Protein 2LEK (pdb70)

CATH classification: 3.10.20.30

Solvent-accessible surface area: 5366 Å² total; per-residue (Å²): 59,87,0,24,10,98,63,97,129,114,110,7,158,8,67,29,0,25,46,0,0,92,86,40,112,17,61,100,81,84,98,14,0,0,38,91,156,98,76,13,82,190,48,94,22,121,116,21,84,6,77,80,68,25,56,0,44,30,70,89,54,237,55,53,96,86,158,147,123,145,123,155,226

Structure (mmCIF, N/CA/C/O backbone):
data_2LEK
#
_entry.id   2LEK
#
loop_
_atom_site.group_PDB
_atom_site.id
_atom_site.type_symbol
_atom_site.label_atom_id
_atom_site.label_alt_id
_atom_site.label_comp_id
_atom_site.label_asym_id
_atom_site.label_entity_id
_atom_site.label_seq_id
_atom_site.pdbx_PDB_ins_code
_atom_site.Cartn_x
_atom_site.Cartn_y
_atom_site.Cartn_z
_atom_site.occupancy
_atom_site.B_iso_or_equiv
_atom_site.auth_seq_id
_atom_site.auth_comp_id
_atom_site.auth_asym_id
_atom_site.auth_atom_id
_atom_site.pdbx_PDB_model_num
ATOM 1 N N . MET A 1 1 ? 5.796 10.405 -0.479 1.00 0.00 1 MET A N 1
ATOM 2 C CA . MET A 1 1 ? 6.444 9.765 -1.637 1.00 0.00 1 MET A CA 1
ATOM 3 C C . MET A 1 1 ? 5.407 9.496 -2.736 1.00 0.00 1 MET A C 1
ATOM 4 O O . MET A 1 1 ? 4.265 9.110 -2.450 1.00 0.00 1 MET A O 1
ATOM 20 N N . LEU A 1 2 ? 5.804 9.739 -3.990 1.00 0.00 2 LEU A N 1
ATOM 21 C CA . LEU A 1 2 ? 4.958 9.519 -5.166 1.00 0.00 2 LEU A CA 1
ATOM 22 C C . LEU A 1 2 ? 4.986 8.032 -5.528 1.00 0.00 2 LEU A C 1
ATOM 23 O O . LEU A 1 2 ? 5.971 7.548 -6.095 1.00 0.00 2 LEU A O 1
ATOM 39 N N . VAL A 1 3 ? 3.935 7.303 -5.139 1.00 0.00 3 VAL A N 1
ATOM 40 C CA . VAL A 1 3 ? 3.806 5.852 -5.396 1.00 0.00 3 VAL A CA 1
ATOM 41 C C . VAL A 1 3 ? 2.516 5.556 -6.172 1.00 0.00 3 VAL A C 1
ATOM 42 O O . VAL A 1 3 ? 1.459 6.117 -5.872 1.00 0.00 3 VAL A O 1
ATOM 55 N N . THR A 1 4 ? 2.618 4.668 -7.171 1.00 0.00 4 THR A N 1
ATOM 56 C CA . THR A 1 4 ? 1.497 4.278 -8.017 1.00 0.00 4 THR A CA 1
ATOM 57 C C . THR A 1 4 ? 0.546 3.369 -7.226 1.00 0.00 4 THR A C 1
ATOM 58 O O . THR A 1 4 ? 0.762 2.164 -7.109 1.00 0.00 4 THR A O 1
ATOM 69 N N . ILE A 1 5 ? -0.515 3.967 -6.680 1.00 0.00 5 ILE A N 1
ATOM 70 C CA . ILE A 1 5 ? -1.508 3.257 -5.891 1.00 0.00 5 ILE A CA 1
ATOM 71 C C . ILE A 1 5 ? -2.687 2.855 -6.787 1.00 0.00 5 ILE A C 1
ATOM 72 O O . ILE A 1 5 ? -3.441 3.717 -7.249 1.00 0.00 5 ILE A O 1
ATOM 88 N N . ASN A 1 6 ? -2.778 1.534 -7.068 1.00 0.00 6 ASN A N 1
ATOM 89 C CA . ASN A 1 6 ? -3.883 0.921 -7.834 1.00 0.00 6 ASN A CA 1
ATOM 90 C C . ASN A 1 6 ? -3.933 1.468 -9.287 1.00 0.00 6 ASN A C 1
ATOM 91 O O . ASN A 1 6 ? -4.977 1.465 -9.935 1.00 0.00 6 ASN A O 1
ATOM 102 N N . GLY A 1 7 ? -2.756 1.869 -9.811 1.00 0.00 7 GLY A N 1
ATOM 103 C CA . GLY A 1 7 ? -2.639 2.425 -11.170 1.00 0.00 7 GLY A CA 1
ATOM 104 C C . GLY A 1 7 ? -2.643 3.957 -11.215 1.00 0.00 7 GLY A C 1
ATOM 105 O O . GLY A 1 7 ? -2.420 4.538 -12.279 1.00 0.00 7 GLY A O 1
ATOM 109 N N . GLU A 1 8 ? -2.884 4.605 -10.065 1.00 0.00 8 GLU A N 1
ATOM 110 C CA . GLU A 1 8 ? -2.846 6.075 -9.929 1.00 0.00 8 GLU A CA 1
ATOM 111 C C . GLU A 1 8 ? -1.569 6.491 -9.188 1.00 0.00 8 GLU A C 1
ATOM 112 O O . GLU A 1 8 ? -1.444 6.196 -8.005 1.00 0.00 8 GLU A O 1
ATOM 124 N N . GLN A 1 9 ? -0.637 7.184 -9.871 1.00 0.00 9 GLN A N 1
ATOM 125 C CA . GLN A 1 9 ? 0.563 7.752 -9.221 1.00 0.00 9 GLN A CA 1
ATOM 126 C C . GLN A 1 9 ? 0.124 8.837 -8.216 1.00 0.00 9 GLN A C 1
ATOM 127 O O . GLN A 1 9 ? -0.252 9.945 -8.612 1.00 0.00 9 GLN A O 1
ATOM 141 N N . ARG A 1 10 ? 0.146 8.481 -6.923 1.00 0.00 10 ARG A N 1
ATOM 142 C CA . ARG A 1 10 ? -0.416 9.287 -5.832 1.00 0.00 10 ARG A CA 1
ATOM 143 C C . ARG A 1 10 ? 0.695 9.674 -4.846 1.00 0.00 10 ARG A C 1
ATOM 144 O O . ARG A 1 10 ? 1.438 8.809 -4.368 1.00 0.00 10 ARG A O 1
ATOM 165 N N . GLU A 1 11 ? 0.789 10.978 -4.562 1.00 0.00 11 GLU A N 1
ATOM 166 C CA . GLU A 1 11 ? 1.774 11.568 -3.654 1.00 0.00 11 GLU A CA 1
ATOM 167 C C . GLU A 1 11 ? 1.241 11.509 -2.214 1.00 0.00 11 GLU A C 1
ATOM 168 O O . GLU A 1 11 ? 0.355 12.284 -1.838 1.00 0.00 11 GLU A O 1
ATOM 180 N N . VAL A 1 12 ? 1.756 10.548 -1.430 1.00 0.00 12 VAL A N 1
ATOM 181 C CA . VAL A 1 12 ? 1.312 10.289 -0.040 1.00 0.00 12 VAL A CA 1
ATOM 182 C C . VAL A 1 12 ? 2.346 10.800 0.974 1.00 0.00 12 VAL A C 1
ATOM 183 O O . VAL A 1 12 ? 3.456 11.176 0.598 1.00 0.00 12 VAL A O 1
ATOM 196 N N . GLN A 1 13 ? 1.953 10.831 2.261 1.00 0.00 13 GLN A N 1
ATOM 197 C CA . GLN A 1 13 ? 2.812 11.322 3.372 1.00 0.00 13 GLN A CA 1
ATOM 198 C C . GLN A 1 13 ? 3.253 10.176 4.303 1.00 0.00 13 GLN A C 1
ATOM 199 O O . GLN A 1 13 ? 4.033 10.397 5.234 1.00 0.00 13 GLN A O 1
ATOM 213 N N . SER A 1 14 ? 2.746 8.963 4.052 1.00 0.00 14 SER A N 1
ATOM 214 C CA . SER A 1 14 ? 3.030 7.773 4.877 1.00 0.00 14 SER A CA 1
ATOM 215 C C . SER A 1 14 ? 4.252 6.980 4.346 1.00 0.00 14 SER A C 1
ATOM 216 O O . SER A 1 14 ? 4.342 6.668 3.151 1.00 0.00 14 SER A O 1
ATOM 224 N N . ALA A 1 15 ? 5.184 6.675 5.262 1.00 0.00 15 ALA A N 1
ATOM 225 C CA . ALA A 1 15 ? 6.427 5.911 4.972 1.00 0.00 15 ALA A CA 1
ATOM 226 C C . ALA A 1 15 ? 6.288 4.411 5.296 1.00 0.00 15 ALA A C 1
ATOM 227 O O . ALA A 1 15 ? 7.199 3.638 5.012 1.00 0.00 15 ALA A O 1
ATOM 234 N N . SER A 1 16 ? 5.159 4.022 5.898 1.00 0.00 16 SER A N 1
ATOM 235 C CA . SER A 1 16 ? 4.853 2.618 6.264 1.00 0.00 16 SER A CA 1
ATOM 236 C C . SER A 1 16 ? 3.536 2.207 5.615 1.00 0.00 16 SER A C 1
ATOM 237 O O . SER A 1 16 ? 2.657 3.043 5.441 1.00 0.00 16 SER A O 1
ATOM 245 N N . VAL A 1 17 ? 3.419 0.921 5.248 1.00 0.00 17 VAL A N 1
ATOM 246 C CA . VAL A 1 17 ? 2.229 0.354 4.582 1.00 0.00 17 VAL A CA 1
ATOM 247 C C . VAL A 1 17 ? 1.025 0.301 5.540 1.00 0.00 17 VAL A C 1
ATOM 248 O O . VAL A 1 17 ? -0.109 0.498 5.106 1.00 0.00 17 VAL A O 1
ATOM 261 N N . ALA A 1 18 ? 1.282 0.047 6.843 1.00 0.00 18 ALA A N 1
ATOM 262 C CA . ALA A 1 18 ? 0.246 0.144 7.894 1.00 0.00 18 ALA A CA 1
ATOM 263 C C . ALA A 1 18 ? -0.347 1.549 7.902 1.00 0.00 18 ALA A C 1
ATOM 264 O O . ALA A 1 18 ? -1.558 1.724 7.786 1.00 0.00 18 ALA A O 1
ATOM 271 N N . ALA A 1 19 ? 0.559 2.532 7.973 1.00 0.00 19 ALA A N 1
ATOM 272 C CA . ALA A 1 19 ? 0.222 3.953 7.989 1.00 0.00 19 ALA A CA 1
ATOM 273 C C . ALA A 1 19 ? -0.393 4.411 6.658 1.00 0.00 19 ALA A C 1
ATOM 274 O O . ALA A 1 19 ? -1.182 5.347 6.644 1.00 0.00 19 ALA A O 1
ATOM 281 N N . LEU A 1 20 ? -0.010 3.746 5.549 1.00 0.00 20 LEU A N 1
ATOM 282 C CA . LEU A 1 20 ? -0.492 4.063 4.197 1.00 0.00 20 LEU A CA 1
ATOM 283 C C . LEU A 1 20 ? -1.960 3.694 4.060 1.00 0.00 20 LEU A C 1
ATOM 284 O O . LEU A 1 20 ? -2.780 4.529 3.679 1.00 0.00 20 LEU A O 1
ATOM 300 N N . MET A 1 21 ? -2.281 2.437 4.402 1.00 0.00 21 MET A N 1
ATOM 301 C CA . MET A 1 21 ? -3.648 1.921 4.359 1.00 0.00 21 MET A CA 1
ATOM 302 C C . MET A 1 21 ? -4.543 2.705 5.358 1.00 0.00 21 MET A C 1
ATOM 303 O O . MET A 1 21 ? -5.704 2.942 5.081 1.00 0.00 21 MET A O 1
ATOM 317 N N . THR A 1 22 ? -3.976 3.129 6.511 1.00 0.00 22 THR A N 1
ATOM 318 C CA . THR A 1 22 ? -4.702 3.937 7.528 1.00 0.00 22 THR A CA 1
ATOM 319 C C . THR A 1 22 ? -4.953 5.371 7.015 1.00 0.00 22 THR A C 1
ATOM 320 O O . THR A 1 22 ? -6.009 5.961 7.274 1.00 0.00 22 THR A O 1
ATOM 331 N N . GLU A 1 23 ? -3.974 5.900 6.259 1.00 0.00 23 GLU A N 1
ATOM 332 C CA . GLU A 1 23 ? -4.032 7.243 5.654 1.00 0.00 23 GLU A CA 1
ATOM 333 C C . GLU A 1 23 ? -5.094 7.286 4.544 1.00 0.00 23 GLU A C 1
ATOM 334 O O . GLU A 1 23 ? -5.795 8.282 4.377 1.00 0.00 23 GLU A O 1
ATOM 346 N N . LEU A 1 24 ? -5.223 6.159 3.830 1.00 0.00 24 LEU A N 1
ATOM 347 C CA . LEU A 1 24 ? -6.182 5.993 2.721 1.00 0.00 24 LEU A CA 1
ATOM 348 C C . LEU A 1 24 ? -7.522 5.376 3.199 1.00 0.00 24 LEU A C 1
ATOM 349 O O . LEU A 1 24 ? -8.421 5.156 2.375 1.00 0.00 24 LEU A O 1
ATOM 365 N N . ASP A 1 25 ? -7.619 5.067 4.526 1.00 0.00 25 ASP A N 1
ATOM 366 C CA . ASP A 1 25 ? -8.857 4.534 5.174 1.00 0.00 25 ASP A CA 1
ATOM 367 C C . ASP A 1 25 ? -9.176 3.074 4.724 1.00 0.00 25 ASP A C 1
ATOM 368 O O . ASP A 1 25 ? -10.240 2.539 4.991 1.00 0.00 25 ASP A O 1
ATOM 377 N N . CYS A 1 26 ? -8.191 2.404 4.108 1.00 0.00 26 CYS A N 1
ATOM 378 C CA . CYS A 1 26 ? -8.334 1.047 3.541 1.00 0.00 26 CYS A CA 1
ATOM 379 C C . CYS A 1 26 ? -7.929 -0.053 4.561 1.00 0.00 26 CYS A C 1
ATOM 380 O O . CYS A 1 26 ? -7.329 -1.067 4.189 1.00 0.00 26 CYS A O 1
ATOM 388 N N . THR A 1 27 ? -8.260 0.129 5.848 1.00 0.00 27 THR A N 1
ATOM 389 C CA . THR A 1 27 ? -7.857 -0.830 6.917 1.00 0.00 27 THR A CA 1
ATOM 390 C C . THR A 1 27 ? -9.028 -1.666 7.470 1.00 0.00 27 THR A C 1
ATOM 391 O O . THR A 1 27 ? -8.799 -2.585 8.264 1.00 0.00 27 THR A O 1
ATOM 402 N N . ASP A 1 28 ? -10.269 -1.341 7.079 1.00 0.00 28 ASP A N 1
ATOM 403 C CA . ASP A 1 28 ? -11.495 -1.994 7.630 1.00 0.00 28 ASP A CA 1
ATOM 404 C C . ASP A 1 28 ? -12.203 -2.820 6.548 1.00 0.00 28 ASP A C 1
ATOM 405 O O . ASP A 1 28 ? -11.664 -2.989 5.452 1.00 0.00 28 ASP A O 1
ATOM 414 N N . GLY A 1 29 ? -13.400 -3.359 6.884 1.00 0.00 29 GLY A N 1
ATOM 415 C CA . GLY A 1 29 ? -14.187 -4.174 5.953 1.00 0.00 29 GLY A CA 1
ATOM 416 C C . GLY A 1 29 ? -13.418 -5.392 5.451 1.00 0.00 29 GLY A C 1
ATOM 417 O O . GLY A 1 29 ? -13.258 -6.368 6.186 1.00 0.00 29 GLY A O 1
ATOM 421 N N . HIS A 1 30 ? -12.929 -5.318 4.196 1.00 0.00 30 HIS A N 1
ATOM 422 C CA . HIS A 1 30 ? -12.008 -6.318 3.630 1.00 0.00 30 HIS A CA 1
ATOM 423 C C . HIS A 1 30 ? -11.169 -5.672 2.507 1.00 0.00 30 HIS A C 1
ATOM 424 O O . HIS A 1 30 ? -11.549 -5.671 1.329 1.00 0.00 30 HIS A O 1
ATOM 439 N N . TYR A 1 31 ? -10.053 -5.041 2.896 1.00 0.00 31 TYR A N 1
ATOM 440 C CA . TYR A 1 31 ? -9.050 -4.520 1.947 1.00 0.00 31 TYR A CA 1
ATOM 441 C C . TYR A 1 31 ? -7.711 -5.225 2.183 1.00 0.00 31 TYR A C 1
ATOM 442 O O . TYR A 1 31 ? -7.450 -5.759 3.263 1.00 0.00 31 TYR A O 1
ATOM 460 N N . ALA A 1 32 ? -6.866 -5.193 1.155 1.00 0.00 32 ALA A N 1
ATOM 461 C CA . ALA A 1 32 ? -5.535 -5.800 1.143 1.00 0.00 32 ALA A CA 1
ATOM 462 C C . ALA A 1 32 ? -4.606 -4.915 0.312 1.00 0.00 32 ALA A C 1
ATOM 463 O O . ALA A 1 32 ? -5.070 -4.094 -0.482 1.00 0.00 32 ALA A O 1
ATOM 470 N N . VAL A 1 33 ? -3.302 -5.079 0.504 1.00 0.00 33 VAL A N 1
ATOM 471 C CA . VAL A 1 33 ? -2.274 -4.329 -0.240 1.00 0.00 33 VAL A CA 1
ATOM 472 C C . VAL A 1 33 ? -1.454 -5.298 -1.096 1.00 0.00 33 VAL A C 1
ATOM 473 O O . VAL A 1 33 ? -1.100 -6.382 -0.640 1.00 0.00 33 VAL A O 1
ATOM 486 N N . ALA A 1 34 ? -1.179 -4.913 -2.342 1.00 0.00 34 ALA A N 1
ATOM 487 C CA . ALA A 1 34 ? -0.327 -5.679 -3.255 1.00 0.00 34 ALA A CA 1
ATOM 488 C C . ALA A 1 34 ? 0.887 -4.822 -3.622 1.00 0.00 34 ALA A C 1
ATOM 489 O O . ALA A 1 34 ? 0.819 -3.945 -4.485 1.00 0.00 34 ALA A O 1
ATOM 496 N N . LEU A 1 35 ? 2.003 -5.100 -2.952 1.00 0.00 35 LEU A N 1
ATOM 497 C CA . LEU A 1 35 ? 3.261 -4.376 -3.132 1.00 0.00 35 LEU A CA 1
ATOM 498 C C . LEU A 1 35 ? 4.031 -5.080 -4.251 1.00 0.00 35 LEU A C 1
ATOM 499 O O . LEU A 1 35 ? 4.494 -6.207 -4.049 1.00 0.00 35 LEU A O 1
ATOM 515 N N . ASN A 1 36 ? 4.103 -4.430 -5.438 1.00 0.00 36 ASN A N 1
ATOM 516 C CA . ASN A 1 36 ? 4.670 -5.020 -6.678 1.00 0.00 36 ASN A CA 1
ATOM 517 C C . ASN A 1 36 ? 3.841 -6.256 -7.107 1.00 0.00 36 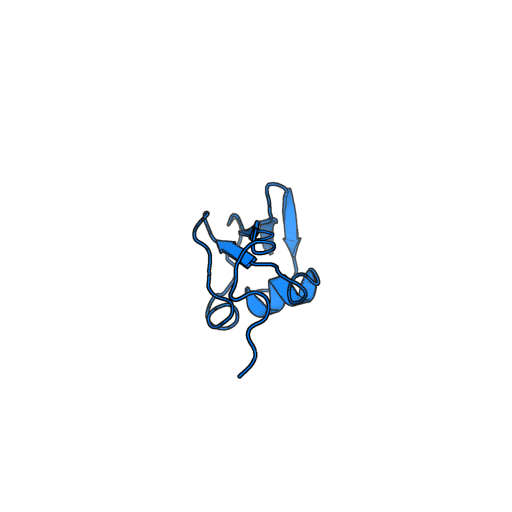ASN A C 1
ATOM 518 O O . ASN A 1 36 ? 4.409 -7.269 -7.526 1.00 0.00 36 ASN A O 1
ATOM 529 N N . TYR A 1 37 ? 2.490 -6.154 -6.941 1.00 0.00 37 TYR A N 1
ATOM 530 C CA . TYR A 1 37 ? 1.497 -7.239 -7.222 1.00 0.00 37 TYR A CA 1
ATOM 531 C C . TYR A 1 37 ? 1.542 -8.376 -6.160 1.00 0.00 37 TYR A C 1
ATOM 532 O O . TYR A 1 37 ? 0.705 -9.285 -6.197 1.00 0.00 37 TYR A O 1
ATOM 550 N N . ASP A 1 38 ? 2.505 -8.320 -5.228 1.00 0.00 38 ASP A N 1
ATOM 551 C CA . ASP A 1 38 ? 2.662 -9.325 -4.161 1.00 0.00 38 ASP A CA 1
ATOM 552 C C . ASP A 1 38 ? 1.880 -8.861 -2.930 1.00 0.00 38 ASP A C 1
ATOM 553 O O . ASP A 1 38 ? 2.246 -7.860 -2.298 1.00 0.00 38 ASP A O 1
ATOM 562 N N . VAL A 1 39 ? 0.793 -9.582 -2.612 1.00 0.00 39 VAL A N 1
ATOM 563 C CA . VAL A 1 39 ? -0.086 -9.245 -1.489 1.00 0.00 39 VAL A CA 1
ATOM 564 C C . VAL A 1 39 ? 0.634 -9.444 -0.146 1.00 0.00 39 VAL A C 1
ATOM 565 O O . VAL A 1 39 ? 1.118 -10.543 0.163 1.00 0.00 39 VAL A O 1
ATOM 578 N N . VAL A 1 40 ? 0.685 -8.361 0.632 1.00 0.00 40 VAL A N 1
ATOM 579 C CA . VAL A 1 40 ? 1.254 -8.347 1.975 1.00 0.00 40 VAL A CA 1
ATOM 580 C C . VAL A 1 40 ? 0.129 -8.665 2.974 1.00 0.00 40 VAL A C 1
ATOM 581 O O . VAL A 1 40 ? -0.877 -7.929 3.004 1.00 0.00 40 VAL A O 1
ATOM 594 N N . PRO A 1 41 ? 0.247 -9.782 3.766 1.00 0.00 41 PRO A N 1
ATOM 595 C CA . PRO A 1 41 ? -0.685 -10.072 4.879 1.00 0.00 41 PRO A CA 1
ATOM 596 C C . PRO A 1 41 ? -0.758 -8.891 5.866 1.00 0.00 41 PRO A C 1
ATOM 597 O O . PRO A 1 41 ? 0.255 -8.213 6.084 1.00 0.00 41 PRO A O 1
ATOM 608 N N . ARG A 1 42 ? -1.956 -8.658 6.436 1.00 0.00 42 ARG A N 1
ATOM 609 C CA . ARG A 1 42 ? -2.216 -7.506 7.319 1.00 0.00 42 ARG A CA 1
ATOM 610 C C . ARG A 1 42 ? -1.267 -7.462 8.536 1.00 0.00 42 ARG A C 1
ATOM 611 O O . ARG A 1 42 ? -0.883 -6.381 8.997 1.00 0.00 42 ARG A O 1
ATOM 632 N N . GLY A 1 43 ? -0.850 -8.655 9.001 1.00 0.00 43 GLY A N 1
ATOM 633 C CA . GLY A 1 43 ? 0.074 -8.789 10.121 1.00 0.00 43 GLY A CA 1
ATOM 634 C C . GLY A 1 43 ? 1.502 -8.351 9.807 1.00 0.00 43 GLY A C 1
ATOM 635 O O . GLY A 1 43 ? 2.349 -8.379 10.694 1.00 0.00 43 GLY A O 1
ATOM 639 N N . LYS A 1 44 ? 1.770 -7.943 8.547 1.00 0.00 44 LYS A N 1
ATOM 640 C CA . LYS A 1 44 ? 3.104 -7.491 8.086 1.00 0.00 44 LYS A CA 1
ATOM 641 C C . LYS A 1 44 ? 3.085 -6.030 7.585 1.00 0.00 44 LYS A C 1
ATOM 642 O O . LYS A 1 44 ? 4.143 -5.496 7.249 1.00 0.00 44 LYS A O 1
ATOM 661 N N . TRP A 1 45 ? 1.890 -5.393 7.555 1.00 0.00 45 TRP A N 1
ATOM 662 C CA . TRP A 1 45 ? 1.722 -3.990 7.069 1.00 0.00 45 TRP A CA 1
ATOM 663 C C . TRP A 1 45 ? 2.650 -2.995 7.815 1.00 0.00 45 TRP A C 1
ATOM 664 O O . TRP A 1 45 ? 3.232 -2.096 7.197 1.00 0.00 45 TRP A O 1
ATOM 685 N N . ASP A 1 46 ? 2.776 -3.176 9.144 1.00 0.00 46 ASP A N 1
ATOM 686 C CA . ASP A 1 46 ? 3.620 -2.312 10.010 1.00 0.00 46 ASP A CA 1
ATOM 687 C C . ASP A 1 46 ? 5.122 -2.600 9.777 1.00 0.00 46 ASP A C 1
ATOM 688 O O . ASP A 1 46 ? 5.949 -1.685 9.817 1.00 0.00 46 ASP A O 1
ATOM 697 N N . GLU A 1 47 ? 5.444 -3.882 9.514 1.00 0.00 47 GLU A N 1
ATOM 698 C CA . GLU A 1 47 ? 6.820 -4.338 9.202 1.00 0.00 47 GLU A CA 1
ATOM 699 C C . GLU A 1 47 ? 7.284 -3.830 7.823 1.00 0.00 47 GLU A C 1
ATOM 700 O O . GLU A 1 47 ? 8.489 -3.656 7.594 1.00 0.00 47 GLU A O 1
ATOM 712 N N . THR A 1 48 ? 6.323 -3.582 6.920 1.00 0.00 48 THR A N 1
ATOM 713 C CA . THR A 1 48 ? 6.608 -3.227 5.526 1.00 0.00 48 THR A CA 1
ATOM 714 C C . THR A 1 48 ? 6.555 -1.692 5.369 1.00 0.00 48 THR A C 1
ATOM 715 O O . THR A 1 48 ? 5.514 -1.097 5.653 1.00 0.00 48 THR A O 1
ATOM 726 N N . PRO A 1 49 ? 7.686 -1.014 4.989 1.00 0.00 49 PRO A N 1
ATOM 727 C CA . PRO A 1 49 ? 7.659 0.411 4.586 1.00 0.00 49 PRO A CA 1
ATOM 728 C C . PRO A 1 49 ? 7.218 0.583 3.111 1.00 0.00 49 PRO A C 1
ATOM 729 O O . PRO A 1 49 ? 7.232 -0.377 2.330 1.00 0.00 49 PRO A O 1
ATOM 740 N N . VAL A 1 50 ? 6.802 1.805 2.763 1.00 0.00 50 VAL A N 1
ATOM 741 C CA . VAL A 1 50 ? 6.530 2.213 1.380 1.00 0.00 50 VAL A CA 1
ATOM 742 C C . VAL A 1 50 ? 7.836 2.787 0.783 1.00 0.00 50 VAL A C 1
ATOM 743 O O . VAL A 1 50 ? 8.645 3.374 1.515 1.00 0.00 50 VAL A O 1
ATOM 756 N N . THR A 1 51 ? 8.052 2.599 -0.525 1.00 0.00 51 THR A N 1
ATOM 757 C CA . THR A 1 51 ? 9.248 3.096 -1.240 1.00 0.00 51 THR A CA 1
ATOM 758 C C . THR A 1 51 ? 8.813 3.976 -2.422 1.00 0.00 51 THR A C 1
ATOM 759 O O . THR A 1 51 ? 7.918 3.596 -3.166 1.00 0.00 51 THR A O 1
ATOM 770 N N . ALA A 1 52 ? 9.449 5.151 -2.581 1.00 0.00 52 ALA A N 1
ATOM 771 C CA . ALA A 1 52 ? 9.111 6.131 -3.636 1.00 0.00 52 ALA A CA 1
ATOM 772 C C . ALA A 1 52 ? 9.255 5.528 -5.055 1.00 0.00 52 ALA A C 1
ATOM 773 O O . ALA A 1 52 ? 10.301 4.963 -5.383 1.00 0.00 52 ALA A O 1
ATOM 780 N N . GLY A 1 53 ? 8.187 5.653 -5.863 1.00 0.00 53 GLY A N 1
ATOM 781 C CA . GLY A 1 53 ? 8.149 5.126 -7.237 1.00 0.00 53 GLY A CA 1
ATOM 782 C C . GLY A 1 53 ? 7.677 3.672 -7.324 1.00 0.00 53 GLY A C 1
ATOM 783 O O . GLY A 1 53 ? 7.731 3.066 -8.404 1.00 0.00 53 GLY A O 1
ATOM 787 N N . ASP A 1 54 ? 7.211 3.112 -6.192 1.00 0.00 54 ASP A N 1
ATOM 788 C CA . ASP A 1 54 ? 6.712 1.720 -6.116 1.00 0.00 54 ASP A CA 1
ATOM 789 C C . ASP A 1 54 ? 5.238 1.677 -6.552 1.00 0.00 54 ASP A C 1
ATOM 790 O O . ASP A 1 54 ? 4.584 2.722 -6.653 1.00 0.00 54 ASP A O 1
ATOM 799 N N . GLU A 1 55 ? 4.712 0.469 -6.791 1.00 0.00 55 GLU A N 1
ATOM 800 C CA . GLU A 1 55 ? 3.319 0.267 -7.194 1.00 0.00 55 GLU A CA 1
ATOM 801 C C . GLU A 1 55 ? 2.562 -0.506 -6.098 1.00 0.00 55 GLU A C 1
ATOM 802 O O . GLU A 1 55 ? 2.715 -1.731 -5.951 1.00 0.00 55 GLU A O 1
ATOM 814 N N . ILE A 1 56 ? 1.778 0.248 -5.306 1.00 0.00 56 ILE A N 1
ATOM 815 C CA . ILE A 1 56 ? 0.939 -0.283 -4.219 1.00 0.00 56 ILE A CA 1
ATOM 816 C C . ILE A 1 56 ? -0.513 -0.445 -4.738 1.00 0.00 56 ILE A C 1
ATOM 817 O O . ILE A 1 56 ? -1.292 0.500 -4.768 1.00 0.00 56 ILE A O 1
ATOM 833 N N . GLU A 1 57 ? -0.871 -1.657 -5.138 1.00 0.00 57 GLU A N 1
ATOM 834 C CA . GLU A 1 57 ? -2.208 -1.972 -5.667 1.00 0.00 57 GLU A CA 1
ATOM 835 C C . GLU A 1 57 ? -3.121 -2.423 -4.516 1.00 0.00 57 GLU A C 1
ATOM 836 O O . GLU A 1 57 ? -2.931 -3.502 -3.965 1.00 0.00 57 GLU A O 1
ATOM 848 N N . ILE A 1 58 ? -4.101 -1.582 -4.133 1.00 0.00 58 ILE A N 1
ATOM 849 C CA . ILE A 1 58 ? -5.041 -1.928 -3.046 1.00 0.00 58 ILE A CA 1
ATOM 850 C C . ILE A 1 58 ? -6.095 -2.896 -3.590 1.00 0.00 58 ILE A C 1
ATOM 851 O O . ILE A 1 58 ? -6.925 -2.510 -4.416 1.00 0.00 58 ILE A O 1
ATOM 867 N N . LEU A 1 59 ? -6.031 -4.153 -3.155 1.00 0.00 59 LEU A N 1
ATOM 868 C CA . LEU A 1 59 ? -6.988 -5.189 -3.552 1.00 0.00 59 LEU A CA 1
ATOM 869 C C . LEU A 1 59 ? -8.177 -5.233 -2.591 1.00 0.00 59 LEU A C 1
ATOM 870 O O . LEU A 1 59 ? -8.025 -5.010 -1.398 1.00 0.00 59 LEU A O 1
ATOM 886 N N . THR A 1 60 ? -9.362 -5.484 -3.144 1.00 0.00 60 THR A N 1
ATOM 887 C CA . THR A 1 60 ? -10.587 -5.744 -2.386 1.00 0.00 60 THR A CA 1
ATOM 888 C C . THR A 1 60 ? -10.914 -7.248 -2.526 1.00 0.00 60 THR A C 1
ATOM 889 O O . THR A 1 60 ? -11.650 -7.645 -3.444 1.00 0.00 60 THR A O 1
ATOM 900 N N . PRO A 1 61 ? -10.311 -8.123 -1.652 1.00 0.00 61 PRO A N 1
ATOM 901 C CA . PRO A 1 61 ? -10.360 -9.601 -1.822 1.00 0.00 61 PRO A CA 1
ATOM 902 C C . PRO A 1 61 ? -11.805 -10.167 -1.803 1.00 0.00 61 PRO A C 1
ATOM 903 O O . PRO A 1 61 ? -12.614 -9.811 -0.938 1.00 0.00 61 PRO A O 1
ATOM 914 N N . ARG A 1 62 ? -12.111 -11.028 -2.788 1.00 0.00 62 ARG A N 1
ATOM 915 C CA . ARG A 1 62 ? -13.412 -11.693 -2.934 1.00 0.00 62 ARG A CA 1
ATOM 916 C C . ARG A 1 62 ? -13.533 -12.801 -1.878 1.00 0.00 62 ARG A C 1
ATOM 917 O O . ARG A 1 62 ? -12.975 -13.890 -2.043 1.00 0.00 62 ARG A O 1
ATOM 938 N N . GLN A 1 63 ? -14.217 -12.485 -0.772 1.00 0.00 63 GLN A N 1
ATOM 939 C CA . GLN A 1 63 ? -14.384 -13.385 0.388 1.00 0.00 63 GLN A CA 1
ATOM 940 C C . GLN A 1 63 ? -15.874 -13.488 0.800 1.00 0.00 63 GLN A C 1
ATOM 941 O O . GLN A 1 63 ? -16.184 -13.873 1.936 1.00 0.00 63 GLN A O 1
ATOM 955 N N . GLY A 1 64 ? -16.780 -13.158 -0.148 1.00 0.00 64 GLY A N 1
ATOM 956 C CA . GLY A 1 64 ? -18.224 -13.222 0.087 1.00 0.00 64 GLY A CA 1
ATOM 957 C C . GLY A 1 64 ? -18.692 -14.659 0.279 1.00 0.00 64 GLY A C 1
ATOM 958 O O . GLY A 1 64 ? -19.148 -15.031 1.365 1.00 0.00 64 GLY A O 1
ATOM 962 N N . GLY A 1 65 ? -18.497 -15.484 -0.770 1.00 0.00 65 GLY A N 1
ATOM 963 C CA . GLY A 1 65 ? -18.801 -16.925 -0.716 1.00 0.00 65 GLY A CA 1
ATOM 964 C C . GLY A 1 65 ? -17.619 -17.747 -0.215 1.00 0.00 65 GLY A C 1
ATOM 965 O O . GLY A 1 65 ? -17.314 -18.818 -0.754 1.00 0.00 65 GLY A O 1
ATOM 969 N N . LEU A 1 66 ? -16.959 -17.234 0.839 1.00 0.00 66 LEU A N 1
ATOM 970 C CA . LEU A 1 66 ? -15.852 -17.903 1.523 1.00 0.00 66 LEU A CA 1
ATOM 971 C C . LEU A 1 66 ? -16.378 -18.236 2.918 1.00 0.00 66 LEU A C 1
ATOM 972 O O . LEU A 1 66 ? -16.750 -17.327 3.642 1.00 0.00 66 LEU A O 1
ATOM 988 N N . GLU A 1 67 ? -16.409 -19.523 3.267 1.00 0.00 67 GLU A N 1
ATOM 989 C CA . GLU A 1 67 ? -16.957 -20.035 4.547 1.00 0.00 67 GLU A CA 1
ATOM 990 C C . GLU A 1 67 ? -16.375 -19.330 5.803 1.00 0.00 67 GLU A C 1
ATOM 991 O O . GLU A 1 67 ? -17.091 -19.121 6.789 1.00 0.00 67 GLU A O 1
ATOM 1003 N N . HIS A 1 68 ? -15.091 -18.919 5.731 1.00 0.00 68 HIS A N 1
ATOM 1004 C CA . HIS A 1 68 ? -14.360 -18.321 6.864 1.00 0.00 68 HIS A CA 1
ATOM 1005 C C . HIS A 1 68 ? -14.871 -16.888 7.176 1.00 0.00 68 HIS A C 1
ATOM 1006 O O . HIS A 1 68 ? -14.601 -16.363 8.263 1.00 0.00 68 HIS A O 1
ATOM 1021 N N . HIS A 1 69 ? -15.651 -16.285 6.226 1.00 0.00 69 HIS A N 1
ATOM 1022 C CA . HIS A 1 69 ? -16.210 -14.898 6.347 1.00 0.00 69 HIS A CA 1
ATOM 1023 C C . HIS A 1 69 ? -16.910 -14.671 7.710 1.00 0.00 69 HIS A C 1
ATOM 1024 O O . HIS A 1 69 ? -16.935 -13.552 8.235 1.00 0.00 69 HIS A O 1
ATOM 1039 N N . HIS A 1 70 ? -17.471 -15.765 8.249 1.00 0.00 70 HIS A N 1
ATOM 1040 C CA . HIS A 1 70 ? -18.061 -15.828 9.575 1.00 0.00 70 HIS A CA 1
ATOM 1041 C C . HIS A 1 70 ? -18.125 -17.310 9.959 1.00 0.00 70 HIS A C 1
ATOM 1042 O O . HIS A 1 70 ? -18.774 -18.097 9.261 1.00 0.00 70 HIS A O 1
ATOM 1057 N N . HIS A 1 71 ? -17.426 -17.678 11.028 1.00 0.00 71 HIS A N 1
ATOM 1058 C CA . HIS A 1 71 ? -17.424 -19.048 11.565 1.00 0.00 71 HIS A CA 1
ATOM 1059 C C . HIS A 1 71 ? -17.579 -18.970 13.089 1.00 0.00 71 HIS A C 1
ATOM 1060 O O . HIS A 1 71 ? -16.734 -18.357 13.762 1.00 0.00 71 HIS A O 1
ATOM 1075 N N . HIS A 1 72 ? -18.676 -19.554 13.621 1.00 0.00 72 HIS A N 1
ATOM 1076 C CA . HIS A 1 72 ? -18.921 -19.633 15.075 1.00 0.00 72 HIS A CA 1
ATOM 1077 C C . HIS A 1 72 ? -17.770 -20.405 15.755 1.00 0.00 72 HIS A C 1
ATOM 1078 O O . HIS A 1 72 ? -17.385 -21.465 15.258 1.00 0.00 72 HIS A O 1
ATOM 1093 N N . HIS A 1 73 ? -17.228 -19.832 16.850 1.00 0.00 73 HIS A N 1
ATOM 1094 C CA . HIS A 1 73 ? -16.053 -20.364 17.576 1.00 0.00 73 HIS A CA 1
ATOM 1095 C C . HIS A 1 73 ? -14.799 -20.392 16.632 1.00 0.00 73 HIS A C 1
ATOM 1096 O O . HIS A 1 73 ? -14.579 -21.394 15.906 1.00 0.00 73 HIS A O 1
ATOM 1112 N N . MET A 1 1 ? 7.006 11.092 -0.881 1.00 0.00 1 MET A N 2
ATOM 1113 C CA . MET A 1 1 ? 7.470 10.539 -2.164 1.00 0.00 1 MET A CA 2
ATOM 1114 C C . MET A 1 1 ? 6.277 10.102 -3.038 1.00 0.00 1 MET A C 2
ATOM 1115 O O . MET A 1 1 ? 5.259 9.634 -2.528 1.00 0.00 1 MET A O 2
ATOM 1131 N N . LEU A 1 2 ? 6.429 10.255 -4.367 1.00 0.00 2 LEU A N 2
ATOM 1132 C CA . LEU A 1 2 ? 5.396 9.895 -5.352 1.00 0.00 2 LEU A CA 2
ATOM 1133 C C . LEU A 1 2 ? 5.415 8.376 -5.577 1.00 0.00 2 LEU A C 2
ATOM 1134 O O . LEU A 1 2 ? 6.398 7.839 -6.083 1.00 0.00 2 LEU A O 2
ATOM 1150 N N . VAL A 1 3 ? 4.338 7.701 -5.166 1.00 0.00 3 VAL A N 2
ATOM 1151 C CA . VAL A 1 3 ? 4.146 6.238 -5.354 1.00 0.00 3 VAL A CA 2
ATOM 1152 C C . VAL A 1 3 ? 3.014 6.001 -6.375 1.00 0.00 3 VAL A C 2
ATOM 1153 O O . VAL A 1 3 ? 2.457 6.969 -6.890 1.00 0.00 3 VAL A O 2
ATOM 1166 N N . THR A 1 4 ? 2.682 4.727 -6.697 1.00 0.00 4 THR A N 2
ATOM 1167 C CA . THR A 1 4 ? 1.575 4.409 -7.632 1.00 0.00 4 THR A CA 2
ATOM 1168 C C . THR A 1 4 ? 0.517 3.542 -6.924 1.00 0.00 4 THR A C 2
ATOM 1169 O O . THR A 1 4 ? 0.700 2.337 -6.758 1.00 0.00 4 THR A O 2
ATOM 1180 N N . ILE A 1 5 ? -0.593 4.175 -6.512 1.00 0.00 5 ILE A N 2
ATOM 1181 C CA . ILE A 1 5 ? -1.674 3.518 -5.753 1.00 0.00 5 ILE A CA 2
ATOM 1182 C C . ILE A 1 5 ? -2.792 3.060 -6.719 1.00 0.00 5 ILE A C 2
ATOM 1183 O O . ILE A 1 5 ? -3.396 3.889 -7.402 1.00 0.00 5 ILE A O 2
ATOM 1199 N N . ASN A 1 6 ? -3.021 1.723 -6.787 1.00 0.00 6 ASN A N 2
ATOM 1200 C CA . ASN A 1 6 ? -4.101 1.081 -7.595 1.00 0.00 6 ASN A CA 2
ATOM 1201 C C . ASN A 1 6 ? -3.948 1.351 -9.114 1.00 0.00 6 ASN A C 2
ATOM 1202 O O . ASN A 1 6 ? -4.909 1.211 -9.876 1.00 0.00 6 ASN A O 2
ATOM 1213 N N . GLY A 1 7 ? -2.721 1.682 -9.546 1.00 0.00 7 GLY A N 2
ATOM 1214 C CA . GLY A 1 7 ? -2.434 1.979 -10.956 1.00 0.00 7 GLY A CA 2
ATOM 1215 C C . GLY A 1 7 ? -2.508 3.466 -11.298 1.00 0.00 7 GLY A C 2
ATOM 1216 O O . GLY A 1 7 ? -2.342 3.842 -12.462 1.00 0.00 7 GLY A O 2
ATOM 1220 N N . GLU A 1 8 ? -2.788 4.310 -10.291 1.00 0.00 8 GLU A N 2
ATOM 1221 C CA . GLU A 1 8 ? -2.743 5.780 -10.418 1.00 0.00 8 GLU A CA 2
ATOM 1222 C C . GLU A 1 8 ? -1.733 6.358 -9.416 1.00 0.00 8 GLU A C 2
ATOM 1223 O O . GLU A 1 8 ? -1.820 6.078 -8.215 1.00 0.00 8 GLU A O 2
ATOM 1235 N N . GLN A 1 9 ? -0.779 7.172 -9.906 1.00 0.00 9 GLN A N 2
ATOM 1236 C CA . GLN A 1 9 ? 0.271 7.756 -9.063 1.00 0.00 9 GLN A CA 2
ATOM 1237 C C . GLN A 1 9 ? -0.304 8.817 -8.105 1.00 0.00 9 GLN A C 2
ATOM 1238 O O . GLN A 1 9 ? -1.128 9.650 -8.499 1.00 0.00 9 GLN A O 2
ATOM 1252 N N . ARG A 1 10 ? 0.140 8.753 -6.842 1.00 0.00 10 ARG A N 2
ATOM 1253 C CA . ARG A 1 10 ? -0.240 9.694 -5.780 1.00 0.00 10 ARG A CA 2
ATOM 1254 C C . ARG A 1 10 ? 0.958 9.866 -4.827 1.00 0.00 10 ARG A C 2
ATOM 1255 O O . ARG A 1 10 ? 1.618 8.886 -4.471 1.00 0.00 10 ARG A O 2
ATOM 1276 N N . GLU A 1 11 ? 1.238 11.112 -4.433 1.00 0.00 11 GLU A N 2
ATOM 1277 C CA . GLU A 1 11 ? 2.338 11.444 -3.524 1.00 0.00 11 GLU A CA 2
ATOM 1278 C C . GLU A 1 11 ? 1.896 11.196 -2.075 1.00 0.00 11 GLU A C 2
ATOM 1279 O O . GLU A 1 11 ? 0.884 11.739 -1.634 1.00 0.00 11 GLU A O 2
ATOM 1291 N N . VAL A 1 12 ? 2.643 10.350 -1.361 1.00 0.00 12 VAL A N 2
ATOM 1292 C CA . VAL A 1 12 ? 2.388 10.019 0.058 1.00 0.00 12 VAL A CA 2
ATOM 1293 C C . VAL A 1 12 ? 3.693 10.178 0.861 1.00 0.00 12 VAL A C 2
ATOM 1294 O O . VAL A 1 12 ? 4.773 10.162 0.281 1.00 0.00 12 VAL A O 2
ATOM 1307 N N . GLN A 1 13 ? 3.595 10.326 2.193 1.00 0.00 13 GLN A N 2
ATOM 1308 C CA . GLN A 1 13 ? 4.787 10.419 3.083 1.00 0.00 13 GLN A CA 2
ATOM 1309 C C . GLN A 1 13 ? 4.784 9.291 4.128 1.00 0.00 13 GLN A C 2
ATOM 1310 O O . GLN A 1 13 ? 5.709 9.189 4.937 1.00 0.00 13 GLN A O 2
ATOM 1324 N N . SER A 1 14 ? 3.723 8.465 4.103 1.00 0.00 14 SER A N 2
ATOM 1325 C CA . SER A 1 14 ? 3.570 7.308 5.000 1.00 0.00 14 SER A CA 2
ATOM 1326 C C . SER A 1 14 ? 4.647 6.245 4.690 1.00 0.00 14 SER A C 2
ATOM 1327 O O . SER A 1 14 ? 4.608 5.599 3.637 1.00 0.00 14 SER A O 2
ATOM 1335 N N . ALA A 1 15 ? 5.622 6.123 5.603 1.00 0.00 15 ALA A N 2
ATOM 1336 C CA . ALA A 1 15 ? 6.783 5.230 5.444 1.00 0.00 15 ALA A CA 2
ATOM 1337 C C . ALA A 1 15 ? 6.430 3.743 5.659 1.00 0.00 15 ALA A C 2
ATOM 1338 O O . ALA A 1 15 ? 7.178 2.865 5.221 1.00 0.00 15 ALA A O 2
ATOM 1345 N N . SER A 1 16 ? 5.300 3.464 6.325 1.00 0.00 16 SER A N 2
ATOM 1346 C CA . SER A 1 16 ? 4.785 2.091 6.510 1.00 0.00 16 SER A CA 2
ATOM 1347 C C . SER A 1 16 ? 3.489 1.935 5.709 1.00 0.00 16 SER A C 2
ATOM 1348 O O . SER A 1 16 ? 2.753 2.917 5.504 1.00 0.00 16 SER A O 2
ATOM 1356 N N . VAL A 1 17 ? 3.227 0.703 5.249 1.00 0.00 17 VAL A N 2
ATOM 1357 C CA . VAL A 1 17 ? 2.018 0.369 4.485 1.00 0.00 17 VAL A CA 2
ATOM 1358 C C . VAL A 1 17 ? 0.768 0.481 5.382 1.00 0.00 17 VAL A C 2
ATOM 1359 O O . VAL A 1 17 ? -0.278 0.889 4.904 1.00 0.00 17 VAL A O 2
ATOM 1372 N N . ALA A 1 18 ? 0.910 0.161 6.691 1.00 0.00 18 ALA A N 2
ATOM 1373 C CA . ALA A 1 18 ? -0.190 0.287 7.676 1.00 0.00 18 ALA A CA 2
ATOM 1374 C C . ALA A 1 18 ? -0.668 1.738 7.776 1.00 0.00 18 ALA A C 2
ATOM 1375 O O . ALA A 1 18 ? -1.876 1.999 7.737 1.00 0.00 18 ALA A O 2
ATOM 1382 N N . ALA A 1 19 ? 0.308 2.670 7.872 1.00 0.00 19 ALA A N 2
ATOM 1383 C CA . ALA A 1 19 ? 0.039 4.114 7.913 1.00 0.00 19 ALA A CA 2
ATOM 1384 C C . ALA A 1 19 ? -0.708 4.558 6.649 1.00 0.00 19 ALA A C 2
ATOM 1385 O O . ALA A 1 19 ? -1.691 5.288 6.739 1.00 0.00 19 ALA A O 2
ATOM 1392 N N . LEU A 1 20 ? -0.243 4.060 5.483 1.00 0.00 20 LEU A N 2
ATOM 1393 C CA . LEU A 1 20 ? -0.836 4.382 4.176 1.00 0.00 20 LEU A CA 2
ATOM 1394 C C . LEU A 1 20 ? -2.289 3.867 4.066 1.00 0.00 20 LEU A C 2
ATOM 1395 O O . LEU A 1 20 ? -3.163 4.603 3.608 1.00 0.00 20 LEU A O 2
ATOM 1411 N N . MET A 1 21 ? -2.532 2.617 4.510 1.00 0.00 21 MET A N 2
ATOM 1412 C CA . MET A 1 21 ? -3.871 1.992 4.454 1.00 0.00 21 MET A CA 2
ATOM 1413 C C . MET A 1 21 ? -4.872 2.771 5.337 1.00 0.00 21 MET A C 2
ATOM 1414 O O . MET A 1 21 ? -6.066 2.762 5.070 1.00 0.00 21 MET A O 2
ATOM 1428 N N . THR A 1 22 ? -4.360 3.430 6.396 1.00 0.00 22 THR A N 2
ATOM 1429 C CA . THR A 1 22 ? -5.174 4.275 7.293 1.00 0.00 22 THR A CA 2
ATOM 1430 C C . THR A 1 22 ? -5.544 5.613 6.626 1.00 0.00 22 THR A C 2
ATOM 1431 O O . THR A 1 22 ? -6.675 6.098 6.784 1.00 0.00 22 THR A O 2
ATOM 1442 N N . GLU A 1 23 ? -4.589 6.195 5.873 1.00 0.00 23 GLU A N 2
ATOM 1443 C CA . GLU A 1 23 ? -4.829 7.426 5.096 1.00 0.00 23 GLU A CA 2
ATOM 1444 C C . GLU A 1 23 ? -5.885 7.173 4.004 1.00 0.00 23 GLU A C 2
ATOM 1445 O O . GLU A 1 23 ? -6.737 8.017 3.725 1.00 0.00 23 GLU A O 2
ATOM 1457 N N . LEU A 1 24 ? -5.800 5.983 3.398 1.00 0.00 24 LEU A N 2
ATOM 1458 C CA . LEU A 1 24 ? -6.660 5.570 2.281 1.00 0.00 24 LEU A CA 2
ATOM 1459 C C . LEU A 1 24 ? -7.930 4.837 2.780 1.00 0.00 24 LEU A C 2
ATOM 1460 O O . LEU A 1 24 ? -8.766 4.431 1.966 1.00 0.00 24 LEU A O 2
ATOM 1476 N N . ASP A 1 25 ? -8.037 4.656 4.116 1.00 0.00 25 ASP A N 2
ATOM 1477 C CA . ASP A 1 25 ? -9.253 4.151 4.811 1.00 0.00 25 ASP A CA 2
ATOM 1478 C C . ASP A 1 25 ? -9.616 2.704 4.424 1.00 0.00 25 ASP A C 2
ATOM 1479 O O . ASP A 1 25 ? -10.776 2.291 4.513 1.00 0.00 25 ASP A O 2
ATOM 1488 N N . CYS A 1 26 ? -8.594 1.922 4.063 1.00 0.00 26 CYS A N 2
ATOM 1489 C CA . CYS A 1 26 ? -8.721 0.503 3.693 1.00 0.00 26 CYS A CA 2
ATOM 1490 C C . CYS A 1 26 ? -7.980 -0.395 4.708 1.00 0.00 26 CYS A C 2
ATOM 1491 O O . CYS A 1 26 ? -7.666 -1.550 4.410 1.00 0.00 26 CYS A O 2
ATOM 1499 N N . THR A 1 27 ? -7.744 0.132 5.930 1.00 0.00 27 THR A N 2
ATOM 1500 C CA . THR A 1 27 ? -6.970 -0.567 6.978 1.00 0.00 27 THR A CA 2
ATOM 1501 C C . THR A 1 27 ? -7.882 -1.530 7.773 1.00 0.00 27 THR A C 2
ATOM 1502 O O . THR A 1 27 ? -8.093 -1.398 8.985 1.00 0.00 27 THR A O 2
ATOM 1513 N N . ASP A 1 28 ? -8.422 -2.520 7.055 1.00 0.00 28 ASP A N 2
ATOM 1514 C CA . ASP A 1 28 ? -9.416 -3.464 7.595 1.00 0.00 28 ASP A CA 2
ATOM 1515 C C . ASP A 1 28 ? -9.121 -4.887 7.072 1.00 0.00 28 ASP A C 2
ATOM 1516 O O . ASP A 1 28 ? -8.455 -5.045 6.044 1.00 0.00 28 ASP A O 2
ATOM 1525 N N . GLY A 1 29 ? -9.629 -5.910 7.797 1.00 0.00 29 GLY A N 2
ATOM 1526 C CA . GLY A 1 29 ? -9.333 -7.321 7.517 1.00 0.00 29 GLY A CA 2
ATOM 1527 C C . GLY A 1 29 ? -9.959 -7.853 6.237 1.00 0.00 29 GLY A C 2
ATOM 1528 O O . GLY A 1 29 ? -9.480 -8.841 5.677 1.00 0.00 29 GLY A O 2
ATOM 1532 N N . HIS A 1 30 ? -11.057 -7.211 5.791 1.00 0.00 30 HIS A N 2
ATOM 1533 C CA . HIS A 1 30 ? -11.725 -7.563 4.516 1.00 0.00 30 HIS A CA 2
ATOM 1534 C C . HIS A 1 30 ? -10.855 -7.129 3.330 1.00 0.00 30 HIS A C 2
ATOM 1535 O O . HIS A 1 30 ? -10.945 -7.699 2.238 1.00 0.00 30 HIS A O 2
ATOM 1550 N N . TYR A 1 31 ? -10.009 -6.111 3.572 1.00 0.00 31 TYR A N 2
ATOM 1551 C CA . TYR A 1 31 ? -9.068 -5.587 2.575 1.00 0.00 31 TYR A CA 2
ATOM 1552 C C . TYR A 1 31 ? -7.718 -6.292 2.695 1.00 0.00 31 TYR A C 2
ATOM 1553 O O . TYR A 1 31 ? -7.377 -6.871 3.731 1.00 0.00 31 TYR A O 2
ATOM 1571 N N . ALA A 1 32 ? -6.969 -6.225 1.600 1.00 0.00 32 ALA A N 2
ATOM 1572 C CA . ALA A 1 32 ? -5.560 -6.609 1.526 1.00 0.00 32 ALA A CA 2
ATOM 1573 C C . ALA A 1 32 ? -4.805 -5.497 0.782 1.00 0.00 32 ALA A C 2
ATOM 1574 O O . ALA A 1 32 ? -5.397 -4.466 0.434 1.00 0.00 32 ALA A O 2
ATOM 1581 N N . VAL A 1 33 ? -3.511 -5.696 0.546 1.00 0.00 33 VAL A N 2
ATOM 1582 C CA . VAL A 1 33 ? -2.683 -4.746 -0.211 1.00 0.00 33 VAL A CA 2
ATOM 1583 C C . VAL A 1 33 ? -1.622 -5.515 -1.001 1.00 0.00 33 VAL A C 2
ATOM 1584 O O . VAL A 1 33 ? -1.314 -6.658 -0.665 1.00 0.00 33 VAL A O 2
ATOM 1597 N N . ALA A 1 34 ? -1.092 -4.893 -2.057 1.00 0.00 34 ALA A N 2
ATOM 1598 C CA . ALA A 1 34 ? -0.024 -5.471 -2.875 1.00 0.00 34 ALA A CA 2
ATOM 1599 C C . ALA A 1 34 ? 1.094 -4.439 -3.111 1.00 0.00 34 ALA A C 2
ATOM 1600 O O . ALA A 1 34 ? 0.901 -3.473 -3.836 1.00 0.00 34 ALA A O 2
ATOM 1607 N N . LEU A 1 35 ? 2.262 -4.676 -2.492 1.00 0.00 35 LEU A N 2
ATOM 1608 C CA . LEU A 1 35 ? 3.461 -3.840 -2.681 1.00 0.00 35 LEU A CA 2
ATOM 1609 C C . LEU A 1 35 ? 4.260 -4.407 -3.866 1.00 0.00 35 LEU A C 2
ATOM 1610 O O . LEU A 1 35 ? 4.839 -5.491 -3.759 1.00 0.00 35 LEU A O 2
ATOM 1626 N N . ASN A 1 36 ? 4.256 -3.662 -4.987 1.00 0.00 36 ASN A N 2
ATOM 1627 C CA . ASN A 1 36 ? 4.919 -4.037 -6.258 1.00 0.00 36 ASN A CA 2
ATOM 1628 C C . ASN A 1 36 ? 4.507 -5.444 -6.726 1.00 0.00 36 ASN A C 2
ATOM 1629 O O . ASN A 1 36 ? 5.310 -6.385 -6.681 1.00 0.00 36 ASN A O 2
ATOM 1640 N N . TYR A 1 37 ? 3.207 -5.576 -7.073 1.00 0.00 37 TYR A N 2
ATOM 1641 C CA . TYR A 1 37 ? 2.598 -6.809 -7.652 1.00 0.00 37 TYR A CA 2
ATOM 1642 C C . TYR A 1 37 ? 2.538 -7.979 -6.638 1.00 0.00 37 TYR A C 2
ATOM 1643 O O . TYR A 1 37 ? 2.053 -9.065 -6.971 1.00 0.00 37 TYR A O 2
ATOM 1661 N N . ASP A 1 38 ? 3.001 -7.742 -5.402 1.00 0.00 38 ASP A N 2
ATOM 1662 C CA . ASP A 1 38 ? 3.186 -8.785 -4.377 1.00 0.00 38 ASP A CA 2
ATOM 1663 C C . ASP A 1 38 ? 2.309 -8.470 -3.162 1.00 0.00 38 ASP A C 2
ATOM 1664 O O . ASP A 1 38 ? 2.513 -7.449 -2.497 1.00 0.00 38 ASP A O 2
ATOM 1673 N N . VAL A 1 39 ? 1.350 -9.361 -2.882 1.00 0.00 39 VAL A N 2
ATOM 1674 C CA . VAL A 1 39 ? 0.355 -9.167 -1.826 1.00 0.00 39 VAL A CA 2
ATOM 1675 C C . VAL A 1 39 ? 0.999 -9.280 -0.431 1.00 0.00 39 VAL A C 2
ATOM 1676 O O . VAL A 1 39 ? 1.570 -10.317 -0.079 1.00 0.00 39 VAL A O 2
ATOM 1689 N N . VAL A 1 40 ? 0.898 -8.189 0.339 1.00 0.00 40 VAL A N 2
ATOM 1690 C CA . VAL A 1 40 ? 1.380 -8.112 1.720 1.00 0.00 40 VAL A CA 2
ATOM 1691 C C . VAL A 1 40 ? 0.219 -8.485 2.676 1.00 0.00 40 VAL A C 2
ATOM 1692 O O . VAL A 1 40 ? -0.853 -7.855 2.606 1.00 0.00 40 VAL A O 2
ATOM 1705 N N . PRO A 1 41 ? 0.402 -9.510 3.576 1.00 0.00 41 PRO A N 2
ATOM 1706 C CA . PRO A 1 41 ? -0.624 -9.876 4.581 1.00 0.00 41 PRO A CA 2
ATOM 1707 C C . PRO A 1 41 ? -0.759 -8.789 5.671 1.00 0.00 41 PRO A C 2
ATOM 1708 O O . PRO A 1 41 ? 0.190 -8.030 5.918 1.00 0.00 41 PRO A O 2
ATOM 1719 N N . ARG A 1 42 ? -1.949 -8.728 6.299 1.00 0.00 42 ARG A N 2
ATOM 1720 C CA . ARG A 1 42 ? -2.342 -7.656 7.233 1.00 0.00 42 ARG A CA 2
ATOM 1721 C C . ARG A 1 42 ? -1.353 -7.501 8.399 1.00 0.00 42 ARG A C 2
ATOM 1722 O O . ARG A 1 42 ? -0.976 -6.375 8.746 1.00 0.00 42 ARG A O 2
ATOM 1743 N N . GLY A 1 43 ? -0.889 -8.637 8.941 1.00 0.00 43 GLY A N 2
ATOM 1744 C CA . GLY A 1 43 ? 0.066 -8.660 10.056 1.00 0.00 43 GLY A CA 2
ATOM 1745 C C . GLY A 1 43 ? 1.502 -8.325 9.662 1.00 0.00 43 GLY A C 2
ATOM 1746 O O . GLY A 1 43 ? 2.431 -8.571 10.441 1.00 0.00 43 GLY A O 2
ATOM 1750 N N . LYS A 1 44 ? 1.690 -7.771 8.450 1.00 0.00 44 LYS A N 2
ATOM 1751 C CA . LYS A 1 44 ? 2.991 -7.275 7.979 1.00 0.00 44 LYS A CA 2
ATOM 1752 C C . LYS A 1 44 ? 2.927 -5.804 7.552 1.00 0.00 44 LYS A C 2
ATOM 1753 O O . LYS A 1 44 ? 3.976 -5.186 7.469 1.00 0.00 44 LYS A O 2
ATOM 1772 N N . TRP A 1 45 ? 1.705 -5.261 7.304 1.00 0.00 45 TRP A N 2
ATOM 1773 C CA . TRP A 1 45 ? 1.508 -3.866 6.785 1.00 0.00 45 TRP A CA 2
ATOM 1774 C C . TRP A 1 45 ? 2.375 -2.819 7.546 1.00 0.00 45 TRP A C 2
ATOM 1775 O O . TRP A 1 45 ? 2.971 -1.923 6.934 1.00 0.00 45 TRP A O 2
ATOM 1796 N N . ASP A 1 46 ? 2.429 -2.979 8.878 1.00 0.00 46 ASP A N 2
ATOM 1797 C CA . ASP A 1 46 ? 3.188 -2.108 9.795 1.00 0.00 46 ASP A CA 2
ATOM 1798 C C . ASP A 1 46 ? 4.702 -2.182 9.514 1.00 0.00 46 ASP A C 2
ATOM 1799 O O . ASP A 1 46 ? 5.374 -1.151 9.393 1.00 0.00 46 ASP A O 2
ATOM 1808 N N . GLU A 1 47 ? 5.208 -3.415 9.405 1.00 0.00 47 GLU A N 2
ATOM 1809 C CA . GLU A 1 47 ? 6.649 -3.702 9.227 1.00 0.00 47 GLU A CA 2
ATOM 1810 C C . GLU A 1 47 ? 7.061 -3.721 7.743 1.00 0.00 47 GLU A C 2
ATOM 1811 O O . GLU A 1 47 ? 8.236 -3.928 7.442 1.00 0.00 47 GLU A O 2
ATOM 1823 N N . THR A 1 48 ? 6.104 -3.495 6.825 1.00 0.00 48 THR A N 2
ATOM 1824 C CA . THR A 1 48 ? 6.383 -3.405 5.381 1.00 0.00 48 THR A CA 2
ATOM 1825 C C . THR A 1 48 ? 6.520 -1.916 4.991 1.00 0.00 48 THR A C 2
ATOM 1826 O O . THR A 1 48 ? 5.584 -1.142 5.213 1.00 0.00 48 THR A O 2
ATOM 1837 N N . PRO A 1 49 ? 7.698 -1.479 4.430 1.00 0.00 49 PRO A N 2
ATOM 1838 C CA . PRO A 1 49 ? 7.920 -0.069 4.063 1.00 0.00 49 PRO A CA 2
ATOM 1839 C C . PRO A 1 49 ? 7.394 0.296 2.651 1.00 0.00 49 PRO A C 2
ATOM 1840 O O . PRO A 1 49 ? 7.418 -0.530 1.723 1.00 0.00 49 PRO A O 2
ATOM 1851 N N . VAL A 1 50 ? 6.922 1.550 2.506 1.00 0.00 50 VAL A N 2
ATOM 1852 C CA . VAL A 1 50 ? 6.477 2.120 1.223 1.00 0.00 50 VAL A CA 2
ATOM 1853 C C . VAL A 1 50 ? 7.694 2.726 0.491 1.00 0.00 50 VAL A C 2
ATOM 1854 O O . VAL A 1 50 ? 8.457 3.501 1.084 1.00 0.00 50 VAL A O 2
ATOM 1867 N N . THR A 1 51 ? 7.862 2.378 -0.788 1.00 0.00 51 THR A N 2
ATOM 1868 C CA . THR A 1 51 ? 9.038 2.754 -1.591 1.00 0.00 51 THR A CA 2
ATOM 1869 C C . THR A 1 51 ? 8.671 3.901 -2.565 1.00 0.00 51 THR A C 2
ATOM 1870 O O . THR A 1 51 ? 7.539 3.972 -3.040 1.00 0.00 51 THR A O 2
ATOM 1881 N N . ALA A 1 52 ? 9.626 4.794 -2.853 1.00 0.00 52 ALA A N 2
ATOM 1882 C CA . ALA A 1 52 ? 9.437 5.902 -3.804 1.00 0.00 52 ALA A CA 2
ATOM 1883 C C . ALA A 1 52 ? 9.289 5.373 -5.246 1.00 0.00 52 ALA A C 2
ATOM 1884 O O . ALA A 1 52 ? 10.219 4.756 -5.778 1.00 0.00 52 ALA A O 2
ATOM 1891 N N . GLY A 1 53 ? 8.111 5.610 -5.850 1.00 0.00 53 GLY A N 2
ATOM 1892 C CA . GLY A 1 53 ? 7.821 5.176 -7.218 1.00 0.00 53 GLY A CA 2
ATOM 1893 C C . GLY A 1 53 ? 7.537 3.694 -7.311 1.00 0.00 53 GLY A C 2
ATOM 1894 O O . GLY A 1 53 ? 7.894 3.051 -8.306 1.00 0.00 53 GLY A O 2
ATOM 1898 N N . ASP A 1 54 ? 6.911 3.134 -6.262 1.00 0.00 54 ASP A N 2
ATOM 1899 C CA . ASP A 1 54 ? 6.489 1.714 -6.247 1.00 0.00 54 ASP A CA 2
ATOM 1900 C C . ASP A 1 54 ? 5.124 1.542 -6.941 1.00 0.00 54 ASP A C 2
ATOM 1901 O O . ASP A 1 54 ? 4.662 2.446 -7.640 1.00 0.00 54 ASP A O 2
ATOM 1910 N N . GLU A 1 55 ? 4.486 0.378 -6.734 1.00 0.00 55 GLU A N 2
ATOM 1911 C CA . GLU A 1 55 ? 3.089 0.159 -7.132 1.00 0.00 55 GLU A CA 2
ATOM 1912 C C . GLU A 1 55 ? 2.319 -0.539 -5.989 1.00 0.00 55 GLU A C 2
ATOM 1913 O O . GLU A 1 55 ? 2.353 -1.768 -5.865 1.00 0.00 55 GLU A O 2
ATOM 1925 N N . ILE A 1 56 ? 1.641 0.253 -5.144 1.00 0.00 56 ILE A N 2
ATOM 1926 C CA . ILE A 1 56 ? 0.800 -0.260 -4.041 1.00 0.00 56 ILE A CA 2
ATOM 1927 C C . ILE A 1 56 ? -0.671 -0.356 -4.500 1.00 0.00 56 ILE A C 2
ATOM 1928 O O . ILE A 1 56 ? -1.383 0.647 -4.566 1.00 0.00 56 ILE A O 2
ATOM 1944 N N . GLU A 1 57 ? -1.101 -1.575 -4.846 1.00 0.00 57 GLU A N 2
ATOM 1945 C CA . GLU A 1 57 ? -2.485 -1.868 -5.252 1.00 0.00 57 GLU A CA 2
ATOM 1946 C C . GLU A 1 57 ? -3.274 -2.363 -4.039 1.00 0.00 57 GLU A C 2
ATOM 1947 O O . GLU A 1 57 ? -2.975 -3.436 -3.499 1.00 0.00 57 GLU A O 2
ATOM 1959 N N . ILE A 1 58 ? -4.267 -1.588 -3.601 1.00 0.00 58 ILE A N 2
ATOM 1960 C CA . ILE A 1 58 ? -5.156 -1.990 -2.508 1.00 0.00 58 ILE A CA 2
ATOM 1961 C C . ILE A 1 58 ? -6.184 -2.991 -3.039 1.00 0.00 58 ILE A C 2
ATOM 1962 O O . ILE A 1 58 ? -6.827 -2.761 -4.072 1.00 0.00 58 ILE A O 2
ATOM 1978 N N . LEU A 1 59 ? -6.309 -4.103 -2.328 1.00 0.00 59 LEU A N 2
ATOM 1979 C CA . LEU A 1 59 ? -7.230 -5.175 -2.657 1.00 0.00 59 LEU A CA 2
ATOM 1980 C C . LEU A 1 59 ? -8.426 -5.149 -1.709 1.00 0.00 59 LEU A C 2
ATOM 1981 O O . LEU A 1 59 ? -8.314 -4.738 -0.557 1.00 0.00 59 LEU A O 2
ATOM 1997 N N . THR A 1 60 ? -9.571 -5.549 -2.245 1.00 0.00 60 THR A N 2
ATOM 1998 C CA . THR A 1 60 ? -10.783 -5.831 -1.487 1.00 0.00 60 THR A CA 2
ATOM 1999 C C . THR A 1 60 ? -11.447 -7.061 -2.146 1.00 0.00 60 THR A C 2
ATOM 2000 O O . THR A 1 60 ? -12.409 -6.941 -2.914 1.00 0.00 60 THR A O 2
ATOM 2011 N N . PRO A 1 61 ? -10.880 -8.284 -1.900 1.00 0.00 61 PRO A N 2
ATOM 2012 C CA . PRO A 1 61 ? -11.323 -9.513 -2.592 1.00 0.00 61 PRO A CA 2
ATOM 2013 C C . PRO A 1 61 ? -12.773 -9.877 -2.208 1.00 0.00 61 PRO A C 2
ATOM 2014 O O . PRO A 1 61 ? -13.064 -10.091 -1.028 1.00 0.00 61 PRO A O 2
ATOM 2025 N N . ARG A 1 62 ? -13.681 -9.881 -3.204 1.00 0.00 62 ARG A N 2
ATOM 2026 C CA . ARG A 1 62 ? -15.098 -10.255 -3.007 1.00 0.00 62 ARG A CA 2
ATOM 2027 C C . ARG A 1 62 ? -15.191 -11.675 -2.422 1.00 0.00 62 ARG A C 2
ATOM 2028 O O . ARG A 1 62 ? -16.000 -11.942 -1.529 1.00 0.00 62 ARG A O 2
ATOM 2049 N N . GLN A 1 63 ? -14.350 -12.570 -2.955 1.00 0.00 63 GLN A N 2
ATOM 2050 C CA . GLN A 1 63 ? -14.160 -13.916 -2.412 1.00 0.00 63 GLN A CA 2
ATOM 2051 C C . GLN A 1 63 ? -13.388 -13.847 -1.071 1.00 0.00 63 GLN A C 2
ATOM 2052 O O . GLN A 1 63 ? -12.157 -13.894 -1.054 1.00 0.00 63 GLN A O 2
ATOM 2066 N N . GLY A 1 64 ? -14.129 -13.654 0.034 1.00 0.00 64 GLY A N 2
ATOM 2067 C CA . GLY A 1 64 ? -13.560 -13.647 1.394 1.00 0.00 64 GLY A CA 2
ATOM 2068 C C . GLY A 1 64 ? -14.044 -14.862 2.179 1.00 0.00 64 GLY A C 2
ATOM 2069 O O . GLY A 1 64 ? -14.777 -14.735 3.172 1.00 0.00 64 GLY A O 2
ATOM 2073 N N . GLY A 1 65 ? -13.656 -16.045 1.691 1.00 0.00 65 GLY A N 2
ATOM 2074 C CA . GLY A 1 65 ? -14.056 -17.330 2.271 1.00 0.00 65 GLY A CA 2
ATOM 2075 C C . GLY A 1 65 ? -13.715 -18.476 1.343 1.00 0.00 65 GLY A C 2
ATOM 2076 O O . GLY A 1 65 ? -13.006 -18.266 0.344 1.00 0.00 65 GLY A O 2
ATOM 2080 N N . LEU A 1 66 ? -14.242 -19.684 1.658 1.00 0.00 66 LEU A N 2
ATOM 2081 C CA . LEU A 1 66 ? -13.992 -20.926 0.904 1.00 0.00 66 LEU A CA 2
ATOM 2082 C C . LEU A 1 66 ? -12.472 -21.155 0.707 1.00 0.00 66 LEU A C 2
ATOM 2083 O O . LEU A 1 66 ? -11.981 -21.323 -0.414 1.00 0.00 66 LEU A O 2
ATOM 2099 N N . GLU A 1 67 ? -11.757 -21.157 1.840 1.00 0.00 67 GLU A N 2
ATOM 2100 C CA . GLU A 1 67 ? -10.285 -21.202 1.892 1.00 0.00 67 GLU A CA 2
ATOM 2101 C C . GLU A 1 67 ? -9.768 -22.652 1.875 1.00 0.00 67 GLU A C 2
ATOM 2102 O O . GLU A 1 67 ? -9.151 -23.129 2.842 1.00 0.00 67 GLU A O 2
ATOM 2114 N N . HIS A 1 68 ? -10.039 -23.346 0.758 1.00 0.00 68 HIS A N 2
ATOM 2115 C CA . HIS A 1 68 ? -9.624 -24.744 0.553 1.00 0.00 68 HIS A CA 2
ATOM 2116 C C . HIS A 1 68 ? -8.111 -24.787 0.291 1.00 0.00 68 HIS A C 2
ATOM 2117 O O . HIS A 1 68 ? -7.395 -25.630 0.828 1.00 0.00 68 HIS A O 2
ATOM 2132 N N . HIS A 1 69 ? -7.641 -23.873 -0.565 1.00 0.00 69 HIS A N 2
ATOM 2133 C CA . HIS A 1 69 ? -6.210 -23.590 -0.754 1.00 0.00 69 HIS A CA 2
ATOM 2134 C C . HIS A 1 69 ? -5.924 -22.212 -0.142 1.00 0.00 69 HIS A C 2
ATOM 2135 O O . HIS A 1 69 ? -5.921 -21.201 -0.858 1.00 0.00 69 HIS A O 2
ATOM 2150 N N . HIS A 1 70 ? -5.766 -22.170 1.197 1.00 0.00 70 HIS A N 2
ATOM 2151 C CA . HIS A 1 70 ? -5.480 -20.918 1.918 1.00 0.00 70 HIS A CA 2
ATOM 2152 C C . HIS A 1 70 ? -4.040 -20.450 1.607 1.00 0.00 70 HIS A C 2
ATOM 2153 O O . HIS A 1 70 ? -3.064 -20.941 2.185 1.00 0.00 70 HIS A O 2
ATOM 2168 N N . HIS A 1 71 ? -3.925 -19.533 0.629 1.00 0.00 71 HIS A N 2
ATOM 2169 C CA . HIS A 1 71 ? -2.632 -19.000 0.183 1.00 0.00 71 HIS A CA 2
ATOM 2170 C C . HIS A 1 71 ? -2.109 -17.963 1.190 1.00 0.00 71 HIS A C 2
ATOM 2171 O O . HIS A 1 71 ? -2.641 -16.848 1.281 1.00 0.00 71 HIS A O 2
ATOM 2186 N N . HIS A 1 72 ? -1.092 -18.363 1.964 1.00 0.00 72 HIS A N 2
ATOM 2187 C CA . HIS A 1 72 ? -0.388 -17.472 2.895 1.00 0.00 72 HIS A CA 2
ATOM 2188 C C . HIS A 1 72 ? 0.851 -16.904 2.207 1.00 0.00 72 HIS A C 2
ATOM 2189 O O . HIS A 1 72 ? 1.516 -17.608 1.430 1.00 0.00 72 HIS A O 2
ATOM 2204 N N . HIS A 1 73 ? 1.143 -15.630 2.480 1.00 0.00 73 HIS A N 2
ATOM 2205 C CA . HIS A 1 73 ? 2.358 -14.968 2.002 1.00 0.00 73 HIS A CA 2
ATOM 2206 C C . HIS A 1 73 ? 3.388 -14.951 3.163 1.00 0.00 73 HIS A C 2
ATOM 2207 O O . HIS A 1 73 ? 4.256 -15.846 3.211 1.00 0.00 73 HIS A O 2
ATOM 2223 N N . MET A 1 1 ? 6.083 10.852 -0.386 1.00 0.00 1 MET A N 3
ATOM 2224 C CA . MET A 1 1 ? 6.669 10.580 -1.715 1.00 0.00 1 MET A CA 3
ATOM 2225 C C . MET A 1 1 ? 5.586 10.156 -2.721 1.00 0.00 1 MET A C 3
ATOM 2226 O O . MET A 1 1 ? 4.450 9.854 -2.331 1.00 0.00 1 MET A O 3
ATOM 2242 N N . LEU A 1 2 ? 5.959 10.127 -4.017 1.00 0.00 2 LEU A N 3
ATOM 2243 C CA . LEU A 1 2 ? 5.071 9.704 -5.107 1.00 0.00 2 LEU A CA 3
ATOM 2244 C C . LEU A 1 2 ? 5.151 8.173 -5.270 1.00 0.00 2 LEU A C 3
ATOM 2245 O O . LEU A 1 2 ? 6.247 7.612 -5.383 1.00 0.00 2 LEU A O 3
ATOM 2261 N N . VAL A 1 3 ? 3.985 7.517 -5.257 1.00 0.00 3 VAL A N 3
ATOM 2262 C CA . VAL A 1 3 ? 3.844 6.048 -5.420 1.00 0.00 3 VAL A CA 3
ATOM 2263 C C . VAL A 1 3 ? 2.645 5.750 -6.356 1.00 0.00 3 VAL A C 3
ATOM 2264 O O . VAL A 1 3 ? 1.607 6.398 -6.239 1.00 0.00 3 VAL A O 3
ATOM 2277 N N . THR A 1 4 ? 2.788 4.784 -7.286 1.00 0.00 4 THR A N 3
ATOM 2278 C CA . THR A 1 4 ? 1.720 4.439 -8.239 1.00 0.00 4 THR A CA 3
ATOM 2279 C C . THR A 1 4 ? 0.663 3.567 -7.545 1.00 0.00 4 THR A C 3
ATOM 2280 O O . THR A 1 4 ? 0.823 2.355 -7.440 1.00 0.00 4 THR A O 3
ATOM 2291 N N . ILE A 1 5 ? -0.431 4.186 -7.093 1.00 0.00 5 ILE A N 3
ATOM 2292 C CA . ILE A 1 5 ? -1.502 3.473 -6.371 1.00 0.00 5 ILE A CA 3
ATOM 2293 C C . ILE A 1 5 ? -2.596 3.052 -7.368 1.00 0.00 5 ILE A C 3
ATOM 2294 O O . ILE A 1 5 ? -3.371 3.890 -7.843 1.00 0.00 5 ILE A O 3
ATOM 2310 N N . ASN A 1 6 ? -2.605 1.739 -7.703 1.00 0.00 6 ASN A N 3
ATOM 2311 C CA . ASN A 1 6 ? -3.626 1.097 -8.559 1.00 0.00 6 ASN A CA 3
ATOM 2312 C C . ASN A 1 6 ? -3.626 1.708 -9.983 1.00 0.00 6 ASN A C 3
ATOM 2313 O O . ASN A 1 6 ? -4.665 1.831 -10.632 1.00 0.00 6 ASN A O 3
ATOM 2324 N N . GLY A 1 7 ? -2.419 2.054 -10.465 1.00 0.00 7 GLY A N 3
ATOM 2325 C CA . GLY A 1 7 ? -2.246 2.673 -11.784 1.00 0.00 7 GLY A CA 3
ATOM 2326 C C . GLY A 1 7 ? -2.475 4.175 -11.783 1.00 0.00 7 GLY A C 3
ATOM 2327 O O . GLY A 1 7 ? -2.557 4.793 -12.846 1.00 0.00 7 GLY A O 3
ATOM 2331 N N . GLU A 1 8 ? -2.575 4.762 -10.581 1.00 0.00 8 GLU A N 3
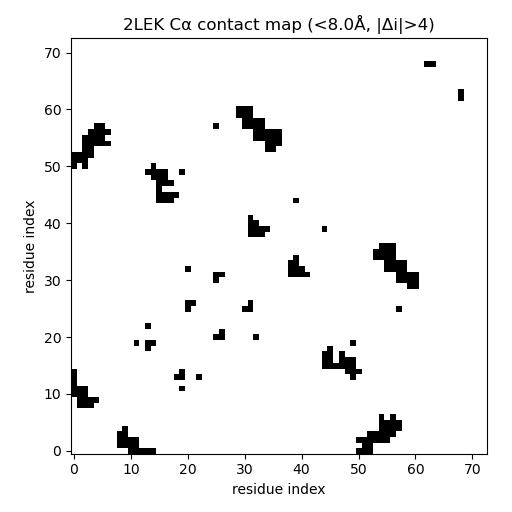ATOM 2332 C CA . GLU A 1 8 ? -2.735 6.206 -10.388 1.00 0.00 8 GLU A CA 3
ATOM 2333 C C . GLU A 1 8 ? -1.700 6.691 -9.357 1.00 0.00 8 GLU A C 3
ATOM 2334 O O . GLU A 1 8 ? -1.814 6.382 -8.171 1.00 0.00 8 GLU A O 3
ATOM 2346 N N . GLN A 1 9 ? -0.690 7.436 -9.828 1.00 0.00 9 GLN A N 3
ATOM 2347 C CA . GLN A 1 9 ? 0.383 7.983 -8.979 1.00 0.00 9 GLN A CA 3
ATOM 2348 C C . GLN A 1 9 ? -0.193 9.014 -7.975 1.00 0.00 9 GLN A C 3
ATOM 2349 O O . GLN A 1 9 ? -0.786 10.015 -8.381 1.00 0.00 9 GLN A O 3
ATOM 2363 N N . ARG A 1 10 ? -0.029 8.739 -6.675 1.00 0.00 10 ARG A N 3
ATOM 2364 C CA . ARG A 1 10 ? -0.566 9.575 -5.584 1.00 0.00 10 ARG A CA 3
ATOM 2365 C C . ARG A 1 10 ? 0.551 9.956 -4.606 1.00 0.00 10 ARG A C 3
ATOM 2366 O O . ARG A 1 10 ? 1.583 9.277 -4.527 1.00 0.00 10 ARG A O 3
ATOM 2387 N N . GLU A 1 11 ? 0.318 11.042 -3.863 1.00 0.00 11 GLU A N 3
ATOM 2388 C CA . GLU A 1 11 ? 1.269 11.594 -2.885 1.00 0.00 11 GLU A CA 3
ATOM 2389 C C . GLU A 1 11 ? 0.905 11.103 -1.471 1.00 0.00 11 GLU A C 3
ATOM 2390 O O . GLU A 1 11 ? -0.156 11.442 -0.934 1.00 0.00 11 GLU A O 3
ATOM 2402 N N . VAL A 1 12 ? 1.792 10.287 -0.887 1.00 0.00 12 VAL A N 3
ATOM 2403 C CA . VAL A 1 12 ? 1.623 9.723 0.468 1.00 0.00 12 VAL A CA 3
ATOM 2404 C C . VAL A 1 12 ? 2.785 10.155 1.393 1.00 0.00 12 VAL A C 3
ATOM 2405 O O . VAL A 1 12 ? 3.910 10.325 0.937 1.00 0.00 12 VAL A O 3
ATOM 2418 N N . GLN A 1 13 ? 2.498 10.331 2.687 1.00 0.00 13 GLN A N 3
ATOM 2419 C CA . GLN A 1 13 ? 3.519 10.675 3.717 1.00 0.00 13 GLN A CA 3
ATOM 2420 C C . GLN A 1 13 ? 3.570 9.559 4.780 1.00 0.00 13 GLN A C 3
ATOM 2421 O O . GLN A 1 13 ? 4.048 9.752 5.902 1.00 0.00 13 GLN A O 3
ATOM 2435 N N . SER A 1 14 ? 3.107 8.380 4.369 1.00 0.00 14 SER A N 3
ATOM 2436 C CA . SER A 1 14 ? 2.990 7.193 5.205 1.00 0.00 14 SER A CA 3
ATOM 2437 C C . SER A 1 14 ? 4.345 6.515 5.452 1.00 0.00 14 SER A C 3
ATOM 2438 O O . SER A 1 14 ? 4.670 6.169 6.596 1.00 0.00 14 SER A O 3
ATOM 2446 N N . ALA A 1 15 ? 5.096 6.281 4.351 1.00 0.00 15 ALA A N 3
ATOM 2447 C CA . ALA A 1 15 ? 6.444 5.640 4.363 1.00 0.00 15 ALA A CA 3
ATOM 2448 C C . ALA A 1 15 ? 6.420 4.143 4.786 1.00 0.00 15 ALA A C 3
ATOM 2449 O O . ALA A 1 15 ? 7.473 3.493 4.807 1.00 0.00 15 ALA A O 3
ATOM 2456 N N . SER A 1 16 ? 5.213 3.610 5.077 1.00 0.00 16 SER A N 3
ATOM 2457 C CA . SER A 1 16 ? 4.981 2.216 5.513 1.00 0.00 16 SER A CA 3
ATOM 2458 C C . SER A 1 16 ? 3.564 1.806 5.138 1.00 0.00 16 SER A C 3
ATOM 2459 O O . SER A 1 16 ? 2.688 2.665 5.059 1.00 0.00 16 SER A O 3
ATOM 2467 N N . VAL A 1 17 ? 3.356 0.494 4.947 1.00 0.00 17 VAL A N 3
ATOM 2468 C CA . VAL A 1 17 ? 2.094 -0.074 4.435 1.00 0.00 17 VAL A CA 3
ATOM 2469 C C . VAL A 1 17 ? 0.933 0.039 5.459 1.00 0.00 17 VAL A C 3
ATOM 2470 O O . VAL A 1 17 ? -0.223 0.227 5.060 1.00 0.00 17 VAL A O 3
ATOM 2483 N N . ALA A 1 18 ? 1.239 -0.076 6.769 1.00 0.00 18 ALA A N 3
ATOM 2484 C CA . ALA A 1 18 ? 0.227 0.091 7.838 1.00 0.00 18 ALA A CA 3
ATOM 2485 C C . ALA A 1 18 ? -0.271 1.537 7.866 1.00 0.00 18 ALA A C 3
ATOM 2486 O O . ALA A 1 18 ? -1.476 1.785 7.760 1.00 0.00 18 ALA A O 3
ATOM 2493 N N . ALA A 1 19 ? 0.689 2.477 7.954 1.00 0.00 19 ALA A N 3
ATOM 2494 C CA . ALA A 1 19 ? 0.422 3.919 7.917 1.00 0.00 19 ALA A CA 3
ATOM 2495 C C . ALA A 1 19 ? -0.281 4.322 6.610 1.00 0.00 19 ALA A C 3
ATOM 2496 O O . ALA A 1 19 ? -1.115 5.217 6.608 1.00 0.00 19 ALA A O 3
ATOM 2503 N N . LEU A 1 20 ? 0.065 3.605 5.525 1.00 0.00 20 LEU A N 3
ATOM 2504 C CA . LEU A 1 20 ? -0.465 3.812 4.166 1.00 0.00 20 LEU A CA 3
ATOM 2505 C C . LEU A 1 20 ? -1.969 3.596 4.107 1.00 0.00 20 LEU A C 3
ATOM 2506 O O . LEU A 1 20 ? -2.702 4.517 3.796 1.00 0.00 20 LEU A O 3
ATOM 2522 N N . MET A 1 21 ? -2.416 2.381 4.460 1.00 0.00 21 MET A N 3
ATOM 2523 C CA . MET A 1 21 ? -3.827 1.993 4.330 1.00 0.00 21 MET A CA 3
ATOM 2524 C C . MET A 1 21 ? -4.692 2.670 5.404 1.00 0.00 21 MET A C 3
ATOM 2525 O O . MET A 1 21 ? -5.896 2.785 5.230 1.00 0.00 21 MET A O 3
ATOM 2539 N N . THR A 1 22 ? -4.061 3.136 6.495 1.00 0.00 22 THR A N 3
ATOM 2540 C CA . THR A 1 22 ? -4.715 4.016 7.482 1.00 0.00 22 THR A CA 3
ATOM 2541 C C . THR A 1 22 ? -4.939 5.427 6.872 1.00 0.00 22 THR A C 3
ATOM 2542 O O . THR A 1 22 ? -6.010 6.024 7.019 1.00 0.00 22 THR A O 3
ATOM 2553 N N . GLU A 1 23 ? -3.915 5.905 6.143 1.00 0.00 23 GLU A N 3
ATOM 2554 C CA . GLU A 1 23 ? -3.874 7.255 5.540 1.00 0.00 23 GLU A CA 3
ATOM 2555 C C . GLU A 1 23 ? -4.843 7.365 4.346 1.00 0.00 23 GLU A C 3
ATOM 2556 O O . GLU A 1 23 ? -5.465 8.405 4.135 1.00 0.00 23 GLU A O 3
ATOM 2568 N N . LEU A 1 24 ? -4.964 6.266 3.587 1.00 0.00 24 LEU A N 3
ATOM 2569 C CA . LEU A 1 24 ? -5.878 6.169 2.434 1.00 0.00 24 LEU A CA 3
ATOM 2570 C C . LEU A 1 24 ? -7.322 5.885 2.904 1.00 0.00 24 LEU A C 3
ATOM 2571 O O . LEU A 1 24 ? -8.247 5.872 2.091 1.00 0.00 24 LEU A O 3
ATOM 2587 N N . ASP A 1 25 ? -7.470 5.654 4.234 1.00 0.00 25 ASP A N 3
ATOM 2588 C CA . ASP A 1 25 ? -8.746 5.311 4.909 1.00 0.00 25 ASP A CA 3
ATOM 2589 C C . ASP A 1 25 ? -9.267 3.922 4.435 1.00 0.00 25 ASP A C 3
ATOM 2590 O O . ASP A 1 25 ? -10.440 3.586 4.567 1.00 0.00 25 ASP A O 3
ATOM 2599 N N . CYS A 1 26 ? -8.328 3.090 3.971 1.00 0.00 26 CYS A N 3
ATOM 2600 C CA . CYS A 1 26 ? -8.598 1.766 3.391 1.00 0.00 26 CYS A CA 3
ATOM 2601 C C . CYS A 1 26 ? -8.517 0.647 4.466 1.00 0.00 26 CYS A C 3
ATOM 2602 O O . CYS A 1 26 ? -8.111 -0.485 4.176 1.00 0.00 26 CYS A O 3
ATOM 2610 N N . THR A 1 27 ? -8.932 0.959 5.705 1.00 0.00 27 THR A N 3
ATOM 2611 C CA . THR A 1 27 ? -8.973 -0.012 6.834 1.00 0.00 27 THR A CA 3
ATOM 2612 C C . THR A 1 27 ? -10.419 -0.184 7.345 1.00 0.00 27 THR A C 3
ATOM 2613 O O . THR A 1 27 ? -10.645 -0.769 8.408 1.00 0.00 27 THR A O 3
ATOM 2624 N N . ASP A 1 28 ? -11.394 0.270 6.539 1.00 0.00 28 ASP A N 3
ATOM 2625 C CA . ASP A 1 28 ? -12.829 0.275 6.906 1.00 0.00 28 ASP A CA 3
ATOM 2626 C C . ASP A 1 28 ? -13.503 -1.108 6.706 1.00 0.00 28 ASP A C 3
ATOM 2627 O O . ASP A 1 28 ? -14.698 -1.252 6.989 1.00 0.00 28 ASP A O 3
ATOM 2636 N N . GLY A 1 29 ? -12.737 -2.116 6.246 1.00 0.00 29 GLY A N 3
ATOM 2637 C CA . GLY A 1 29 ? -13.260 -3.476 6.037 1.00 0.00 29 GLY A CA 3
ATOM 2638 C C . GLY A 1 29 ? -12.138 -4.497 5.878 1.00 0.00 29 GLY A C 3
ATOM 2639 O O . GLY A 1 29 ? -11.029 -4.284 6.383 1.00 0.00 29 GLY A O 3
ATOM 2643 N N . HIS A 1 30 ? -12.413 -5.582 5.130 1.00 0.00 30 HIS A N 3
ATOM 2644 C CA . HIS A 1 30 ? -11.461 -6.699 4.932 1.00 0.00 30 HIS A CA 3
ATOM 2645 C C . HIS A 1 30 ? -10.593 -6.423 3.679 1.00 0.00 30 HIS A C 3
ATOM 2646 O O . HIS A 1 30 ? -10.626 -7.174 2.698 1.00 0.00 30 HIS A O 3
ATOM 2661 N N . TYR A 1 31 ? -9.830 -5.323 3.726 1.00 0.00 31 TYR A N 3
ATOM 2662 C CA . TYR A 1 31 ? -8.986 -4.872 2.602 1.00 0.00 31 TYR A CA 3
ATOM 2663 C C . TYR A 1 31 ? -7.573 -5.455 2.710 1.00 0.00 31 TYR A C 3
ATOM 2664 O O . TYR A 1 31 ? -7.109 -5.803 3.796 1.00 0.00 31 TYR A O 3
ATOM 2682 N N . ALA A 1 32 ? -6.905 -5.538 1.566 1.00 0.00 32 ALA A N 3
ATOM 2683 C CA . ALA A 1 32 ? -5.525 -5.998 1.445 1.00 0.00 32 ALA A CA 3
ATOM 2684 C C . ALA A 1 32 ? -4.775 -5.041 0.518 1.00 0.00 32 ALA A C 3
ATOM 2685 O O . ALA A 1 32 ? -5.364 -4.117 -0.049 1.00 0.00 32 ALA A O 3
ATOM 2692 N N . VAL A 1 33 ? -3.479 -5.268 0.378 1.00 0.00 33 VAL A N 3
ATOM 2693 C CA . VAL A 1 33 ? -2.580 -4.426 -0.421 1.00 0.00 33 VAL A CA 3
ATOM 2694 C C . VAL A 1 33 ? -1.677 -5.310 -1.281 1.00 0.00 33 VAL A C 3
ATOM 2695 O O . VAL A 1 33 ? -1.275 -6.388 -0.853 1.00 0.00 33 VAL A O 3
ATOM 2708 N N . ALA A 1 34 ? -1.377 -4.849 -2.484 1.00 0.00 34 ALA A N 3
ATOM 2709 C CA . ALA A 1 34 ? -0.415 -5.487 -3.380 1.00 0.00 34 ALA A CA 3
ATOM 2710 C C . ALA A 1 34 ? 0.726 -4.503 -3.625 1.00 0.00 34 ALA A C 3
ATOM 2711 O O . ALA A 1 34 ? 0.588 -3.567 -4.410 1.00 0.00 34 ALA A O 3
ATOM 2718 N N . LEU A 1 35 ? 1.836 -4.705 -2.912 1.00 0.00 35 LEU A N 3
ATOM 2719 C CA . LEU A 1 35 ? 3.024 -3.852 -3.004 1.00 0.00 35 LEU A CA 3
ATOM 2720 C C . LEU A 1 35 ? 4.033 -4.508 -3.957 1.00 0.00 35 LEU A C 3
ATOM 2721 O O . LEU A 1 35 ? 4.570 -5.582 -3.641 1.00 0.00 35 LEU A O 3
ATOM 2737 N N . ASN A 1 36 ? 4.250 -3.866 -5.128 1.00 0.00 36 ASN A N 3
ATOM 2738 C CA . ASN A 1 36 ? 5.167 -4.336 -6.183 1.00 0.00 36 ASN A CA 3
ATOM 2739 C C . ASN A 1 36 ? 4.842 -5.774 -6.611 1.00 0.00 36 ASN A C 3
ATOM 2740 O O . ASN A 1 36 ? 5.693 -6.670 -6.544 1.00 0.00 36 ASN A O 3
ATOM 2751 N N . TYR A 1 37 ? 3.571 -5.960 -7.024 1.00 0.00 37 TYR A N 3
ATOM 2752 C CA . TYR A 1 37 ? 3.048 -7.218 -7.601 1.00 0.00 37 TYR A CA 3
ATOM 2753 C C . TYR A 1 37 ? 3.118 -8.378 -6.583 1.00 0.00 37 TYR A C 3
ATOM 2754 O O . TYR A 1 37 ? 3.329 -9.536 -6.956 1.00 0.00 37 TYR A O 3
ATOM 2772 N N . ASP A 1 38 ? 2.908 -8.056 -5.300 1.00 0.00 38 ASP A N 3
ATOM 2773 C CA . ASP A 1 38 ? 2.895 -9.052 -4.213 1.00 0.00 38 ASP A CA 3
ATOM 2774 C C . ASP A 1 38 ? 1.997 -8.567 -3.073 1.00 0.00 38 ASP A C 3
ATOM 2775 O O . ASP A 1 38 ? 2.190 -7.457 -2.572 1.00 0.00 38 ASP A O 3
ATOM 2784 N N . VAL A 1 39 ? 1.033 -9.407 -2.670 1.00 0.00 39 VAL A N 3
ATOM 2785 C CA . VAL A 1 39 ? 0.105 -9.085 -1.585 1.00 0.00 39 VAL A CA 3
ATOM 2786 C C . VAL A 1 39 ? 0.817 -9.172 -0.230 1.00 0.00 39 VAL A C 3
ATOM 2787 O O . VAL A 1 39 ? 1.420 -10.204 0.099 1.00 0.00 39 VAL A O 3
ATOM 2800 N N . VAL A 1 40 ? 0.733 -8.083 0.547 1.00 0.00 40 VAL A N 3
ATOM 2801 C CA . VAL A 1 40 ? 1.266 -8.025 1.912 1.00 0.00 40 VAL A CA 3
ATOM 2802 C C . VAL A 1 40 ? 0.116 -8.354 2.891 1.00 0.00 40 VAL A C 3
ATOM 2803 O O . VAL A 1 40 ? -0.892 -7.636 2.901 1.00 0.00 40 VAL A O 3
ATOM 2816 N N . PRO A 1 41 ? 0.217 -9.465 3.682 1.00 0.00 41 PRO A N 3
ATOM 2817 C CA . PRO A 1 41 ? -0.774 -9.789 4.729 1.00 0.00 41 PRO A CA 3
ATOM 2818 C C . PRO A 1 41 ? -0.784 -8.713 5.835 1.00 0.00 41 PRO A C 3
ATOM 2819 O O . PRO A 1 41 ? 0.236 -8.046 6.069 1.00 0.00 41 PRO A O 3
ATOM 2830 N N . ARG A 1 42 ? -1.950 -8.564 6.496 1.00 0.00 42 ARG A N 3
ATOM 2831 C CA . ARG A 1 42 ? -2.242 -7.425 7.393 1.00 0.00 42 ARG A CA 3
ATOM 2832 C C . ARG A 1 42 ? -1.285 -7.339 8.594 1.00 0.00 42 ARG A C 3
ATOM 2833 O O . ARG A 1 42 ? -0.849 -6.239 8.965 1.00 0.00 42 ARG A O 3
ATOM 2854 N N . GLY A 1 43 ? -0.926 -8.505 9.154 1.00 0.00 43 GLY A N 3
ATOM 2855 C CA . GLY A 1 43 ? 0.019 -8.579 10.272 1.00 0.00 43 GLY A CA 3
ATOM 2856 C C . GLY A 1 43 ? 1.467 -8.232 9.894 1.00 0.00 43 GLY A C 3
ATOM 2857 O O . GLY A 1 43 ? 2.347 -8.256 10.750 1.00 0.00 43 GLY A O 3
ATOM 2861 N N . LYS A 1 44 ? 1.721 -7.938 8.600 1.00 0.00 44 LYS A N 3
ATOM 2862 C CA . LYS A 1 44 ? 3.055 -7.533 8.094 1.00 0.00 44 LYS A CA 3
ATOM 2863 C C . LYS A 1 44 ? 3.064 -6.082 7.576 1.00 0.00 44 LYS A C 3
ATOM 2864 O O . LYS A 1 44 ? 4.139 -5.563 7.275 1.00 0.00 44 LYS A O 3
ATOM 2883 N N . TRP A 1 45 ? 1.869 -5.445 7.460 1.00 0.00 45 TRP A N 3
ATOM 2884 C CA . TRP A 1 45 ? 1.729 -4.040 6.962 1.00 0.00 45 TRP A CA 3
ATOM 2885 C C . TRP A 1 45 ? 2.671 -3.072 7.726 1.00 0.00 45 TRP A C 3
ATOM 2886 O O . TRP A 1 45 ? 3.291 -2.182 7.131 1.00 0.00 45 TRP A O 3
ATOM 2907 N N . ASP A 1 46 ? 2.756 -3.279 9.046 1.00 0.00 46 ASP A N 3
ATOM 2908 C CA . ASP A 1 46 ? 3.596 -2.483 9.965 1.00 0.00 46 ASP A CA 3
ATOM 2909 C C . ASP A 1 46 ? 5.095 -2.769 9.762 1.00 0.00 46 ASP A C 3
ATOM 2910 O O . ASP A 1 46 ? 5.931 -1.863 9.834 1.00 0.00 46 ASP A O 3
ATOM 2919 N N . GLU A 1 47 ? 5.416 -4.039 9.510 1.00 0.00 47 GLU A N 3
ATOM 2920 C CA . GLU A 1 47 ? 6.799 -4.496 9.266 1.00 0.00 47 GLU A CA 3
ATOM 2921 C C . GLU A 1 47 ? 7.303 -4.167 7.851 1.00 0.00 47 GLU A C 3
ATOM 2922 O O . GLU A 1 47 ? 8.510 -4.242 7.592 1.00 0.00 47 GLU A O 3
ATOM 2934 N N . THR A 1 48 ? 6.391 -3.811 6.939 1.00 0.00 48 THR A N 3
ATOM 2935 C CA . THR A 1 48 ? 6.740 -3.538 5.540 1.00 0.00 48 THR A CA 3
ATOM 2936 C C . THR A 1 48 ? 6.682 -2.020 5.280 1.00 0.00 48 THR A C 3
ATOM 2937 O O . THR A 1 48 ? 5.627 -1.411 5.503 1.00 0.00 48 THR A O 3
ATOM 2948 N N . PRO A 1 49 ? 7.815 -1.369 4.872 1.00 0.00 49 PRO A N 3
ATOM 2949 C CA . PRO A 1 49 ? 7.806 0.049 4.450 1.00 0.00 49 PRO A CA 3
ATOM 2950 C C . PRO A 1 49 ? 7.347 0.223 2.975 1.00 0.00 49 PRO A C 3
ATOM 2951 O O . PRO A 1 49 ? 7.238 -0.755 2.224 1.00 0.00 49 PRO A O 3
ATOM 2962 N N . VAL A 1 50 ? 7.065 1.477 2.587 1.00 0.00 50 VAL A N 3
ATOM 2963 C CA . VAL A 1 50 ? 6.779 1.876 1.193 1.00 0.00 50 VAL A CA 3
ATOM 2964 C C . VAL A 1 50 ? 7.848 2.893 0.753 1.00 0.00 50 VAL A C 3
ATOM 2965 O O . VAL A 1 50 ? 8.256 3.751 1.544 1.00 0.00 50 VAL A O 3
ATOM 2978 N N . THR A 1 51 ? 8.291 2.781 -0.499 1.00 0.00 51 THR A N 3
ATOM 2979 C CA . THR A 1 51 ? 9.329 3.628 -1.088 1.00 0.00 51 THR A CA 3
ATOM 2980 C C . THR A 1 51 ? 8.760 4.306 -2.353 1.00 0.00 51 THR A C 3
ATOM 2981 O O . THR A 1 51 ? 7.803 3.798 -2.949 1.00 0.00 51 THR A O 3
ATOM 2992 N N . ALA A 1 52 ? 9.317 5.470 -2.721 1.00 0.00 52 ALA A N 3
ATOM 2993 C CA . ALA A 1 52 ? 8.954 6.191 -3.955 1.00 0.00 52 ALA A CA 3
ATOM 2994 C C . ALA A 1 52 ? 9.178 5.299 -5.192 1.00 0.00 52 ALA A C 3
ATOM 2995 O O . ALA A 1 52 ? 10.273 4.741 -5.368 1.00 0.00 52 ALA A O 3
ATOM 3002 N N . GLY A 1 53 ? 8.133 5.161 -6.026 1.00 0.00 53 GLY A N 3
ATOM 3003 C CA . GLY A 1 53 ? 8.176 4.302 -7.220 1.00 0.00 53 GLY A CA 3
ATOM 3004 C C . GLY A 1 53 ? 7.475 2.965 -7.044 1.00 0.00 53 GLY A C 3
ATOM 3005 O O . GLY A 1 53 ? 7.405 2.182 -8.001 1.00 0.00 53 GLY A O 3
ATOM 3009 N N . ASP A 1 54 ? 6.959 2.690 -5.832 1.00 0.00 54 ASP A N 3
ATOM 3010 C CA . ASP A 1 54 ? 6.238 1.435 -5.538 1.00 0.00 54 ASP A CA 3
ATOM 3011 C C . ASP A 1 54 ? 4.824 1.462 -6.115 1.00 0.00 54 ASP A C 3
ATOM 3012 O O . ASP A 1 54 ? 4.134 2.489 -6.051 1.00 0.00 54 ASP A O 3
ATOM 3021 N N . GLU A 1 55 ? 4.407 0.323 -6.688 1.00 0.00 55 GLU A N 3
ATOM 3022 C CA . GLU A 1 55 ? 3.056 0.122 -7.196 1.00 0.00 55 GLU A CA 3
ATOM 3023 C C . GLU A 1 55 ? 2.191 -0.505 -6.091 1.00 0.00 55 GLU A C 3
ATOM 3024 O O . GLU A 1 55 ? 2.402 -1.650 -5.692 1.00 0.00 55 GLU A O 3
ATOM 3036 N N . ILE A 1 56 ? 1.252 0.278 -5.578 1.00 0.00 56 ILE A N 3
ATOM 3037 C CA . ILE A 1 56 ? 0.336 -0.131 -4.515 1.00 0.00 56 ILE A CA 3
ATOM 3038 C C . ILE A 1 56 ? -1.071 -0.344 -5.093 1.00 0.00 56 ILE A C 3
ATOM 3039 O O . ILE A 1 56 ? -1.817 0.607 -5.290 1.00 0.00 56 ILE A O 3
ATOM 3055 N N . GLU A 1 57 ? -1.422 -1.592 -5.375 1.00 0.00 57 GLU A N 3
ATOM 3056 C CA . GLU A 1 57 ? -2.781 -1.958 -5.795 1.00 0.00 57 GLU A CA 3
ATOM 3057 C C . GLU A 1 57 ? -3.564 -2.450 -4.574 1.00 0.00 57 GLU A C 3
ATOM 3058 O O . GLU A 1 57 ? -3.208 -3.454 -3.976 1.00 0.00 57 GLU A O 3
ATOM 3070 N N . ILE A 1 58 ? -4.635 -1.743 -4.206 1.00 0.00 58 ILE A N 3
ATOM 3071 C CA . ILE A 1 58 ? -5.493 -2.151 -3.083 1.00 0.00 58 ILE A CA 3
ATOM 3072 C C . ILE A 1 58 ? -6.382 -3.321 -3.551 1.00 0.00 58 ILE A C 3
ATOM 3073 O O . ILE A 1 58 ? -6.814 -3.358 -4.707 1.00 0.00 58 ILE A O 3
ATOM 3089 N N . LEU A 1 59 ? -6.604 -4.295 -2.673 1.00 0.00 59 LEU A N 3
ATOM 3090 C CA . LEU A 1 59 ? -7.386 -5.501 -2.981 1.00 0.00 59 LEU A CA 3
ATOM 3091 C C . LEU A 1 59 ? -8.516 -5.676 -1.975 1.00 0.00 59 LEU A C 3
ATOM 3092 O O . LEU A 1 59 ? -8.436 -5.202 -0.847 1.00 0.00 59 LEU A O 3
ATOM 3108 N N . THR A 1 60 ? -9.597 -6.315 -2.423 1.00 0.00 60 THR A N 3
ATOM 3109 C CA . THR A 1 60 ? -10.673 -6.803 -1.565 1.00 0.00 60 THR A CA 3
ATOM 3110 C C . THR A 1 60 ? -10.796 -8.317 -1.825 1.00 0.00 60 THR A C 3
ATOM 3111 O O . THR A 1 60 ? -11.573 -8.736 -2.687 1.00 0.00 60 THR A O 3
ATOM 3122 N N . PRO A 1 61 ? -9.966 -9.172 -1.134 1.00 0.00 61 PRO A N 3
ATOM 3123 C CA . PRO A 1 61 ? -9.909 -10.619 -1.425 1.00 0.00 61 PRO A CA 3
ATOM 3124 C C . PRO A 1 61 ? -11.248 -11.312 -1.097 1.00 0.00 61 PRO A C 3
ATOM 3125 O O . PRO A 1 61 ? -11.663 -11.368 0.066 1.00 0.00 61 PRO A O 3
ATOM 3136 N N . ARG A 1 62 ? -11.910 -11.828 -2.129 1.00 0.00 62 ARG A N 3
ATOM 3137 C CA . ARG A 1 62 ? -13.244 -12.406 -2.022 1.00 0.00 62 ARG A CA 3
ATOM 3138 C C . ARG A 1 62 ? -13.435 -13.382 -3.191 1.00 0.00 62 ARG A C 3
ATOM 3139 O O . ARG A 1 62 ? -13.425 -12.967 -4.360 1.00 0.00 62 ARG A O 3
ATOM 3160 N N . GLN A 1 63 ? -13.499 -14.682 -2.854 1.00 0.00 63 GLN A N 3
ATOM 3161 C CA . GLN A 1 63 ? -13.823 -15.795 -3.779 1.00 0.00 63 GLN A CA 3
ATOM 3162 C C . GLN A 1 63 ? -12.741 -16.005 -4.886 1.00 0.00 63 GLN A C 3
ATOM 3163 O O . GLN A 1 63 ? -12.903 -16.834 -5.780 1.00 0.00 63 GLN A O 3
ATOM 3177 N N . GLY A 1 64 ? -11.602 -15.296 -4.771 1.00 0.00 64 GLY A N 3
ATOM 3178 C CA . GLY A 1 64 ? -10.487 -15.436 -5.712 1.00 0.00 64 GLY A CA 3
ATOM 3179 C C . GLY A 1 64 ? -10.354 -14.290 -6.706 1.00 0.00 64 GLY A C 3
ATOM 3180 O O . GLY A 1 64 ? -9.573 -14.391 -7.660 1.00 0.00 64 GLY A O 3
ATOM 3184 N N . GLY A 1 65 ? -11.106 -13.198 -6.476 1.00 0.00 65 GLY A N 3
ATOM 3185 C CA . GLY A 1 65 ? -10.972 -11.976 -7.263 1.00 0.00 65 GLY A CA 3
ATOM 3186 C C . GLY A 1 65 ? -11.414 -12.115 -8.717 1.00 0.00 65 GLY A C 3
ATOM 3187 O O . GLY A 1 65 ? -12.588 -12.405 -8.975 1.00 0.00 65 GLY A O 3
ATOM 3191 N N . LEU A 1 66 ? -10.465 -11.912 -9.653 1.00 0.00 66 LEU A N 3
ATOM 3192 C CA . LEU A 1 66 ? -10.744 -11.901 -11.110 1.00 0.00 66 LEU A CA 3
ATOM 3193 C C . LEU A 1 66 ? -10.980 -13.329 -11.608 1.00 0.00 66 LEU A C 3
ATOM 3194 O O . LEU A 1 66 ? -11.995 -13.618 -12.261 1.00 0.00 66 LEU A O 3
ATOM 3210 N N . GLU A 1 67 ? -10.022 -14.213 -11.290 1.00 0.00 67 GLU A N 3
ATOM 3211 C CA . GLU A 1 67 ? -10.047 -15.611 -11.715 1.00 0.00 67 GLU A CA 3
ATOM 3212 C C . GLU A 1 67 ? -11.094 -16.392 -10.907 1.00 0.00 67 GLU A C 3
ATOM 3213 O O . GLU A 1 67 ? -11.267 -16.155 -9.705 1.00 0.00 67 GLU A O 3
ATOM 3225 N N . HIS A 1 68 ? -11.804 -17.291 -11.594 1.00 0.00 68 HIS A N 3
ATOM 3226 C CA . HIS A 1 68 ? -12.817 -18.168 -10.977 1.00 0.00 68 HIS A CA 3
ATOM 3227 C C . HIS A 1 68 ? -12.377 -19.640 -11.040 1.00 0.00 68 HIS A C 3
ATOM 3228 O O . HIS A 1 68 ? -12.998 -20.502 -10.420 1.00 0.00 68 HIS A O 3
ATOM 3243 N N . HIS A 1 69 ? -11.298 -19.915 -11.791 1.00 0.00 69 HIS A N 3
ATOM 3244 C CA . HIS A 1 69 ? -10.769 -21.275 -12.006 1.00 0.00 69 HIS A CA 3
ATOM 3245 C C . HIS A 1 69 ? -9.381 -21.371 -11.354 1.00 0.00 69 HIS A C 3
ATOM 3246 O O . HIS A 1 69 ? -8.359 -21.143 -12.012 1.00 0.00 69 HIS A O 3
ATOM 3261 N N . HIS A 1 70 ? -9.357 -21.648 -10.052 1.00 0.00 70 HIS A N 3
ATOM 3262 C CA . HIS A 1 70 ? -8.119 -21.642 -9.245 1.00 0.00 70 HIS A CA 3
ATOM 3263 C C . HIS A 1 70 ? -7.515 -23.049 -9.176 1.00 0.00 70 HIS A C 3
ATOM 3264 O O . HIS A 1 70 ? -8.241 -24.045 -9.162 1.00 0.00 70 HIS A O 3
ATOM 3279 N N . HIS A 1 71 ? -6.175 -23.119 -9.161 1.00 0.00 71 HIS A N 3
ATOM 3280 C CA . HIS A 1 71 ? -5.416 -24.363 -8.929 1.00 0.00 71 HIS A CA 3
ATOM 3281 C C . HIS A 1 71 ? -4.511 -24.142 -7.715 1.00 0.00 71 HIS A C 3
ATOM 3282 O O . HIS A 1 71 ? -4.636 -24.818 -6.690 1.00 0.00 71 HIS A O 3
ATOM 3297 N N . HIS A 1 72 ? -3.593 -23.176 -7.852 1.00 0.00 72 HIS A N 3
ATOM 3298 C CA . HIS A 1 72 ? -2.772 -22.647 -6.753 1.00 0.00 72 HIS A CA 3
ATOM 3299 C C . HIS A 1 72 ? -2.685 -21.128 -6.943 1.00 0.00 72 HIS A C 3
ATOM 3300 O O . HIS A 1 72 ? -1.748 -20.628 -7.572 1.00 0.00 72 HIS A O 3
ATOM 3315 N N . HIS A 1 73 ? -3.725 -20.432 -6.439 1.00 0.00 73 HIS A N 3
ATOM 3316 C CA . HIS A 1 73 ? -3.964 -18.995 -6.660 1.00 0.00 73 HIS A CA 3
ATOM 3317 C C . HIS A 1 73 ? -4.172 -18.722 -8.173 1.00 0.00 73 HIS A C 3
ATOM 3318 O O . HIS A 1 73 ? -5.268 -19.037 -8.690 1.00 0.00 73 HIS A O 3
ATOM 3334 N N . MET A 1 1 ? 7.311 11.357 -1.449 1.00 0.00 1 MET A N 4
ATOM 3335 C CA . MET A 1 1 ? 7.386 10.001 -2.021 1.00 0.00 1 MET A CA 4
ATOM 3336 C C . MET A 1 1 ? 6.303 9.832 -3.093 1.00 0.00 1 MET A C 4
ATOM 3337 O O . MET A 1 1 ? 5.150 9.529 -2.775 1.00 0.00 1 MET A O 4
ATOM 3353 N N . LEU A 1 2 ? 6.667 10.047 -4.368 1.00 0.00 2 LEU A N 4
ATOM 3354 C CA . LEU A 1 2 ? 5.745 9.823 -5.493 1.00 0.00 2 LEU A CA 4
ATOM 3355 C C . LEU A 1 2 ? 5.714 8.304 -5.770 1.00 0.00 2 LEU A C 4
ATOM 3356 O O . LEU A 1 2 ? 6.679 7.742 -6.293 1.00 0.00 2 LEU A O 4
ATOM 3372 N N . VAL A 1 3 ? 4.616 7.661 -5.364 1.00 0.00 3 VAL A N 4
ATOM 3373 C CA . VAL A 1 3 ? 4.336 6.237 -5.635 1.00 0.00 3 VAL A CA 4
ATOM 3374 C C . VAL A 1 3 ? 3.188 6.137 -6.650 1.00 0.00 3 VAL A C 4
ATOM 3375 O O . VAL A 1 3 ? 2.670 7.154 -7.106 1.00 0.00 3 VAL A O 4
ATOM 3388 N N . THR A 1 4 ? 2.835 4.909 -7.037 1.00 0.00 4 THR A N 4
ATOM 3389 C CA . THR A 1 4 ? 1.721 4.640 -7.948 1.00 0.00 4 THR A CA 4
ATOM 3390 C C . THR A 1 4 ? 0.731 3.698 -7.247 1.00 0.00 4 THR A C 4
ATOM 3391 O O . THR A 1 4 ? 0.951 2.502 -7.185 1.00 0.00 4 THR A O 4
ATOM 3402 N N . ILE A 1 5 ? -0.360 4.263 -6.719 1.00 0.00 5 ILE A N 4
ATOM 3403 C CA . ILE A 1 5 ? -1.384 3.519 -5.973 1.00 0.00 5 ILE A CA 4
ATOM 3404 C C . ILE A 1 5 ? -2.521 3.134 -6.933 1.00 0.00 5 ILE A C 4
ATOM 3405 O O . ILE A 1 5 ? -3.227 4.010 -7.438 1.00 0.00 5 ILE A O 4
ATOM 3421 N N . ASN A 1 6 ? -2.622 1.815 -7.230 1.00 0.00 6 ASN A N 4
ATOM 3422 C CA . ASN A 1 6 ? -3.692 1.204 -8.063 1.00 0.00 6 ASN A CA 4
ATOM 3423 C C . ASN A 1 6 ? -3.610 1.708 -9.519 1.00 0.00 6 ASN A C 4
ATOM 3424 O O . ASN A 1 6 ? -4.631 1.847 -10.200 1.00 0.00 6 ASN A O 4
ATOM 3435 N N . GLY A 1 7 ? -2.373 1.953 -9.989 1.00 0.00 7 GLY A N 4
ATOM 3436 C CA . GLY A 1 7 ? -2.130 2.456 -11.346 1.00 0.00 7 GLY A CA 4
ATOM 3437 C C . GLY A 1 7 ? -2.198 3.974 -11.453 1.00 0.00 7 GLY A C 4
ATOM 3438 O O . GLY A 1 7 ? -2.040 4.516 -12.547 1.00 0.00 7 GLY A O 4
ATOM 3442 N N . GLU A 1 8 ? -2.414 4.663 -10.312 1.00 0.00 8 GLU A N 4
ATOM 3443 C CA . GLU A 1 8 ? -2.541 6.136 -10.268 1.00 0.00 8 GLU A CA 4
ATOM 3444 C C . GLU A 1 8 ? -1.391 6.752 -9.453 1.00 0.00 8 GLU A C 4
ATOM 3445 O O . GLU A 1 8 ? -1.244 6.452 -8.266 1.00 0.00 8 GLU A O 4
ATOM 3457 N N . GLN A 1 9 ? -0.587 7.624 -10.094 1.00 0.00 9 GLN A N 4
ATOM 3458 C CA . GLN A 1 9 ? 0.547 8.311 -9.446 1.00 0.00 9 GLN A CA 4
ATOM 3459 C C . GLN A 1 9 ? 0.041 9.242 -8.327 1.00 0.00 9 GLN A C 4
ATOM 3460 O O . GLN A 1 9 ? -0.653 10.226 -8.600 1.00 0.00 9 GLN A O 4
ATOM 3474 N N . ARG A 1 10 ? 0.387 8.905 -7.077 1.00 0.00 10 ARG A N 4
ATOM 3475 C CA . ARG A 1 10 ? 0.006 9.665 -5.880 1.00 0.00 10 ARG A CA 4
ATOM 3476 C C . ARG A 1 10 ? 1.259 10.038 -5.075 1.00 0.00 10 ARG A C 4
ATOM 3477 O O . ARG A 1 10 ? 2.132 9.197 -4.845 1.00 0.00 10 ARG A O 4
ATOM 3498 N N . GLU A 1 11 ? 1.320 11.306 -4.663 1.00 0.00 11 GLU A N 4
ATOM 3499 C CA . GLU A 1 11 ? 2.358 11.840 -3.776 1.00 0.00 11 GLU A CA 4
ATOM 3500 C C . GLU A 1 11 ? 1.953 11.577 -2.317 1.00 0.00 11 GLU A C 4
ATOM 3501 O O . GLU A 1 11 ? 0.938 12.097 -1.843 1.00 0.00 11 GLU A O 4
ATOM 3513 N N . VAL A 1 12 ? 2.744 10.740 -1.623 1.00 0.00 12 VAL A N 4
ATOM 3514 C CA . VAL A 1 12 ? 2.504 10.331 -0.225 1.00 0.00 12 VAL A CA 4
ATOM 3515 C C . VAL A 1 12 ? 3.758 10.644 0.614 1.00 0.00 12 VAL A C 4
ATOM 3516 O O . VAL A 1 12 ? 4.820 10.964 0.070 1.00 0.00 12 VAL A O 4
ATOM 3529 N N . GLN A 1 13 ? 3.622 10.554 1.944 1.00 0.00 13 GLN A N 4
ATOM 3530 C CA . GLN A 1 13 ? 4.752 10.695 2.892 1.00 0.00 13 GLN A CA 4
ATOM 3531 C C . GLN A 1 13 ? 4.822 9.445 3.802 1.00 0.00 13 GLN A C 4
ATOM 3532 O O . GLN A 1 13 ? 5.652 9.363 4.725 1.00 0.00 13 GLN A O 4
ATOM 3546 N N . SER A 1 14 ? 3.967 8.454 3.506 1.00 0.00 14 SER A N 4
ATOM 3547 C CA . SER A 1 14 ? 3.882 7.212 4.272 1.00 0.00 14 SER A CA 4
ATOM 3548 C C . SER A 1 14 ? 5.021 6.265 3.889 1.00 0.00 14 SER A C 4
ATOM 3549 O O . SER A 1 14 ? 4.999 5.683 2.810 1.00 0.00 14 SER A O 4
ATOM 3557 N N . ALA A 1 15 ? 6.024 6.148 4.775 1.00 0.00 15 ALA A N 4
ATOM 3558 C CA . ALA A 1 15 ? 7.103 5.142 4.649 1.00 0.00 15 ALA A CA 4
ATOM 3559 C C . ALA A 1 15 ? 6.656 3.774 5.209 1.00 0.00 15 ALA A C 4
ATOM 3560 O O . ALA A 1 15 ? 7.444 2.824 5.233 1.00 0.00 15 ALA A O 4
ATOM 3567 N N . SER A 1 16 ? 5.388 3.696 5.658 1.00 0.00 16 SER A N 4
ATOM 3568 C CA . SER A 1 16 ? 4.761 2.470 6.163 1.00 0.00 16 SER A CA 4
ATOM 3569 C C . SER A 1 16 ? 3.475 2.197 5.373 1.00 0.00 16 SER A C 4
ATOM 3570 O O . SER A 1 16 ? 2.677 3.118 5.142 1.00 0.00 16 SER A O 4
ATOM 3578 N N . VAL A 1 17 ? 3.299 0.927 4.947 1.00 0.00 17 VAL A N 4
ATOM 3579 C CA . VAL A 1 17 ? 2.072 0.460 4.282 1.00 0.00 17 VAL A CA 4
ATOM 3580 C C . VAL A 1 17 ? 0.875 0.570 5.245 1.00 0.00 17 VAL A C 4
ATOM 3581 O O . VAL A 1 17 ? -0.197 1.029 4.847 1.00 0.00 17 VAL A O 4
ATOM 3594 N N . ALA A 1 18 ? 1.093 0.165 6.521 1.00 0.00 18 ALA A N 4
ATOM 3595 C CA . ALA A 1 18 ? 0.060 0.199 7.579 1.00 0.00 18 ALA A CA 4
ATOM 3596 C C . ALA A 1 18 ? -0.543 1.599 7.727 1.00 0.00 18 ALA A C 4
ATOM 3597 O O . ALA A 1 18 ? -1.770 1.762 7.686 1.00 0.00 18 ALA A O 4
ATOM 3604 N N . ALA A 1 19 ? 0.348 2.603 7.850 1.00 0.00 19 ALA A N 4
ATOM 3605 C CA . ALA A 1 19 ? -0.037 4.007 8.022 1.00 0.00 19 ALA A CA 4
ATOM 3606 C C . ALA A 1 19 ? -0.851 4.512 6.819 1.00 0.00 19 ALA A C 4
ATOM 3607 O O . ALA A 1 19 ? -1.892 5.146 7.001 1.00 0.00 19 ALA A O 4
ATOM 3614 N N . LEU A 1 20 ? -0.361 4.199 5.599 1.00 0.00 20 LEU A N 4
ATOM 3615 C CA . LEU A 1 20 ? -0.994 4.621 4.335 1.00 0.00 20 LEU A CA 4
ATOM 3616 C C . LEU A 1 20 ? -2.426 4.064 4.201 1.00 0.00 20 LEU A C 4
ATOM 3617 O O . LEU A 1 20 ? -3.348 4.800 3.844 1.00 0.00 20 LEU A O 4
ATOM 3633 N N . MET A 1 21 ? -2.595 2.764 4.500 1.00 0.00 21 MET A N 4
ATOM 3634 C CA . MET A 1 21 ? -3.886 2.068 4.371 1.00 0.00 21 MET A CA 4
ATOM 3635 C C . MET A 1 21 ? -4.880 2.522 5.467 1.00 0.00 21 MET A C 4
ATOM 3636 O O . MET A 1 21 ? -6.093 2.413 5.287 1.00 0.00 21 MET A O 4
ATOM 3650 N N . THR A 1 22 ? -4.353 3.024 6.606 1.00 0.00 22 THR A N 4
ATOM 3651 C CA . THR A 1 22 ? -5.176 3.650 7.665 1.00 0.00 22 THR A CA 4
ATOM 3652 C C . THR A 1 22 ? -5.742 5.000 7.170 1.00 0.00 22 THR A C 4
ATOM 3653 O O . THR A 1 22 ? -6.922 5.310 7.398 1.00 0.00 22 THR A O 4
ATOM 3664 N N . GLU A 1 23 ? -4.894 5.771 6.457 1.00 0.00 23 GLU A N 4
ATOM 3665 C CA . GLU A 1 23 ? -5.251 7.092 5.889 1.00 0.00 23 GLU A CA 4
ATOM 3666 C C . GLU A 1 23 ? -6.257 6.956 4.735 1.00 0.00 23 GLU A C 4
ATOM 3667 O O . GLU A 1 23 ? -7.165 7.782 4.581 1.00 0.00 23 GLU A O 4
ATOM 3679 N N . LEU A 1 24 ? -6.079 5.899 3.932 1.00 0.00 24 LEU A N 4
ATOM 3680 C CA . LEU A 1 24 ? -6.960 5.583 2.794 1.00 0.00 24 LEU A CA 4
ATOM 3681 C C . LEU A 1 24 ? -8.223 4.815 3.261 1.00 0.00 24 LEU A C 4
ATOM 3682 O O . LEU A 1 24 ? -9.099 4.513 2.439 1.00 0.00 24 LEU A O 4
ATOM 3698 N N . ASP A 1 25 ? -8.273 4.474 4.581 1.00 0.00 25 ASP A N 4
ATOM 3699 C CA . ASP A 1 25 ? -9.418 3.774 5.229 1.00 0.00 25 ASP A CA 4
ATOM 3700 C C . ASP A 1 25 ? -9.539 2.300 4.737 1.00 0.00 25 ASP A C 4
ATOM 3701 O O . ASP A 1 25 ? -10.476 1.563 5.076 1.00 0.00 25 ASP A O 4
ATOM 3710 N N . CYS A 1 26 ? -8.487 1.833 4.044 1.00 0.00 26 CYS A N 4
ATOM 3711 C CA . CYS A 1 26 ? -8.441 0.510 3.403 1.00 0.00 26 CYS A CA 4
ATOM 3712 C C . CYS A 1 26 ? -7.752 -0.514 4.330 1.00 0.00 26 CYS A C 4
ATOM 3713 O O . CYS A 1 26 ? -7.085 -1.445 3.875 1.00 0.00 26 CYS A O 4
ATOM 3721 N N . THR A 1 27 ? -7.946 -0.338 5.643 1.00 0.00 27 THR A N 4
ATOM 3722 C CA . THR A 1 27 ? -7.490 -1.286 6.670 1.00 0.00 27 THR A CA 4
ATOM 3723 C C . THR A 1 27 ? -8.670 -1.709 7.570 1.00 0.00 27 THR A C 4
ATOM 3724 O O . THR A 1 27 ? -8.550 -2.678 8.335 1.00 0.00 27 THR A O 4
ATOM 3735 N N . ASP A 1 28 ? -9.796 -0.959 7.472 1.00 0.00 28 ASP A N 4
ATOM 3736 C CA . ASP A 1 28 ? -10.991 -1.159 8.317 1.00 0.00 28 ASP A CA 4
ATOM 3737 C C . ASP A 1 28 ? -11.600 -2.549 8.076 1.00 0.00 28 ASP A C 4
ATOM 3738 O O . ASP A 1 28 ? -11.537 -3.420 8.947 1.00 0.00 28 ASP A O 4
ATOM 3747 N N . GLY A 1 29 ? -12.159 -2.739 6.873 1.00 0.00 29 GLY A N 4
ATOM 3748 C CA . GLY A 1 29 ? -12.794 -3.993 6.491 1.00 0.00 29 GLY A CA 4
ATOM 3749 C C . GLY A 1 29 ? -11.817 -4.997 5.908 1.00 0.00 29 GLY A C 4
ATOM 3750 O O . GLY A 1 29 ? -10.600 -4.812 6.008 1.00 0.00 29 GLY A O 4
ATOM 3754 N N . HIS A 1 30 ? -12.363 -6.035 5.252 1.00 0.00 30 HIS A N 4
ATOM 3755 C CA . HIS A 1 30 ? -11.567 -7.148 4.692 1.00 0.00 30 HIS A CA 4
ATOM 3756 C C . HIS A 1 30 ? -10.826 -6.683 3.407 1.00 0.00 30 HIS A C 4
ATOM 3757 O O . HIS A 1 30 ? -11.320 -6.802 2.281 1.00 0.00 30 HIS A O 4
ATOM 3772 N N . TYR A 1 31 ? -9.645 -6.073 3.615 1.00 0.00 31 TYR A N 4
ATOM 3773 C CA . TYR A 1 31 ? -8.812 -5.515 2.538 1.00 0.00 31 TYR A CA 4
ATOM 3774 C C . TYR A 1 31 ? -7.411 -6.128 2.575 1.00 0.00 31 TYR A C 4
ATOM 3775 O O . TYR A 1 31 ? -6.901 -6.490 3.641 1.00 0.00 31 TYR A O 4
ATOM 3793 N N . ALA A 1 32 ? -6.797 -6.216 1.394 1.00 0.00 32 ALA A N 4
ATOM 3794 C CA . ALA A 1 32 ? -5.384 -6.562 1.232 1.00 0.00 32 ALA A CA 4
ATOM 3795 C C . ALA A 1 32 ? -4.672 -5.402 0.534 1.00 0.00 32 ALA A C 4
ATOM 3796 O O . ALA A 1 32 ? -5.313 -4.468 0.038 1.00 0.00 32 ALA A O 4
ATOM 3803 N N . VAL A 1 33 ? -3.345 -5.454 0.539 1.00 0.00 33 VAL A N 4
ATOM 3804 C CA . VAL A 1 33 ? -2.500 -4.546 -0.243 1.00 0.00 33 VAL A CA 4
ATOM 3805 C C . VAL A 1 33 ? -1.612 -5.396 -1.152 1.00 0.00 33 VAL A C 4
ATOM 3806 O O . VAL A 1 33 ? -1.387 -6.575 -0.872 1.00 0.00 33 VAL A O 4
ATOM 3819 N N . ALA A 1 34 ? -1.143 -4.810 -2.245 1.00 0.00 34 ALA A N 4
ATOM 3820 C CA . ALA A 1 34 ? -0.169 -5.438 -3.129 1.00 0.00 34 ALA A CA 4
ATOM 3821 C C . ALA A 1 34 ? 0.961 -4.437 -3.405 1.00 0.00 34 ALA A C 4
ATOM 3822 O O . ALA A 1 34 ? 0.813 -3.533 -4.223 1.00 0.00 34 ALA A O 4
ATOM 3829 N N . LEU A 1 35 ? 2.095 -4.609 -2.703 1.00 0.00 35 LEU A N 4
ATOM 3830 C CA . LEU A 1 35 ? 3.258 -3.719 -2.835 1.00 0.00 35 LEU A CA 4
ATOM 3831 C C . LEU A 1 35 ? 4.162 -4.277 -3.943 1.00 0.00 35 LEU A C 4
ATOM 3832 O O . LEU A 1 35 ? 4.786 -5.324 -3.760 1.00 0.00 35 LEU A O 4
ATOM 3848 N N . ASN A 1 36 ? 4.185 -3.564 -5.083 1.00 0.00 36 ASN A N 4
ATOM 3849 C CA . ASN A 1 36 ? 4.796 -4.024 -6.359 1.00 0.00 36 ASN A CA 4
ATOM 3850 C C . ASN A 1 36 ? 4.113 -5.322 -6.829 1.00 0.00 36 ASN A C 4
ATOM 3851 O O . ASN A 1 36 ? 4.767 -6.244 -7.320 1.00 0.00 36 ASN A O 4
ATOM 3862 N N . TYR A 1 37 ? 2.765 -5.354 -6.647 1.00 0.00 37 TYR A N 4
ATOM 3863 C CA . TYR A 1 37 ? 1.863 -6.496 -6.975 1.00 0.00 37 TYR A CA 4
ATOM 3864 C C . TYR A 1 37 ? 1.984 -7.678 -5.980 1.00 0.00 37 TYR A C 4
ATOM 3865 O O . TYR A 1 37 ? 1.156 -8.596 -6.012 1.00 0.00 37 TYR A O 4
ATOM 3883 N N . ASP A 1 38 ? 2.982 -7.639 -5.083 1.00 0.00 38 ASP A N 4
ATOM 3884 C CA . ASP A 1 38 ? 3.164 -8.664 -4.039 1.00 0.00 38 ASP A CA 4
ATOM 3885 C C . ASP A 1 38 ? 2.170 -8.420 -2.903 1.00 0.00 38 ASP A C 4
ATOM 3886 O O . ASP A 1 38 ? 2.299 -7.433 -2.162 1.00 0.00 38 ASP A O 4
ATOM 3895 N N . VAL A 1 39 ? 1.165 -9.304 -2.795 1.00 0.00 39 VAL A N 4
ATOM 3896 C CA . VAL A 1 39 ? 0.116 -9.197 -1.778 1.00 0.00 39 VAL A CA 4
ATOM 3897 C C . VAL A 1 39 ? 0.715 -9.436 -0.380 1.00 0.00 39 VAL A C 4
ATOM 3898 O O . VAL A 1 39 ? 1.302 -10.490 -0.120 1.00 0.00 39 VAL A O 4
ATOM 3911 N N . VAL A 1 40 ? 0.560 -8.441 0.496 1.00 0.00 40 VAL A N 4
ATOM 3912 C CA . VAL A 1 40 ? 1.080 -8.464 1.870 1.00 0.00 40 VAL A CA 4
ATOM 3913 C C . VAL A 1 40 ? -0.096 -8.691 2.844 1.00 0.00 40 VAL A C 4
ATOM 3914 O O . VAL A 1 40 ? -1.142 -8.034 2.692 1.00 0.00 40 VAL A O 4
ATOM 3927 N N . PRO A 1 41 ? 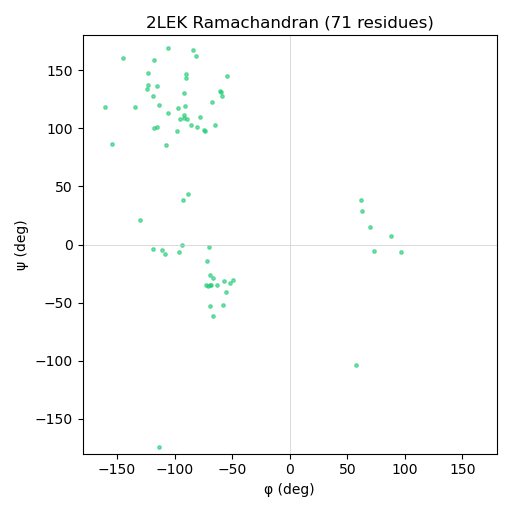0.030 -9.640 3.837 1.00 0.00 41 PRO A N 4
ATOM 3928 C CA . PRO A 1 41 ? -0.991 -9.823 4.898 1.00 0.00 41 PRO A CA 4
ATOM 3929 C C . PRO A 1 41 ? -0.980 -8.640 5.898 1.00 0.00 41 PRO A C 4
ATOM 3930 O O . PRO A 1 41 ? 0.069 -8.025 6.128 1.00 0.00 41 PRO A O 4
ATOM 3941 N N . ARG A 1 42 ? -2.157 -8.336 6.484 1.00 0.00 42 ARG A N 4
ATOM 3942 C CA . ARG A 1 42 ? -2.399 -7.072 7.219 1.00 0.00 42 ARG A CA 4
ATOM 3943 C C . ARG A 1 42 ? -1.513 -6.921 8.469 1.00 0.00 42 ARG A C 4
ATOM 3944 O O . ARG A 1 42 ? -1.092 -5.800 8.809 1.00 0.00 42 ARG A O 4
ATOM 3965 N N . GLY A 1 43 ? -1.223 -8.052 9.133 1.00 0.00 43 GLY A N 4
ATOM 3966 C CA . GLY A 1 43 ? -0.330 -8.075 10.299 1.00 0.00 43 GLY A CA 4
ATOM 3967 C C . GLY A 1 43 ? 1.083 -7.572 9.975 1.00 0.00 43 GLY A C 4
ATOM 3968 O O . GLY A 1 43 ? 1.764 -7.009 10.844 1.00 0.00 43 GLY A O 4
ATOM 3972 N N . LYS A 1 44 ? 1.506 -7.762 8.706 1.00 0.00 44 LYS A N 4
ATOM 3973 C CA . LYS A 1 44 ? 2.863 -7.419 8.234 1.00 0.00 44 LYS A CA 4
ATOM 3974 C C . LYS A 1 44 ? 2.932 -6.026 7.586 1.00 0.00 44 LYS A C 4
ATOM 3975 O O . LYS A 1 44 ? 4.021 -5.591 7.239 1.00 0.00 44 LYS A O 4
ATOM 3994 N N . TRP A 1 45 ? 1.785 -5.326 7.438 1.00 0.00 45 TRP A N 4
ATOM 3995 C CA . TRP A 1 45 ? 1.751 -3.945 6.871 1.00 0.00 45 TRP A CA 4
ATOM 3996 C C . TRP A 1 45 ? 2.643 -2.991 7.704 1.00 0.00 45 TRP A C 4
ATOM 3997 O O . TRP A 1 45 ? 3.204 -2.020 7.175 1.00 0.00 45 TRP A O 4
ATOM 4018 N N . ASP A 1 46 ? 2.755 -3.299 9.015 1.00 0.00 46 ASP A N 4
ATOM 4019 C CA . ASP A 1 46 ? 3.624 -2.578 9.972 1.00 0.00 46 ASP A CA 4
ATOM 4020 C C . ASP A 1 46 ? 5.111 -2.821 9.654 1.00 0.00 46 ASP A C 4
ATOM 4021 O O . ASP A 1 46 ? 5.941 -1.915 9.781 1.00 0.00 46 ASP A O 4
ATOM 4030 N N . GLU A 1 47 ? 5.421 -4.076 9.280 1.00 0.00 47 GLU A N 4
ATOM 4031 C CA . GLU A 1 47 ? 6.782 -4.523 8.933 1.00 0.00 47 GLU A CA 4
ATOM 4032 C C . GLU A 1 47 ? 7.181 -4.114 7.495 1.00 0.00 47 GLU A C 4
ATOM 4033 O O . GLU A 1 47 ? 8.375 -3.987 7.187 1.00 0.00 47 GLU A O 4
ATOM 4045 N N . THR A 1 48 ? 6.169 -3.916 6.627 1.00 0.00 48 THR A N 4
ATOM 4046 C CA . THR A 1 48 ? 6.358 -3.701 5.182 1.00 0.00 48 THR A CA 4
ATOM 4047 C C . THR A 1 48 ? 6.439 -2.184 4.893 1.00 0.00 48 THR A C 4
ATOM 4048 O O . THR A 1 48 ? 5.436 -1.479 5.072 1.00 0.00 48 THR A O 4
ATOM 4059 N N . PRO A 1 49 ? 7.637 -1.640 4.489 1.00 0.00 49 PRO A N 4
ATOM 4060 C CA . PRO A 1 49 ? 7.810 -0.194 4.214 1.00 0.00 49 PRO A CA 4
ATOM 4061 C C . PRO A 1 49 ? 7.309 0.202 2.812 1.00 0.00 49 PRO A C 4
ATOM 4062 O O . PRO A 1 49 ? 6.963 -0.660 1.994 1.00 0.00 49 PRO A O 4
ATOM 4073 N N . VAL A 1 50 ? 7.272 1.517 2.562 1.00 0.00 50 VAL A N 4
ATOM 4074 C CA . VAL A 1 50 ? 6.953 2.102 1.247 1.00 0.00 50 VAL A CA 4
ATOM 4075 C C . VAL A 1 50 ? 8.141 2.980 0.804 1.00 0.00 50 VAL A C 4
ATOM 4076 O O . VAL A 1 50 ? 8.723 3.702 1.619 1.00 0.00 50 VAL A O 4
ATOM 4089 N N . THR A 1 51 ? 8.488 2.901 -0.483 1.00 0.00 51 THR A N 4
ATOM 4090 C CA . THR A 1 51 ? 9.496 3.756 -1.130 1.00 0.00 51 THR A CA 4
ATOM 4091 C C . THR A 1 51 ? 8.874 4.360 -2.397 1.00 0.00 51 THR A C 4
ATOM 4092 O O . THR A 1 51 ? 7.975 3.757 -3.002 1.00 0.00 51 THR A O 4
ATOM 4103 N N . ALA A 1 52 ? 9.345 5.558 -2.772 1.00 0.00 52 ALA A N 4
ATOM 4104 C CA . ALA A 1 52 ? 8.836 6.305 -3.938 1.00 0.00 52 ALA A CA 4
ATOM 4105 C C . ALA A 1 52 ? 9.063 5.503 -5.244 1.00 0.00 52 ALA A C 4
ATOM 4106 O O . ALA A 1 52 ? 10.199 5.156 -5.569 1.00 0.00 52 ALA A O 4
ATOM 4113 N N . GLY A 1 53 ? 7.972 5.221 -5.983 1.00 0.00 53 GLY A N 4
ATOM 4114 C CA . GLY A 1 53 ? 8.032 4.422 -7.217 1.00 0.00 53 GLY A CA 4
ATOM 4115 C C . GLY A 1 53 ? 7.287 3.098 -7.111 1.00 0.00 53 GLY A C 4
ATOM 4116 O O . GLY A 1 53 ? 7.052 2.444 -8.136 1.00 0.00 53 GLY A O 4
ATOM 4120 N N . ASP A 1 54 ? 6.930 2.687 -5.873 1.00 0.00 54 ASP A N 4
ATOM 4121 C CA . ASP A 1 54 ? 6.217 1.405 -5.628 1.00 0.00 54 ASP A CA 4
ATOM 4122 C C . ASP A 1 54 ? 4.798 1.420 -6.201 1.00 0.00 54 ASP A C 4
ATOM 4123 O O . ASP A 1 54 ? 4.089 2.421 -6.067 1.00 0.00 54 ASP A O 4
ATOM 4132 N N . GLU A 1 55 ? 4.391 0.286 -6.801 1.00 0.00 55 GLU A N 4
ATOM 4133 C CA . GLU A 1 55 ? 3.021 0.095 -7.306 1.00 0.00 55 GLU A CA 4
ATOM 4134 C C . GLU A 1 55 ? 2.172 -0.552 -6.185 1.00 0.00 55 GLU A C 4
ATOM 4135 O O . GLU A 1 55 ? 2.238 -1.760 -5.968 1.00 0.00 55 GLU A O 4
ATOM 4147 N N . ILE A 1 56 ? 1.394 0.274 -5.478 1.00 0.00 56 ILE A N 4
ATOM 4148 C CA . ILE A 1 56 ? 0.570 -0.156 -4.341 1.00 0.00 56 ILE A CA 4
ATOM 4149 C C . ILE A 1 56 ? -0.884 -0.375 -4.818 1.00 0.00 56 ILE A C 4
ATOM 4150 O O . ILE A 1 56 ? -1.668 0.567 -4.900 1.00 0.00 56 ILE A O 4
ATOM 4166 N N . GLU A 1 57 ? -1.228 -1.632 -5.128 1.00 0.00 57 GLU A N 4
ATOM 4167 C CA . GLU A 1 57 ? -2.583 -2.030 -5.565 1.00 0.00 57 GLU A CA 4
ATOM 4168 C C . GLU A 1 57 ? -3.407 -2.496 -4.347 1.00 0.00 57 GLU A C 4
ATOM 4169 O O . GLU A 1 57 ? -3.034 -3.449 -3.676 1.00 0.00 57 GLU A O 4
ATOM 4181 N N . ILE A 1 58 ? -4.529 -1.821 -4.073 1.00 0.00 58 ILE A N 4
ATOM 4182 C CA . ILE A 1 58 ? -5.415 -2.157 -2.946 1.00 0.00 58 ILE A CA 4
ATOM 4183 C C . ILE A 1 58 ? -6.420 -3.211 -3.426 1.00 0.00 58 ILE A C 4
ATOM 4184 O O . ILE A 1 58 ? -6.944 -3.111 -4.540 1.00 0.00 58 ILE A O 4
ATOM 4200 N N . LEU A 1 59 ? -6.652 -4.228 -2.597 1.00 0.00 59 LEU A N 4
ATOM 4201 C CA . LEU A 1 59 ? -7.567 -5.337 -2.887 1.00 0.00 59 LEU A CA 4
ATOM 4202 C C . LEU A 1 59 ? -8.674 -5.386 -1.828 1.00 0.00 59 LEU A C 4
ATOM 4203 O O . LEU A 1 59 ? -8.488 -4.932 -0.696 1.00 0.00 59 LEU A O 4
ATOM 4219 N N . THR A 1 60 ? -9.832 -5.908 -2.225 1.00 0.00 60 THR A N 4
ATOM 4220 C CA . THR A 1 60 ? -10.922 -6.282 -1.318 1.00 0.00 60 THR A CA 4
ATOM 4221 C C . THR A 1 60 ? -11.269 -7.750 -1.627 1.00 0.00 60 THR A C 4
ATOM 4222 O O . THR A 1 60 ? -12.173 -8.016 -2.437 1.00 0.00 60 THR A O 4
ATOM 4233 N N . PRO A 1 61 ? -10.496 -8.733 -1.044 1.00 0.00 61 PRO A N 4
ATOM 4234 C CA . PRO A 1 61 ? -10.607 -10.163 -1.421 1.00 0.00 61 PRO A CA 4
ATOM 4235 C C . PRO A 1 61 ? -12.016 -10.732 -1.140 1.00 0.00 61 PRO A C 4
ATOM 4236 O O . PRO A 1 61 ? -12.459 -10.768 0.018 1.00 0.00 61 PRO A O 4
ATOM 4247 N N . ARG A 1 62 ? -12.704 -11.140 -2.235 1.00 0.00 62 ARG A N 4
ATOM 4248 C CA . ARG A 1 62 ? -14.068 -11.700 -2.209 1.00 0.00 62 ARG A CA 4
ATOM 4249 C C . ARG A 1 62 ? -15.063 -10.683 -1.598 1.00 0.00 62 ARG A C 4
ATOM 4250 O O . ARG A 1 62 ? -15.495 -10.825 -0.445 1.00 0.00 62 ARG A O 4
ATOM 4271 N N . GLN A 1 63 ? -15.379 -9.625 -2.367 1.00 0.00 63 GLN A N 4
ATOM 4272 C CA . GLN A 1 63 ? -16.272 -8.540 -1.903 1.00 0.00 63 GLN A CA 4
ATOM 4273 C C . GLN A 1 63 ? -17.753 -8.917 -2.114 1.00 0.00 63 GLN A C 4
ATOM 4274 O O . GLN A 1 63 ? -18.590 -8.673 -1.236 1.00 0.00 63 GLN A O 4
ATOM 4288 N N . GLY A 1 64 ? -18.036 -9.549 -3.277 1.00 0.00 64 GLY A N 4
ATOM 4289 C CA . GLY A 1 64 ? -19.389 -9.931 -3.679 1.00 0.00 64 GLY A CA 4
ATOM 4290 C C . GLY A 1 64 ? -19.978 -11.014 -2.781 1.00 0.00 64 GLY A C 4
ATOM 4291 O O . GLY A 1 64 ? -19.559 -12.170 -2.843 1.00 0.00 64 GLY A O 4
ATOM 4295 N N . GLY A 1 65 ? -20.931 -10.610 -1.935 1.00 0.00 65 GLY A N 4
ATOM 4296 C CA . GLY A 1 65 ? -21.565 -11.491 -0.963 1.00 0.00 65 GLY A CA 4
ATOM 4297 C C . GLY A 1 65 ? -22.763 -10.813 -0.324 1.00 0.00 65 GLY A C 4
ATOM 4298 O O . GLY A 1 65 ? -22.746 -10.515 0.874 1.00 0.00 65 GLY A O 4
ATOM 4302 N N . LEU A 1 66 ? -23.794 -10.544 -1.157 1.00 0.00 66 LEU A N 4
ATOM 4303 C CA . LEU A 1 66 ? -25.056 -9.882 -0.740 1.00 0.00 66 LEU A CA 4
ATOM 4304 C C . LEU A 1 66 ? -25.675 -10.581 0.491 1.00 0.00 66 LEU A C 4
ATOM 4305 O O . LEU A 1 66 ? -26.144 -9.918 1.419 1.00 0.00 66 LEU A O 4
ATOM 4321 N N . GLU A 1 67 ? -25.651 -11.931 0.485 1.00 0.00 67 GLU A N 4
ATOM 4322 C CA . GLU A 1 67 ? -26.086 -12.750 1.636 1.00 0.00 67 GLU A CA 4
ATOM 4323 C C . GLU A 1 67 ? -24.869 -13.356 2.349 1.00 0.00 67 GLU A C 4
ATOM 4324 O O . GLU A 1 67 ? -24.803 -13.362 3.588 1.00 0.00 67 GLU A O 4
ATOM 4336 N N . HIS A 1 68 ? -23.872 -13.807 1.559 1.00 0.00 68 HIS A N 4
ATOM 4337 C CA . HIS A 1 68 ? -22.672 -14.503 2.080 1.00 0.00 68 HIS A CA 4
ATOM 4338 C C . HIS A 1 68 ? -21.695 -13.553 2.805 1.00 0.00 68 HIS A C 4
ATOM 4339 O O . HIS A 1 68 ? -20.584 -13.973 3.139 1.00 0.00 68 HIS A O 4
ATOM 4354 N N . HIS A 1 69 ? -22.114 -12.282 3.055 1.00 0.00 69 HIS A N 4
ATOM 4355 C CA . HIS A 1 69 ? -21.343 -11.319 3.867 1.00 0.00 69 HIS A CA 4
ATOM 4356 C C . HIS A 1 69 ? -21.004 -11.919 5.247 1.00 0.00 69 HIS A C 4
ATOM 4357 O O . HIS A 1 69 ? -19.901 -11.731 5.745 1.00 0.00 69 HIS A O 4
ATOM 4372 N N . HIS A 1 70 ? -21.967 -12.666 5.843 1.00 0.00 70 HIS A N 4
ATOM 4373 C CA . HIS A 1 70 ? -21.712 -13.481 7.041 1.00 0.00 70 HIS A CA 4
ATOM 4374 C C . HIS A 1 70 ? -21.214 -14.859 6.557 1.00 0.00 70 HIS A C 4
ATOM 4375 O O . HIS A 1 70 ? -21.999 -15.730 6.170 1.00 0.00 70 HIS A O 4
ATOM 4390 N N . HIS A 1 71 ? -19.878 -15.015 6.521 1.00 0.00 71 HIS A N 4
ATOM 4391 C CA . HIS A 1 71 ? -19.213 -16.185 5.895 1.00 0.00 71 HIS A CA 4
ATOM 4392 C C . HIS A 1 71 ? -19.141 -17.406 6.839 1.00 0.00 71 HIS A C 4
ATOM 4393 O O . HIS A 1 71 ? -18.643 -18.462 6.425 1.00 0.00 71 HIS A O 4
ATOM 4408 N N . HIS A 1 72 ? -19.623 -17.244 8.096 1.00 0.00 72 HIS A N 4
ATOM 4409 C CA . HIS A 1 72 ? -19.540 -18.272 9.162 1.00 0.00 72 HIS A CA 4
ATOM 4410 C C . HIS A 1 72 ? -18.065 -18.645 9.440 1.00 0.00 72 HIS A C 4
ATOM 4411 O O . HIS A 1 72 ? -17.529 -19.605 8.867 1.00 0.00 72 HIS A O 4
ATOM 4426 N N . HIS A 1 73 ? -17.398 -17.852 10.303 1.00 0.00 73 HIS A N 4
ATOM 4427 C CA . HIS A 1 73 ? -15.971 -18.039 10.636 1.00 0.00 73 HIS A CA 4
ATOM 4428 C C . HIS A 1 73 ? -15.771 -17.841 12.170 1.00 0.00 73 HIS A C 4
ATOM 4429 O O . HIS A 1 73 ? -15.465 -16.726 12.640 1.00 0.00 73 HIS A O 4
ATOM 4445 N N . MET A 1 1 ? 6.718 10.563 -0.777 1.00 0.00 1 MET A N 5
ATOM 4446 C CA . MET A 1 1 ? 7.093 9.712 -1.919 1.00 0.00 1 MET A CA 5
ATOM 4447 C C . MET A 1 1 ? 5.888 9.496 -2.856 1.00 0.00 1 MET A C 5
ATOM 4448 O O . MET A 1 1 ? 4.773 9.211 -2.402 1.00 0.00 1 MET A O 5
ATOM 4464 N N . LEU A 1 2 ? 6.121 9.672 -4.168 1.00 0.00 2 LEU A N 5
ATOM 4465 C CA . LEU A 1 2 ? 5.118 9.400 -5.210 1.00 0.00 2 LEU A CA 5
ATOM 4466 C C . LEU A 1 2 ? 5.104 7.881 -5.459 1.00 0.00 2 LEU A C 5
ATOM 4467 O O . LEU A 1 2 ? 6.123 7.306 -5.843 1.00 0.00 2 LEU A O 5
ATOM 4483 N N . VAL A 1 3 ? 3.949 7.245 -5.210 1.00 0.00 3 VAL A N 5
ATOM 4484 C CA . VAL A 1 3 ? 3.728 5.797 -5.416 1.00 0.00 3 VAL A CA 5
ATOM 4485 C C . VAL A 1 3 ? 2.422 5.558 -6.211 1.00 0.00 3 VAL A C 5
ATOM 4486 O O . VAL A 1 3 ? 1.432 6.280 -6.038 1.00 0.00 3 VAL A O 5
ATOM 4499 N N . THR A 1 4 ? 2.453 4.551 -7.102 1.00 0.00 4 THR A N 5
ATOM 4500 C CA . THR A 1 4 ? 1.307 4.156 -7.926 1.00 0.00 4 THR A CA 5
ATOM 4501 C C . THR A 1 4 ? 0.346 3.290 -7.087 1.00 0.00 4 THR A C 5
ATOM 4502 O O . THR A 1 4 ? 0.571 2.094 -6.927 1.00 0.00 4 THR A O 5
ATOM 4513 N N . ILE A 1 5 ? -0.727 3.895 -6.559 1.00 0.00 5 ILE A N 5
ATOM 4514 C CA . ILE A 1 5 ? -1.723 3.190 -5.734 1.00 0.00 5 ILE A CA 5
ATOM 4515 C C . ILE A 1 5 ? -2.988 2.949 -6.564 1.00 0.00 5 ILE A C 5
ATOM 4516 O O . ILE A 1 5 ? -3.680 3.904 -6.929 1.00 0.00 5 ILE A O 5
ATOM 4532 N N . ASN A 1 6 ? -3.233 1.655 -6.890 1.00 0.00 6 ASN A N 5
ATOM 4533 C CA . ASN A 1 6 ? -4.377 1.196 -7.718 1.00 0.00 6 ASN A CA 5
ATOM 4534 C C . ASN A 1 6 ? -4.290 1.746 -9.157 1.00 0.00 6 ASN A C 5
ATOM 4535 O O . ASN A 1 6 ? -5.285 1.782 -9.874 1.00 0.00 6 ASN A O 5
ATOM 4546 N N . GLY A 1 7 ? -3.071 2.115 -9.584 1.00 0.00 7 GLY A N 5
ATOM 4547 C CA . GLY A 1 7 ? -2.853 2.731 -10.894 1.00 0.00 7 GLY A CA 5
ATOM 4548 C C . GLY A 1 7 ? -2.836 4.249 -10.855 1.00 0.00 7 GLY A C 5
ATOM 4549 O O . GLY A 1 7 ? -2.372 4.879 -11.806 1.00 0.00 7 GLY A O 5
ATOM 4553 N N . GLU A 1 8 ? -3.316 4.843 -9.754 1.00 0.00 8 GLU A N 5
ATOM 4554 C CA . GLU A 1 8 ? -3.350 6.304 -9.587 1.00 0.00 8 GLU A CA 5
ATOM 4555 C C . GLU A 1 8 ? -2.009 6.792 -9.025 1.00 0.00 8 GLU A C 5
ATOM 4556 O O . GLU A 1 8 ? -1.498 6.229 -8.055 1.00 0.00 8 GLU A O 5
ATOM 4568 N N . GLN A 1 9 ? -1.464 7.852 -9.633 1.00 0.00 9 GLN A N 5
ATOM 4569 C CA . GLN A 1 9 ? -0.212 8.476 -9.184 1.00 0.00 9 GLN A CA 5
ATOM 4570 C C . GLN A 1 9 ? -0.494 9.294 -7.913 1.00 0.00 9 GLN A C 5
ATOM 4571 O O . GLN A 1 9 ? -1.039 10.399 -7.982 1.00 0.00 9 GLN A O 5
ATOM 4585 N N . ARG A 1 10 ? -0.161 8.711 -6.751 1.00 0.00 10 ARG A N 5
ATOM 4586 C CA . ARG A 1 10 ? -0.449 9.290 -5.422 1.00 0.00 10 ARG A CA 5
ATOM 4587 C C . ARG A 1 10 ? 0.829 9.852 -4.811 1.00 0.00 10 ARG A C 5
ATOM 4588 O O . ARG A 1 10 ? 1.904 9.309 -5.025 1.00 0.00 10 ARG A O 5
ATOM 4609 N N . GLU A 1 11 ? 0.689 10.936 -4.055 1.00 0.00 11 GLU A N 5
ATOM 4610 C CA . GLU A 1 11 ? 1.781 11.533 -3.272 1.00 0.00 11 GLU A CA 5
ATOM 4611 C C . GLU A 1 11 ? 1.493 11.283 -1.793 1.00 0.00 11 GLU A C 5
ATOM 4612 O O . GLU A 1 11 ? 0.599 11.901 -1.218 1.00 0.00 11 GLU A O 5
ATOM 4624 N N . VAL A 1 12 ? 2.218 10.327 -1.204 1.00 0.00 12 VAL A N 5
ATOM 4625 C CA . VAL A 1 12 ? 2.031 9.909 0.196 1.00 0.00 12 VAL A CA 5
ATOM 4626 C C . VAL A 1 12 ? 3.264 10.284 1.029 1.00 0.00 12 VAL A C 5
ATOM 4627 O O . VAL A 1 12 ? 4.316 10.603 0.482 1.00 0.00 12 VAL A O 5
ATOM 4640 N N . GLN A 1 13 ? 3.114 10.247 2.355 1.00 0.00 13 GLN A N 5
ATOM 4641 C CA . GLN A 1 13 ? 4.220 10.482 3.314 1.00 0.00 13 GLN A CA 5
ATOM 4642 C C . GLN A 1 13 ? 4.281 9.324 4.327 1.00 0.00 13 GLN A C 5
ATOM 4643 O O . GLN A 1 13 ? 5.042 9.373 5.302 1.00 0.00 13 GLN A O 5
ATOM 4657 N N . SER A 1 14 ? 3.489 8.277 4.040 1.00 0.00 14 SER A N 5
ATOM 4658 C CA . SER A 1 14 ? 3.230 7.153 4.942 1.00 0.00 14 SER A CA 5
ATOM 4659 C C . SER A 1 14 ? 4.516 6.436 5.385 1.00 0.00 14 SER A C 5
ATOM 4660 O O . SER A 1 14 ? 4.694 6.160 6.577 1.00 0.00 14 SER A O 5
ATOM 4668 N N . ALA A 1 15 ? 5.372 6.106 4.392 1.00 0.00 15 ALA A N 5
ATOM 4669 C CA . ALA A 1 15 ? 6.646 5.383 4.599 1.00 0.00 15 ALA A CA 5
ATOM 4670 C C . ALA A 1 15 ? 6.442 3.960 5.199 1.00 0.00 15 ALA A C 5
ATOM 4671 O O . ALA A 1 15 ? 7.419 3.289 5.527 1.00 0.00 15 ALA A O 5
ATOM 4678 N N . SER A 1 16 ? 5.173 3.498 5.267 1.00 0.00 16 SER A N 5
ATOM 4679 C CA . SER A 1 16 ? 4.768 2.211 5.866 1.00 0.00 16 SER A CA 5
ATOM 4680 C C . SER A 1 16 ? 3.367 1.866 5.351 1.00 0.00 16 SER A C 5
ATOM 4681 O O . SER A 1 16 ? 2.530 2.763 5.217 1.00 0.00 16 SER A O 5
ATOM 4689 N N . VAL A 1 17 ? 3.127 0.575 5.074 1.00 0.00 17 VAL A N 5
ATOM 4690 C CA . VAL A 1 17 ? 1.874 0.097 4.455 1.00 0.00 17 VAL A CA 5
ATOM 4691 C C . VAL A 1 17 ? 0.690 0.166 5.448 1.00 0.00 17 VAL A C 5
ATOM 4692 O O . VAL A 1 17 ? -0.441 0.432 5.037 1.00 0.00 17 VAL A O 5
ATOM 4705 N N . ALA A 1 18 ? 0.957 -0.054 6.755 1.00 0.00 18 ALA A N 5
ATOM 4706 C CA . ALA A 1 18 ? -0.079 0.053 7.813 1.00 0.00 18 ALA A CA 5
ATOM 4707 C C . ALA A 1 18 ? -0.613 1.484 7.889 1.00 0.00 18 ALA A C 5
ATOM 4708 O O . ALA A 1 18 ? -1.827 1.715 7.775 1.00 0.00 18 ALA A O 5
ATOM 4715 N N . ALA A 1 19 ? 0.329 2.438 8.038 1.00 0.00 19 ALA A N 5
ATOM 4716 C CA . ALA A 1 19 ? 0.042 3.877 8.046 1.00 0.00 19 ALA A CA 5
ATOM 4717 C C . ALA A 1 19 ? -0.724 4.283 6.781 1.00 0.00 19 ALA A C 5
ATOM 4718 O O . ALA A 1 19 ? -1.732 4.984 6.858 1.00 0.00 19 ALA A O 5
ATOM 4725 N N . LEU A 1 20 ? -0.249 3.767 5.636 1.00 0.00 20 LEU A N 5
ATOM 4726 C CA . LEU A 1 20 ? -0.777 4.083 4.308 1.00 0.00 20 LEU A CA 5
ATOM 4727 C C . LEU A 1 20 ? -2.263 3.732 4.186 1.00 0.00 20 LEU A C 5
ATOM 4728 O O . LEU A 1 20 ? -3.075 4.598 3.876 1.00 0.00 20 LEU A O 5
ATOM 4744 N N . MET A 1 21 ? -2.602 2.466 4.459 1.00 0.00 21 MET A N 5
ATOM 4745 C CA . MET A 1 21 ? -3.967 1.948 4.290 1.00 0.00 21 MET A CA 5
ATOM 4746 C C . MET A 1 21 ? -4.934 2.568 5.329 1.00 0.00 21 MET A C 5
ATOM 4747 O O . MET A 1 21 ? -6.144 2.552 5.128 1.00 0.00 21 MET A O 5
ATOM 4761 N N . THR A 1 22 ? -4.389 3.125 6.430 1.00 0.00 22 THR A N 5
ATOM 4762 C CA . THR A 1 22 ? -5.170 3.939 7.386 1.00 0.00 22 THR A CA 5
ATOM 4763 C C . THR A 1 22 ? -5.501 5.330 6.779 1.00 0.00 22 THR A C 5
ATOM 4764 O O . THR A 1 22 ? -6.652 5.789 6.845 1.00 0.00 22 THR A O 5
ATOM 4775 N N . GLU A 1 23 ? -4.478 5.975 6.177 1.00 0.00 23 GLU A N 5
ATOM 4776 C CA . GLU A 1 23 ? -4.566 7.351 5.624 1.00 0.00 23 GLU A CA 5
ATOM 4777 C C . GLU A 1 23 ? -5.449 7.400 4.363 1.00 0.00 23 GLU A C 5
ATOM 4778 O O . GLU A 1 23 ? -6.168 8.375 4.132 1.00 0.00 23 GLU A O 5
ATOM 4790 N N . LEU A 1 24 ? -5.396 6.322 3.573 1.00 0.00 24 LEU A N 5
ATOM 4791 C CA . LEU A 1 24 ? -6.245 6.144 2.379 1.00 0.00 24 LEU A CA 5
ATOM 4792 C C . LEU A 1 24 ? -7.671 5.687 2.768 1.00 0.00 24 LEU A C 5
ATOM 4793 O O . LEU A 1 24 ? -8.566 5.664 1.915 1.00 0.00 24 LEU A O 5
ATOM 4809 N N . ASP A 1 25 ? -7.832 5.283 4.052 1.00 0.00 25 ASP A N 5
ATOM 4810 C CA . ASP A 1 25 ? -9.064 4.646 4.588 1.00 0.00 25 ASP A CA 5
ATOM 4811 C C . ASP A 1 25 ? -9.329 3.292 3.903 1.00 0.00 25 ASP A C 5
ATOM 4812 O O . ASP A 1 25 ? -10.444 2.761 3.916 1.00 0.00 25 ASP A O 5
ATOM 4821 N N . CYS A 1 26 ? -8.243 2.703 3.394 1.00 0.00 26 CYS A N 5
ATOM 4822 C CA . CYS A 1 26 ? -8.227 1.425 2.667 1.00 0.00 26 CYS A CA 5
ATOM 4823 C C . CYS A 1 26 ? -8.047 0.253 3.641 1.00 0.00 26 CYS A C 5
ATOM 4824 O O . CYS A 1 26 ? -7.319 -0.694 3.373 1.00 0.00 26 CYS A O 5
ATOM 4832 N N . THR A 1 27 ? -8.732 0.344 4.778 1.00 0.00 27 THR A N 5
ATOM 4833 C CA . THR A 1 27 ? -8.676 -0.648 5.863 1.00 0.00 27 THR A CA 5
ATOM 4834 C C . THR A 1 27 ? -10.108 -0.886 6.422 1.00 0.00 27 THR A C 5
ATOM 4835 O O . THR A 1 27 ? -10.291 -1.310 7.568 1.00 0.00 27 THR A O 5
ATOM 4846 N N . ASP A 1 28 ? -11.119 -0.634 5.565 1.00 0.00 28 ASP A N 5
ATOM 4847 C CA . ASP A 1 28 ? -12.550 -0.790 5.909 1.00 0.00 28 ASP A CA 5
ATOM 4848 C C . ASP A 1 28 ? -13.019 -2.225 5.590 1.00 0.00 28 ASP A C 5
ATOM 4849 O O . ASP A 1 28 ? -13.492 -2.508 4.484 1.00 0.00 28 ASP A O 5
ATOM 4858 N N . GLY A 1 29 ? -12.808 -3.139 6.551 1.00 0.00 29 GLY A N 5
ATOM 4859 C CA . GLY A 1 29 ? -13.234 -4.538 6.422 1.00 0.00 29 GLY A CA 5
ATOM 4860 C C . GLY A 1 29 ? -12.501 -5.302 5.317 1.00 0.00 29 GLY A C 5
ATOM 4861 O O . GLY A 1 29 ? -11.347 -5.697 5.505 1.00 0.00 29 GLY A O 5
ATOM 4865 N N . HIS A 1 30 ? -13.179 -5.487 4.159 1.00 0.00 30 HIS A N 5
ATOM 4866 C CA . HIS A 1 30 ? -12.652 -6.250 3.006 1.00 0.00 30 HIS A CA 5
ATOM 4867 C C . HIS A 1 30 ? -11.594 -5.431 2.235 1.00 0.00 30 HIS A C 5
ATOM 4868 O O . HIS A 1 30 ? -11.892 -4.839 1.194 1.00 0.00 30 HIS A O 5
ATOM 4883 N N . TYR A 1 31 ? -10.366 -5.362 2.771 1.00 0.00 31 TYR A N 5
ATOM 4884 C CA . TYR A 1 31 ? -9.221 -4.715 2.099 1.00 0.00 31 TYR A CA 5
ATOM 4885 C C . TYR A 1 31 ? -7.938 -5.523 2.342 1.00 0.00 31 TYR A C 5
ATOM 4886 O O . TYR A 1 31 ? -7.697 -6.004 3.447 1.00 0.00 31 TYR A O 5
ATOM 4904 N N . ALA A 1 32 ? -7.116 -5.631 1.294 1.00 0.00 32 ALA A N 5
ATOM 4905 C CA . ALA A 1 32 ? -5.790 -6.255 1.324 1.00 0.00 32 ALA A CA 5
ATOM 4906 C C . ALA A 1 32 ? -4.826 -5.391 0.493 1.00 0.00 32 ALA A C 5
ATOM 4907 O O . ALA A 1 32 ? -5.243 -4.376 -0.079 1.00 0.00 32 ALA A O 5
ATOM 4914 N N . VAL A 1 33 ? -3.542 -5.770 0.428 1.00 0.00 33 VAL A N 5
ATOM 4915 C CA . VAL A 1 33 ? -2.535 -5.031 -0.357 1.00 0.00 33 VAL A CA 5
ATOM 4916 C C . VAL A 1 33 ? -1.610 -6.001 -1.111 1.00 0.00 33 VAL A C 5
ATOM 4917 O O . VAL A 1 33 ? -1.337 -7.111 -0.651 1.00 0.00 33 VAL A O 5
ATOM 4930 N N . ALA A 1 34 ? -1.145 -5.556 -2.276 1.00 0.00 34 ALA A N 5
ATOM 4931 C CA . ALA A 1 34 ? -0.146 -6.228 -3.089 1.00 0.00 34 ALA A CA 5
ATOM 4932 C C . ALA A 1 34 ? 0.934 -5.208 -3.451 1.00 0.00 34 ALA A C 5
ATOM 4933 O O . ALA A 1 34 ? 0.716 -4.326 -4.289 1.00 0.00 34 ALA A O 5
ATOM 4940 N N . LEU A 1 35 ? 2.095 -5.319 -2.804 1.00 0.00 35 LEU A N 5
ATOM 4941 C CA . LEU A 1 35 ? 3.221 -4.423 -3.043 1.00 0.00 35 LEU A CA 5
ATOM 4942 C C . LEU A 1 35 ? 4.021 -5.002 -4.212 1.00 0.00 35 LEU A C 5
ATOM 4943 O O . LEU A 1 35 ? 4.679 -6.027 -4.063 1.00 0.00 35 LEU A O 5
ATOM 4959 N N . ASN A 1 36 ? 3.887 -4.353 -5.382 1.00 0.00 36 ASN A N 5
ATOM 4960 C CA . ASN A 1 36 ? 4.514 -4.759 -6.663 1.00 0.00 36 ASN A CA 5
ATOM 4961 C C . ASN A 1 36 ? 4.149 -6.222 -7.012 1.00 0.00 36 ASN A C 5
ATOM 4962 O O . ASN A 1 36 ? 5.029 -7.065 -7.204 1.00 0.00 36 ASN A O 5
ATOM 4973 N N . TYR A 1 37 ? 2.818 -6.500 -7.006 1.00 0.00 37 TYR A N 5
ATOM 4974 C CA . TYR A 1 37 ? 2.203 -7.838 -7.270 1.00 0.00 37 TYR A CA 5
ATOM 4975 C C . TYR A 1 37 ? 2.351 -8.840 -6.089 1.00 0.00 37 TYR A C 5
ATOM 4976 O O . TYR A 1 37 ? 1.627 -9.845 -6.036 1.00 0.00 37 TYR A O 5
ATOM 4994 N N . ASP A 1 38 ? 3.266 -8.565 -5.146 1.00 0.00 38 ASP A N 5
ATOM 4995 C CA . ASP A 1 38 ? 3.520 -9.445 -3.991 1.00 0.00 38 ASP A CA 5
ATOM 4996 C C . ASP A 1 38 ? 2.585 -9.046 -2.838 1.00 0.00 38 ASP A C 5
ATOM 4997 O O . ASP A 1 38 ? 2.768 -7.987 -2.227 1.00 0.00 38 ASP A O 5
ATOM 5006 N N . VAL A 1 39 ? 1.579 -9.893 -2.573 1.00 0.00 39 VAL A N 5
ATOM 5007 C CA . VAL A 1 39 ? 0.545 -9.630 -1.559 1.00 0.00 39 VAL A CA 5
ATOM 5008 C C . VAL A 1 39 ? 1.137 -9.713 -0.135 1.00 0.00 39 VAL A C 5
ATOM 5009 O O . VAL A 1 39 ? 1.615 -10.770 0.293 1.00 0.00 39 VAL A O 5
ATOM 5022 N N . VAL A 1 40 ? 1.090 -8.580 0.580 1.00 0.00 40 VAL A N 5
ATOM 5023 C CA . VAL A 1 40 ? 1.666 -8.436 1.931 1.00 0.00 40 VAL A CA 5
ATOM 5024 C C . VAL A 1 40 ? 0.567 -8.679 2.976 1.00 0.00 40 VAL A C 5
ATOM 5025 O O . VAL A 1 40 ? -0.424 -7.950 2.968 1.00 0.00 40 VAL A O 5
ATOM 5038 N N . PRO A 1 41 ? 0.701 -9.708 3.879 1.00 0.00 41 PRO A N 5
ATOM 5039 C CA . PRO A 1 41 ? -0.288 -9.952 4.962 1.00 0.00 41 PRO A CA 5
ATOM 5040 C C . PRO A 1 41 ? -0.306 -8.809 6.004 1.00 0.00 41 PRO A C 5
ATOM 5041 O O . PRO A 1 41 ? 0.700 -8.113 6.184 1.00 0.00 41 PRO A O 5
ATOM 5052 N N . ARG A 1 42 ? -1.461 -8.647 6.685 1.00 0.00 42 ARG A N 5
ATOM 5053 C CA . ARG A 1 42 ? -1.721 -7.533 7.624 1.00 0.00 42 ARG A CA 5
ATOM 5054 C C . ARG A 1 42 ? -0.714 -7.505 8.779 1.00 0.00 42 ARG A C 5
ATOM 5055 O O . ARG A 1 42 ? -0.282 -6.430 9.215 1.00 0.00 42 ARG A O 5
ATOM 5076 N N . GLY A 1 43 ? -0.278 -8.703 9.201 1.00 0.00 43 GLY A N 5
ATOM 5077 C CA . GLY A 1 43 ? 0.721 -8.853 10.259 1.00 0.00 43 GLY A CA 5
ATOM 5078 C C . GLY A 1 43 ? 2.119 -8.351 9.873 1.00 0.00 43 GLY A C 5
ATOM 5079 O O . GLY A 1 43 ? 3.053 -8.482 10.669 1.00 0.00 43 GLY A O 5
ATOM 5083 N N . LYS A 1 44 ? 2.267 -7.813 8.640 1.00 0.00 44 LYS A N 5
ATOM 5084 C CA . LYS A 1 44 ? 3.534 -7.247 8.137 1.00 0.00 44 LYS A CA 5
ATOM 5085 C C . LYS A 1 44 ? 3.359 -5.823 7.584 1.00 0.00 44 LYS A C 5
ATOM 5086 O O . LYS A 1 44 ? 4.364 -5.192 7.299 1.00 0.00 44 LYS A O 5
ATOM 5105 N N . TRP A 1 45 ? 2.103 -5.327 7.421 1.00 0.00 45 TRP A N 5
ATOM 5106 C CA . TRP A 1 45 ? 1.829 -3.968 6.846 1.00 0.00 45 TRP A CA 5
ATOM 5107 C C . TRP A 1 45 ? 2.684 -2.874 7.531 1.00 0.00 45 TRP A C 5
ATOM 5108 O O . TRP A 1 45 ? 3.257 -1.995 6.872 1.00 0.00 45 TRP A O 5
ATOM 5129 N N . ASP A 1 46 ? 2.778 -2.982 8.856 1.00 0.00 46 ASP A N 5
ATOM 5130 C CA . ASP A 1 46 ? 3.577 -2.080 9.704 1.00 0.00 46 ASP A CA 5
ATOM 5131 C C . ASP A 1 46 ? 5.092 -2.264 9.452 1.00 0.00 46 ASP A C 5
ATOM 5132 O O . ASP A 1 46 ? 5.834 -1.280 9.338 1.00 0.00 46 ASP A O 5
ATOM 5141 N N . GLU A 1 47 ? 5.521 -3.531 9.314 1.00 0.00 47 GLU A N 5
ATOM 5142 C CA . GLU A 1 47 ? 6.940 -3.902 9.110 1.00 0.00 47 GLU A CA 5
ATOM 5143 C C . GLU A 1 47 ? 7.417 -3.583 7.672 1.00 0.00 47 GLU A C 5
ATOM 5144 O O . GLU A 1 47 ? 8.627 -3.492 7.417 1.00 0.00 47 GLU A O 5
ATOM 5156 N N . THR A 1 48 ? 6.460 -3.417 6.746 1.00 0.00 48 THR A N 5
ATOM 5157 C CA . THR A 1 48 ? 6.744 -3.206 5.324 1.00 0.00 48 THR A CA 5
ATOM 5158 C C . THR A 1 48 ? 6.726 -1.690 5.028 1.00 0.00 48 THR A C 5
ATOM 5159 O O . THR A 1 48 ? 5.681 -1.051 5.203 1.00 0.00 48 THR A O 5
ATOM 5170 N N . PRO A 1 49 ? 7.888 -1.078 4.627 1.00 0.00 49 PRO A N 5
ATOM 5171 C CA . PRO A 1 49 ? 7.953 0.360 4.293 1.00 0.00 49 PRO A CA 5
ATOM 5172 C C . PRO A 1 49 ? 7.353 0.681 2.906 1.00 0.00 49 PRO A C 5
ATOM 5173 O O . PRO A 1 49 ? 7.013 -0.220 2.130 1.00 0.00 49 PRO A O 5
ATOM 5184 N N . VAL A 1 50 ? 7.192 1.985 2.639 1.00 0.00 50 VAL A N 5
ATOM 5185 C CA . VAL A 1 50 ? 6.704 2.528 1.357 1.00 0.00 50 VAL A CA 5
ATOM 5186 C C . VAL A 1 50 ? 7.745 3.527 0.822 1.00 0.00 50 VAL A C 5
ATOM 5187 O O . VAL A 1 50 ? 7.895 4.636 1.354 1.00 0.00 50 VAL A O 5
ATOM 5200 N N . THR A 1 51 ? 8.502 3.100 -0.195 1.00 0.00 51 THR A N 5
ATOM 5201 C CA . THR A 1 51 ? 9.557 3.899 -0.829 1.00 0.00 51 THR A CA 5
ATOM 5202 C C . THR A 1 51 ? 9.038 4.562 -2.110 1.00 0.00 51 THR A C 5
ATOM 5203 O O . THR A 1 51 ? 7.975 4.198 -2.623 1.00 0.00 51 THR A O 5
ATOM 5214 N N . ALA A 1 52 ? 9.816 5.527 -2.617 1.00 0.00 52 ALA A N 5
ATOM 5215 C CA . ALA A 1 52 ? 9.475 6.306 -3.813 1.00 0.00 52 ALA A CA 5
ATOM 5216 C C . ALA A 1 52 ? 9.408 5.426 -5.075 1.00 0.00 52 ALA A C 5
ATOM 5217 O O . ALA A 1 52 ? 10.413 4.827 -5.472 1.00 0.00 52 ALA A O 5
ATOM 5224 N N . GLY A 1 53 ? 8.207 5.343 -5.670 1.00 0.00 53 GLY A N 5
ATOM 5225 C CA . GLY A 1 53 ? 8.007 4.672 -6.955 1.00 0.00 53 GLY A CA 5
ATOM 5226 C C . GLY A 1 53 ? 7.493 3.240 -6.847 1.00 0.00 53 GLY A C 5
ATOM 5227 O O . GLY A 1 53 ? 7.622 2.476 -7.811 1.00 0.00 53 GLY A O 5
ATOM 5231 N N . ASP A 1 54 ? 6.917 2.859 -5.688 1.00 0.00 54 ASP A N 5
ATOM 5232 C CA . ASP A 1 54 ? 6.255 1.534 -5.537 1.00 0.00 54 ASP A CA 5
ATOM 5233 C C . ASP A 1 54 ? 4.902 1.486 -6.260 1.00 0.00 54 ASP A C 5
ATOM 5234 O O . ASP A 1 54 ? 4.133 2.449 -6.216 1.00 0.00 54 ASP A O 5
ATOM 5243 N N . GLU A 1 55 ? 4.611 0.341 -6.898 1.00 0.00 55 GLU A N 5
ATOM 5244 C CA . GLU A 1 55 ? 3.268 0.033 -7.403 1.00 0.00 55 GLU A CA 5
ATOM 5245 C C . GLU A 1 55 ? 2.489 -0.693 -6.288 1.00 0.00 55 GLU A C 5
ATOM 5246 O O . GLU A 1 55 ? 2.590 -1.906 -6.133 1.00 0.00 55 GLU A O 5
ATOM 5258 N N . ILE A 1 56 ? 1.754 0.076 -5.485 1.00 0.00 56 ILE A N 5
ATOM 5259 C CA . ILE A 1 56 ? 0.990 -0.434 -4.343 1.00 0.00 56 ILE A CA 5
ATOM 5260 C C . ILE A 1 56 ? -0.470 -0.671 -4.756 1.00 0.00 56 ILE A C 5
ATOM 5261 O O . ILE A 1 56 ? -1.269 0.264 -4.841 1.00 0.00 56 ILE A O 5
ATOM 5277 N N . GLU A 1 57 ? -0.806 -1.931 -5.016 1.00 0.00 57 GLU A N 5
ATOM 5278 C CA . GLU A 1 57 ? -2.155 -2.340 -5.415 1.00 0.00 57 GLU A CA 5
ATOM 5279 C C . GLU A 1 57 ? -2.975 -2.646 -4.160 1.00 0.00 57 GLU A C 5
ATOM 5280 O O . GLU A 1 57 ? -2.782 -3.672 -3.520 1.00 0.00 57 GLU A O 5
ATOM 5292 N N . ILE A 1 58 ? -3.877 -1.734 -3.796 1.00 0.00 58 ILE A N 5
ATOM 5293 C CA . ILE A 1 58 ? -4.799 -1.949 -2.683 1.00 0.00 58 ILE A CA 5
ATOM 5294 C C . ILE A 1 58 ? -5.924 -2.861 -3.191 1.00 0.00 58 ILE A C 5
ATOM 5295 O O . ILE A 1 58 ? -6.749 -2.445 -4.002 1.00 0.00 58 ILE A O 5
ATOM 5311 N N . LEU A 1 59 ? -5.904 -4.112 -2.760 1.00 0.00 59 LEU A N 5
ATOM 5312 C CA . LEU A 1 59 ? -6.935 -5.089 -3.090 1.00 0.00 59 LEU A CA 5
ATOM 5313 C C . LEU A 1 59 ? -8.225 -4.797 -2.307 1.00 0.00 59 LEU A C 5
ATOM 5314 O O . LEU A 1 59 ? -8.176 -4.363 -1.156 1.00 0.00 59 LEU A O 5
ATOM 5330 N N . THR A 1 60 ? -9.373 -4.991 -2.965 1.00 0.00 60 THR A N 5
ATOM 5331 C CA . THR A 1 60 ? -10.697 -4.947 -2.324 1.00 0.00 60 THR A CA 5
ATOM 5332 C C . THR A 1 60 ? -11.389 -6.324 -2.486 1.00 0.00 60 THR A C 5
ATOM 5333 O O . THR A 1 60 ? -12.383 -6.440 -3.220 1.00 0.00 60 THR A O 5
ATOM 5344 N N . PRO A 1 61 ? -10.877 -7.420 -1.824 1.00 0.00 61 PRO A N 5
ATOM 5345 C CA . PRO A 1 61 ? -11.397 -8.779 -2.061 1.00 0.00 61 PRO A CA 5
ATOM 5346 C C . PRO A 1 61 ? -12.839 -8.901 -1.518 1.00 0.00 61 PRO A C 5
ATOM 5347 O O . PRO A 1 61 ? -13.057 -8.772 -0.311 1.00 0.00 61 PRO A O 5
ATOM 5358 N N . ARG A 1 62 ? -13.801 -9.122 -2.438 1.00 0.00 62 ARG A N 5
ATOM 5359 C CA . ARG A 1 62 ? -15.252 -9.143 -2.137 1.00 0.00 62 ARG A CA 5
ATOM 5360 C C . ARG A 1 62 ? -15.571 -10.191 -1.054 1.00 0.00 62 ARG A C 5
ATOM 5361 O O . ARG A 1 62 ? -16.300 -9.921 -0.095 1.00 0.00 62 ARG A O 5
ATOM 5382 N N . GLN A 1 63 ? -14.973 -11.364 -1.225 1.00 0.00 63 GLN A N 5
ATOM 5383 C CA . GLN A 1 63 ? -15.099 -12.501 -0.312 1.00 0.00 63 GLN A CA 5
ATOM 5384 C C . GLN A 1 63 ? -13.703 -13.123 -0.126 1.00 0.00 63 GLN A C 5
ATOM 5385 O O . GLN A 1 63 ? -12.842 -12.973 -0.999 1.00 0.00 63 GLN A O 5
ATOM 5399 N N . GLY A 1 64 ? -13.474 -13.783 1.025 1.00 0.00 64 GLY A N 5
ATOM 5400 C CA . GLY A 1 64 ? -12.236 -14.527 1.272 1.00 0.00 64 GLY A CA 5
ATOM 5401 C C . GLY A 1 64 ? -12.273 -15.925 0.675 1.00 0.00 64 GLY A C 5
ATOM 5402 O O . GLY A 1 64 ? -13.105 -16.214 -0.189 1.00 0.00 64 GLY A O 5
ATOM 5406 N N . GLY A 1 65 ? -11.353 -16.791 1.118 1.00 0.00 65 GLY A N 5
ATOM 5407 C CA . GLY A 1 65 ? -11.291 -18.174 0.639 1.00 0.00 65 GLY A CA 5
ATOM 5408 C C . GLY A 1 65 ? -9.873 -18.719 0.659 1.00 0.00 65 GLY A C 5
ATOM 5409 O O . GLY A 1 65 ? -9.037 -18.285 -0.142 1.00 0.00 65 GLY A O 5
ATOM 5413 N N . LEU A 1 66 ? -9.610 -19.653 1.602 1.00 0.00 66 LEU A N 5
ATOM 5414 C CA . LEU A 1 66 ? -8.324 -20.389 1.728 1.00 0.00 66 LEU A CA 5
ATOM 5415 C C . LEU A 1 66 ? -7.816 -20.926 0.368 1.00 0.00 66 LEU A C 5
ATOM 5416 O O . LEU A 1 66 ? -6.613 -20.917 0.094 1.00 0.00 66 LEU A O 5
ATOM 5432 N N . GLU A 1 67 ? -8.765 -21.354 -0.475 1.00 0.00 67 GLU A N 5
ATOM 5433 C CA . GLU A 1 67 ? -8.519 -21.691 -1.883 1.00 0.00 67 GLU A CA 5
ATOM 5434 C C . GLU A 1 67 ? -9.793 -21.327 -2.682 1.00 0.00 67 GLU A C 5
ATOM 5435 O O . GLU A 1 67 ? -10.846 -21.058 -2.085 1.00 0.00 67 GLU A O 5
ATOM 5447 N N . HIS A 1 68 ? -9.700 -21.316 -4.018 1.00 0.00 68 HIS A N 5
ATOM 5448 C CA . HIS A 1 68 ? -10.852 -21.115 -4.906 1.00 0.00 68 HIS A CA 5
ATOM 5449 C C . HIS A 1 68 ? -11.172 -22.428 -5.625 1.00 0.00 68 HIS A C 5
ATOM 5450 O O . HIS A 1 68 ? -10.648 -22.697 -6.704 1.00 0.00 68 HIS A O 5
ATOM 5465 N N . HIS A 1 69 ? -11.968 -23.287 -4.974 1.00 0.00 69 HIS A N 5
ATOM 5466 C CA . HIS A 1 69 ? -12.607 -24.436 -5.636 1.00 0.00 69 HIS A CA 5
ATOM 5467 C C . HIS A 1 69 ? -13.766 -23.894 -6.471 1.00 0.00 69 HIS A C 5
ATOM 5468 O O . HIS A 1 69 ? -14.592 -23.156 -5.925 1.00 0.00 69 HIS A O 5
ATOM 5483 N N . HIS A 1 70 ? -13.799 -24.273 -7.778 1.00 0.00 70 HIS A N 5
ATOM 5484 C CA . HIS A 1 70 ? -14.660 -23.667 -8.837 1.00 0.00 70 HIS A CA 5
ATOM 5485 C C . HIS A 1 70 ? -14.584 -22.112 -8.811 1.00 0.00 70 HIS A C 5
ATOM 5486 O O . HIS A 1 70 ? -15.147 -21.482 -7.911 1.00 0.00 70 HIS A O 5
ATOM 5501 N N . HIS A 1 71 ? -13.882 -21.527 -9.826 1.00 0.00 71 HIS A N 5
ATOM 5502 C CA . HIS A 1 71 ? -13.452 -20.091 -9.874 1.00 0.00 71 HIS A CA 5
ATOM 5503 C C . HIS A 1 71 ? -14.476 -19.121 -9.257 1.00 0.00 71 HIS A C 5
ATOM 5504 O O . HIS A 1 71 ? -14.148 -18.412 -8.295 1.00 0.00 71 HIS A O 5
ATOM 5519 N N . HIS A 1 72 ? -15.703 -19.141 -9.811 1.00 0.00 72 HIS A N 5
ATOM 5520 C CA . HIS A 1 72 ? -16.834 -18.301 -9.364 1.00 0.00 72 HIS A CA 5
ATOM 5521 C C . HIS A 1 72 ? -16.453 -16.797 -9.351 1.00 0.00 72 HIS A C 5
ATOM 5522 O O . HIS A 1 72 ? -15.887 -16.298 -8.368 1.00 0.00 72 HIS A O 5
ATOM 5537 N N . HIS A 1 73 ? -16.747 -16.094 -10.462 1.00 0.00 73 HIS A N 5
ATOM 5538 C CA . HIS A 1 73 ? -16.362 -14.681 -10.635 1.00 0.00 73 HIS A CA 5
ATOM 5539 C C . HIS A 1 73 ? -17.027 -13.763 -9.574 1.00 0.00 73 HIS A C 5
ATOM 5540 O O . HIS A 1 73 ? -16.348 -12.861 -9.056 1.00 0.00 73 HIS A O 5
ATOM 5556 N N . MET A 1 1 ? 6.839 10.581 -0.317 1.00 0.00 1 MET A N 6
ATOM 5557 C CA . MET A 1 1 ? 7.369 10.047 -1.599 1.00 0.00 1 MET A CA 6
ATOM 5558 C C . MET A 1 1 ? 6.240 9.891 -2.644 1.00 0.00 1 MET A C 6
ATOM 5559 O O . MET A 1 1 ? 5.096 9.572 -2.288 1.00 0.00 1 MET A O 6
ATOM 5575 N N . LEU A 1 2 ? 6.573 10.119 -3.936 1.00 0.00 2 LEU A N 6
ATOM 5576 C CA . LEU A 1 2 ? 5.650 9.875 -5.056 1.00 0.00 2 LEU A CA 6
ATOM 5577 C C . LEU A 1 2 ? 5.621 8.371 -5.333 1.00 0.00 2 LEU A C 6
ATOM 5578 O O . LEU A 1 2 ? 6.647 7.776 -5.672 1.00 0.00 2 LEU A O 6
ATOM 5594 N N . VAL A 1 3 ? 4.448 7.769 -5.146 1.00 0.00 3 VAL A N 6
ATOM 5595 C CA . VAL A 1 3 ? 4.201 6.328 -5.344 1.00 0.00 3 VAL A CA 6
ATOM 5596 C C . VAL A 1 3 ? 3.120 6.143 -6.409 1.00 0.00 3 VAL A C 6
ATOM 5597 O O . VAL A 1 3 ? 2.710 7.112 -7.040 1.00 0.00 3 VAL A O 6
ATOM 5610 N N . THR A 1 4 ? 2.717 4.890 -6.664 1.00 0.00 4 THR A N 6
ATOM 5611 C CA . THR A 1 4 ? 1.579 4.587 -7.546 1.00 0.00 4 THR A CA 6
ATOM 5612 C C . THR A 1 4 ? 0.577 3.681 -6.813 1.00 0.00 4 THR A C 6
ATOM 5613 O O . THR A 1 4 ? 0.801 2.490 -6.692 1.00 0.00 4 THR A O 6
ATOM 5624 N N . ILE A 1 5 ? -0.523 4.286 -6.322 1.00 0.00 5 ILE A N 6
ATOM 5625 C CA . ILE A 1 5 ? -1.569 3.585 -5.542 1.00 0.00 5 ILE A CA 6
ATOM 5626 C C . ILE A 1 5 ? -2.726 3.174 -6.465 1.00 0.00 5 ILE A C 6
ATOM 5627 O O . ILE A 1 5 ? -3.414 4.045 -7.004 1.00 0.00 5 ILE A O 6
ATOM 5643 N N . ASN A 1 6 ? -2.930 1.855 -6.610 1.00 0.00 6 ASN A N 6
ATOM 5644 C CA . ASN A 1 6 ? -3.983 1.250 -7.456 1.00 0.00 6 ASN A CA 6
ATOM 5645 C C . ASN A 1 6 ? -3.966 1.847 -8.887 1.00 0.00 6 ASN A C 6
ATOM 5646 O O . ASN A 1 6 ? -4.970 2.382 -9.389 1.00 0.00 6 ASN A O 6
ATOM 5657 N N . GLY A 1 7 ? -2.764 1.806 -9.499 1.00 0.00 7 GLY A N 6
ATOM 5658 C CA . GLY A 1 7 ? -2.554 2.291 -10.867 1.00 0.00 7 GLY A CA 6
ATOM 5659 C C . GLY A 1 7 ? -2.501 3.814 -10.997 1.00 0.00 7 GLY A C 6
ATOM 5660 O O . GLY A 1 7 ? -2.302 4.321 -12.101 1.00 0.00 7 GLY A O 6
ATOM 5664 N N . GLU A 1 8 ? -2.665 4.545 -9.874 1.00 0.00 8 GLU A N 6
ATOM 5665 C CA . GLU A 1 8 ? -2.678 6.022 -9.849 1.00 0.00 8 GLU A CA 6
ATOM 5666 C C . GLU A 1 8 ? -1.390 6.549 -9.220 1.00 0.00 8 GLU A C 6
ATOM 5667 O O . GLU A 1 8 ? -1.192 6.407 -8.014 1.00 0.00 8 GLU A O 6
ATOM 5679 N N . GLN A 1 9 ? -0.522 7.157 -10.042 1.00 0.00 9 GLN A N 6
ATOM 5680 C CA . GLN A 1 9 ? 0.726 7.778 -9.566 1.00 0.00 9 GLN A CA 6
ATOM 5681 C C . GLN A 1 9 ? 0.395 9.002 -8.669 1.00 0.00 9 GLN A C 6
ATOM 5682 O O . GLN A 1 9 ? 0.022 10.078 -9.149 1.00 0.00 9 GLN A O 6
ATOM 5696 N N . ARG A 1 10 ? 0.501 8.807 -7.354 1.00 0.00 10 ARG A N 6
ATOM 5697 C CA . ARG A 1 10 ? 0.054 9.779 -6.354 1.00 0.00 10 ARG A CA 6
ATOM 5698 C C . ARG A 1 10 ? 1.095 9.880 -5.246 1.00 0.00 10 ARG A C 6
ATOM 5699 O O . ARG A 1 10 ? 1.615 8.861 -4.795 1.00 0.00 10 ARG A O 6
ATOM 5720 N N . GLU A 1 11 ? 1.387 11.108 -4.814 1.00 0.00 11 GLU A N 6
ATOM 5721 C CA . GLU A 1 11 ? 2.371 11.376 -3.768 1.00 0.00 11 GLU A CA 6
ATOM 5722 C C . GLU A 1 11 ? 1.709 11.233 -2.389 1.00 0.00 11 GLU A C 6
ATOM 5723 O O . GLU A 1 11 ? 0.614 11.761 -2.160 1.00 0.00 11 GLU A O 6
ATOM 5735 N N . VAL A 1 12 ? 2.364 10.476 -1.504 1.00 0.00 12 VAL A N 6
ATOM 5736 C CA . VAL A 1 12 ? 2.006 10.351 -0.074 1.00 0.00 12 VAL A CA 6
ATOM 5737 C C . VAL A 1 12 ? 3.227 10.715 0.778 1.00 0.00 12 VAL A C 6
ATOM 5738 O O . VAL A 1 12 ? 4.299 11.013 0.247 1.00 0.00 12 VAL A O 6
ATOM 5751 N N . GLN A 1 13 ? 3.050 10.711 2.098 1.00 0.00 13 GLN A N 6
ATOM 5752 C CA . GLN A 1 13 ? 4.156 10.903 3.056 1.00 0.00 13 GLN A CA 6
ATOM 5753 C C . GLN A 1 13 ? 4.279 9.655 3.966 1.00 0.00 13 GLN A C 6
ATOM 5754 O O . GLN A 1 13 ? 5.078 9.630 4.907 1.00 0.00 13 GLN A O 6
ATOM 5768 N N . SER A 1 14 ? 3.499 8.604 3.630 1.00 0.00 14 SER A N 6
ATOM 5769 C CA . SER A 1 14 ? 3.508 7.329 4.351 1.00 0.00 14 SER A CA 6
ATOM 5770 C C . SER A 1 14 ? 4.839 6.596 4.136 1.00 0.00 14 SER A C 6
ATOM 5771 O O . SER A 1 14 ? 5.150 6.191 3.016 1.00 0.00 14 SER A O 6
ATOM 5779 N N . ALA A 1 15 ? 5.627 6.483 5.208 1.00 0.00 15 ALA A N 6
ATOM 5780 C CA . ALA A 1 15 ? 6.850 5.658 5.233 1.00 0.00 15 ALA A CA 6
ATOM 5781 C C . ALA A 1 15 ? 6.508 4.180 5.546 1.00 0.00 15 ALA A C 6
ATOM 5782 O O . ALA A 1 15 ? 7.317 3.293 5.298 1.00 0.00 15 ALA A O 6
ATOM 5789 N N . SER A 1 16 ? 5.295 3.936 6.068 1.00 0.00 16 SER A N 6
ATOM 5790 C CA . SER A 1 16 ? 4.809 2.597 6.453 1.00 0.00 16 SER A CA 6
ATOM 5791 C C . SER A 1 16 ? 3.532 2.273 5.669 1.00 0.00 16 SER A C 6
ATOM 5792 O O . SER A 1 16 ? 2.690 3.163 5.458 1.00 0.00 16 SER A O 6
ATOM 5800 N N . VAL A 1 17 ? 3.394 1.002 5.244 1.00 0.00 17 VAL A N 6
ATOM 5801 C CA . VAL A 1 17 ? 2.188 0.514 4.546 1.00 0.00 17 VAL A CA 6
ATOM 5802 C C . VAL A 1 17 ? 0.992 0.453 5.519 1.00 0.00 17 VAL A C 6
ATOM 5803 O O . VAL A 1 17 ? -0.149 0.652 5.107 1.00 0.00 17 VAL A O 6
ATOM 5816 N N . ALA A 1 18 ? 1.276 0.211 6.816 1.00 0.00 18 ALA A N 6
ATOM 5817 C CA . ALA A 1 18 ? 0.262 0.250 7.895 1.00 0.00 18 ALA A CA 6
ATOM 5818 C C . ALA A 1 18 ? -0.417 1.627 7.941 1.00 0.00 18 ALA A C 6
ATOM 5819 O O . ALA A 1 18 ? -1.649 1.725 7.848 1.00 0.00 18 ALA A O 6
ATOM 5826 N N . ALA A 1 19 ? 0.419 2.679 8.016 1.00 0.00 19 ALA A N 6
ATOM 5827 C CA . ALA A 1 19 ? -0.037 4.075 8.024 1.00 0.00 19 ALA A CA 6
ATOM 5828 C C . ALA A 1 19 ? -0.730 4.446 6.715 1.00 0.00 19 ALA A C 6
ATOM 5829 O O . ALA A 1 19 ? -1.745 5.139 6.734 1.00 0.00 19 ALA A O 6
ATOM 5836 N N . LEU A 1 20 ? -0.198 3.932 5.588 1.00 0.00 20 LEU A N 6
ATOM 5837 C CA . LEU A 1 20 ? -0.737 4.226 4.251 1.00 0.00 20 LEU A CA 6
ATOM 5838 C C . LEU A 1 20 ? -2.181 3.733 4.124 1.00 0.00 20 LEU A C 6
ATOM 5839 O O . LEU A 1 20 ? -3.077 4.522 3.825 1.00 0.00 20 LEU A O 6
ATOM 5855 N N . MET A 1 21 ? -2.385 2.439 4.411 1.00 0.00 21 MET A N 6
ATOM 5856 C CA . MET A 1 21 ? -3.703 1.793 4.304 1.00 0.00 21 MET A CA 6
ATOM 5857 C C . MET A 1 21 ? -4.719 2.452 5.262 1.00 0.00 21 MET A C 6
ATOM 5858 O O . MET A 1 21 ? -5.899 2.534 4.945 1.00 0.00 21 MET A O 6
ATOM 5872 N N . THR A 1 22 ? -4.233 2.938 6.418 1.00 0.00 22 THR A N 6
ATOM 5873 C CA . THR A 1 22 ? -5.063 3.662 7.405 1.00 0.00 22 THR A CA 6
ATOM 5874 C C . THR A 1 22 ? -5.474 5.047 6.867 1.00 0.00 22 THR A C 6
ATOM 5875 O O . THR A 1 22 ? -6.628 5.465 7.014 1.00 0.00 22 THR A O 6
ATOM 5886 N N . GLU A 1 23 ? -4.526 5.725 6.207 1.00 0.00 23 GLU A N 6
ATOM 5887 C CA . GLU A 1 23 ? -4.759 7.048 5.596 1.00 0.00 23 GLU A CA 6
ATOM 5888 C C . GLU A 1 23 ? -5.592 6.932 4.309 1.00 0.00 23 GLU A C 6
ATOM 5889 O O . GLU A 1 23 ? -6.202 7.904 3.888 1.00 0.00 23 GLU A O 6
ATOM 5901 N N . LEU A 1 24 ? -5.621 5.742 3.696 1.00 0.00 24 LEU A N 6
ATOM 5902 C CA . LEU A 1 24 ? -6.501 5.449 2.549 1.00 0.00 24 LEU A CA 6
ATOM 5903 C C . LEU A 1 24 ? -7.878 4.965 3.048 1.00 0.00 24 LEU A C 6
ATOM 5904 O O . LEU A 1 24 ? -8.793 4.768 2.246 1.00 0.00 24 LEU A O 6
ATOM 5920 N N . ASP A 1 25 ? -7.990 4.767 4.382 1.00 0.00 25 ASP A N 6
ATOM 5921 C CA . ASP A 1 25 ? -9.216 4.315 5.076 1.00 0.00 25 ASP A CA 6
ATOM 5922 C C . ASP A 1 25 ? -9.631 2.904 4.585 1.00 0.00 25 ASP A C 6
ATOM 5923 O O . ASP A 1 25 ? -10.804 2.522 4.584 1.00 0.00 25 ASP A O 6
ATOM 5932 N N . CYS A 1 26 ? -8.615 2.124 4.224 1.00 0.00 26 CYS A N 6
ATOM 5933 C CA . CYS A 1 26 ? -8.741 0.769 3.685 1.00 0.00 26 CYS A CA 6
ATOM 5934 C C . CYS A 1 26 ? -8.289 -0.255 4.761 1.00 0.00 26 CYS A C 6
ATOM 5935 O O . CYS A 1 26 ? -7.639 -1.261 4.456 1.00 0.00 26 CYS A O 6
ATOM 5943 N N . THR A 1 27 ? -8.642 0.028 6.039 1.00 0.00 27 THR A N 6
ATOM 5944 C CA . THR A 1 27 ? -8.282 -0.823 7.201 1.00 0.00 27 THR A CA 6
ATOM 5945 C C . THR A 1 27 ? -9.521 -1.272 8.015 1.00 0.00 27 THR A C 6
ATOM 5946 O O . THR A 1 27 ? -9.372 -2.000 8.998 1.00 0.00 27 THR A O 6
ATOM 5957 N N . ASP A 1 28 ? -10.733 -0.865 7.594 1.00 0.00 28 ASP A N 6
ATOM 5958 C CA . ASP A 1 28 ? -11.970 -1.057 8.398 1.00 0.00 28 ASP A CA 6
ATOM 5959 C C . ASP A 1 28 ? -12.569 -2.469 8.272 1.00 0.00 28 ASP A C 6
ATOM 5960 O O . ASP A 1 28 ? -13.519 -2.785 8.984 1.00 0.00 28 ASP A O 6
ATOM 5969 N N . GLY A 1 29 ? -12.010 -3.320 7.392 1.00 0.00 29 GLY A N 6
ATOM 5970 C CA . GLY A 1 29 ? -12.552 -4.666 7.170 1.00 0.00 29 GLY A CA 6
ATOM 5971 C C . GLY A 1 29 ? -11.635 -5.536 6.332 1.00 0.00 29 GLY A C 6
ATOM 5972 O O . GLY A 1 29 ? -10.411 -5.390 6.412 1.00 0.00 29 GLY A O 6
ATOM 5976 N N . HIS A 1 30 ? -12.220 -6.437 5.508 1.00 0.00 30 HIS A N 6
ATOM 5977 C CA . HIS A 1 30 ? -11.431 -7.401 4.713 1.00 0.00 30 HIS A CA 6
ATOM 5978 C C . HIS A 1 30 ? -10.804 -6.707 3.483 1.00 0.00 30 HIS A C 6
ATOM 5979 O O . HIS A 1 30 ? -11.446 -6.505 2.448 1.00 0.00 30 HIS A O 6
ATOM 5994 N N . TYR A 1 31 ? -9.549 -6.270 3.659 1.00 0.00 31 TYR A N 6
ATOM 5995 C CA . TYR A 1 31 ? -8.755 -5.608 2.607 1.00 0.00 31 TYR A CA 6
ATOM 5996 C C . TYR A 1 31 ? -7.366 -6.256 2.515 1.00 0.00 31 TYR A C 6
ATOM 5997 O O . TYR A 1 31 ? -7.013 -7.119 3.317 1.00 0.00 31 TYR A O 6
ATOM 6015 N N . ALA A 1 32 ? -6.624 -5.856 1.480 1.00 0.00 32 ALA A N 6
ATOM 6016 C CA . ALA A 1 32 ? -5.213 -6.211 1.272 1.00 0.00 32 ALA A CA 6
ATOM 6017 C C . ALA A 1 32 ? -4.557 -5.135 0.404 1.00 0.00 32 ALA A C 6
ATOM 6018 O O . ALA A 1 32 ? -5.218 -4.164 -0.008 1.00 0.00 32 ALA A O 6
ATOM 6025 N N . VAL A 1 33 ? -3.258 -5.302 0.125 1.00 0.00 33 VAL A N 6
ATOM 6026 C CA . VAL A 1 33 ? -2.516 -4.392 -0.752 1.00 0.00 33 VAL A CA 6
ATOM 6027 C C . VAL A 1 33 ? -1.437 -5.160 -1.525 1.00 0.00 33 VAL A C 6
ATOM 6028 O O . VAL A 1 33 ? -0.553 -5.790 -0.936 1.00 0.00 33 VAL A O 6
ATOM 6041 N N . ALA A 1 34 ? -1.536 -5.152 -2.858 1.00 0.00 34 ALA A N 6
ATOM 6042 C CA . ALA A 1 34 ? -0.483 -5.686 -3.709 1.00 0.00 34 ALA A CA 6
ATOM 6043 C C . ALA A 1 34 ? 0.626 -4.635 -3.837 1.00 0.00 34 ALA A C 6
ATOM 6044 O O . ALA A 1 34 ? 0.525 -3.703 -4.636 1.00 0.00 34 ALA A O 6
ATOM 6051 N N . LEU A 1 35 ? 1.672 -4.793 -3.016 1.00 0.00 35 LEU A N 6
ATOM 6052 C CA . LEU A 1 35 ? 2.868 -3.950 -3.083 1.00 0.00 35 LEU A CA 6
ATOM 6053 C C . LEU A 1 35 ? 3.881 -4.623 -4.004 1.00 0.00 35 LEU A C 6
ATOM 6054 O O . LEU A 1 35 ? 4.291 -5.765 -3.754 1.00 0.00 35 LEU A O 6
ATOM 6070 N N . ASN A 1 36 ? 4.252 -3.898 -5.080 1.00 0.00 36 ASN A N 6
ATOM 6071 C CA . ASN A 1 36 ? 5.112 -4.395 -6.172 1.00 0.00 36 ASN A CA 6
ATOM 6072 C C . ASN A 1 36 ? 4.413 -5.563 -6.909 1.00 0.00 36 ASN A C 6
ATOM 6073 O O . ASN A 1 36 ? 5.073 -6.391 -7.543 1.00 0.00 36 ASN A O 6
ATOM 6084 N N . TYR A 1 37 ? 3.050 -5.552 -6.835 1.00 0.00 37 TYR A N 6
ATOM 6085 C CA . TYR A 1 37 ? 2.130 -6.593 -7.373 1.00 0.00 37 TYR A CA 6
ATOM 6086 C C . TYR A 1 37 ? 2.122 -7.883 -6.515 1.00 0.00 37 TYR A C 6
ATOM 6087 O O . TYR A 1 37 ? 1.486 -8.874 -6.887 1.00 0.00 37 TYR A O 6
ATOM 6105 N N . ASP A 1 38 ? 2.782 -7.842 -5.340 1.00 0.00 38 ASP A N 6
ATOM 6106 C CA . ASP A 1 38 ? 2.822 -8.972 -4.387 1.00 0.00 38 ASP A CA 6
ATOM 6107 C C . ASP A 1 38 ? 1.911 -8.645 -3.183 1.00 0.00 38 ASP A C 6
ATOM 6108 O O . ASP A 1 38 ? 2.077 -7.594 -2.559 1.00 0.00 38 ASP A O 6
ATOM 6117 N N . VAL A 1 39 ? 0.973 -9.557 -2.858 1.00 0.00 39 VAL A N 6
ATOM 6118 C CA . VAL A 1 39 ? -0.089 -9.316 -1.861 1.00 0.00 39 VAL A CA 6
ATOM 6119 C C . VAL A 1 39 ? 0.479 -9.340 -0.429 1.00 0.00 39 VAL A C 6
ATOM 6120 O O . VAL A 1 39 ? 1.091 -10.329 -0.009 1.00 0.00 39 VAL A O 6
ATOM 6133 N N . VAL A 1 40 ? 0.247 -8.245 0.303 1.00 0.00 40 VAL A N 6
ATOM 6134 C CA . VAL A 1 40 ? 0.722 -8.047 1.681 1.00 0.00 40 VAL A CA 6
ATOM 6135 C C . VAL A 1 40 ? -0.480 -8.157 2.651 1.00 0.00 40 VAL A C 6
ATOM 6136 O O . VAL A 1 40 ? -1.424 -7.361 2.538 1.00 0.00 40 VAL A O 6
ATOM 6149 N N . PRO A 1 41 ? -0.494 -9.172 3.579 1.00 0.00 41 PRO A N 6
ATOM 6150 C CA . PRO A 1 41 ? -1.527 -9.278 4.643 1.00 0.00 41 PRO A CA 6
ATOM 6151 C C . PRO A 1 41 ? -1.373 -8.175 5.717 1.00 0.00 41 PRO A C 6
ATOM 6152 O O . PRO A 1 41 ? -0.308 -7.542 5.823 1.00 0.00 41 PRO A O 6
ATOM 6163 N N . ARG A 1 42 ? -2.446 -7.992 6.525 1.00 0.00 42 ARG A N 6
ATOM 6164 C CA . ARG A 1 42 ? -2.566 -6.892 7.508 1.00 0.00 42 ARG A CA 6
ATOM 6165 C C . ARG A 1 42 ? -1.403 -6.868 8.516 1.00 0.00 42 ARG A C 6
ATOM 6166 O O . ARG A 1 42 ? -0.831 -5.807 8.784 1.00 0.00 42 ARG A O 6
ATOM 6187 N N . GLY A 1 43 ? -1.037 -8.060 9.013 1.00 0.00 43 GLY A N 6
ATOM 6188 C CA . GLY A 1 43 ? 0.034 -8.203 10.002 1.00 0.00 43 GLY A CA 6
ATOM 6189 C C . GLY A 1 43 ? 1.396 -7.732 9.491 1.00 0.00 43 GLY A C 6
ATOM 6190 O O . GLY A 1 43 ? 2.220 -7.241 10.271 1.00 0.00 43 GLY A O 6
ATOM 6194 N N . LYS A 1 44 ? 1.611 -7.859 8.164 1.00 0.00 44 LYS A N 6
ATOM 6195 C CA . LYS A 1 44 ? 2.876 -7.479 7.518 1.00 0.00 44 LYS A CA 6
ATOM 6196 C C . LYS A 1 44 ? 2.931 -5.971 7.243 1.00 0.00 44 LYS A C 6
ATOM 6197 O O . LYS A 1 44 ? 4.025 -5.426 7.199 1.00 0.00 44 LYS A O 6
ATOM 6216 N N . TRP A 1 45 ? 1.745 -5.308 7.091 1.00 0.00 45 TRP A N 6
ATOM 6217 C CA . TRP A 1 45 ? 1.642 -3.851 6.735 1.00 0.00 45 TRP A CA 6
ATOM 6218 C C . TRP A 1 45 ? 2.549 -2.979 7.633 1.00 0.00 45 TRP A C 6
ATOM 6219 O O . TRP A 1 45 ? 3.134 -1.987 7.176 1.00 0.00 45 TRP A O 6
ATOM 6240 N N . ASP A 1 46 ? 2.639 -3.386 8.903 1.00 0.00 46 ASP A N 6
ATOM 6241 C CA . ASP A 1 46 ? 3.475 -2.739 9.919 1.00 0.00 46 ASP A CA 6
ATOM 6242 C C . ASP A 1 46 ? 4.969 -2.842 9.553 1.00 0.00 46 ASP A C 6
ATOM 6243 O O . ASP A 1 46 ? 5.678 -1.833 9.472 1.00 0.00 46 ASP A O 6
ATOM 6252 N N . GLU A 1 47 ? 5.414 -4.082 9.318 1.00 0.00 47 GLU A N 6
ATOM 6253 C CA . GLU A 1 47 ? 6.827 -4.411 9.051 1.00 0.00 47 GLU A CA 6
ATOM 6254 C C . GLU A 1 47 ? 7.187 -4.259 7.554 1.00 0.00 47 GLU A C 6
ATOM 6255 O O . GLU A 1 47 ? 8.315 -4.548 7.148 1.00 0.00 47 GLU A O 6
ATOM 6267 N N . THR A 1 48 ? 6.216 -3.808 6.744 1.00 0.00 48 THR A N 6
ATOM 6268 C CA . THR A 1 48 ? 6.411 -3.514 5.321 1.00 0.00 48 THR A CA 6
ATOM 6269 C C . THR A 1 48 ? 6.376 -1.980 5.129 1.00 0.00 48 THR A C 6
ATOM 6270 O O . THR A 1 48 ? 5.352 -1.363 5.427 1.00 0.00 48 THR A O 6
ATOM 6281 N N . PRO A 1 49 ? 7.509 -1.330 4.712 1.00 0.00 49 PRO A N 6
ATOM 6282 C CA . PRO A 1 49 ? 7.533 0.121 4.417 1.00 0.00 49 PRO A CA 6
ATOM 6283 C C . PRO A 1 49 ? 7.058 0.463 2.979 1.00 0.00 49 PRO A C 6
ATOM 6284 O O . PRO A 1 49 ? 6.928 -0.418 2.130 1.00 0.00 49 PRO A O 6
ATOM 6295 N N . VAL A 1 50 ? 6.778 1.757 2.734 1.00 0.00 50 VAL A N 6
ATOM 6296 C CA . VAL A 1 50 ? 6.466 2.293 1.392 1.00 0.00 50 VAL A CA 6
ATOM 6297 C C . VAL A 1 50 ? 7.761 2.858 0.767 1.00 0.00 50 VAL A C 6
ATOM 6298 O O . VAL A 1 50 ? 8.629 3.365 1.486 1.00 0.00 50 VAL A O 6
ATOM 6311 N N . THR A 1 51 ? 7.883 2.772 -0.567 1.00 0.00 51 THR A N 6
ATOM 6312 C CA . THR A 1 51 ? 9.103 3.153 -1.308 1.00 0.00 51 THR A CA 6
ATOM 6313 C C . THR A 1 51 ? 8.768 4.212 -2.368 1.00 0.00 51 THR A C 6
ATOM 6314 O O . THR A 1 51 ? 7.660 4.225 -2.894 1.00 0.00 51 THR A O 6
ATOM 6325 N N . ALA A 1 52 ? 9.722 5.106 -2.679 1.00 0.00 52 ALA A N 6
ATOM 6326 C CA . ALA A 1 52 ? 9.562 6.086 -3.764 1.00 0.00 52 ALA A CA 6
ATOM 6327 C C . ALA A 1 52 ? 9.450 5.388 -5.136 1.00 0.00 52 ALA A C 6
ATOM 6328 O O . ALA A 1 52 ? 10.406 4.753 -5.600 1.00 0.00 52 ALA A O 6
ATOM 6335 N N . GLY A 1 53 ? 8.266 5.507 -5.755 1.00 0.00 53 GLY A N 6
ATOM 6336 C CA . GLY A 1 53 ? 8.021 4.993 -7.102 1.00 0.00 53 GLY A CA 6
ATOM 6337 C C . GLY A 1 53 ? 7.801 3.489 -7.145 1.00 0.00 53 GLY A C 6
ATOM 6338 O O . GLY A 1 53 ? 8.275 2.812 -8.063 1.00 0.00 53 GLY A O 6
ATOM 6342 N N . ASP A 1 54 ? 7.080 2.957 -6.148 1.00 0.00 54 ASP A N 6
ATOM 6343 C CA . ASP A 1 54 ? 6.660 1.530 -6.129 1.00 0.00 54 ASP A CA 6
ATOM 6344 C C . ASP A 1 54 ? 5.238 1.352 -6.716 1.00 0.00 54 ASP A C 6
ATOM 6345 O O . ASP A 1 54 ? 4.493 2.330 -6.886 1.00 0.00 54 ASP A O 6
ATOM 6354 N N . GLU A 1 55 ? 4.883 0.098 -7.039 1.00 0.00 55 GLU A N 6
ATOM 6355 C CA . GLU A 1 55 ? 3.570 -0.246 -7.607 1.00 0.00 55 GLU A CA 6
ATOM 6356 C C . GLU A 1 55 ? 2.658 -0.828 -6.519 1.00 0.00 55 GLU A C 6
ATOM 6357 O O . GLU A 1 55 ? 2.603 -2.039 -6.304 1.00 0.00 55 GLU A O 6
ATOM 6369 N N . ILE A 1 56 ? 1.978 0.078 -5.832 1.00 0.00 56 ILE A N 6
ATOM 6370 C CA . ILE A 1 56 ? 0.993 -0.233 -4.790 1.00 0.00 56 ILE A CA 6
ATOM 6371 C C . ILE A 1 56 ? -0.368 -0.458 -5.473 1.00 0.00 56 ILE A C 6
ATOM 6372 O O . ILE A 1 56 ? -0.666 0.190 -6.480 1.00 0.00 56 ILE A O 6
ATOM 6388 N N . GLU A 1 57 ? -1.172 -1.388 -4.960 1.00 0.00 57 GLU A N 6
ATOM 6389 C CA . GLU A 1 57 ? -2.531 -1.627 -5.469 1.00 0.00 57 GLU A CA 6
ATOM 6390 C C . GLU A 1 57 ? -3.420 -2.067 -4.321 1.00 0.00 57 GLU A C 6
ATOM 6391 O O . GLU A 1 57 ? -3.013 -2.888 -3.515 1.00 0.00 57 GLU A O 6
ATOM 6403 N N . ILE A 1 58 ? -4.634 -1.519 -4.253 1.00 0.00 58 ILE A N 6
ATOM 6404 C CA . ILE A 1 58 ? -5.604 -1.895 -3.229 1.00 0.00 58 ILE A CA 6
ATOM 6405 C C . ILE A 1 58 ? -6.337 -3.158 -3.673 1.00 0.00 58 ILE A C 6
ATOM 6406 O O . ILE A 1 58 ? -6.747 -3.284 -4.832 1.00 0.00 58 ILE A O 6
ATOM 6422 N N . LEU A 1 59 ? -6.471 -4.091 -2.744 1.00 0.00 59 LEU A N 6
ATOM 6423 C CA . LEU A 1 59 ? -7.174 -5.353 -2.950 1.00 0.00 59 LEU A CA 6
ATOM 6424 C C . LEU A 1 59 ? -8.249 -5.519 -1.880 1.00 0.00 59 LEU A C 6
ATOM 6425 O O . LEU A 1 59 ? -8.130 -5.003 -0.766 1.00 0.00 59 LEU A O 6
ATOM 6441 N N . THR A 1 60 ? -9.315 -6.210 -2.263 1.00 0.00 60 THR A N 6
ATOM 6442 C CA . THR A 1 60 ? -10.377 -6.643 -1.361 1.00 0.00 60 THR A CA 6
ATOM 6443 C C . THR A 1 60 ? -10.547 -8.170 -1.532 1.00 0.00 60 THR A C 6
ATOM 6444 O O . THR A 1 60 ? -11.253 -8.619 -2.440 1.00 0.00 60 THR A O 6
ATOM 6455 N N . PRO A 1 61 ? -9.802 -8.999 -0.740 1.00 0.00 61 PRO A N 6
ATOM 6456 C CA . PRO A 1 61 ? -9.989 -10.463 -0.732 1.00 0.00 61 PRO A CA 6
ATOM 6457 C C . PRO A 1 61 ? -11.284 -10.836 0.020 1.00 0.00 61 PRO A C 6
ATOM 6458 O O . PRO A 1 61 ? -11.628 -10.173 1.008 1.00 0.00 61 PRO A O 6
ATOM 6469 N N . ARG A 1 62 ? -11.990 -11.886 -0.463 1.00 0.00 62 ARG A N 6
ATOM 6470 C CA . ARG A 1 62 ? -13.301 -12.329 0.083 1.00 0.00 62 ARG A CA 6
ATOM 6471 C C . ARG A 1 62 ? -14.406 -11.268 -0.172 1.00 0.00 62 ARG A C 6
ATOM 6472 O O . ARG A 1 62 ? -15.437 -11.244 0.511 1.00 0.00 62 ARG A O 6
ATOM 6493 N N . GLN A 1 63 ? -14.179 -10.420 -1.196 1.00 0.00 63 GLN A N 6
ATOM 6494 C CA . GLN A 1 63 ? -15.111 -9.350 -1.603 1.00 0.00 63 GLN A CA 6
ATOM 6495 C C . GLN A 1 63 ? -16.342 -9.929 -2.313 1.00 0.00 63 GLN A C 6
ATOM 6496 O O . GLN A 1 63 ? -16.215 -10.809 -3.173 1.00 0.00 63 GLN A O 6
ATOM 6510 N N . GLY A 1 64 ? -17.520 -9.414 -1.946 1.00 0.00 64 GLY A N 6
ATOM 6511 C CA . GLY A 1 64 ? -18.779 -9.792 -2.575 1.00 0.00 64 GLY A CA 6
ATOM 6512 C C . GLY A 1 64 ? -19.610 -10.726 -1.717 1.00 0.00 64 GLY A C 6
ATOM 6513 O O . GLY A 1 64 ? -20.805 -10.859 -1.965 1.00 0.00 64 GLY A O 6
ATOM 6517 N N . GLY A 1 65 ? -18.968 -11.375 -0.713 1.00 0.00 65 GLY A N 6
ATOM 6518 C CA . GLY A 1 65 ? -19.633 -12.330 0.185 1.00 0.00 65 GLY A CA 6
ATOM 6519 C C . GLY A 1 65 ? -20.925 -11.804 0.788 1.00 0.00 65 GLY A C 6
ATOM 6520 O O . GLY A 1 65 ? -20.937 -10.738 1.411 1.00 0.00 65 GLY A O 6
ATOM 6524 N N . LEU A 1 66 ? -22.016 -12.547 0.566 1.00 0.00 66 LEU A N 6
ATOM 6525 C CA . LEU A 1 66 ? -23.383 -12.123 0.920 1.00 0.00 66 LEU A CA 6
ATOM 6526 C C . LEU A 1 66 ? -23.850 -12.764 2.244 1.00 0.00 66 LEU A C 6
ATOM 6527 O O . LEU A 1 66 ? -25.057 -12.836 2.496 1.00 0.00 66 LEU A O 6
ATOM 6543 N N . GLU A 1 67 ? -22.897 -13.223 3.092 1.00 0.00 67 GLU A N 6
ATOM 6544 C CA . GLU A 1 67 ? -23.222 -13.798 4.414 1.00 0.00 67 GLU A CA 6
ATOM 6545 C C . GLU A 1 67 ? -23.761 -12.698 5.374 1.00 0.00 67 GLU A C 6
ATOM 6546 O O . GLU A 1 67 ? -23.011 -11.923 5.977 1.00 0.00 67 GLU A O 6
ATOM 6558 N N . HIS A 1 68 ? -25.104 -12.590 5.381 1.00 0.00 68 HIS A N 6
ATOM 6559 C CA . HIS A 1 68 ? -25.898 -11.782 6.319 1.00 0.00 68 HIS A CA 6
ATOM 6560 C C . HIS A 1 68 ? -25.803 -10.279 5.989 1.00 0.00 68 HIS A C 6
ATOM 6561 O O . HIS A 1 68 ? -26.740 -9.710 5.404 1.00 0.00 68 HIS A O 6
ATOM 6576 N N . HIS A 1 69 ? -24.685 -9.630 6.350 1.00 0.00 69 HIS A N 6
ATOM 6577 C CA . HIS A 1 69 ? -24.513 -8.172 6.187 1.00 0.00 69 HIS A CA 6
ATOM 6578 C C . HIS A 1 69 ? -23.087 -7.836 5.744 1.00 0.00 69 HIS A C 6
ATOM 6579 O O . HIS A 1 69 ? -22.170 -8.640 5.921 1.00 0.00 69 HIS A O 6
ATOM 6594 N N . HIS A 1 70 ? -22.923 -6.640 5.165 1.00 0.00 70 HIS A N 6
ATOM 6595 C CA . HIS A 1 70 ? -21.616 -6.100 4.758 1.00 0.00 70 HIS A CA 6
ATOM 6596 C C . HIS A 1 70 ? -21.248 -4.947 5.696 1.00 0.00 70 HIS A C 6
ATOM 6597 O O . HIS A 1 70 ? -21.855 -3.877 5.627 1.00 0.00 70 HIS A O 6
ATOM 6612 N N . HIS A 1 71 ? -20.289 -5.184 6.605 1.00 0.00 71 HIS A N 6
ATOM 6613 C CA . HIS A 1 71 ? -19.806 -4.155 7.544 1.00 0.00 71 HIS A CA 6
ATOM 6614 C C . HIS A 1 71 ? -18.804 -3.224 6.833 1.00 0.00 71 HIS A C 6
ATOM 6615 O O . HIS A 1 71 ? -17.586 -3.368 6.972 1.00 0.00 71 HIS A O 6
ATOM 6630 N N . HIS A 1 72 ? -19.355 -2.324 6.001 1.00 0.00 72 HIS A N 6
ATOM 6631 C CA . HIS A 1 72 ? -18.604 -1.271 5.273 1.00 0.00 72 HIS A CA 6
ATOM 6632 C C . HIS A 1 72 ? -19.501 -0.032 5.097 1.00 0.00 72 HIS A C 6
ATOM 6633 O O . HIS A 1 72 ? -20.695 -0.067 5.425 1.00 0.00 72 HIS A O 6
ATOM 6648 N N . HIS A 1 73 ? -18.920 1.051 4.566 1.00 0.00 73 HIS A N 6
ATOM 6649 C CA . HIS A 1 73 ? -19.595 2.347 4.411 1.00 0.00 73 HIS A CA 6
ATOM 6650 C C . HIS A 1 73 ? -19.168 2.995 3.057 1.00 0.00 73 HIS A C 6
ATOM 6651 O O . HIS A 1 73 ? -18.179 3.751 3.000 1.00 0.00 73 HIS A O 6
ATOM 6667 N N . MET A 1 1 ? 6.697 10.815 -0.807 1.00 0.00 1 MET A N 7
ATOM 6668 C CA . MET A 1 1 ? 7.080 9.789 -1.798 1.00 0.00 1 MET A CA 7
ATOM 6669 C C . MET A 1 1 ? 5.933 9.562 -2.809 1.00 0.00 1 MET A C 7
ATOM 6670 O O . MET A 1 1 ? 4.793 9.258 -2.426 1.00 0.00 1 MET A O 7
ATOM 6686 N N . LEU A 1 2 ? 6.241 9.752 -4.096 1.00 0.00 2 LEU A N 7
ATOM 6687 C CA . LEU A 1 2 ? 5.293 9.565 -5.198 1.00 0.00 2 LEU A CA 7
ATOM 6688 C C . LEU A 1 2 ? 5.310 8.075 -5.585 1.00 0.00 2 LEU A C 7
ATOM 6689 O O . LEU A 1 2 ? 6.285 7.583 -6.157 1.00 0.00 2 LEU A O 7
ATOM 6705 N N . VAL A 1 3 ? 4.233 7.370 -5.227 1.00 0.00 3 VAL A N 7
ATOM 6706 C CA . VAL A 1 3 ? 4.039 5.931 -5.521 1.00 0.00 3 VAL A CA 7
ATOM 6707 C C . VAL A 1 3 ? 2.791 5.752 -6.403 1.00 0.00 3 VAL A C 7
ATOM 6708 O O . VAL A 1 3 ? 1.966 6.657 -6.484 1.00 0.00 3 VAL A O 7
ATOM 6721 N N . THR A 1 4 ? 2.659 4.597 -7.069 1.00 0.00 4 THR A N 7
ATOM 6722 C CA . THR A 1 4 ? 1.480 4.273 -7.896 1.00 0.00 4 THR A CA 7
ATOM 6723 C C . THR A 1 4 ? 0.465 3.479 -7.062 1.00 0.00 4 THR A C 7
ATOM 6724 O O . THR A 1 4 ? 0.636 2.282 -6.839 1.00 0.00 4 THR A O 7
ATOM 6735 N N . ILE A 1 5 ? -0.588 4.157 -6.590 1.00 0.00 5 ILE A N 7
ATOM 6736 C CA . ILE A 1 5 ? -1.630 3.527 -5.761 1.00 0.00 5 ILE A CA 7
ATOM 6737 C C . ILE A 1 5 ? -2.859 3.198 -6.634 1.00 0.00 5 ILE A C 7
ATOM 6738 O O . ILE A 1 5 ? -3.561 4.108 -7.098 1.00 0.00 5 ILE A O 7
ATOM 6754 N N . ASN A 1 6 ? -3.051 1.881 -6.899 1.00 0.00 6 ASN A N 7
ATOM 6755 C CA . ASN A 1 6 ? -4.203 1.325 -7.652 1.00 0.00 6 ASN A CA 7
ATOM 6756 C C . ASN A 1 6 ? -4.177 1.720 -9.140 1.00 0.00 6 ASN A C 7
ATOM 6757 O O . ASN A 1 6 ? -5.207 1.656 -9.825 1.00 0.00 6 ASN A O 7
ATOM 6768 N N . GLY A 1 7 ? -2.984 2.069 -9.645 1.00 0.00 7 GLY A N 7
ATOM 6769 C CA . GLY A 1 7 ? -2.825 2.520 -11.034 1.00 0.00 7 GLY A CA 7
ATOM 6770 C C . GLY A 1 7 ? -2.925 4.025 -11.174 1.00 0.00 7 GLY A C 7
ATOM 6771 O O . GLY A 1 7 ? -2.900 4.553 -12.288 1.00 0.00 7 GLY A O 7
ATOM 6775 N N . GLU A 1 8 ? -3.036 4.717 -10.029 1.00 0.00 8 GLU A N 7
ATOM 6776 C CA . GLU A 1 8 ? -3.083 6.184 -9.953 1.00 0.00 8 GLU A CA 7
ATOM 6777 C C . GLU A 1 8 ? -1.898 6.666 -9.102 1.00 0.00 8 GLU A C 7
ATOM 6778 O O . GLU A 1 8 ? -1.861 6.404 -7.893 1.00 0.00 8 GLU A O 7
ATOM 6790 N N . GLN A 1 9 ? -0.916 7.347 -9.735 1.00 0.00 9 GLN A N 7
ATOM 6791 C CA . GLN A 1 9 ? 0.232 7.921 -9.018 1.00 0.00 9 GLN A CA 7
ATOM 6792 C C . GLN A 1 9 ? -0.250 8.950 -7.972 1.00 0.00 9 GLN A C 7
ATOM 6793 O O . GLN A 1 9 ? -0.780 10.007 -8.320 1.00 0.00 9 GLN A O 7
ATOM 6807 N N . ARG A 1 10 ? -0.083 8.583 -6.697 1.00 0.00 10 ARG A N 7
ATOM 6808 C CA . ARG A 1 10 ? -0.462 9.394 -5.544 1.00 0.00 10 ARG A CA 7
ATOM 6809 C C . ARG A 1 10 ? 0.793 9.680 -4.703 1.00 0.00 10 ARG A C 7
ATOM 6810 O O . ARG A 1 10 ? 1.562 8.757 -4.401 1.00 0.00 10 ARG A O 7
ATOM 6831 N N . GLU A 1 11 ? 0.997 10.956 -4.337 1.00 0.00 11 GLU A N 7
ATOM 6832 C CA . GLU A 1 11 ? 2.027 11.345 -3.373 1.00 0.00 11 GLU A CA 7
ATOM 6833 C C . GLU A 1 11 ? 1.486 11.090 -1.962 1.00 0.00 11 GLU A C 7
ATOM 6834 O O . GLU A 1 11 ? 0.402 11.558 -1.612 1.00 0.00 11 GLU A O 7
ATOM 6846 N N . VAL A 1 12 ? 2.233 10.302 -1.187 1.00 0.00 12 VAL A N 7
ATOM 6847 C CA . VAL A 1 12 ? 1.938 10.006 0.227 1.00 0.00 12 VAL A CA 7
ATOM 6848 C C . VAL A 1 12 ? 3.220 10.187 1.053 1.00 0.00 12 VAL A C 7
ATOM 6849 O O . VAL A 1 12 ? 4.313 10.225 0.490 1.00 0.00 12 VAL A O 7
ATOM 6862 N N . GLN A 1 13 ? 3.081 10.299 2.376 1.00 0.00 13 GLN A N 7
ATOM 6863 C CA . GLN A 1 13 ? 4.230 10.483 3.292 1.00 0.00 13 GLN A CA 7
ATOM 6864 C C . GLN A 1 13 ? 4.404 9.277 4.228 1.00 0.00 13 GLN A C 7
ATOM 6865 O O . GLN A 1 13 ? 5.346 9.246 5.023 1.00 0.00 13 GLN A O 7
ATOM 6879 N N . SER A 1 14 ? 3.506 8.282 4.131 1.00 0.00 14 SER A N 7
ATOM 6880 C CA . SER A 1 14 ? 3.601 7.049 4.919 1.00 0.00 14 SER A CA 7
ATOM 6881 C C . SER A 1 14 ? 4.773 6.177 4.433 1.00 0.00 14 SER A C 7
ATOM 6882 O O . SER A 1 14 ? 4.789 5.741 3.281 1.00 0.00 14 SER A O 7
ATOM 6890 N N . ALA A 1 15 ? 5.746 5.964 5.330 1.00 0.00 15 ALA A N 7
ATOM 6891 C CA . ALA A 1 15 ? 6.898 5.070 5.107 1.00 0.00 15 ALA A CA 7
ATOM 6892 C C . ALA A 1 15 ? 6.611 3.649 5.657 1.00 0.00 15 ALA A C 7
ATOM 6893 O O . ALA A 1 15 ? 7.527 2.836 5.799 1.00 0.00 15 ALA A O 7
ATOM 6900 N N . SER A 1 16 ? 5.329 3.365 5.955 1.00 0.00 16 SER A N 7
ATOM 6901 C CA . SER A 1 16 ? 4.840 2.032 6.359 1.00 0.00 16 SER A CA 7
ATOM 6902 C C . SER A 1 16 ? 3.456 1.806 5.736 1.00 0.00 16 SER A C 7
ATOM 6903 O O . SER A 1 16 ? 2.653 2.750 5.642 1.00 0.00 16 SER A O 7
ATOM 6911 N N . VAL A 1 17 ? 3.208 0.560 5.294 1.00 0.00 17 VAL A N 7
ATOM 6912 C CA . VAL A 1 17 ? 1.998 0.192 4.527 1.00 0.00 17 VAL A CA 7
ATOM 6913 C C . VAL A 1 17 ? 0.713 0.286 5.388 1.00 0.00 17 VAL A C 7
ATOM 6914 O O . VAL A 1 17 ? -0.345 0.624 4.867 1.00 0.00 17 VAL A O 7
ATOM 6927 N N . ALA A 1 18 ? 0.825 0.021 6.709 1.00 0.00 18 ALA A N 7
ATOM 6928 C CA . ALA A 1 18 ? -0.320 0.135 7.643 1.00 0.00 18 ALA A CA 7
ATOM 6929 C C . ALA A 1 18 ? -0.761 1.591 7.774 1.00 0.00 18 ALA A C 7
ATOM 6930 O O . ALA A 1 18 ? -1.954 1.882 7.687 1.00 0.00 18 ALA A O 7
ATOM 6937 N N . ALA A 1 19 ? 0.228 2.495 7.948 1.00 0.00 19 ALA A N 7
ATOM 6938 C CA . ALA A 1 19 ? -0.010 3.946 8.007 1.00 0.00 19 ALA A CA 7
ATOM 6939 C C . ALA A 1 19 ? -0.622 4.458 6.699 1.00 0.00 19 ALA A C 7
ATOM 6940 O O . ALA A 1 19 ? -1.505 5.299 6.720 1.00 0.00 19 ALA A O 7
ATOM 6947 N N . LEU A 1 20 ? -0.152 3.893 5.576 1.00 0.00 20 LEU A N 7
ATOM 6948 C CA . LEU A 1 20 ? -0.633 4.226 4.227 1.00 0.00 20 LEU A CA 7
ATOM 6949 C C . LEU A 1 20 ? -2.116 3.877 4.059 1.00 0.00 20 LEU A C 7
ATOM 6950 O O . LEU A 1 20 ? -2.923 4.711 3.642 1.00 0.00 20 LEU A O 7
ATOM 6966 N N . MET A 1 21 ? -2.461 2.636 4.425 1.00 0.00 21 MET A N 7
ATOM 6967 C CA . MET A 1 21 ? -3.831 2.129 4.327 1.00 0.00 21 MET A CA 7
ATOM 6968 C C . MET A 1 21 ? -4.725 2.764 5.412 1.00 0.00 21 MET A C 7
ATOM 6969 O O . MET A 1 21 ? -5.943 2.710 5.310 1.00 0.00 21 MET A O 7
ATOM 6983 N N . THR A 1 22 ? -4.111 3.365 6.453 1.00 0.00 22 THR A N 7
ATOM 6984 C CA . THR A 1 22 ? -4.829 4.248 7.391 1.00 0.00 22 THR A CA 7
ATOM 6985 C C . THR A 1 22 ? -5.228 5.554 6.688 1.00 0.00 22 THR A C 7
ATOM 6986 O O . THR A 1 22 ? -6.372 5.993 6.785 1.00 0.00 22 THR A O 7
ATOM 6997 N N . GLU A 1 23 ? -4.273 6.143 5.943 1.00 0.00 23 GLU A N 7
ATOM 6998 C CA . GLU A 1 23 ? -4.473 7.422 5.236 1.00 0.00 23 GLU A CA 7
ATOM 6999 C C . GLU A 1 23 ? -5.517 7.308 4.111 1.00 0.00 23 GLU A C 7
ATOM 7000 O O . GLU A 1 23 ? -6.211 8.276 3.806 1.00 0.00 23 GLU A O 7
ATOM 7012 N N . LEU A 1 24 ? -5.612 6.117 3.510 1.00 0.00 24 LEU A N 7
ATOM 7013 C CA . LEU A 1 24 ? -6.533 5.837 2.392 1.00 0.00 24 LEU A CA 7
ATOM 7014 C C . LEU A 1 24 ? -7.817 5.115 2.875 1.00 0.00 24 LEU A C 7
ATOM 7015 O O . LEU A 1 24 ? -8.686 4.796 2.062 1.00 0.00 24 LEU A O 7
ATOM 7031 N N . ASP A 1 25 ? -7.893 4.841 4.206 1.00 0.00 25 ASP A N 7
ATOM 7032 C CA . ASP A 1 25 ? -9.039 4.154 4.878 1.00 0.00 25 ASP A CA 7
ATOM 7033 C C . ASP A 1 25 ? -9.229 2.703 4.342 1.00 0.00 25 ASP A C 7
ATOM 7034 O O . ASP A 1 25 ? -10.301 2.099 4.451 1.00 0.00 25 ASP A O 7
ATOM 7043 N N . CYS A 1 26 ? -8.126 2.131 3.836 1.00 0.00 26 CYS A N 7
ATOM 7044 C CA . CYS A 1 26 ? -8.067 0.754 3.309 1.00 0.00 26 CYS A CA 7
ATOM 7045 C C . CYS A 1 26 ? -7.675 -0.241 4.427 1.00 0.00 26 CYS A C 7
ATOM 7046 O O . CYS A 1 26 ? -7.312 -1.385 4.166 1.00 0.00 26 CYS A O 7
ATOM 7054 N N . THR A 1 27 ? -7.754 0.227 5.666 1.00 0.00 27 THR A N 7
ATOM 7055 C CA . THR A 1 27 ? -7.489 -0.572 6.871 1.00 0.00 27 THR A CA 7
ATOM 7056 C C . THR A 1 27 ? -8.811 -0.813 7.636 1.00 0.00 27 THR A C 7
ATOM 7057 O O . THR A 1 27 ? -8.867 -1.604 8.577 1.00 0.00 27 THR A O 7
ATOM 7068 N N . ASP A 1 28 ? -9.872 -0.107 7.195 1.00 0.00 28 ASP A N 7
ATOM 7069 C CA . ASP A 1 28 ? -11.200 -0.141 7.822 1.00 0.00 28 ASP A CA 7
ATOM 7070 C C . ASP A 1 28 ? -11.846 -1.516 7.635 1.00 0.00 28 ASP A C 7
ATOM 7071 O O . ASP A 1 28 ? -12.092 -2.242 8.607 1.00 0.00 28 ASP A O 7
ATOM 7080 N N . GLY A 1 29 ? -12.126 -1.848 6.364 1.00 0.00 29 GLY A N 7
ATOM 7081 C CA . GLY A 1 29 ? -12.716 -3.131 6.007 1.00 0.00 29 GLY A CA 7
ATOM 7082 C C . GLY A 1 29 ? -11.662 -4.153 5.645 1.00 0.00 29 GLY A C 7
ATOM 7083 O O . GLY A 1 29 ? -10.491 -4.014 6.025 1.00 0.00 29 GLY A O 7
ATOM 7087 N N . HIS A 1 30 ? -12.075 -5.175 4.897 1.00 0.00 30 HIS A N 7
ATOM 7088 C CA . HIS A 1 30 ? -11.197 -6.274 4.498 1.00 0.00 30 HIS A CA 7
ATOM 7089 C C . HIS A 1 30 ? -10.535 -5.947 3.159 1.00 0.00 30 HIS A C 7
ATOM 7090 O O . HIS A 1 30 ? -11.146 -6.088 2.098 1.00 0.00 30 HIS A O 7
ATOM 7105 N N . TYR A 1 31 ? -9.291 -5.458 3.228 1.00 0.00 31 TYR A N 7
ATOM 7106 C CA . TYR A 1 31 ? -8.499 -5.099 2.048 1.00 0.00 31 TYR A CA 7
ATOM 7107 C C . TYR A 1 31 ? -7.185 -5.875 2.040 1.00 0.00 31 TYR A C 7
ATOM 7108 O O . TYR A 1 31 ? -6.635 -6.211 3.096 1.00 0.00 31 TYR A O 7
ATOM 7126 N N . ALA A 1 32 ? -6.707 -6.162 0.837 1.00 0.00 32 ALA A N 7
ATOM 7127 C CA . ALA A 1 32 ? -5.398 -6.758 0.602 1.00 0.00 32 ALA A CA 7
ATOM 7128 C C . ALA A 1 32 ? -4.593 -5.770 -0.230 1.00 0.00 32 ALA A C 7
ATOM 7129 O O . ALA A 1 32 ? -5.109 -5.215 -1.194 1.00 0.00 32 ALA A O 7
ATOM 7136 N N . VAL A 1 33 ? -3.344 -5.545 0.144 1.00 0.00 33 VAL A N 7
ATOM 7137 C CA . VAL A 1 33 ? -2.449 -4.650 -0.595 1.00 0.00 33 VAL A CA 7
ATOM 7138 C C . VAL A 1 33 ? -1.435 -5.497 -1.356 1.00 0.00 33 VAL A C 7
ATOM 7139 O O . VAL A 1 33 ? -0.941 -6.496 -0.839 1.00 0.00 33 VAL A O 7
ATOM 7152 N N . ALA A 1 34 ? -1.168 -5.115 -2.591 1.00 0.00 34 ALA A N 7
ATOM 7153 C CA . ALA A 1 34 ? -0.145 -5.741 -3.412 1.00 0.00 34 ALA A CA 7
ATOM 7154 C C . ALA A 1 34 ? 0.969 -4.724 -3.624 1.00 0.00 34 ALA A C 7
ATOM 7155 O O . ALA A 1 34 ? 0.850 -3.836 -4.461 1.00 0.00 34 ALA A O 7
ATOM 7162 N N . LEU A 1 35 ? 2.057 -4.860 -2.858 1.00 0.00 35 LEU A N 7
ATOM 7163 C CA . LEU A 1 35 ? 3.205 -3.954 -2.939 1.00 0.00 35 LEU A CA 7
ATOM 7164 C C . LEU A 1 35 ? 4.124 -4.496 -4.030 1.00 0.00 35 LEU A C 7
ATOM 7165 O O . LEU A 1 35 ? 4.731 -5.570 -3.861 1.00 0.00 35 LEU A O 7
ATOM 7181 N N . ASN A 1 36 ? 4.164 -3.772 -5.169 1.00 0.00 36 ASN A N 7
ATOM 7182 C CA . ASN A 1 36 ? 4.854 -4.204 -6.400 1.00 0.00 36 ASN A CA 7
ATOM 7183 C C . ASN A 1 36 ? 4.250 -5.523 -6.912 1.00 0.00 36 ASN A C 7
ATOM 7184 O O . ASN A 1 36 ? 4.972 -6.415 -7.370 1.00 0.00 36 ASN A O 7
ATOM 7195 N N . TYR A 1 37 ? 2.898 -5.606 -6.800 1.00 0.00 37 TYR A N 7
ATOM 7196 C CA . TYR A 1 37 ? 2.071 -6.761 -7.232 1.00 0.00 37 TYR A CA 7
ATOM 7197 C C . TYR A 1 37 ? 2.299 -8.026 -6.376 1.00 0.00 37 TYR A C 7
ATOM 7198 O O . TYR A 1 37 ? 1.857 -9.114 -6.750 1.00 0.00 37 TYR A O 7
ATOM 7216 N N . ASP A 1 38 ? 2.955 -7.872 -5.219 1.00 0.00 38 ASP A N 7
ATOM 7217 C CA . ASP A 1 38 ? 3.142 -8.953 -4.234 1.00 0.00 38 ASP A CA 7
ATOM 7218 C C . ASP A 1 38 ? 2.323 -8.618 -2.988 1.00 0.00 38 ASP A C 7
ATOM 7219 O O . ASP A 1 38 ? 2.580 -7.595 -2.334 1.00 0.00 38 ASP A O 7
ATOM 7228 N N . VAL A 1 39 ? 1.334 -9.469 -2.678 1.00 0.00 39 VAL A N 7
ATOM 7229 C CA . VAL A 1 39 ? 0.392 -9.239 -1.583 1.00 0.00 39 VAL A CA 7
ATOM 7230 C C . VAL A 1 39 ? 1.099 -9.309 -0.217 1.00 0.00 39 VAL A C 7
ATOM 7231 O O . VAL A 1 39 ? 1.798 -10.279 0.081 1.00 0.00 39 VAL A O 7
ATOM 7244 N N . VAL A 1 40 ? 0.908 -8.250 0.578 1.00 0.00 40 VAL A N 7
ATOM 7245 C CA . VAL A 1 40 ? 1.411 -8.139 1.945 1.00 0.00 40 VAL A CA 7
ATOM 7246 C C . VAL A 1 40 ? 0.227 -8.370 2.921 1.00 0.00 40 VAL A C 7
ATOM 7247 O O . VAL A 1 40 ? -0.816 -7.727 2.759 1.00 0.00 40 VAL A O 7
ATOM 7260 N N . PRO A 1 41 ? 0.351 -9.302 3.923 1.00 0.00 41 PRO A N 7
ATOM 7261 C CA . PRO A 1 41 ? -0.711 -9.551 4.930 1.00 0.00 41 PRO A CA 7
ATOM 7262 C C . PRO A 1 41 ? -0.749 -8.448 6.009 1.00 0.00 41 PRO A C 7
ATOM 7263 O O . PRO A 1 41 ? 0.240 -7.724 6.196 1.00 0.00 41 PRO A O 7
ATOM 7274 N N . ARG A 1 42 ? -1.889 -8.358 6.728 1.00 0.00 42 ARG A N 7
ATOM 7275 C CA . ARG A 1 42 ? -2.194 -7.230 7.638 1.00 0.00 42 ARG A CA 7
ATOM 7276 C C . ARG A 1 42 ? -1.151 -7.064 8.753 1.00 0.00 42 ARG A C 7
ATOM 7277 O O . ARG A 1 42 ? -0.746 -5.936 9.056 1.00 0.00 42 ARG A O 7
ATOM 7298 N N . GLY A 1 43 ? -0.706 -8.191 9.336 1.00 0.00 43 GLY A N 7
ATOM 7299 C CA . GLY A 1 43 ? 0.331 -8.179 10.373 1.00 0.00 43 GLY A CA 7
ATOM 7300 C C . GLY A 1 43 ? 1.658 -7.611 9.879 1.00 0.00 43 GLY A C 7
ATOM 7301 O O . GLY A 1 43 ? 2.417 -7.009 10.643 1.00 0.00 43 GLY A O 7
ATOM 7305 N N . LYS A 1 44 ? 1.922 -7.770 8.578 1.00 0.00 44 LYS A N 7
ATOM 7306 C CA . LYS A 1 44 ? 3.164 -7.308 7.954 1.00 0.00 44 LYS A CA 7
ATOM 7307 C C . LYS A 1 44 ? 3.059 -5.855 7.457 1.00 0.00 44 LYS A C 7
ATOM 7308 O O . LYS A 1 44 ? 4.086 -5.277 7.170 1.00 0.00 44 LYS A O 7
ATOM 7327 N N . TRP A 1 45 ? 1.833 -5.284 7.351 1.00 0.00 45 TRP A N 7
ATOM 7328 C CA . TRP A 1 45 ? 1.632 -3.891 6.842 1.00 0.00 45 TRP A CA 7
ATOM 7329 C C . TRP A 1 45 ? 2.495 -2.860 7.629 1.00 0.00 45 TRP A C 7
ATOM 7330 O O . TRP A 1 45 ? 3.107 -1.965 7.035 1.00 0.00 45 TRP A O 7
ATOM 7351 N N . ASP A 1 46 ? 2.520 -3.013 8.969 1.00 0.00 46 ASP A N 7
ATOM 7352 C CA . ASP A 1 46 ? 3.325 -2.162 9.879 1.00 0.00 46 ASP A CA 7
ATOM 7353 C C . ASP A 1 46 ? 4.833 -2.406 9.652 1.00 0.00 46 ASP A C 7
ATOM 7354 O O . ASP A 1 46 ? 5.633 -1.471 9.632 1.00 0.00 46 ASP A O 7
ATOM 7363 N N . GLU A 1 47 ? 5.184 -3.692 9.491 1.00 0.00 47 GLU A N 7
ATOM 7364 C CA . GLU A 1 47 ? 6.575 -4.166 9.337 1.00 0.00 47 GLU A CA 7
ATOM 7365 C C . GLU A 1 47 ? 7.143 -3.881 7.928 1.00 0.00 47 GLU A C 7
ATOM 7366 O O . GLU A 1 47 ? 8.362 -3.840 7.745 1.00 0.00 47 GLU A O 7
ATOM 7378 N N . THR A 1 48 ? 6.252 -3.681 6.947 1.00 0.00 48 THR A N 7
ATOM 7379 C CA . THR A 1 48 ? 6.627 -3.487 5.539 1.00 0.00 48 THR A CA 7
ATOM 7380 C C . THR A 1 48 ? 6.713 -1.979 5.246 1.00 0.00 48 THR A C 7
ATOM 7381 O O . THR A 1 48 ? 5.709 -1.268 5.403 1.00 0.00 48 THR A O 7
ATOM 7392 N N . PRO A 1 49 ? 7.923 -1.452 4.883 1.00 0.00 49 PRO A N 7
ATOM 7393 C CA . PRO A 1 49 ? 8.090 -0.029 4.517 1.00 0.00 49 PRO A CA 7
ATOM 7394 C C . PRO A 1 49 ? 7.393 0.331 3.188 1.00 0.00 49 PRO A C 7
ATOM 7395 O O . PRO A 1 49 ? 6.907 -0.544 2.460 1.00 0.00 49 PRO A O 7
ATOM 7406 N N . VAL A 1 50 ? 7.324 1.641 2.907 1.00 0.00 50 VAL A N 7
ATOM 7407 C CA . VAL A 1 50 ? 6.912 2.182 1.600 1.00 0.00 50 VAL A CA 7
ATOM 7408 C C . VAL A 1 50 ? 8.055 3.053 1.067 1.00 0.00 50 VAL A C 7
ATOM 7409 O O . VAL A 1 50 ? 8.638 3.839 1.818 1.00 0.00 50 VAL A O 7
ATOM 7422 N N . THR A 1 51 ? 8.382 2.879 -0.214 1.00 0.00 51 THR A N 7
ATOM 7423 C CA . THR A 1 51 ? 9.399 3.674 -0.922 1.00 0.00 51 THR A CA 7
ATOM 7424 C C . THR A 1 51 ? 8.785 4.224 -2.207 1.00 0.00 51 THR A C 7
ATOM 7425 O O . THR A 1 51 ? 7.837 3.644 -2.737 1.00 0.00 51 THR A O 7
ATOM 7436 N N . ALA A 1 52 ? 9.346 5.328 -2.703 1.00 0.00 52 ALA A N 7
ATOM 7437 C CA . ALA A 1 52 ? 8.830 6.025 -3.889 1.00 0.00 52 ALA A CA 7
ATOM 7438 C C . ALA A 1 52 ? 8.902 5.133 -5.153 1.00 0.00 52 ALA A C 7
ATOM 7439 O O . ALA A 1 52 ? 9.924 4.481 -5.399 1.00 0.00 52 ALA A O 7
ATOM 7446 N N . GLY A 1 53 ? 7.801 5.108 -5.929 1.00 0.00 53 GLY A N 7
ATOM 7447 C CA . GLY A 1 53 ? 7.743 4.379 -7.202 1.00 0.00 53 GLY A CA 7
ATOM 7448 C C . GLY A 1 53 ? 7.006 3.044 -7.131 1.00 0.00 53 GLY A C 7
ATOM 7449 O O . GLY A 1 53 ? 6.704 2.468 -8.186 1.00 0.00 53 GLY A O 7
ATOM 7453 N N . ASP A 1 54 ? 6.730 2.544 -5.899 1.00 0.00 54 ASP A N 7
ATOM 7454 C CA . ASP A 1 54 ? 6.069 1.226 -5.696 1.00 0.00 54 ASP A CA 7
ATOM 7455 C C . ASP A 1 54 ? 4.665 1.145 -6.335 1.00 0.00 54 ASP A C 7
ATOM 7456 O O . ASP A 1 54 ? 3.876 2.086 -6.229 1.00 0.00 54 ASP A O 7
ATOM 7465 N N . GLU A 1 55 ? 4.371 -0.008 -6.983 1.00 0.00 55 GLU A N 7
ATOM 7466 C CA . GLU A 1 55 ? 3.032 -0.327 -7.510 1.00 0.00 55 GLU A CA 7
ATOM 7467 C C . GLU A 1 55 ? 2.169 -0.883 -6.369 1.00 0.00 55 GLU A C 7
ATOM 7468 O O . GLU A 1 55 ? 2.052 -2.099 -6.194 1.00 0.00 55 GLU A O 7
ATOM 7480 N N . ILE A 1 56 ? 1.607 0.024 -5.574 1.00 0.00 56 ILE A N 7
ATOM 7481 C CA . ILE A 1 56 ? 0.783 -0.323 -4.416 1.00 0.00 56 ILE A CA 7
ATOM 7482 C C . ILE A 1 56 ? -0.674 -0.469 -4.885 1.00 0.00 56 ILE A C 7
ATOM 7483 O O . ILE A 1 56 ? -1.410 0.504 -4.982 1.00 0.00 56 ILE A O 7
ATOM 7499 N N . GLU A 1 57 ? -1.068 -1.707 -5.171 1.00 0.00 57 GLU A N 7
ATOM 7500 C CA . GLU A 1 57 ? -2.378 -2.024 -5.751 1.00 0.00 57 GLU A CA 7
ATOM 7501 C C . GLU A 1 57 ? -3.262 -2.568 -4.623 1.00 0.00 57 GLU A C 7
ATOM 7502 O O . GLU A 1 57 ? -3.069 -3.700 -4.175 1.00 0.00 57 GLU A O 7
ATOM 7514 N N . ILE A 1 58 ? -4.221 -1.764 -4.157 1.00 0.00 58 ILE A N 7
ATOM 7515 C CA . ILE A 1 58 ? -5.043 -2.138 -2.993 1.00 0.00 58 ILE A CA 7
ATOM 7516 C C . ILE A 1 58 ? -6.328 -2.836 -3.476 1.00 0.00 58 ILE A C 7
ATOM 7517 O O . ILE A 1 58 ? -7.281 -2.197 -3.910 1.00 0.00 58 ILE A O 7
ATOM 7533 N N . LEU A 1 59 ? -6.322 -4.158 -3.387 1.00 0.00 59 LEU A N 7
ATOM 7534 C CA . LEU A 1 59 ? -7.460 -5.012 -3.727 1.00 0.00 59 LEU A CA 7
ATOM 7535 C C . LEU A 1 59 ? -8.478 -5.042 -2.581 1.00 0.00 59 LEU A C 7
ATOM 7536 O O . LEU A 1 59 ? -8.136 -4.815 -1.416 1.00 0.00 59 LEU A O 7
ATOM 7552 N N . THR A 1 60 ? -9.739 -5.297 -2.937 1.00 0.00 60 THR A N 7
ATOM 7553 C CA . THR A 1 60 ? -10.803 -5.620 -1.986 1.00 0.00 60 THR A CA 7
ATOM 7554 C C . THR A 1 60 ? -11.159 -7.110 -2.194 1.00 0.00 60 THR A C 7
ATOM 7555 O O . THR A 1 60 ? -11.964 -7.435 -3.077 1.00 0.00 60 THR A O 7
ATOM 7566 N N . PRO A 1 61 ? -10.498 -8.045 -1.439 1.00 0.00 61 PRO A N 7
ATOM 7567 C CA . PRO A 1 61 ? -10.657 -9.506 -1.644 1.00 0.00 61 PRO A CA 7
ATOM 7568 C C . PRO A 1 61 ? -12.067 -9.989 -1.251 1.00 0.00 61 PRO A C 7
ATOM 7569 O O . PRO A 1 61 ? -12.617 -9.569 -0.222 1.00 0.00 61 PRO A O 7
ATOM 7580 N N . ARG A 1 62 ? -12.645 -10.860 -2.095 1.00 0.00 62 ARG A N 7
ATOM 7581 C CA . ARG A 1 62 ? -13.961 -11.457 -1.856 1.00 0.00 62 ARG A CA 7
ATOM 7582 C C . ARG A 1 62 ? -13.837 -12.504 -0.744 1.00 0.00 62 ARG A C 7
ATOM 7583 O O . ARG A 1 62 ? -13.040 -13.440 -0.856 1.00 0.00 62 ARG A O 7
ATOM 7604 N N . GLN A 1 63 ? -14.598 -12.307 0.338 1.00 0.00 63 GLN A N 7
ATOM 7605 C CA . GLN A 1 63 ? -14.647 -13.230 1.471 1.00 0.00 63 GLN A CA 7
ATOM 7606 C C . GLN A 1 63 ? -15.302 -14.554 1.022 1.00 0.00 63 GLN A C 7
ATOM 7607 O O . GLN A 1 63 ? -16.521 -14.616 0.816 1.00 0.00 63 GLN A O 7
ATOM 7621 N N . GLY A 1 64 ? -14.463 -15.588 0.809 1.00 0.00 64 GLY A N 7
ATOM 7622 C CA . GLY A 1 64 ? -14.917 -16.867 0.279 1.00 0.00 64 GLY A CA 7
ATOM 7623 C C . GLY A 1 64 ? -13.756 -17.789 -0.061 1.00 0.00 64 GLY A C 7
ATOM 7624 O O . GLY A 1 64 ? -12.869 -17.403 -0.821 1.00 0.00 64 GLY A O 7
ATOM 7628 N N . GLY A 1 65 ? -13.730 -18.982 0.571 1.00 0.00 65 GLY A N 7
ATOM 7629 C CA . GLY A 1 65 ? -12.766 -20.039 0.247 1.00 0.00 65 GLY A CA 7
ATOM 7630 C C . GLY A 1 65 ? -11.422 -19.829 0.936 1.00 0.00 65 GLY A C 7
ATOM 7631 O O . GLY A 1 65 ? -11.041 -20.614 1.808 1.00 0.00 65 GLY A O 7
ATOM 7635 N N . LEU A 1 66 ? -10.714 -18.757 0.537 1.00 0.00 66 LEU A N 7
ATOM 7636 C CA . LEU A 1 66 ? -9.440 -18.344 1.156 1.00 0.00 66 LEU A CA 7
ATOM 7637 C C . LEU A 1 66 ? -9.688 -17.969 2.630 1.00 0.00 66 LEU A C 7
ATOM 7638 O O . LEU A 1 66 ? -9.169 -18.606 3.552 1.00 0.00 66 LEU A O 7
ATOM 7654 N N . GLU A 1 67 ? -10.541 -16.947 2.824 1.00 0.00 67 GLU A N 7
ATOM 7655 C CA . GLU A 1 67 ? -10.926 -16.449 4.154 1.00 0.00 67 GLU A CA 7
ATOM 7656 C C . GLU A 1 67 ? -12.145 -17.204 4.732 1.00 0.00 67 GLU A C 7
ATOM 7657 O O . GLU A 1 67 ? -12.930 -16.625 5.486 1.00 0.00 67 GLU A O 7
ATOM 7669 N N . HIS A 1 68 ? -12.280 -18.503 4.397 1.00 0.00 68 HIS A N 7
ATOM 7670 C CA . HIS A 1 68 ? -13.337 -19.365 4.957 1.00 0.00 68 HIS A CA 7
ATOM 7671 C C . HIS A 1 68 ? -12.993 -19.712 6.421 1.00 0.00 68 HIS A C 7
ATOM 7672 O O . HIS A 1 68 ? -12.236 -20.649 6.689 1.00 0.00 68 HIS A O 7
ATOM 7687 N N . HIS A 1 69 ? -13.528 -18.921 7.354 1.00 0.00 69 HIS A N 7
ATOM 7688 C CA . HIS A 1 69 ? -13.341 -19.148 8.794 1.00 0.00 69 HIS A CA 7
ATOM 7689 C C . HIS A 1 69 ? -14.535 -19.962 9.316 1.00 0.00 69 HIS A C 7
ATOM 7690 O O . HIS A 1 69 ? -15.666 -19.454 9.341 1.00 0.00 69 HIS A O 7
ATOM 7705 N N . HIS A 1 70 ? -14.284 -21.231 9.684 1.00 0.00 70 HIS A N 7
ATOM 7706 C CA . HIS A 1 70 ? -15.274 -22.112 10.346 1.00 0.00 70 HIS A CA 7
ATOM 7707 C C . HIS A 1 70 ? -15.826 -21.419 11.608 1.00 0.00 70 HIS A C 7
ATOM 7708 O O . HIS A 1 70 ? -17.015 -21.499 11.916 1.00 0.00 70 HIS A O 7
ATOM 7723 N N . HIS A 1 71 ? -14.924 -20.720 12.305 1.00 0.00 71 HIS A N 7
ATOM 7724 C CA . HIS A 1 71 ? -15.270 -19.788 13.379 1.00 0.00 71 HIS A CA 7
ATOM 7725 C C . HIS A 1 71 ? -15.177 -18.356 12.830 1.00 0.00 71 HIS A C 7
ATOM 7726 O O . HIS A 1 71 ? -14.156 -17.679 12.969 1.00 0.00 71 HIS A O 7
ATOM 7741 N N . HIS A 1 72 ? -16.232 -17.948 12.119 1.00 0.00 72 HIS A N 7
ATOM 7742 C CA . HIS A 1 72 ? -16.334 -16.607 11.524 1.00 0.00 72 HIS A CA 7
ATOM 7743 C C . HIS A 1 72 ? -16.815 -15.597 12.584 1.00 0.00 72 HIS A C 7
ATOM 7744 O O . HIS A 1 72 ? -18.014 -15.356 12.759 1.00 0.00 72 HIS A O 7
ATOM 7759 N N . HIS A 1 73 ? -15.847 -15.056 13.332 1.00 0.00 73 HIS A N 7
ATOM 7760 C CA . HIS A 1 73 ? -16.082 -14.072 14.393 1.00 0.00 73 HIS A CA 7
ATOM 7761 C C . HIS A 1 73 ? -14.810 -13.203 14.575 1.00 0.00 73 HIS A C 7
ATOM 7762 O O . HIS A 1 73 ? -13.767 -13.738 14.999 1.00 0.00 73 HIS A O 7
ATOM 7778 N N . MET A 1 1 ? 6.378 10.603 -0.136 1.00 0.00 1 MET A N 8
ATOM 7779 C CA . MET A 1 1 ? 6.947 10.192 -1.439 1.00 0.00 1 MET A CA 8
ATOM 7780 C C . MET A 1 1 ? 5.835 9.961 -2.470 1.00 0.00 1 MET A C 8
ATOM 7781 O O . MET A 1 1 ? 4.673 9.770 -2.107 1.00 0.00 1 MET A O 8
ATOM 7797 N N . LEU A 1 2 ? 6.211 9.968 -3.756 1.00 0.00 2 LEU A N 8
ATOM 7798 C CA . LEU A 1 2 ? 5.321 9.617 -4.863 1.00 0.00 2 LEU A CA 8
ATOM 7799 C C . LEU A 1 2 ? 5.422 8.098 -5.106 1.00 0.00 2 LEU A C 8
ATOM 7800 O O . LEU A 1 2 ? 6.520 7.572 -5.237 1.00 0.00 2 LEU A O 8
ATOM 7816 N N . VAL A 1 3 ? 4.270 7.420 -5.141 1.00 0.00 3 VAL A N 8
ATOM 7817 C CA . VAL A 1 3 ? 4.161 5.951 -5.342 1.00 0.00 3 VAL A CA 8
ATOM 7818 C C . VAL A 1 3 ? 2.967 5.651 -6.258 1.00 0.00 3 VAL A C 8
ATOM 7819 O O . VAL A 1 3 ? 2.056 6.469 -6.378 1.00 0.00 3 VAL A O 8
ATOM 7832 N N . THR A 1 4 ? 2.977 4.475 -6.898 1.00 0.00 4 THR A N 8
ATOM 7833 C CA . THR A 1 4 ? 1.910 4.065 -7.813 1.00 0.00 4 THR A CA 8
ATOM 7834 C C . THR A 1 4 ? 0.852 3.263 -7.028 1.00 0.00 4 THR A C 8
ATOM 7835 O O . THR A 1 4 ? 1.037 2.076 -6.773 1.00 0.00 4 THR A O 8
ATOM 7846 N N . ILE A 1 5 ? -0.254 3.925 -6.634 1.00 0.00 5 ILE A N 8
ATOM 7847 C CA . ILE A 1 5 ? -1.316 3.299 -5.827 1.00 0.00 5 ILE A CA 8
ATOM 7848 C C . ILE A 1 5 ? -2.541 3.045 -6.711 1.00 0.00 5 ILE A C 8
ATOM 7849 O O . ILE A 1 5 ? -3.070 3.985 -7.289 1.00 0.00 5 ILE A O 8
ATOM 7865 N N . ASN A 1 6 ? -2.951 1.756 -6.827 1.00 0.00 6 ASN A N 8
ATOM 7866 C CA . ASN A 1 6 ? -4.076 1.299 -7.688 1.00 0.00 6 ASN A CA 8
ATOM 7867 C C . ASN A 1 6 ? -3.791 1.541 -9.187 1.00 0.00 6 ASN A C 8
ATOM 7868 O O . ASN A 1 6 ? -4.719 1.550 -10.005 1.00 0.00 6 ASN A O 8
ATOM 7879 N N . GLY A 1 7 ? -2.501 1.683 -9.547 1.00 0.00 7 GLY A N 8
ATOM 7880 C CA . GLY A 1 7 ? -2.096 1.955 -10.934 1.00 0.00 7 GLY A CA 8
ATOM 7881 C C . GLY A 1 7 ? -2.012 3.449 -11.282 1.00 0.00 7 GLY A C 8
ATOM 7882 O O . GLY A 1 7 ? -1.674 3.794 -12.415 1.00 0.00 7 GLY A O 8
ATOM 7886 N N . GLU A 1 8 ? -2.299 4.340 -10.307 1.00 0.00 8 GLU A N 8
ATOM 7887 C CA . GLU A 1 8 ? -2.218 5.810 -10.507 1.00 0.00 8 GLU A CA 8
ATOM 7888 C C . GLU A 1 8 ? -1.122 6.400 -9.616 1.00 0.00 8 GLU A C 8
ATOM 7889 O O . GLU A 1 8 ? -0.703 5.774 -8.643 1.00 0.00 8 GLU A O 8
ATOM 7901 N N . GLN A 1 9 ? -0.660 7.611 -9.948 1.00 0.00 9 GLN A N 8
ATOM 7902 C CA . GLN A 1 9 ? 0.374 8.308 -9.174 1.00 0.00 9 GLN A CA 8
ATOM 7903 C C . GLN A 1 9 ? -0.291 8.991 -7.965 1.00 0.00 9 GLN A C 8
ATOM 7904 O O . GLN A 1 9 ? -1.171 9.840 -8.132 1.00 0.00 9 GLN A O 8
ATOM 7918 N N . ARG A 1 10 ? 0.125 8.585 -6.765 1.00 0.00 10 ARG A N 8
ATOM 7919 C CA . ARG A 1 10 ? -0.355 9.130 -5.482 1.00 0.00 10 ARG A CA 8
ATOM 7920 C C . ARG A 1 10 ? 0.839 9.552 -4.625 1.00 0.00 10 ARG A C 8
ATOM 7921 O O . ARG A 1 10 ? 1.748 8.759 -4.381 1.00 0.00 10 ARG A O 8
ATOM 7942 N N . GLU A 1 11 ? 0.828 10.810 -4.179 1.00 0.00 11 GLU A N 8
ATOM 7943 C CA . GLU A 1 11 ? 1.859 11.347 -3.273 1.00 0.00 11 GLU A CA 8
ATOM 7944 C C . GLU A 1 11 ? 1.356 11.230 -1.826 1.00 0.00 11 GLU A C 8
ATOM 7945 O O . GLU A 1 11 ? 0.367 11.862 -1.455 1.00 0.00 11 GLU A O 8
ATOM 7957 N N . VAL A 1 12 ? 2.021 10.382 -1.031 1.00 0.00 12 VAL A N 8
ATOM 7958 C CA . VAL A 1 12 ? 1.632 10.091 0.368 1.00 0.00 12 VAL A CA 8
ATOM 7959 C C . VAL A 1 12 ? 2.786 10.414 1.334 1.00 0.00 12 VAL A C 8
ATOM 7960 O O . VAL A 1 12 ? 3.951 10.435 0.941 1.00 0.00 12 VAL A O 8
ATOM 7973 N N . GLN A 1 13 ? 2.440 10.647 2.603 1.00 0.00 13 GLN A N 8
ATOM 7974 C CA . GLN A 1 13 ? 3.408 11.014 3.668 1.00 0.00 13 GLN A CA 8
ATOM 7975 C C . GLN A 1 13 ? 3.532 9.874 4.708 1.00 0.00 13 GLN A C 8
ATOM 7976 O O . GLN A 1 13 ? 4.332 9.956 5.641 1.00 0.00 13 GLN A O 8
ATOM 7990 N N . SER A 1 14 ? 2.736 8.813 4.501 1.00 0.00 14 SER A N 8
ATOM 7991 C CA . SER A 1 14 ? 2.500 7.739 5.477 1.00 0.00 14 SER A CA 8
ATOM 7992 C C . SER A 1 14 ? 3.791 6.986 5.869 1.00 0.00 14 SER A C 8
ATOM 7993 O O . SER A 1 14 ? 4.010 6.719 7.057 1.00 0.00 14 SER A O 8
ATOM 8001 N N . ALA A 1 15 ? 4.618 6.651 4.845 1.00 0.00 15 ALA A N 8
ATOM 8002 C CA . ALA A 1 15 ? 5.941 5.980 4.992 1.00 0.00 15 ALA A CA 8
ATOM 8003 C C . ALA A 1 15 ? 5.827 4.466 5.315 1.00 0.00 15 ALA A C 8
ATOM 8004 O O . ALA A 1 15 ? 6.570 3.655 4.758 1.00 0.00 15 ALA A O 8
ATOM 8011 N N . SER A 1 16 ? 4.914 4.089 6.225 1.00 0.00 16 SER A N 8
ATOM 8012 C CA . SER A 1 16 ? 4.584 2.677 6.500 1.00 0.00 16 SER A CA 8
ATOM 8013 C C . SER A 1 16 ? 3.340 2.308 5.712 1.00 0.00 16 SER A C 8
ATOM 8014 O O . SER A 1 16 ? 2.467 3.159 5.506 1.00 0.00 16 SER A O 8
ATOM 8022 N N . VAL A 1 17 ? 3.269 1.044 5.263 1.00 0.00 17 VAL A N 8
ATOM 8023 C CA . VAL A 1 17 ? 2.097 0.519 4.549 1.00 0.00 17 VAL A CA 8
ATOM 8024 C C . VAL A 1 17 ? 0.886 0.426 5.497 1.00 0.00 17 VAL A C 8
ATOM 8025 O O . VAL A 1 17 ? -0.243 0.624 5.066 1.00 0.00 17 VAL A O 8
ATOM 8038 N N . ALA A 1 18 ? 1.136 0.169 6.795 1.00 0.00 18 ALA A N 8
ATOM 8039 C CA . ALA A 1 18 ? 0.079 0.184 7.830 1.00 0.00 18 ALA A CA 8
ATOM 8040 C C . ALA A 1 18 ? -0.543 1.582 7.944 1.00 0.00 18 ALA A C 8
ATOM 8041 O O . ALA A 1 18 ? -1.765 1.737 7.869 1.00 0.00 18 ALA A O 8
ATOM 8048 N N . ALA A 1 19 ? 0.338 2.589 8.073 1.00 0.00 19 ALA A N 8
ATOM 8049 C CA . ALA A 1 19 ? -0.052 4.007 8.120 1.00 0.00 19 ALA A CA 8
ATOM 8050 C C . ALA A 1 19 ? -0.735 4.452 6.810 1.00 0.00 19 ALA A C 8
ATOM 8051 O O . ALA A 1 19 ? -1.612 5.310 6.830 1.00 0.00 19 ALA A O 8
ATOM 8058 N N . LEU A 1 20 ? -0.318 3.840 5.682 1.00 0.00 20 LEU A N 8
ATOM 8059 C CA . LEU A 1 20 ? -0.872 4.121 4.342 1.00 0.00 20 LEU A CA 8
ATOM 8060 C C . LEU A 1 20 ? -2.320 3.632 4.222 1.00 0.00 20 LEU A C 8
ATOM 8061 O O . LEU A 1 20 ? -3.202 4.380 3.798 1.00 0.00 20 LEU A O 8
ATOM 8077 N N . MET A 1 21 ? -2.548 2.373 4.626 1.00 0.00 21 MET A N 8
ATOM 8078 C CA . MET A 1 21 ? -3.869 1.731 4.565 1.00 0.00 21 MET A CA 8
ATOM 8079 C C . MET A 1 21 ? -4.830 2.387 5.575 1.00 0.00 21 MET A C 8
ATOM 8080 O O . MET A 1 21 ? -6.038 2.293 5.427 1.00 0.00 21 MET A O 8
ATOM 8094 N N . THR A 1 22 ? -4.285 3.038 6.615 1.00 0.00 22 THR A N 8
ATOM 8095 C CA . THR A 1 22 ? -5.093 3.815 7.579 1.00 0.00 22 THR A CA 8
ATOM 8096 C C . THR A 1 22 ? -5.422 5.224 7.036 1.00 0.00 22 THR A C 8
ATOM 8097 O O . THR A 1 22 ? -6.547 5.710 7.202 1.00 0.00 22 THR A O 8
ATOM 8108 N N . GLU A 1 23 ? -4.436 5.848 6.361 1.00 0.00 23 GLU A N 8
ATOM 8109 C CA . GLU A 1 23 ? -4.579 7.193 5.752 1.00 0.00 23 GLU A CA 8
ATOM 8110 C C . GLU A 1 23 ? -5.649 7.165 4.639 1.00 0.00 23 GLU A C 8
ATOM 8111 O O . GLU A 1 23 ? -6.484 8.068 4.541 1.00 0.00 23 GLU A O 8
ATOM 8123 N N . LEU A 1 24 ? -5.603 6.096 3.827 1.00 0.00 24 LEU A N 8
ATOM 8124 C CA . LEU A 1 24 ? -6.547 5.861 2.721 1.00 0.00 24 LEU A CA 8
ATOM 8125 C C . LEU A 1 24 ? -7.797 5.095 3.200 1.00 0.00 24 LEU A C 8
ATOM 8126 O O . LEU A 1 24 ? -8.673 4.788 2.389 1.00 0.00 24 LEU A O 8
ATOM 8142 N N . ASP A 1 25 ? -7.824 4.771 4.515 1.00 0.00 25 ASP A N 8
ATOM 8143 C CA . ASP A 1 25 ? -8.980 4.158 5.219 1.00 0.00 25 ASP A CA 8
ATOM 8144 C C . ASP A 1 25 ? -9.311 2.740 4.689 1.00 0.00 25 ASP A C 8
ATOM 8145 O O . ASP A 1 25 ? -10.371 2.181 4.961 1.00 0.00 25 ASP A O 8
ATOM 8154 N N . CYS A 1 26 ? -8.322 2.115 4.044 1.00 0.00 26 CYS A N 8
ATOM 8155 C CA . CYS A 1 26 ? -8.443 0.782 3.431 1.00 0.00 26 CYS A CA 8
ATOM 8156 C C . CYS A 1 26 ? -8.236 -0.354 4.470 1.00 0.00 26 CYS A C 8
ATOM 8157 O O . CYS A 1 26 ? -7.927 -1.495 4.117 1.00 0.00 26 CYS A O 8
ATOM 8165 N N . THR A 1 27 ? -8.424 -0.040 5.756 1.00 0.00 27 THR A N 8
ATOM 8166 C CA . THR A 1 27 ? -8.406 -1.030 6.843 1.00 0.00 27 THR A CA 8
ATOM 8167 C C . THR A 1 27 ? -9.847 -1.457 7.187 1.00 0.00 27 THR A C 8
ATOM 8168 O O . THR A 1 27 ? -10.090 -2.605 7.568 1.00 0.00 27 THR A O 8
ATOM 8179 N N . ASP A 1 28 ? -10.785 -0.505 7.006 1.00 0.00 28 ASP A N 8
ATOM 8180 C CA . ASP A 1 28 ? -12.195 -0.634 7.425 1.00 0.00 28 ASP A CA 8
ATOM 8181 C C . ASP A 1 28 ? -12.884 -1.852 6.781 1.00 0.00 28 ASP A C 8
ATOM 8182 O O . ASP A 1 28 ? -13.325 -2.767 7.484 1.00 0.00 28 ASP A O 8
ATOM 8191 N N . GLY A 1 29 ? -12.938 -1.866 5.434 1.00 0.00 29 GLY A N 8
ATOM 8192 C CA . GLY A 1 29 ? -13.599 -2.949 4.694 1.00 0.00 29 GLY A CA 8
ATOM 8193 C C . GLY A 1 29 ? -12.687 -4.137 4.397 1.00 0.00 29 GLY A C 8
ATOM 8194 O O . GLY A 1 29 ? -12.939 -4.874 3.441 1.00 0.00 29 GLY A O 8
ATOM 8198 N N . HIS A 1 30 ? -11.627 -4.310 5.221 1.00 0.00 30 HIS A N 8
ATOM 8199 C CA . HIS A 1 30 ? -10.634 -5.396 5.085 1.00 0.00 30 HIS A CA 8
ATOM 8200 C C . HIS A 1 30 ? -10.057 -5.453 3.660 1.00 0.00 30 HIS A C 8
ATOM 8201 O O . HIS A 1 30 ? -10.278 -6.413 2.923 1.00 0.00 30 HIS A O 8
ATOM 8216 N N . TYR A 1 31 ? -9.356 -4.392 3.264 1.00 0.00 31 TYR A N 8
ATOM 8217 C CA . TYR A 1 31 ? -8.661 -4.356 1.970 1.00 0.00 31 TYR A CA 8
ATOM 8218 C C . TYR A 1 31 ? -7.259 -4.899 2.170 1.00 0.00 31 TYR A C 8
ATOM 8219 O O . TYR A 1 31 ? -6.711 -4.821 3.268 1.00 0.00 31 TYR A O 8
ATOM 8237 N N . ALA A 1 32 ? -6.691 -5.438 1.112 1.00 0.00 32 ALA A N 8
ATOM 8238 C CA . ALA A 1 32 ? -5.322 -5.916 1.104 1.00 0.00 32 ALA A CA 8
ATOM 8239 C C . ALA A 1 32 ? -4.503 -4.978 0.234 1.00 0.00 32 ALA A C 8
ATOM 8240 O O . ALA A 1 32 ? -5.029 -4.325 -0.677 1.00 0.00 32 ALA A O 8
ATOM 8247 N N . VAL A 1 33 ? -3.226 -4.913 0.535 1.00 0.00 33 VAL A N 8
ATOM 8248 C CA . VAL A 1 33 ? -2.250 -4.158 -0.238 1.00 0.00 33 VAL A CA 8
ATOM 8249 C C . VAL A 1 33 ? -1.431 -5.171 -1.032 1.00 0.00 33 VAL A C 8
ATOM 8250 O O . VAL A 1 33 ? -1.232 -6.296 -0.578 1.00 0.00 33 VAL A O 8
ATOM 8263 N N . ALA A 1 34 ? -1.016 -4.797 -2.224 1.00 0.00 34 ALA A N 8
ATOM 8264 C CA . ALA A 1 34 ? -0.175 -5.631 -3.071 1.00 0.00 34 ALA A CA 8
ATOM 8265 C C . ALA A 1 34 ? 1.048 -4.836 -3.491 1.00 0.00 34 ALA A C 8
ATOM 8266 O O . ALA A 1 34 ? 0.979 -4.015 -4.403 1.00 0.00 34 ALA A O 8
ATOM 8273 N N . LEU A 1 35 ? 2.179 -5.102 -2.836 1.00 0.00 35 LEU A N 8
ATOM 8274 C CA . LEU A 1 35 ? 3.425 -4.388 -3.094 1.00 0.00 35 LEU A CA 8
ATOM 8275 C C . LEU A 1 35 ? 4.122 -5.096 -4.255 1.00 0.00 35 LEU A C 8
ATOM 8276 O O . LEU A 1 35 ? 4.431 -6.290 -4.158 1.00 0.00 35 LEU A O 8
ATOM 8292 N N . ASN A 1 36 ? 4.283 -4.348 -5.373 1.00 0.00 36 ASN A N 8
ATOM 8293 C CA . ASN A 1 36 ? 4.782 -4.874 -6.667 1.00 0.00 36 ASN A CA 8
ATOM 8294 C C . ASN A 1 36 ? 3.784 -5.897 -7.249 1.00 0.00 36 ASN A C 8
ATOM 8295 O O . ASN A 1 36 ? 4.173 -6.791 -8.009 1.00 0.00 36 ASN A O 8
ATOM 8306 N N . TYR A 1 37 ? 2.480 -5.711 -6.898 1.00 0.00 37 TYR A N 8
ATOM 8307 C CA . TYR A 1 37 ? 1.350 -6.600 -7.275 1.00 0.00 37 TYR A CA 8
ATOM 8308 C C . TYR A 1 37 ? 1.415 -7.977 -6.578 1.00 0.00 37 TYR A C 8
ATOM 8309 O O . TYR A 1 37 ? 0.789 -8.942 -7.030 1.00 0.00 37 TYR A O 8
ATOM 8327 N N . ASP A 1 38 ? 2.133 -8.048 -5.442 1.00 0.00 38 ASP A N 8
ATOM 8328 C CA . ASP A 1 38 ? 2.180 -9.238 -4.570 1.00 0.00 38 ASP A CA 8
ATOM 8329 C C . ASP A 1 38 ? 1.536 -8.890 -3.216 1.00 0.00 38 ASP A C 8
ATOM 8330 O O . ASP A 1 38 ? 2.046 -8.019 -2.496 1.00 0.00 38 ASP A O 8
ATOM 8339 N N . VAL A 1 39 ? 0.404 -9.557 -2.888 1.00 0.00 39 VAL A N 8
ATOM 8340 C CA . VAL A 1 39 ? -0.445 -9.218 -1.729 1.00 0.00 39 VAL A CA 8
ATOM 8341 C C . VAL A 1 39 ? 0.271 -9.478 -0.390 1.00 0.00 39 VAL A C 8
ATOM 8342 O O . VAL A 1 39 ? 0.661 -10.610 -0.094 1.00 0.00 39 VAL A O 8
ATOM 8355 N N . VAL A 1 40 ? 0.409 -8.409 0.403 1.00 0.00 40 VAL A N 8
ATOM 8356 C CA . VAL A 1 40 ? 1.011 -8.426 1.738 1.00 0.00 40 VAL A CA 8
ATOM 8357 C C . VAL A 1 40 ? -0.112 -8.560 2.805 1.00 0.00 40 VAL A C 8
ATOM 8358 O O . VAL A 1 40 ? -1.065 -7.771 2.774 1.00 0.00 40 VAL A O 8
ATOM 8371 N N . PRO A 1 41 ? -0.025 -9.568 3.737 1.00 0.00 41 PRO A N 8
ATOM 8372 C CA . PRO A 1 41 ? -0.993 -9.725 4.859 1.00 0.00 41 PRO A CA 8
ATOM 8373 C C . PRO A 1 41 ? -0.928 -8.551 5.865 1.00 0.00 41 PRO A C 8
ATOM 8374 O O . PRO A 1 41 ? 0.103 -7.875 5.974 1.00 0.00 41 PRO A O 8
ATOM 8385 N N . ARG A 1 42 ? -2.040 -8.358 6.607 1.00 0.00 42 ARG A N 8
ATOM 8386 C CA . ARG A 1 42 ? -2.248 -7.192 7.497 1.00 0.00 42 ARG A CA 8
ATOM 8387 C C . ARG A 1 42 ? -1.172 -7.077 8.582 1.00 0.00 42 ARG A C 8
ATOM 8388 O O . ARG A 1 42 ? -0.707 -5.972 8.874 1.00 0.00 42 ARG A O 8
ATOM 8409 N N . GLY A 1 43 ? -0.783 -8.230 9.156 1.00 0.00 43 GLY A N 8
ATOM 8410 C CA . GLY A 1 43 ? 0.238 -8.281 10.205 1.00 0.00 43 GLY A CA 8
ATOM 8411 C C . GLY A 1 43 ? 1.612 -7.772 9.772 1.00 0.00 43 GLY A C 8
ATOM 8412 O O . GLY A 1 43 ? 2.439 -7.422 10.625 1.00 0.00 43 GLY A O 8
ATOM 8416 N N . LYS A 1 44 ? 1.850 -7.693 8.450 1.00 0.00 44 LYS A N 8
ATOM 8417 C CA . LYS A 1 44 ? 3.146 -7.272 7.891 1.00 0.00 44 LYS A CA 8
ATOM 8418 C C . LYS A 1 44 ? 3.134 -5.822 7.372 1.00 0.00 44 LYS A C 8
ATOM 8419 O O . LYS A 1 44 ? 4.194 -5.303 7.022 1.00 0.00 44 LYS A O 8
ATOM 8438 N N . TRP A 1 45 ? 1.955 -5.178 7.321 1.00 0.00 45 TRP A N 8
ATOM 8439 C CA . TRP A 1 45 ? 1.821 -3.787 6.811 1.00 0.00 45 TRP A CA 8
ATOM 8440 C C . TRP A 1 45 ? 2.757 -2.802 7.564 1.00 0.00 45 TRP A C 8
ATOM 8441 O O . TRP A 1 45 ? 3.319 -1.880 6.969 1.00 0.00 45 TRP A O 8
ATOM 8462 N N . ASP A 1 46 ? 2.901 -3.036 8.876 1.00 0.00 46 ASP A N 8
ATOM 8463 C CA . ASP A 1 46 ? 3.792 -2.264 9.768 1.00 0.00 46 ASP A CA 8
ATOM 8464 C C . ASP A 1 46 ? 5.273 -2.417 9.357 1.00 0.00 46 ASP A C 8
ATOM 8465 O O . ASP A 1 46 ? 5.988 -1.427 9.192 1.00 0.00 46 ASP A O 8
ATOM 8474 N N . GLU A 1 47 ? 5.705 -3.674 9.174 1.00 0.00 47 GLU A N 8
ATOM 8475 C CA . GLU A 1 47 ? 7.105 -4.018 8.805 1.00 0.00 47 GLU A CA 8
ATOM 8476 C C . GLU A 1 47 ? 7.356 -3.929 7.273 1.00 0.00 47 GLU A C 8
ATOM 8477 O O . GLU A 1 47 ? 8.458 -4.245 6.810 1.00 0.00 47 GLU A O 8
ATOM 8489 N N . THR A 1 48 ? 6.336 -3.521 6.491 1.00 0.00 48 THR A N 8
ATOM 8490 C CA . THR A 1 48 ? 6.466 -3.295 5.032 1.00 0.00 48 THR A CA 8
ATOM 8491 C C . THR A 1 48 ? 6.513 -1.767 4.745 1.00 0.00 48 THR A C 8
ATOM 8492 O O . THR A 1 48 ? 5.610 -1.042 5.179 1.00 0.00 48 THR A O 8
ATOM 8503 N N . PRO A 1 49 ? 7.599 -1.245 4.075 1.00 0.00 49 PRO A N 8
ATOM 8504 C CA . PRO A 1 49 ? 7.731 0.207 3.762 1.00 0.00 49 PRO A CA 8
ATOM 8505 C C . PRO A 1 49 ? 6.961 0.667 2.496 1.00 0.00 49 PRO A C 8
ATOM 8506 O O . PRO A 1 49 ? 6.583 -0.136 1.637 1.00 0.00 49 PRO A O 8
ATOM 8517 N N . VAL A 1 50 ? 6.738 1.993 2.412 1.00 0.00 50 VAL A N 8
ATOM 8518 C CA . VAL A 1 50 ? 6.190 2.681 1.227 1.00 0.00 50 VAL A CA 8
ATOM 8519 C C . VAL A 1 50 ? 7.354 3.440 0.565 1.00 0.00 50 VAL A C 8
ATOM 8520 O O . VAL A 1 50 ? 7.703 4.547 0.993 1.00 0.00 50 VAL A O 8
ATOM 8533 N N . THR A 1 51 ? 7.996 2.819 -0.428 1.00 0.00 51 THR A N 8
ATOM 8534 C CA . THR A 1 51 ? 9.179 3.388 -1.091 1.00 0.00 51 THR A CA 8
ATOM 8535 C C . THR A 1 51 ? 8.770 3.930 -2.465 1.00 0.00 51 THR A C 8
ATOM 8536 O O . THR A 1 51 ? 7.925 3.331 -3.140 1.00 0.00 51 THR A O 8
ATOM 8547 N N . ALA A 1 52 ? 9.375 5.066 -2.854 1.00 0.00 52 ALA A N 8
ATOM 8548 C CA . ALA A 1 52 ? 8.952 5.881 -4.001 1.00 0.00 52 ALA A CA 8
ATOM 8549 C C . ALA A 1 52 ? 8.993 5.118 -5.340 1.00 0.00 52 ALA A C 8
ATOM 8550 O O . ALA A 1 52 ? 10.023 4.540 -5.709 1.00 0.00 52 ALA A O 8
ATOM 8557 N N . GLY A 1 53 ? 7.860 5.146 -6.065 1.00 0.00 53 GLY A N 8
ATOM 8558 C CA . GLY A 1 53 ? 7.738 4.528 -7.385 1.00 0.00 53 GLY A CA 8
ATOM 8559 C C . GLY A 1 53 ? 7.416 3.037 -7.357 1.00 0.00 53 GLY A C 8
ATOM 8560 O O . GLY A 1 53 ? 7.548 2.369 -8.387 1.00 0.00 53 GLY A O 8
ATOM 8564 N N . ASP A 1 54 ? 7.018 2.501 -6.188 1.00 0.00 54 ASP A N 8
ATOM 8565 C CA . ASP A 1 54 ? 6.588 1.087 -6.068 1.00 0.00 54 ASP A CA 8
ATOM 8566 C C . ASP A 1 54 ? 5.099 0.936 -6.378 1.00 0.00 54 ASP A C 8
ATOM 8567 O O . ASP A 1 54 ? 4.290 1.834 -6.089 1.00 0.00 54 ASP A O 8
ATOM 8576 N N . GLU A 1 55 ? 4.757 -0.225 -6.964 1.00 0.00 55 GLU A N 8
ATOM 8577 C CA . GLU A 1 55 ? 3.418 -0.550 -7.464 1.00 0.00 55 GLU A CA 8
ATOM 8578 C C . GLU A 1 55 ? 2.553 -1.095 -6.320 1.00 0.00 55 GLU A C 8
ATOM 8579 O O . GLU A 1 55 ? 2.423 -2.311 -6.131 1.00 0.00 55 GLU A O 8
ATOM 8591 N N . ILE A 1 56 ? 2.002 -0.174 -5.534 1.00 0.00 56 ILE A N 8
ATOM 8592 C CA . ILE A 1 56 ? 1.146 -0.485 -4.386 1.00 0.00 56 ILE A CA 8
ATOM 8593 C C . ILE A 1 56 ? -0.323 -0.597 -4.863 1.00 0.00 56 ILE A C 8
ATOM 8594 O O . ILE A 1 56 ? -1.016 0.397 -4.999 1.00 0.00 56 ILE A O 8
ATOM 8610 N N . GLU A 1 57 ? -0.787 -1.821 -5.125 1.00 0.00 57 GLU A N 8
ATOM 8611 C CA . GLU A 1 57 ? -2.171 -2.077 -5.571 1.00 0.00 57 GLU A CA 8
ATOM 8612 C C . GLU A 1 57 ? -3.048 -2.391 -4.356 1.00 0.00 57 GLU A C 8
ATOM 8613 O O . GLU A 1 57 ? -2.889 -3.436 -3.731 1.00 0.00 57 GLU A O 8
ATOM 8625 N N . ILE A 1 58 ? -3.971 -1.484 -4.022 1.00 0.00 58 ILE A N 8
ATOM 8626 C CA . ILE A 1 58 ? -4.857 -1.654 -2.861 1.00 0.00 58 ILE A CA 8
ATOM 8627 C C . ILE A 1 58 ? -6.226 -2.145 -3.346 1.00 0.00 58 ILE A C 8
ATOM 8628 O O . ILE A 1 58 ? -7.028 -1.384 -3.890 1.00 0.00 58 ILE A O 8
ATOM 8644 N N . LEU A 1 59 ? -6.469 -3.434 -3.139 1.00 0.00 59 LEU A N 8
ATOM 8645 C CA . LEU A 1 59 ? -7.662 -4.144 -3.633 1.00 0.00 59 LEU A CA 8
ATOM 8646 C C . LEU A 1 59 ? -8.427 -4.772 -2.470 1.00 0.00 59 LEU A C 8
ATOM 8647 O O . LEU A 1 59 ? -8.000 -4.677 -1.325 1.00 0.00 59 LEU A O 8
ATOM 8663 N N . THR A 1 60 ? -9.559 -5.409 -2.767 1.00 0.00 60 THR A N 8
ATOM 8664 C CA . THR A 1 60 ? -10.340 -6.156 -1.776 1.00 0.00 60 THR A CA 8
ATOM 8665 C C . THR A 1 60 ? -10.152 -7.663 -2.050 1.00 0.00 60 THR A C 8
ATOM 8666 O O . THR A 1 60 ? -10.569 -8.142 -3.116 1.00 0.00 60 THR A O 8
ATOM 8677 N N . PRO A 1 61 ? -9.496 -8.428 -1.117 1.00 0.00 61 PRO A N 8
ATOM 8678 C CA . PRO A 1 61 ? -9.198 -9.859 -1.342 1.00 0.00 61 PRO A CA 8
ATOM 8679 C C . PRO A 1 61 ? -10.491 -10.712 -1.384 1.00 0.00 61 PRO A C 8
ATOM 8680 O O . PRO A 1 61 ? -11.224 -10.769 -0.389 1.00 0.00 61 PRO A O 8
ATOM 8691 N N . ARG A 1 62 ? -10.738 -11.348 -2.561 1.00 0.00 62 ARG A N 8
ATOM 8692 C CA . ARG A 1 62 ? -11.935 -12.172 -2.863 1.00 0.00 62 ARG A CA 8
ATOM 8693 C C . ARG A 1 62 ? -13.205 -11.297 -3.002 1.00 0.00 62 ARG A C 8
ATOM 8694 O O . ARG A 1 62 ? -13.622 -10.653 -2.038 1.00 0.00 62 ARG A O 8
ATOM 8715 N N . GLN A 1 63 ? -13.792 -11.283 -4.220 1.00 0.00 63 GLN A N 8
ATOM 8716 C CA . GLN A 1 63 ? -15.093 -10.636 -4.515 1.00 0.00 63 GLN A CA 8
ATOM 8717 C C . GLN A 1 63 ? -14.996 -9.094 -4.391 1.00 0.00 63 GLN A C 8
ATOM 8718 O O . GLN A 1 63 ? -15.945 -8.417 -3.970 1.00 0.00 63 GLN A O 8
ATOM 8732 N N . GLY A 1 64 ? -13.848 -8.548 -4.836 1.00 0.00 64 GLY A N 8
ATOM 8733 C CA . GLY A 1 64 ? -13.569 -7.106 -4.767 1.00 0.00 64 GLY A CA 8
ATOM 8734 C C . GLY A 1 64 ? -13.636 -6.404 -6.123 1.00 0.00 64 GLY A C 8
ATOM 8735 O O . GLY A 1 64 ? -13.516 -5.179 -6.182 1.00 0.00 64 GLY A O 8
ATOM 8739 N N . GLY A 1 65 ? -13.787 -7.189 -7.209 1.00 0.00 65 GLY A N 8
ATOM 8740 C CA . GLY A 1 65 ? -14.019 -6.640 -8.561 1.00 0.00 65 GLY A CA 8
ATOM 8741 C C . GLY A 1 65 ? -15.256 -5.746 -8.637 1.00 0.00 65 GLY A C 8
ATOM 8742 O O . GLY A 1 65 ? -15.239 -4.685 -9.271 1.00 0.00 65 GLY A O 8
ATOM 8746 N N . LEU A 1 66 ? -16.323 -6.185 -7.950 1.00 0.00 66 LEU A N 8
ATOM 8747 C CA . LEU A 1 66 ? -17.603 -5.451 -7.847 1.00 0.00 66 LEU A CA 8
ATOM 8748 C C . LEU A 1 66 ? -17.781 -4.963 -6.402 1.00 0.00 66 LEU A C 8
ATOM 8749 O O . LEU A 1 66 ? -18.876 -5.056 -5.830 1.00 0.00 66 LEU A O 8
ATOM 8765 N N . GLU A 1 67 ? -16.671 -4.454 -5.828 1.00 0.00 67 GLU A N 8
ATOM 8766 C CA . GLU A 1 67 ? -16.637 -3.834 -4.485 1.00 0.00 67 GLU A CA 8
ATOM 8767 C C . GLU A 1 67 ? -17.722 -2.736 -4.386 1.00 0.00 67 GLU A C 8
ATOM 8768 O O . GLU A 1 67 ? -17.803 -1.860 -5.255 1.00 0.00 67 GLU A O 8
ATOM 8780 N N . HIS A 1 68 ? -18.529 -2.783 -3.325 1.00 0.00 68 HIS A N 8
ATOM 8781 C CA . HIS A 1 68 ? -19.655 -1.857 -3.129 1.00 0.00 68 HIS A CA 8
ATOM 8782 C C . HIS A 1 68 ? -19.139 -0.606 -2.405 1.00 0.00 68 HIS A C 8
ATOM 8783 O O . HIS A 1 68 ? -19.248 -0.495 -1.178 1.00 0.00 68 HIS A O 8
ATOM 8798 N N . HIS A 1 69 ? -18.523 0.301 -3.190 1.00 0.00 69 HIS A N 8
ATOM 8799 C CA . HIS A 1 69 ? -17.856 1.520 -2.697 1.00 0.00 69 HIS A CA 8
ATOM 8800 C C . HIS A 1 69 ? -18.815 2.393 -1.879 1.00 0.00 69 HIS A C 8
ATOM 8801 O O . HIS A 1 69 ? -19.680 3.080 -2.436 1.00 0.00 69 HIS A O 8
ATOM 8816 N N . HIS A 1 70 ? -18.669 2.327 -0.549 1.00 0.00 70 HIS A N 8
ATOM 8817 C CA . HIS A 1 70 ? -19.471 3.103 0.414 1.00 0.00 70 HIS A CA 8
ATOM 8818 C C . HIS A 1 70 ? -18.636 4.295 0.941 1.00 0.00 70 HIS A C 8
ATOM 8819 O O . HIS A 1 70 ? -18.869 4.814 2.038 1.00 0.00 70 HIS A O 8
ATOM 8834 N N . HIS A 1 71 ? -17.671 4.745 0.110 1.00 0.00 71 HIS A N 8
ATOM 8835 C CA . HIS A 1 71 ? -16.821 5.917 0.382 1.00 0.00 71 HIS A CA 8
ATOM 8836 C C . HIS A 1 71 ? -17.708 7.183 0.458 1.00 0.00 71 HIS A C 8
ATOM 8837 O O . HIS A 1 71 ? -18.560 7.369 -0.420 1.00 0.00 71 HIS A O 8
ATOM 8852 N N . HIS A 1 72 ? -17.520 8.015 1.511 1.00 0.00 72 HIS A N 8
ATOM 8853 C CA . HIS A 1 72 ? -18.381 9.199 1.780 1.00 0.00 72 HIS A CA 8
ATOM 8854 C C . HIS A 1 72 ? -18.477 10.128 0.557 1.00 0.00 72 HIS A C 8
ATOM 8855 O O . HIS A 1 72 ? -19.558 10.605 0.213 1.00 0.00 72 HIS A O 8
ATOM 8870 N N . HIS A 1 73 ? -17.326 10.383 -0.083 1.00 0.00 73 HIS A N 8
ATOM 8871 C CA . HIS A 1 73 ? -17.235 11.180 -1.317 1.00 0.00 73 HIS A CA 8
ATOM 8872 C C . HIS A 1 73 ? -16.214 10.501 -2.256 1.00 0.00 73 HIS A C 8
ATOM 8873 O O . HIS A 1 73 ? -15.090 11.005 -2.436 1.00 0.00 73 HIS A O 8
ATOM 8889 N N . MET A 1 1 ? 6.903 11.077 -0.998 1.00 0.00 1 MET A N 9
ATOM 8890 C CA . MET A 1 1 ? 7.337 10.550 -2.309 1.00 0.00 1 MET A CA 9
ATOM 8891 C C . MET A 1 1 ? 6.130 10.084 -3.151 1.00 0.00 1 MET A C 9
ATOM 8892 O O . MET A 1 1 ? 5.045 9.831 -2.614 1.00 0.00 1 MET A O 9
ATOM 8908 N N . LEU A 1 2 ? 6.347 9.959 -4.473 1.00 0.00 2 LEU A N 9
ATOM 8909 C CA . LEU A 1 2 ? 5.309 9.585 -5.451 1.00 0.00 2 LEU A CA 9
ATOM 8910 C C . LEU A 1 2 ? 5.280 8.055 -5.630 1.00 0.00 2 LEU A C 9
ATOM 8911 O O . LEU A 1 2 ? 6.274 7.469 -6.078 1.00 0.00 2 LEU A O 9
ATOM 8927 N N . VAL A 1 3 ? 4.152 7.410 -5.264 1.00 0.00 3 VAL A N 9
ATOM 8928 C CA . VAL A 1 3 ? 3.964 5.945 -5.411 1.00 0.00 3 VAL A CA 9
ATOM 8929 C C . VAL A 1 3 ? 2.628 5.640 -6.124 1.00 0.00 3 VAL A C 9
ATOM 8930 O O . VAL A 1 3 ? 1.621 6.320 -5.893 1.00 0.00 3 VAL A O 9
ATOM 8943 N N . THR A 1 4 ? 2.646 4.634 -7.011 1.00 0.00 4 THR A N 9
ATOM 8944 C CA . THR A 1 4 ? 1.465 4.174 -7.752 1.00 0.00 4 THR A CA 9
ATOM 8945 C C . THR A 1 4 ? 0.498 3.441 -6.811 1.00 0.00 4 THR A C 9
ATOM 8946 O O . THR A 1 4 ? 0.772 2.330 -6.399 1.00 0.00 4 THR A O 9
ATOM 8957 N N . ILE A 1 5 ? -0.604 4.095 -6.436 1.00 0.00 5 ILE A N 9
ATOM 8958 C CA . ILE A 1 5 ? -1.662 3.475 -5.608 1.00 0.00 5 ILE A CA 9
ATOM 8959 C C . ILE A 1 5 ? -2.864 3.077 -6.498 1.00 0.00 5 ILE A C 9
ATOM 8960 O O . ILE A 1 5 ? -3.612 3.948 -6.965 1.00 0.00 5 ILE A O 9
ATOM 8976 N N . ASN A 1 6 ? -2.996 1.750 -6.753 1.00 0.00 6 ASN A N 9
ATOM 8977 C CA . ASN A 1 6 ? -4.120 1.131 -7.510 1.00 0.00 6 ASN A CA 9
ATOM 8978 C C . ASN A 1 6 ? -4.139 1.566 -8.990 1.00 0.00 6 ASN A C 9
ATOM 8979 O O . ASN A 1 6 ? -5.205 1.624 -9.626 1.00 0.00 6 ASN A O 9
ATOM 8990 N N . GLY A 1 7 ? -2.935 1.819 -9.545 1.00 0.00 7 GLY A N 9
ATOM 8991 C CA . GLY A 1 7 ? -2.789 2.279 -10.929 1.00 0.00 7 GLY A CA 9
ATOM 8992 C C . GLY A 1 7 ? -2.855 3.796 -11.061 1.00 0.00 7 GLY A C 9
ATOM 8993 O O . GLY A 1 7 ? -2.760 4.330 -12.173 1.00 0.00 7 GLY A O 9
ATOM 8997 N N . GLU A 1 8 ? -3.002 4.499 -9.923 1.00 0.00 8 GLU A N 9
ATOM 8998 C CA . GLU A 1 8 ? -3.009 5.960 -9.866 1.00 0.00 8 GLU A CA 9
ATOM 8999 C C . GLU A 1 8 ? -1.895 6.432 -8.918 1.00 0.00 8 GLU A C 9
ATOM 9000 O O . GLU A 1 8 ? -1.952 6.167 -7.722 1.00 0.00 8 GLU A O 9
ATOM 9012 N N . GLN A 1 9 ? -0.896 7.136 -9.466 1.00 0.00 9 GLN A N 9
ATOM 9013 C CA . GLN A 1 9 ? 0.261 7.628 -8.694 1.00 0.00 9 GLN A CA 9
ATOM 9014 C C . GLN A 1 9 ? -0.186 8.744 -7.715 1.00 0.00 9 GLN A C 9
ATOM 9015 O O . GLN A 1 9 ? -1.108 9.510 -8.023 1.00 0.00 9 GLN A O 9
ATOM 9029 N N . ARG A 1 10 ? 0.448 8.825 -6.527 1.00 0.00 10 ARG A N 9
ATOM 9030 C CA . ARG A 1 10 ? 0.033 9.766 -5.467 1.00 0.00 10 ARG A CA 9
ATOM 9031 C C . ARG A 1 10 ? 1.224 10.183 -4.596 1.00 0.00 10 ARG A C 9
ATOM 9032 O O . ARG A 1 10 ? 2.081 9.357 -4.262 1.00 0.00 10 ARG A O 9
ATOM 9053 N N . GLU A 1 11 ? 1.248 11.476 -4.249 1.00 0.00 11 GLU A N 9
ATOM 9054 C CA . GLU A 1 11 ? 2.264 12.086 -3.399 1.00 0.00 11 GLU A CA 9
ATOM 9055 C C . GLU A 1 11 ? 1.904 11.829 -1.915 1.00 0.00 11 GLU A C 9
ATOM 9056 O O . GLU A 1 11 ? 1.016 12.482 -1.351 1.00 0.00 11 GLU A O 9
ATOM 9068 N N . VAL A 1 12 ? 2.568 10.820 -1.317 1.00 0.00 12 VAL A N 9
ATOM 9069 C CA . VAL A 1 12 ? 2.336 10.383 0.079 1.00 0.00 12 VAL A CA 9
ATOM 9070 C C . VAL A 1 12 ? 3.638 10.486 0.893 1.00 0.00 12 VAL A C 9
ATOM 9071 O O . VAL A 1 12 ? 4.727 10.505 0.333 1.00 0.00 12 VAL A O 9
ATOM 9084 N N . GLN A 1 13 ? 3.506 10.555 2.222 1.00 0.00 13 GLN A N 9
ATOM 9085 C CA . GLN A 1 13 ? 4.649 10.498 3.165 1.00 0.00 13 GLN A CA 9
ATOM 9086 C C . GLN A 1 13 ? 4.598 9.192 3.979 1.00 0.00 13 GLN A C 9
ATOM 9087 O O . GLN A 1 13 ? 5.362 9.021 4.935 1.00 0.00 13 GLN A O 9
ATOM 9101 N N . SER A 1 14 ? 3.702 8.270 3.576 1.00 0.00 14 SER A N 9
ATOM 9102 C CA . SER A 1 14 ? 3.552 6.955 4.207 1.00 0.00 14 SER A CA 9
ATOM 9103 C C . SER A 1 14 ? 4.731 6.040 3.832 1.00 0.00 14 SER A C 9
ATOM 9104 O O . SER A 1 14 ? 4.727 5.392 2.781 1.00 0.00 14 SER A O 9
ATOM 9112 N N . ALA A 1 15 ? 5.747 6.033 4.708 1.00 0.00 15 ALA A N 9
ATOM 9113 C CA . ALA A 1 15 ? 6.938 5.162 4.583 1.00 0.00 15 ALA A CA 9
ATOM 9114 C C . ALA A 1 15 ? 6.621 3.708 5.002 1.00 0.00 15 ALA A C 9
ATOM 9115 O O . ALA A 1 15 ? 7.484 2.843 4.907 1.00 0.00 15 ALA A O 9
ATOM 9122 N N . SER A 1 16 ? 5.384 3.467 5.466 1.00 0.00 16 SER A N 9
ATOM 9123 C CA . SER A 1 16 ? 4.870 2.135 5.824 1.00 0.00 16 SER A CA 9
ATOM 9124 C C . SER A 1 16 ? 3.516 1.902 5.135 1.00 0.00 16 SER A C 9
ATOM 9125 O O . SER A 1 16 ? 2.741 2.855 4.919 1.00 0.00 16 SER A O 9
ATOM 9133 N N . VAL A 1 17 ? 3.238 0.627 4.808 1.00 0.00 17 VAL A N 9
ATOM 9134 C CA . VAL A 1 17 ? 1.976 0.199 4.179 1.00 0.00 17 VAL A CA 9
ATOM 9135 C C . VAL A 1 17 ? 0.785 0.400 5.152 1.00 0.00 17 VAL A C 9
ATOM 9136 O O . VAL A 1 17 ? -0.328 0.726 4.719 1.00 0.00 17 VAL A O 9
ATOM 9149 N N . ALA A 1 18 ? 1.047 0.225 6.471 1.00 0.00 18 ALA A N 9
ATOM 9150 C CA . ALA A 1 18 ? 0.041 0.437 7.541 1.00 0.00 18 ALA A CA 9
ATOM 9151 C C . ALA A 1 18 ? -0.470 1.878 7.540 1.00 0.00 18 ALA A C 9
ATOM 9152 O O . ALA A 1 18 ? -1.682 2.113 7.486 1.00 0.00 18 ALA A O 9
ATOM 9159 N N . ALA A 1 19 ? 0.479 2.833 7.560 1.00 0.00 19 ALA A N 9
ATOM 9160 C CA . ALA A 1 19 ? 0.174 4.274 7.545 1.00 0.00 19 ALA A CA 9
ATOM 9161 C C . ALA A 1 19 ? -0.588 4.668 6.277 1.00 0.00 19 ALA A C 9
ATOM 9162 O O . ALA A 1 19 ? -1.480 5.518 6.330 1.00 0.00 19 ALA A O 9
ATOM 9169 N N . LEU A 1 20 ? -0.228 4.029 5.148 1.00 0.00 20 LEU A N 9
ATOM 9170 C CA . LEU A 1 20 ? -0.831 4.325 3.844 1.00 0.00 20 LEU A CA 9
ATOM 9171 C C . LEU A 1 20 ? -2.297 3.866 3.785 1.00 0.00 20 LEU A C 9
ATOM 9172 O O . LEU A 1 20 ? -3.181 4.671 3.493 1.00 0.00 20 LEU A O 9
ATOM 9188 N N . MET A 1 21 ? -2.546 2.585 4.101 1.00 0.00 21 MET A N 9
ATOM 9189 C CA . MET A 1 21 ? -3.892 1.990 3.992 1.00 0.00 21 MET A CA 9
ATOM 9190 C C . MET A 1 21 ? -4.850 2.560 5.058 1.00 0.00 21 MET A C 9
ATOM 9191 O O . MET A 1 21 ? -6.034 2.724 4.782 1.00 0.00 21 MET A O 9
ATOM 9205 N N . THR A 1 22 ? -4.327 2.871 6.261 1.00 0.00 22 THR A N 9
ATOM 9206 C CA . THR A 1 22 ? -5.122 3.522 7.333 1.00 0.00 22 THR A CA 9
ATOM 9207 C C . THR A 1 22 ? -5.485 4.979 6.941 1.00 0.00 22 THR A C 9
ATOM 9208 O O . THR A 1 22 ? -6.594 5.442 7.233 1.00 0.00 22 THR A O 9
ATOM 9219 N N . GLU A 1 23 ? -4.557 5.673 6.245 1.00 0.00 23 GLU A N 9
ATOM 9220 C CA . GLU A 1 23 ? -4.805 7.033 5.697 1.00 0.00 23 GLU A CA 9
ATOM 9221 C C . GLU A 1 23 ? -5.939 6.989 4.658 1.00 0.00 23 GLU A C 9
ATOM 9222 O O . GLU A 1 23 ? -6.887 7.782 4.710 1.00 0.00 23 GLU A O 9
ATOM 9234 N N . LEU A 1 24 ? -5.835 6.011 3.750 1.00 0.00 24 LEU A N 9
ATOM 9235 C CA . LEU A 1 24 ? -6.812 5.779 2.672 1.00 0.00 24 LEU A CA 9
ATOM 9236 C C . LEU A 1 24 ? -8.100 5.110 3.210 1.00 0.00 24 LEU A C 9
ATOM 9237 O O . LEU A 1 24 ? -9.079 4.971 2.474 1.00 0.00 24 LEU A O 9
ATOM 9253 N N . ASP A 1 25 ? -8.060 4.696 4.504 1.00 0.00 25 ASP A N 9
ATOM 9254 C CA . ASP A 1 25 ? -9.209 4.154 5.260 1.00 0.00 25 ASP A CA 9
ATOM 9255 C C . ASP A 1 25 ? -9.733 2.856 4.590 1.00 0.00 25 ASP A C 9
ATOM 9256 O O . ASP A 1 25 ? -10.905 2.725 4.216 1.00 0.00 25 ASP A O 9
ATOM 9265 N N . CYS A 1 26 ? -8.793 1.916 4.415 1.00 0.00 26 CYS A N 9
ATOM 9266 C CA . CYS A 1 26 ? -9.029 0.589 3.823 1.00 0.00 26 CYS A CA 9
ATOM 9267 C C . CYS A 1 26 ? -8.812 -0.525 4.870 1.00 0.00 26 CYS A C 9
ATOM 9268 O O . CYS A 1 26 ? -8.428 -1.647 4.527 1.00 0.00 26 CYS A O 9
ATOM 9276 N N . THR A 1 27 ? -9.076 -0.210 6.151 1.00 0.00 27 THR A N 9
ATOM 9277 C CA . THR A 1 27 ? -8.911 -1.167 7.264 1.00 0.00 27 THR A CA 9
ATOM 9278 C C . THR A 1 27 ? -10.235 -1.902 7.569 1.00 0.00 27 THR A C 9
ATOM 9279 O O . THR A 1 27 ? -10.237 -2.937 8.230 1.00 0.00 27 THR A O 9
ATOM 9290 N N . ASP A 1 28 ? -11.350 -1.355 7.073 1.00 0.00 28 ASP A N 9
ATOM 9291 C CA . ASP A 1 28 ? -12.711 -1.919 7.281 1.00 0.00 28 ASP A CA 9
ATOM 9292 C C . ASP A 1 28 ? -12.936 -3.188 6.422 1.00 0.00 28 ASP A C 9
ATOM 9293 O O . ASP A 1 28 ? -12.044 -3.585 5.663 1.00 0.00 28 ASP A O 9
ATOM 9302 N N . GLY A 1 29 ? -14.118 -3.826 6.598 1.00 0.00 29 GLY A N 9
ATOM 9303 C CA . GLY A 1 29 ? -14.572 -4.943 5.754 1.00 0.00 29 GLY A CA 9
ATOM 9304 C C . GLY A 1 29 ? -13.554 -6.072 5.620 1.00 0.00 29 GLY A C 9
ATOM 9305 O O . GLY A 1 29 ? -13.268 -6.777 6.597 1.00 0.00 29 GLY A O 9
ATOM 9309 N N . HIS A 1 30 ? -13.034 -6.225 4.396 1.00 0.00 30 HIS A N 9
ATOM 9310 C CA . HIS A 1 30 ? -11.894 -7.091 4.056 1.00 0.00 30 HIS A CA 9
ATOM 9311 C C . HIS A 1 30 ? -11.136 -6.424 2.904 1.00 0.00 30 HIS A C 9
ATOM 9312 O O . HIS A 1 30 ? -11.633 -6.409 1.777 1.00 0.00 30 HIS A O 9
ATOM 9327 N N . TYR A 1 31 ? -9.970 -5.812 3.197 1.00 0.00 31 TYR A N 9
ATOM 9328 C CA . TYR A 1 31 ? -9.095 -5.202 2.165 1.00 0.00 31 TYR A CA 9
ATOM 9329 C C . TYR A 1 31 ? -7.637 -5.603 2.411 1.00 0.00 31 TYR A C 9
ATOM 9330 O O . TYR A 1 31 ? -7.152 -5.567 3.545 1.00 0.00 31 TYR A O 9
ATOM 9348 N N . ALA A 1 32 ? -6.961 -5.993 1.328 1.00 0.00 32 ALA A N 9
ATOM 9349 C CA . ALA A 1 32 ? -5.541 -6.367 1.317 1.00 0.00 32 ALA A CA 9
ATOM 9350 C C . ALA A 1 32 ? -4.771 -5.376 0.437 1.00 0.00 32 ALA A C 9
ATOM 9351 O O . ALA A 1 32 ? -5.340 -4.390 -0.047 1.00 0.00 32 ALA A O 9
ATOM 9358 N N . VAL A 1 33 ? -3.478 -5.633 0.242 1.00 0.00 33 VAL A N 9
ATOM 9359 C CA . VAL A 1 33 ? -2.604 -4.782 -0.577 1.00 0.00 33 VAL A CA 9
ATOM 9360 C C . VAL A 1 33 ? -1.572 -5.642 -1.316 1.00 0.00 33 VAL A C 9
ATOM 9361 O O . VAL A 1 33 ? -1.263 -6.752 -0.888 1.00 0.00 33 VAL A O 9
ATOM 9374 N N . ALA A 1 34 ? -1.057 -5.118 -2.432 1.00 0.00 34 ALA A N 9
ATOM 9375 C CA . ALA A 1 34 ? -0.014 -5.753 -3.221 1.00 0.00 34 ALA A CA 9
ATOM 9376 C C . ALA A 1 34 ? 1.069 -4.723 -3.535 1.00 0.00 34 ALA A C 9
ATOM 9377 O O . ALA A 1 34 ? 0.894 -3.897 -4.425 1.00 0.00 34 ALA A O 9
ATOM 9384 N N . LEU A 1 35 ? 2.186 -4.795 -2.797 1.00 0.00 35 LEU A N 9
ATOM 9385 C CA . LEU A 1 35 ? 3.318 -3.863 -2.947 1.00 0.00 35 LEU A CA 9
ATOM 9386 C C . LEU A 1 35 ? 4.238 -4.408 -4.048 1.00 0.00 35 LEU A C 9
ATOM 9387 O O . LEU A 1 35 ? 4.807 -5.499 -3.894 1.00 0.00 35 LEU A O 9
ATOM 9403 N N . ASN A 1 36 ? 4.340 -3.649 -5.164 1.00 0.00 36 ASN A N 9
ATOM 9404 C CA . ASN A 1 36 ? 5.005 -4.093 -6.413 1.00 0.00 36 ASN A CA 9
ATOM 9405 C C . ASN A 1 36 ? 4.375 -5.404 -6.936 1.00 0.00 36 ASN A C 9
ATOM 9406 O O . ASN A 1 36 ? 5.068 -6.263 -7.493 1.00 0.00 36 ASN A O 9
ATOM 9417 N N . TYR A 1 37 ? 3.026 -5.505 -6.753 1.00 0.00 37 TYR A N 9
ATOM 9418 C CA . TYR A 1 37 ? 2.171 -6.657 -7.159 1.00 0.00 37 TYR A CA 9
ATOM 9419 C C . TYR A 1 37 ? 2.347 -7.893 -6.249 1.00 0.00 37 TYR A C 9
ATOM 9420 O O . TYR A 1 37 ? 1.651 -8.899 -6.435 1.00 0.00 37 TYR A O 9
ATOM 9438 N N . ASP A 1 38 ? 3.253 -7.803 -5.256 1.00 0.00 38 ASP A N 9
ATOM 9439 C CA . ASP A 1 38 ? 3.461 -8.856 -4.246 1.00 0.00 38 ASP A CA 9
ATOM 9440 C C . ASP A 1 38 ? 2.643 -8.507 -2.993 1.00 0.00 38 ASP A C 9
ATOM 9441 O O . ASP A 1 38 ? 2.846 -7.447 -2.404 1.00 0.00 38 ASP A O 9
ATOM 9450 N N . VAL A 1 39 ? 1.738 -9.413 -2.586 1.00 0.00 39 VAL A N 9
ATOM 9451 C CA . VAL A 1 39 ? 0.738 -9.151 -1.532 1.00 0.00 39 VAL A CA 9
ATOM 9452 C C . VAL A 1 39 ? 1.388 -9.048 -0.140 1.00 0.00 39 VAL A C 9
ATOM 9453 O O . VAL A 1 39 ? 2.213 -9.888 0.226 1.00 0.00 39 VAL A O 9
ATOM 9466 N N . VAL A 1 40 ? 1.014 -8.003 0.621 1.00 0.00 40 VAL A N 9
ATOM 9467 C CA . VAL A 1 40 ? 1.446 -7.823 2.020 1.00 0.00 40 VAL A CA 9
ATOM 9468 C C . VAL A 1 40 ? 0.293 -8.249 2.970 1.00 0.00 40 VAL A C 9
ATOM 9469 O O . VAL A 1 40 ? -0.828 -7.740 2.824 1.00 0.00 40 VAL A O 9
ATOM 9482 N N . PRO A 1 41 ? 0.536 -9.210 3.931 1.00 0.00 41 PRO A N 9
ATOM 9483 C CA . PRO A 1 41 ? -0.438 -9.536 5.005 1.00 0.00 41 PRO A CA 9
ATOM 9484 C C . PRO A 1 41 ? -0.661 -8.336 5.960 1.00 0.00 41 PRO A C 9
ATOM 9485 O O . PRO A 1 41 ? 0.234 -7.500 6.113 1.00 0.00 41 PRO A O 9
ATOM 9496 N N . ARG A 1 42 ? -1.833 -8.293 6.617 1.00 0.00 42 ARG A N 9
ATOM 9497 C CA . ARG A 1 42 ? -2.259 -7.157 7.459 1.00 0.00 42 ARG A CA 9
ATOM 9498 C C . ARG A 1 42 ? -1.349 -6.968 8.683 1.00 0.00 42 ARG A C 9
ATOM 9499 O O . ARG A 1 42 ? -0.939 -5.840 8.997 1.00 0.00 42 ARG A O 9
ATOM 9520 N N . GLY A 1 43 ? -1.020 -8.097 9.339 1.00 0.00 43 GLY A N 9
ATOM 9521 C CA . GLY A 1 43 ? -0.081 -8.112 10.466 1.00 0.00 43 GLY A CA 9
ATOM 9522 C C . GLY A 1 43 ? 1.357 -7.780 10.059 1.00 0.00 43 GLY A C 9
ATOM 9523 O O . GLY A 1 43 ? 2.240 -7.704 10.914 1.00 0.00 43 GLY A O 9
ATOM 9527 N N . LYS A 1 44 ? 1.587 -7.605 8.743 1.00 0.00 44 LYS A N 9
ATOM 9528 C CA . LYS A 1 44 ? 2.880 -7.217 8.180 1.00 0.00 44 LYS A CA 9
ATOM 9529 C C . LYS A 1 44 ? 2.863 -5.813 7.540 1.00 0.00 44 LYS A C 9
ATOM 9530 O O . LYS A 1 44 ? 3.938 -5.319 7.188 1.00 0.00 44 LYS A O 9
ATOM 9549 N N . TRP A 1 45 ? 1.665 -5.172 7.378 1.00 0.00 45 TRP A N 9
ATOM 9550 C CA . TRP A 1 45 ? 1.556 -3.804 6.761 1.00 0.00 45 TRP A CA 9
ATOM 9551 C C . TRP A 1 45 ? 2.512 -2.800 7.454 1.00 0.00 45 TRP A C 9
ATOM 9552 O O . TRP A 1 45 ? 3.137 -1.951 6.800 1.00 0.00 45 TRP A O 9
ATOM 9573 N N . ASP A 1 46 ? 2.598 -2.924 8.787 1.00 0.00 46 ASP A N 9
ATOM 9574 C CA . ASP A 1 46 ? 3.459 -2.081 9.630 1.00 0.00 46 ASP A CA 9
ATOM 9575 C C . ASP A 1 46 ? 4.946 -2.430 9.422 1.00 0.00 46 ASP A C 9
ATOM 9576 O O . ASP A 1 46 ? 5.782 -1.536 9.302 1.00 0.00 46 ASP A O 9
ATOM 9585 N N . GLU A 1 47 ? 5.238 -3.745 9.336 1.00 0.00 47 GLU A N 9
ATOM 9586 C CA . GLU A 1 47 ? 6.604 -4.289 9.153 1.00 0.00 47 GLU A CA 9
ATOM 9587 C C . GLU A 1 47 ? 7.136 -4.089 7.722 1.00 0.00 47 GLU A C 9
ATOM 9588 O O . GLU A 1 47 ? 8.330 -4.288 7.476 1.00 0.00 47 GLU A O 9
ATOM 9600 N N . THR A 1 48 ? 6.258 -3.708 6.789 1.00 0.00 48 THR A N 9
ATOM 9601 C CA . THR A 1 48 ? 6.614 -3.564 5.376 1.00 0.00 48 THR A CA 9
ATOM 9602 C C . THR A 1 48 ? 6.730 -2.066 5.018 1.00 0.00 48 THR A C 9
ATOM 9603 O O . THR A 1 48 ? 5.740 -1.331 5.124 1.00 0.00 48 THR A O 9
ATOM 9614 N N . PRO A 1 49 ? 7.963 -1.579 4.648 1.00 0.00 49 PRO A N 9
ATOM 9615 C CA . PRO A 1 49 ? 8.166 -0.187 4.194 1.00 0.00 49 PRO A CA 9
ATOM 9616 C C . PRO A 1 49 ? 7.708 0.045 2.728 1.00 0.00 49 PRO A C 9
ATOM 9617 O O . PRO A 1 49 ? 7.570 -0.901 1.941 1.00 0.00 49 PRO A O 9
ATOM 9628 N N . VAL A 1 50 ? 7.452 1.320 2.394 1.00 0.00 50 VAL A N 9
ATOM 9629 C CA . VAL A 1 50 ? 7.122 1.776 1.035 1.00 0.00 50 VAL A CA 9
ATOM 9630 C C . VAL A 1 50 ? 8.203 2.778 0.594 1.00 0.00 50 VAL A C 9
ATOM 9631 O O . VAL A 1 50 ? 8.640 3.611 1.394 1.00 0.00 50 VAL A O 9
ATOM 9644 N N . THR A 1 51 ? 8.623 2.682 -0.674 1.00 0.00 51 THR A N 9
ATOM 9645 C CA . THR A 1 51 ? 9.598 3.593 -1.295 1.00 0.00 51 THR A CA 9
ATOM 9646 C C . THR A 1 51 ? 8.997 4.172 -2.591 1.00 0.00 51 THR A C 9
ATOM 9647 O O . THR A 1 51 ? 7.989 3.658 -3.091 1.00 0.00 51 THR A O 9
ATOM 9658 N N . ALA A 1 52 ? 9.630 5.235 -3.111 1.00 0.00 52 ALA A N 9
ATOM 9659 C CA . ALA A 1 52 ? 9.164 5.970 -4.298 1.00 0.00 52 ALA A CA 9
ATOM 9660 C C . ALA A 1 52 ? 9.125 5.085 -5.551 1.00 0.00 52 ALA A C 9
ATOM 9661 O O . ALA A 1 52 ? 10.107 4.399 -5.863 1.00 0.00 52 ALA A O 9
ATOM 9668 N N . GLY A 1 53 ? 7.979 5.111 -6.251 1.00 0.00 53 GLY A N 9
ATOM 9669 C CA . GLY A 1 53 ? 7.805 4.380 -7.507 1.00 0.00 53 GLY A CA 9
ATOM 9670 C C . GLY A 1 53 ? 7.217 2.984 -7.340 1.00 0.00 53 GLY A C 9
ATOM 9671 O O . GLY A 1 53 ? 7.080 2.265 -8.334 1.00 0.00 53 GLY A O 9
ATOM 9675 N N . ASP A 1 54 ? 6.882 2.583 -6.091 1.00 0.00 54 ASP A N 9
ATOM 9676 C CA . ASP A 1 54 ? 6.231 1.279 -5.818 1.00 0.00 54 ASP A CA 9
ATOM 9677 C C . ASP A 1 54 ? 4.758 1.275 -6.256 1.00 0.00 54 ASP A C 9
ATOM 9678 O O . ASP A 1 54 ? 4.083 2.304 -6.182 1.00 0.00 54 ASP A O 9
ATOM 9687 N N . GLU A 1 55 ? 4.271 0.096 -6.705 1.00 0.00 55 GLU A N 9
ATOM 9688 C CA . GLU A 1 55 ? 2.859 -0.115 -7.050 1.00 0.00 55 GLU A CA 9
ATOM 9689 C C . GLU A 1 55 ? 2.124 -0.699 -5.825 1.00 0.00 55 GLU A C 9
ATOM 9690 O O . GLU A 1 55 ? 2.133 -1.910 -5.623 1.00 0.00 55 GLU A O 9
ATOM 9702 N N . ILE A 1 56 ? 1.534 0.176 -4.993 1.00 0.00 56 ILE A N 9
ATOM 9703 C CA . ILE A 1 56 ? 0.674 -0.232 -3.872 1.00 0.00 56 ILE A CA 9
ATOM 9704 C C . ILE A 1 56 ? -0.734 -0.431 -4.446 1.00 0.00 56 ILE A C 9
ATOM 9705 O O . ILE A 1 56 ? -1.502 0.513 -4.614 1.00 0.00 56 ILE A O 9
ATOM 9721 N N . GLU A 1 57 ? -1.038 -1.674 -4.786 1.00 0.00 57 GLU A N 9
ATOM 9722 C CA . GLU A 1 57 ? -2.332 -2.069 -5.331 1.00 0.00 57 GLU A CA 9
ATOM 9723 C C . GLU A 1 57 ? -3.192 -2.600 -4.182 1.00 0.00 57 GLU A C 9
ATOM 9724 O O . GLU A 1 57 ? -3.017 -3.740 -3.754 1.00 0.00 57 GLU A O 9
ATOM 9736 N N . ILE A 1 58 ? -4.107 -1.768 -3.669 1.00 0.00 58 ILE A N 9
ATOM 9737 C CA . ILE A 1 58 ? -4.974 -2.167 -2.562 1.00 0.00 58 ILE A CA 9
ATOM 9738 C C . ILE A 1 58 ? -6.017 -3.133 -3.124 1.00 0.00 58 ILE A C 9
ATOM 9739 O O . ILE A 1 58 ? -6.947 -2.733 -3.840 1.00 0.00 58 ILE A O 9
ATOM 9755 N N . LEU A 1 59 ? -5.793 -4.414 -2.835 1.00 0.00 59 LEU A N 9
ATOM 9756 C CA . LEU A 1 59 ? -6.675 -5.487 -3.245 1.00 0.00 59 LEU A CA 9
ATOM 9757 C C . LEU A 1 59 ? -7.978 -5.365 -2.469 1.00 0.00 59 LEU A C 9
ATOM 9758 O O . LEU A 1 59 ? -7.976 -5.149 -1.255 1.00 0.00 59 LEU A O 9
ATOM 9774 N N . THR A 1 60 ? -9.079 -5.436 -3.201 1.00 0.00 60 THR A N 9
ATOM 9775 C CA . THR A 1 60 ? -10.421 -5.437 -2.647 1.00 0.00 60 THR A CA 9
ATOM 9776 C C . THR A 1 60 ? -10.993 -6.865 -2.846 1.00 0.00 60 THR A C 9
ATOM 9777 O O . THR A 1 60 ? -11.581 -7.155 -3.895 1.00 0.00 60 THR A O 9
ATOM 9788 N N . PRO A 1 61 ? -10.722 -7.821 -1.892 1.00 0.00 61 PRO A N 9
ATOM 9789 C CA . PRO A 1 61 ? -11.181 -9.220 -2.015 1.00 0.00 61 PRO A CA 9
ATOM 9790 C C . PRO A 1 61 ? -12.723 -9.311 -2.049 1.00 0.00 61 PRO A C 9
ATOM 9791 O O . PRO A 1 61 ? -13.390 -8.894 -1.098 1.00 0.00 61 PRO A O 9
ATOM 9802 N N . ARG A 1 62 ? -13.254 -9.817 -3.172 1.00 0.00 62 ARG A N 9
ATOM 9803 C CA . ARG A 1 62 ? -14.697 -10.016 -3.388 1.00 0.00 62 ARG A CA 9
ATOM 9804 C C . ARG A 1 62 ? -15.228 -11.089 -2.421 1.00 0.00 62 ARG A C 9
ATOM 9805 O O . ARG A 1 62 ? -15.059 -12.290 -2.674 1.00 0.00 62 ARG A O 9
ATOM 9826 N N . GLN A 1 63 ? -15.864 -10.630 -1.318 1.00 0.00 63 GLN A N 9
ATOM 9827 C CA . GLN A 1 63 ? -16.289 -11.482 -0.185 1.00 0.00 63 GLN A CA 9
ATOM 9828 C C . GLN A 1 63 ? -15.052 -12.180 0.435 1.00 0.00 63 GLN A C 9
ATOM 9829 O O . GLN A 1 63 ? -14.766 -13.350 0.137 1.00 0.00 63 GLN A O 9
ATOM 9843 N N . GLY A 1 64 ? -14.289 -11.414 1.240 1.00 0.00 64 GLY A N 9
ATOM 9844 C CA . GLY A 1 64 ? -13.043 -11.885 1.849 1.00 0.00 64 GLY A CA 9
ATOM 9845 C C . GLY A 1 64 ? -13.273 -12.983 2.877 1.00 0.00 64 GLY A C 9
ATOM 9846 O O . GLY A 1 64 ? -13.494 -12.694 4.050 1.00 0.00 64 GLY A O 9
ATOM 9850 N N . GLY A 1 65 ? -13.200 -14.246 2.415 1.00 0.00 65 GLY A N 9
ATOM 9851 C CA . GLY A 1 65 ? -13.513 -15.416 3.236 1.00 0.00 65 GLY A CA 9
ATOM 9852 C C . GLY A 1 65 ? -14.944 -15.381 3.776 1.00 0.00 65 GLY A C 9
ATOM 9853 O O . GLY A 1 65 ? -15.874 -15.825 3.097 1.00 0.00 65 GLY A O 9
ATOM 9857 N N . LEU A 1 66 ? -15.105 -14.830 4.999 1.00 0.00 66 LEU A N 9
ATOM 9858 C CA . LEU A 1 66 ? -16.414 -14.634 5.646 1.00 0.00 66 LEU A CA 9
ATOM 9859 C C . LEU A 1 66 ? -17.223 -13.565 4.895 1.00 0.00 66 LEU A C 9
ATOM 9860 O O . LEU A 1 66 ? -16.958 -12.363 5.025 1.00 0.00 66 LEU A O 9
ATOM 9876 N N . GLU A 1 67 ? -18.144 -14.047 4.055 1.00 0.00 67 GLU A N 9
ATOM 9877 C CA . GLU A 1 67 ? -19.181 -13.235 3.392 1.00 0.00 67 GLU A CA 9
ATOM 9878 C C . GLU A 1 67 ? -20.042 -12.537 4.479 1.00 0.00 67 GLU A C 9
ATOM 9879 O O . GLU A 1 67 ? -20.326 -13.122 5.534 1.00 0.00 67 GLU A O 9
ATOM 9891 N N . HIS A 1 68 ? -20.461 -11.300 4.202 1.00 0.00 68 HIS A N 9
ATOM 9892 C CA . HIS A 1 68 ? -21.147 -10.453 5.179 1.00 0.00 68 HIS A CA 9
ATOM 9893 C C . HIS A 1 68 ? -22.233 -9.632 4.472 1.00 0.00 68 HIS A C 9
ATOM 9894 O O . HIS A 1 68 ? -21.958 -8.558 3.920 1.00 0.00 68 HIS A O 9
ATOM 9909 N N . HIS A 1 69 ? -23.448 -10.193 4.447 1.00 0.00 69 HIS A N 9
ATOM 9910 C CA . HIS A 1 69 ? -24.646 -9.518 3.938 1.00 0.00 69 HIS A CA 9
ATOM 9911 C C . HIS A 1 69 ? -25.102 -8.485 4.977 1.00 0.00 69 HIS A C 9
ATOM 9912 O O . HIS A 1 69 ? -25.231 -8.823 6.160 1.00 0.00 69 HIS A O 9
ATOM 9927 N N . HIS A 1 70 ? -25.318 -7.238 4.518 1.00 0.00 70 HIS A N 9
ATOM 9928 C CA . HIS A 1 70 ? -25.805 -6.122 5.346 1.00 0.00 70 HIS A CA 9
ATOM 9929 C C . HIS A 1 70 ? -27.219 -6.435 5.911 1.00 0.00 70 HIS A C 9
ATOM 9930 O O . HIS A 1 70 ? -28.195 -6.471 5.156 1.00 0.00 70 HIS A O 9
ATOM 9945 N N . HIS A 1 71 ? -27.275 -6.715 7.235 1.00 0.00 71 HIS A N 9
ATOM 9946 C CA . HIS A 1 71 ? -28.506 -6.972 8.008 1.00 0.00 71 HIS A CA 9
ATOM 9947 C C . HIS A 1 71 ? -28.138 -7.107 9.496 1.00 0.00 71 HIS A C 9
ATOM 9948 O O . HIS A 1 71 ? -27.199 -7.836 9.837 1.00 0.00 71 HIS A O 9
ATOM 9963 N N . HIS A 1 72 ? -28.879 -6.407 10.374 1.00 0.00 72 HIS A N 9
ATOM 9964 C CA . HIS A 1 72 ? -28.756 -6.522 11.846 1.00 0.00 72 HIS A CA 9
ATOM 9965 C C . HIS A 1 72 ? -30.153 -6.633 12.488 1.00 0.00 72 HIS A C 9
ATOM 9966 O O . HIS A 1 72 ? -31.171 -6.694 11.780 1.00 0.00 72 HIS A O 9
ATOM 9981 N N . HIS A 1 73 ? -30.183 -6.661 13.839 1.00 0.00 73 HIS A N 9
ATOM 9982 C CA . HIS A 1 73 ? -31.423 -6.819 14.624 1.00 0.00 73 HIS A CA 9
ATOM 9983 C C . HIS A 1 73 ? -32.009 -5.432 14.988 1.00 0.00 73 HIS A C 9
ATOM 9984 O O . HIS A 1 73 ? -31.514 -4.798 15.949 1.00 0.00 73 HIS A O 9
ATOM 10000 N N . MET A 1 1 ? 6.706 11.046 -0.435 1.00 0.00 1 MET A N 10
ATOM 10001 C CA . MET A 1 1 ? 7.228 10.351 -1.635 1.00 0.00 1 MET A CA 10
ATOM 10002 C C . MET A 1 1 ? 6.096 10.094 -2.652 1.00 0.00 1 MET A C 10
ATOM 10003 O O . MET A 1 1 ? 4.974 9.740 -2.269 1.00 0.00 1 MET A O 10
ATOM 10019 N N . LEU A 1 2 ? 6.397 10.286 -3.947 1.00 0.00 2 LEU A N 10
ATOM 10020 C CA . LEU A 1 2 ? 5.455 10.000 -5.049 1.00 0.00 2 LEU A CA 10
ATOM 10021 C C . LEU A 1 2 ? 5.505 8.495 -5.374 1.00 0.00 2 LEU A C 10
ATOM 10022 O O . LEU A 1 2 ? 6.548 7.981 -5.796 1.00 0.00 2 LEU A O 10
ATOM 10038 N N . VAL A 1 3 ? 4.390 7.798 -5.130 1.00 0.00 3 VAL A N 10
ATOM 10039 C CA . VAL A 1 3 ? 4.253 6.341 -5.350 1.00 0.00 3 VAL A CA 10
ATOM 10040 C C . VAL A 1 3 ? 3.148 6.052 -6.375 1.00 0.00 3 VAL A C 10
ATOM 10041 O O . VAL A 1 3 ? 2.538 6.979 -6.898 1.00 0.00 3 VAL A O 10
ATOM 10054 N N . THR A 1 4 ? 2.912 4.765 -6.674 1.00 0.00 4 THR A N 10
ATOM 10055 C CA . THR A 1 4 ? 1.857 4.336 -7.606 1.00 0.00 4 THR A CA 10
ATOM 10056 C C . THR A 1 4 ? 0.828 3.466 -6.859 1.00 0.00 4 THR A C 10
ATOM 10057 O O . THR A 1 4 ? 1.069 2.286 -6.608 1.00 0.00 4 THR A O 10
ATOM 10068 N N . ILE A 1 5 ? -0.313 4.067 -6.484 1.00 0.00 5 ILE A N 10
ATOM 10069 C CA . ILE A 1 5 ? -1.413 3.371 -5.795 1.00 0.00 5 ILE A CA 10
ATOM 10070 C C . ILE A 1 5 ? -2.531 3.079 -6.807 1.00 0.00 5 ILE A C 10
ATOM 10071 O O . ILE A 1 5 ? -3.031 4.014 -7.442 1.00 0.00 5 ILE A O 10
ATOM 10087 N N . ASN A 1 6 ? -2.890 1.782 -6.961 1.00 0.00 6 ASN A N 10
ATOM 10088 C CA . ASN A 1 6 ? -3.977 1.315 -7.863 1.00 0.00 6 ASN A CA 10
ATOM 10089 C C . ASN A 1 6 ? -3.720 1.718 -9.334 1.00 0.00 6 ASN A C 10
ATOM 10090 O O . ASN A 1 6 ? -4.661 1.908 -10.113 1.00 0.00 6 ASN A O 10
ATOM 10101 N N . GLY A 1 7 ? -2.434 1.813 -9.717 1.00 0.00 7 GLY A N 10
ATOM 10102 C CA . GLY A 1 7 ? -2.043 2.172 -11.089 1.00 0.00 7 GLY A CA 10
ATOM 10103 C C . GLY A 1 7 ? -1.943 3.683 -11.324 1.00 0.00 7 GLY A C 10
ATOM 10104 O O . GLY A 1 7 ? -1.566 4.114 -12.416 1.00 0.00 7 GLY A O 10
ATOM 10108 N N . GLU A 1 8 ? -2.271 4.490 -10.296 1.00 0.00 8 GLU A N 10
ATOM 10109 C CA . GLU A 1 8 ? -2.213 5.966 -10.350 1.00 0.00 8 GLU A CA 10
ATOM 10110 C C . GLU A 1 8 ? -1.010 6.473 -9.539 1.00 0.00 8 GLU A C 10
ATOM 10111 O O . GLU A 1 8 ? -0.787 6.003 -8.425 1.00 0.00 8 GLU A O 10
ATOM 10123 N N . GLN A 1 9 ? -0.260 7.442 -10.089 1.00 0.00 9 GLN A N 10
ATOM 10124 C CA . GLN A 1 9 ? 0.839 8.111 -9.367 1.00 0.00 9 GLN A CA 10
ATOM 10125 C C . GLN A 1 9 ? 0.250 9.151 -8.390 1.00 0.00 9 GLN A C 10
ATOM 10126 O O . GLN A 1 9 ? -0.346 10.140 -8.826 1.00 0.00 9 GLN A O 10
ATOM 10140 N N . ARG A 1 10 ? 0.411 8.893 -7.085 1.00 0.00 10 ARG A N 10
ATOM 10141 C CA . ARG A 1 10 ? -0.114 9.736 -5.995 1.00 0.00 10 ARG A CA 10
ATOM 10142 C C . ARG A 1 10 ? 0.997 9.989 -4.960 1.00 0.00 10 ARG A C 10
ATOM 10143 O O . ARG A 1 10 ? 1.733 9.059 -4.608 1.00 0.00 10 ARG A O 10
ATOM 10164 N N . GLU A 1 11 ? 1.117 11.243 -4.484 1.00 0.00 11 GLU A N 10
ATOM 10165 C CA . GLU A 1 11 ? 2.088 11.615 -3.436 1.00 0.00 11 GLU A CA 10
ATOM 10166 C C . GLU A 1 11 ? 1.517 11.237 -2.053 1.00 0.00 11 GLU A C 10
ATOM 10167 O O . GLU A 1 11 ? 0.340 11.505 -1.764 1.00 0.00 11 GLU A O 10
ATOM 10179 N N . VAL A 1 12 ? 2.331 10.566 -1.226 1.00 0.00 12 VAL A N 10
ATOM 10180 C CA . VAL A 1 12 ? 1.936 10.117 0.124 1.00 0.00 12 VAL A CA 10
ATOM 10181 C C . VAL A 1 12 ? 3.034 10.455 1.145 1.00 0.00 12 VAL A C 10
ATOM 10182 O O . VAL A 1 12 ? 4.206 10.593 0.788 1.00 0.00 12 VAL A O 10
ATOM 10195 N N . GLN A 1 13 ? 2.633 10.587 2.421 1.00 0.00 13 GLN A N 10
ATOM 10196 C CA . GLN A 1 13 ? 3.560 10.901 3.525 1.00 0.00 13 GLN A CA 10
ATOM 10197 C C . GLN A 1 13 ? 4.041 9.606 4.192 1.00 0.00 13 GLN A C 10
ATOM 10198 O O . GLN A 1 13 ? 5.229 9.465 4.490 1.00 0.00 13 GLN A O 10
ATOM 10212 N N . SER A 1 14 ? 3.099 8.677 4.413 1.00 0.00 14 SER A N 10
ATOM 10213 C CA . SER A 1 14 ? 3.337 7.430 5.151 1.00 0.00 14 SER A CA 10
ATOM 10214 C C . SER A 1 14 ? 4.444 6.568 4.506 1.00 0.00 14 SER A C 10
ATOM 10215 O O . SER A 1 14 ? 4.348 6.192 3.335 1.00 0.00 14 SER A O 10
ATOM 10223 N N . ALA A 1 15 ? 5.499 6.297 5.297 1.00 0.00 15 ALA A N 10
ATOM 10224 C CA . ALA A 1 15 ? 6.606 5.401 4.916 1.00 0.00 15 ALA A CA 10
ATOM 10225 C C . ALA A 1 15 ? 6.322 3.944 5.348 1.00 0.00 15 ALA A C 10
ATOM 10226 O O . ALA A 1 15 ? 7.143 3.057 5.126 1.00 0.00 15 ALA A O 10
ATOM 10233 N N . SER A 1 16 ? 5.162 3.723 5.986 1.00 0.00 16 SER A N 10
ATOM 10234 C CA . SER A 1 16 ? 4.669 2.392 6.378 1.00 0.00 16 SER A CA 10
ATOM 10235 C C . SER A 1 16 ? 3.373 2.100 5.618 1.00 0.00 16 SER A C 10
ATOM 10236 O O . SER A 1 16 ? 2.550 3.005 5.429 1.00 0.00 16 SER A O 10
ATOM 10244 N N . VAL A 1 17 ? 3.201 0.839 5.188 1.00 0.00 17 VAL A N 10
ATOM 10245 C CA . VAL A 1 17 ? 2.001 0.383 4.465 1.00 0.00 17 VAL A CA 10
ATOM 10246 C C . VAL A 1 17 ? 0.774 0.329 5.406 1.00 0.00 17 VAL A C 10
ATOM 10247 O O . VAL A 1 17 ? -0.339 0.615 4.969 1.00 0.00 17 VAL A O 10
ATOM 10260 N N . ALA A 1 18 ? 0.991 -0.004 6.698 1.00 0.00 18 ALA A N 10
ATOM 10261 C CA . ALA A 1 18 ? -0.085 0.023 7.721 1.00 0.00 18 ALA A CA 10
ATOM 10262 C C . ALA A 1 18 ? -0.632 1.441 7.878 1.00 0.00 18 ALA A C 10
ATOM 10263 O O . ALA A 1 18 ? -1.842 1.669 7.752 1.00 0.00 18 ALA A O 10
ATOM 10270 N N . ALA A 1 19 ? 0.295 2.386 8.117 1.00 0.00 19 ALA A N 10
ATOM 10271 C CA . ALA A 1 19 ? -0.023 3.808 8.277 1.00 0.00 19 ALA A CA 10
ATOM 10272 C C . ALA A 1 19 ? -0.691 4.370 7.013 1.00 0.00 19 ALA A C 10
ATOM 10273 O O . ALA A 1 19 ? -1.649 5.132 7.110 1.00 0.00 19 ALA A O 10
ATOM 10280 N N . LEU A 1 20 ? -0.204 3.939 5.831 1.00 0.00 20 LEU A N 10
ATOM 10281 C CA . LEU A 1 20 ? -0.716 4.415 4.535 1.00 0.00 20 LEU A CA 10
ATOM 10282 C C . LEU A 1 20 ? -2.160 3.972 4.314 1.00 0.00 20 LEU A C 10
ATOM 10283 O O . LEU A 1 20 ? -3.006 4.790 3.950 1.00 0.00 20 LEU A O 10
ATOM 10299 N N . MET A 1 21 ? -2.436 2.678 4.549 1.00 0.00 21 MET A N 10
ATOM 10300 C CA . MET A 1 21 ? -3.783 2.125 4.362 1.00 0.00 21 MET A CA 10
ATOM 10301 C C . MET A 1 21 ? -4.748 2.707 5.411 1.00 0.00 21 MET A C 10
ATOM 10302 O O . MET A 1 21 ? -5.929 2.790 5.157 1.00 0.00 21 MET A O 10
ATOM 10316 N N . THR A 1 22 ? -4.231 3.141 6.582 1.00 0.00 22 THR A N 10
ATOM 10317 C CA . THR A 1 22 ? -5.049 3.859 7.585 1.00 0.00 22 THR A CA 10
ATOM 10318 C C . THR A 1 22 ? -5.427 5.263 7.064 1.00 0.00 22 THR A C 10
ATOM 10319 O O . THR A 1 22 ? -6.575 5.697 7.220 1.00 0.00 22 THR A O 10
ATOM 10330 N N . GLU A 1 23 ? -4.465 5.951 6.409 1.00 0.00 23 GLU A N 10
ATOM 10331 C CA . GLU A 1 23 ? -4.699 7.279 5.799 1.00 0.00 23 GLU A CA 10
ATOM 10332 C C . GLU A 1 23 ? -5.693 7.184 4.631 1.00 0.00 23 GLU A C 10
ATOM 10333 O O . GLU A 1 23 ? -6.536 8.063 4.456 1.00 0.00 23 GLU A O 10
ATOM 10345 N N . LEU A 1 24 ? -5.592 6.088 3.862 1.00 0.00 24 LEU A N 10
ATOM 10346 C CA . LEU A 1 24 ? -6.464 5.809 2.700 1.00 0.00 24 LEU A CA 10
ATOM 10347 C C . LEU A 1 24 ? -7.807 5.194 3.142 1.00 0.00 24 LEU A C 10
ATOM 10348 O O . LEU A 1 24 ? -8.735 5.119 2.332 1.00 0.00 24 LEU A O 10
ATOM 10364 N N . ASP A 1 25 ? -7.880 4.760 4.428 1.00 0.00 25 ASP A N 10
ATOM 10365 C CA . ASP A 1 25 ? -9.081 4.160 5.059 1.00 0.00 25 ASP A CA 10
ATOM 10366 C C . ASP A 1 25 ? -9.454 2.827 4.361 1.00 0.00 25 ASP A C 10
ATOM 10367 O O . ASP A 1 25 ? -10.583 2.606 3.921 1.00 0.00 25 ASP A O 10
ATOM 10376 N N . CYS A 1 26 ? -8.442 1.965 4.243 1.00 0.00 26 CYS A N 10
ATOM 10377 C CA . CYS A 1 26 ? -8.517 0.653 3.593 1.00 0.00 26 CYS A CA 10
ATOM 10378 C C . CYS A 1 26 ? -8.068 -0.462 4.571 1.00 0.00 26 CYS A C 10
ATOM 10379 O O . CYS A 1 26 ? -7.461 -1.456 4.166 1.00 0.00 26 CYS A O 10
ATOM 10387 N N . THR A 1 27 ? -8.393 -0.303 5.863 1.00 0.00 27 THR A N 10
ATOM 10388 C CA . THR A 1 27 ? -7.966 -1.255 6.920 1.00 0.00 27 THR A CA 10
ATOM 10389 C C . THR A 1 27 ? -9.149 -2.067 7.495 1.00 0.00 27 THR A C 10
ATOM 10390 O O . THR A 1 27 ? -8.935 -2.986 8.294 1.00 0.00 27 THR A O 10
ATOM 10401 N N . ASP A 1 28 ? -10.389 -1.739 7.093 1.00 0.00 28 ASP A N 10
ATOM 10402 C CA . ASP A 1 28 ? -11.614 -2.250 7.761 1.00 0.00 28 ASP A CA 10
ATOM 10403 C C . ASP A 1 28 ? -12.464 -3.143 6.835 1.00 0.00 28 ASP A C 10
ATOM 10404 O O . ASP A 1 28 ? -12.575 -4.349 7.068 1.00 0.00 28 ASP A O 10
ATOM 10413 N N . GLY A 1 29 ? -13.064 -2.543 5.793 1.00 0.00 29 GLY A N 10
ATOM 10414 C CA . GLY A 1 29 ? -14.108 -3.197 4.987 1.00 0.00 29 GLY A CA 10
ATOM 10415 C C . GLY A 1 29 ? -13.571 -4.084 3.873 1.00 0.00 29 GLY A C 10
ATOM 10416 O O . GLY A 1 29 ? -13.792 -3.788 2.693 1.00 0.00 29 GLY A O 10
ATOM 10420 N N . HIS A 1 30 ? -12.863 -5.168 4.259 1.00 0.00 30 HIS A N 10
ATOM 10421 C CA . HIS A 1 30 ? -12.330 -6.198 3.336 1.00 0.00 30 HIS A CA 10
ATOM 10422 C C . HIS A 1 30 ? -11.422 -5.573 2.249 1.00 0.00 30 HIS A C 10
ATOM 10423 O O . HIS A 1 30 ? -11.834 -5.432 1.088 1.00 0.00 30 HIS A O 10
ATOM 10438 N N . TYR A 1 31 ? -10.208 -5.139 2.644 1.00 0.00 31 TYR A N 10
ATOM 10439 C CA . TYR A 1 31 ? -9.209 -4.571 1.710 1.00 0.00 31 TYR A CA 10
ATOM 10440 C C . TYR A 1 31 ? -7.856 -5.257 1.913 1.00 0.00 31 TYR A C 10
ATOM 10441 O O . TYR A 1 31 ? -7.488 -5.602 3.041 1.00 0.00 31 TYR A O 10
ATOM 10459 N N . ALA A 1 32 ? -7.135 -5.439 0.805 1.00 0.00 32 ALA A N 10
ATOM 10460 C CA . ALA A 1 32 ? -5.802 -6.040 0.781 1.00 0.00 32 ALA A CA 10
ATOM 10461 C C . ALA A 1 32 ? -4.881 -5.179 -0.079 1.00 0.00 32 ALA A C 10
ATOM 10462 O O . ALA A 1 32 ? -5.327 -4.583 -1.061 1.00 0.00 32 ALA A O 10
ATOM 10469 N N . VAL A 1 33 ? -3.603 -5.151 0.290 1.00 0.00 33 VAL A N 10
ATOM 10470 C CA . VAL A 1 33 ? -2.564 -4.423 -0.446 1.00 0.00 33 VAL A CA 10
ATOM 10471 C C . VAL A 1 33 ? -1.679 -5.435 -1.185 1.00 0.00 33 VAL A C 10
ATOM 10472 O O . VAL A 1 33 ? -1.302 -6.467 -0.626 1.00 0.00 33 VAL A O 10
ATOM 10485 N N . ALA A 1 34 ? -1.386 -5.136 -2.447 1.00 0.00 34 ALA A N 10
ATOM 10486 C CA . ALA A 1 34 ? -0.459 -5.896 -3.270 1.00 0.00 34 ALA A CA 10
ATOM 10487 C C . ALA A 1 34 ? 0.711 -4.977 -3.621 1.00 0.00 34 ALA A C 10
ATOM 10488 O O . ALA A 1 34 ? 0.595 -4.139 -4.511 1.00 0.00 34 ALA A O 10
ATOM 10495 N N . LEU A 1 35 ? 1.833 -5.144 -2.907 1.00 0.00 35 LEU A N 10
ATOM 10496 C CA . LEU A 1 35 ? 3.021 -4.310 -3.094 1.00 0.00 35 LEU A CA 10
ATOM 10497 C C . LEU A 1 35 ? 3.889 -4.952 -4.176 1.00 0.00 35 LEU A C 10
ATOM 10498 O O . LEU A 1 35 ? 4.396 -6.072 -3.986 1.00 0.00 35 LEU A O 10
ATOM 10514 N N . ASN A 1 36 ? 4.004 -4.242 -5.311 1.00 0.00 36 ASN A N 10
ATOM 10515 C CA . ASN A 1 36 ? 4.721 -4.696 -6.518 1.00 0.00 36 ASN A CA 10
ATOM 10516 C C . ASN A 1 36 ? 4.140 -6.040 -7.005 1.00 0.00 36 ASN A C 10
ATOM 10517 O O . ASN A 1 36 ? 4.877 -6.974 -7.357 1.00 0.00 36 ASN A O 10
ATOM 10528 N N . TYR A 1 37 ? 2.785 -6.100 -6.977 1.00 0.00 37 TYR A N 10
ATOM 10529 C CA . TYR A 1 37 ? 1.968 -7.248 -7.432 1.00 0.00 37 TYR A CA 10
ATOM 10530 C C . TYR A 1 37 ? 2.138 -8.489 -6.521 1.00 0.00 37 TYR A C 10
ATOM 10531 O O . TYR A 1 37 ? 1.847 -9.617 -6.927 1.00 0.00 37 TYR A O 10
ATOM 10549 N N . ASP A 1 38 ? 2.594 -8.261 -5.278 1.00 0.00 38 ASP A N 10
ATOM 10550 C CA . ASP A 1 38 ? 2.705 -9.305 -4.239 1.00 0.00 38 ASP A CA 10
ATOM 10551 C C . ASP A 1 38 ? 1.927 -8.855 -3.000 1.00 0.00 38 ASP A C 10
ATOM 10552 O O . ASP A 1 38 ? 2.279 -7.846 -2.377 1.00 0.00 38 ASP A O 10
ATOM 10561 N N . VAL A 1 39 ? 0.863 -9.595 -2.663 1.00 0.00 39 VAL A N 10
ATOM 10562 C CA . VAL A 1 39 ? -0.011 -9.289 -1.520 1.00 0.00 39 VAL A CA 10
ATOM 10563 C C . VAL A 1 39 ? 0.763 -9.390 -0.182 1.00 0.00 39 VAL A C 10
ATOM 10564 O O . VAL A 1 39 ? 1.435 -10.391 0.084 1.00 0.00 39 VAL A O 10
ATOM 10577 N N . VAL A 1 40 ? 0.668 -8.319 0.621 1.00 0.00 40 VAL A N 10
ATOM 10578 C CA . VAL A 1 40 ? 1.334 -8.198 1.929 1.00 0.00 40 VAL A CA 10
ATOM 10579 C C . VAL A 1 40 ? 0.349 -8.602 3.053 1.00 0.00 40 VAL A C 10
ATOM 10580 O O . VAL A 1 40 ? -0.752 -8.063 3.101 1.00 0.00 40 VAL A O 10
ATOM 10593 N N . PRO A 1 41 ? 0.722 -9.559 3.963 1.00 0.00 41 PRO A N 10
ATOM 10594 C CA . PRO A 1 41 ? -0.150 -9.966 5.093 1.00 0.00 41 PRO A CA 10
ATOM 10595 C C . PRO A 1 41 ? -0.314 -8.845 6.147 1.00 0.00 41 PRO A C 10
ATOM 10596 O O . PRO A 1 41 ? 0.628 -8.083 6.400 1.00 0.00 41 PRO A O 10
ATOM 10607 N N . ARG A 1 42 ? -1.520 -8.801 6.754 1.00 0.00 42 ARG A N 10
ATOM 10608 C CA . ARG A 1 42 ? -1.964 -7.778 7.739 1.00 0.00 42 ARG A CA 10
ATOM 10609 C C . ARG A 1 42 ? -0.930 -7.518 8.860 1.00 0.00 42 ARG A C 10
ATOM 10610 O O . ARG A 1 42 ? -0.575 -6.367 9.121 1.00 0.00 42 ARG A O 10
ATOM 10631 N N . GLY A 1 43 ? -0.429 -8.606 9.461 1.00 0.00 43 GLY A N 10
ATOM 10632 C CA . GLY A 1 43 ? 0.517 -8.540 10.583 1.00 0.00 43 GLY A CA 10
ATOM 10633 C C . GLY A 1 43 ? 1.879 -7.930 10.233 1.00 0.00 43 GLY A C 10
ATOM 10634 O O . GLY A 1 43 ? 2.626 -7.551 11.136 1.00 0.00 43 GLY A O 10
ATOM 10638 N N . LYS A 1 44 ? 2.193 -7.824 8.921 1.00 0.00 44 LYS A N 10
ATOM 10639 C CA . LYS A 1 44 ? 3.483 -7.291 8.427 1.00 0.00 44 LYS A CA 10
ATOM 10640 C C . LYS A 1 44 ? 3.341 -5.884 7.822 1.00 0.00 44 LYS A C 10
ATOM 10641 O O . LYS A 1 44 ? 4.367 -5.264 7.563 1.00 0.00 44 LYS A O 10
ATOM 10660 N N . TRP A 1 45 ? 2.091 -5.383 7.611 1.00 0.00 45 TRP A N 10
ATOM 10661 C CA . TRP A 1 45 ? 1.826 -4.043 6.986 1.00 0.00 45 TRP A CA 10
ATOM 10662 C C . TRP A 1 45 ? 2.706 -2.917 7.595 1.00 0.00 45 TRP A C 10
ATOM 10663 O O . TRP A 1 45 ? 3.225 -2.059 6.873 1.00 0.00 45 TRP A O 10
ATOM 10684 N N . ASP A 1 46 ? 2.872 -2.966 8.927 1.00 0.00 46 ASP A N 10
ATOM 10685 C CA . ASP A 1 46 ? 3.661 -1.979 9.699 1.00 0.00 46 ASP A CA 10
ATOM 10686 C C . ASP A 1 46 ? 5.164 -2.133 9.401 1.00 0.00 46 ASP A C 10
ATOM 10687 O O . ASP A 1 46 ? 5.878 -1.142 9.219 1.00 0.00 46 ASP A O 10
ATOM 10696 N N . GLU A 1 47 ? 5.609 -3.404 9.311 1.00 0.00 47 GLU A N 10
ATOM 10697 C CA . GLU A 1 47 ? 7.009 -3.785 9.029 1.00 0.00 47 GLU A CA 10
ATOM 10698 C C . GLU A 1 47 ? 7.350 -3.611 7.535 1.00 0.00 47 GLU A C 10
ATOM 10699 O O . GLU A 1 47 ? 8.520 -3.683 7.147 1.00 0.00 47 GLU A O 10
ATOM 10711 N N . THR A 1 48 ? 6.318 -3.399 6.704 1.00 0.00 48 THR A N 10
ATOM 10712 C CA . THR A 1 48 ? 6.467 -3.227 5.256 1.00 0.00 48 THR A CA 10
ATOM 10713 C C . THR A 1 48 ? 6.595 -1.726 4.925 1.00 0.00 48 THR A C 10
ATOM 10714 O O . THR A 1 48 ? 5.674 -0.953 5.239 1.00 0.00 48 THR A O 10
ATOM 10725 N N . PRO A 1 49 ? 7.746 -1.274 4.333 1.00 0.00 49 PRO A N 10
ATOM 10726 C CA . PRO A 1 49 ? 7.939 0.139 3.971 1.00 0.00 49 PRO A CA 10
ATOM 10727 C C . PRO A 1 49 ? 7.287 0.511 2.623 1.00 0.00 49 PRO A C 10
ATOM 10728 O O . PRO A 1 49 ? 7.035 -0.355 1.768 1.00 0.00 49 PRO A O 10
ATOM 10739 N N . VAL A 1 50 ? 7.003 1.807 2.476 1.00 0.00 50 VAL A N 10
ATOM 10740 C CA . VAL A 1 50 ? 6.578 2.433 1.218 1.00 0.00 50 VAL A CA 10
ATOM 10741 C C . VAL A 1 50 ? 7.825 3.061 0.556 1.00 0.00 50 VAL A C 10
ATOM 10742 O O . VAL A 1 50 ? 8.668 3.651 1.251 1.00 0.00 50 VAL A O 10
ATOM 10755 N N . THR A 1 51 ? 7.945 2.915 -0.770 1.00 0.00 51 THR A N 10
ATOM 10756 C CA . THR A 1 51 ? 9.117 3.356 -1.551 1.00 0.00 51 THR A CA 10
ATOM 10757 C C . THR A 1 51 ? 8.648 4.186 -2.751 1.00 0.00 51 THR A C 10
ATOM 10758 O O . THR A 1 51 ? 7.658 3.833 -3.377 1.00 0.00 51 THR A O 10
ATOM 10769 N N . ALA A 1 52 ? 9.354 5.282 -3.073 1.00 0.00 52 ALA A N 10
ATOM 10770 C CA . ALA A 1 52 ? 8.965 6.180 -4.178 1.00 0.00 52 ALA A CA 10
ATOM 10771 C C . ALA A 1 52 ? 8.926 5.428 -5.529 1.00 0.00 52 ALA A C 10
ATOM 10772 O O . ALA A 1 52 ? 9.963 4.956 -6.016 1.00 0.00 52 ALA A O 10
ATOM 10779 N N . GLY A 1 53 ? 7.716 5.320 -6.101 1.00 0.00 53 GLY A N 10
ATOM 10780 C CA . GLY A 1 53 ? 7.490 4.667 -7.388 1.00 0.00 53 GLY A CA 10
ATOM 10781 C C . GLY A 1 53 ? 7.200 3.172 -7.290 1.00 0.00 53 GLY A C 10
ATOM 10782 O O . GLY A 1 53 ? 7.365 2.456 -8.284 1.00 0.00 53 GLY A O 10
ATOM 10786 N N . ASP A 1 54 ? 6.762 2.688 -6.110 1.00 0.00 54 ASP A N 10
ATOM 10787 C CA . ASP A 1 54 ? 6.331 1.278 -5.936 1.00 0.00 54 ASP A CA 10
ATOM 10788 C C . ASP A 1 54 ? 4.857 1.117 -6.350 1.00 0.00 54 ASP A C 10
ATOM 10789 O O . ASP A 1 54 ? 4.142 2.112 -6.491 1.00 0.00 54 ASP A O 10
ATOM 10798 N N . GLU A 1 55 ? 4.401 -0.129 -6.533 1.00 0.00 55 GLU A N 10
ATOM 10799 C CA . GLU A 1 55 ? 3.025 -0.421 -6.991 1.00 0.00 55 GLU A CA 10
ATOM 10800 C C . GLU A 1 55 ? 2.178 -0.945 -5.820 1.00 0.00 55 GLU A C 10
ATOM 10801 O O . GLU A 1 55 ? 2.070 -2.149 -5.614 1.00 0.00 55 GLU A O 10
ATOM 10813 N N . ILE A 1 56 ? 1.599 -0.015 -5.045 1.00 0.00 56 ILE A N 10
ATOM 10814 C CA . ILE A 1 56 ? 0.721 -0.334 -3.901 1.00 0.00 56 ILE A CA 10
ATOM 10815 C C . ILE A 1 56 ? -0.720 -0.472 -4.421 1.00 0.00 56 ILE A C 10
ATOM 10816 O O . ILE A 1 56 ? -1.431 0.518 -4.612 1.00 0.00 56 ILE A O 10
ATOM 10832 N N . GLU A 1 57 ? -1.139 -1.715 -4.664 1.00 0.00 57 GLU A N 10
ATOM 10833 C CA . GLU A 1 57 ? -2.431 -2.020 -5.292 1.00 0.00 57 GLU A CA 10
ATOM 10834 C C . GLU A 1 57 ? -3.423 -2.512 -4.235 1.00 0.00 57 GLU A C 10
ATOM 10835 O O . GLU A 1 57 ? -3.365 -3.665 -3.798 1.00 0.00 57 GLU A O 10
ATOM 10847 N N . ILE A 1 58 ? -4.333 -1.630 -3.829 1.00 0.00 58 ILE A N 10
ATOM 10848 C CA . ILE A 1 58 ? -5.316 -1.914 -2.788 1.00 0.00 58 ILE A CA 10
ATOM 10849 C C . ILE A 1 58 ? -6.644 -2.314 -3.448 1.00 0.00 58 ILE A C 10
ATOM 10850 O O . ILE A 1 58 ? -7.351 -1.473 -4.013 1.00 0.00 58 ILE A O 10
ATOM 10866 N N . LEU A 1 59 ? -6.942 -3.615 -3.388 1.00 0.00 59 LEU A N 10
ATOM 10867 C CA . LEU A 1 59 ? -8.166 -4.218 -3.945 1.00 0.00 59 LEU A CA 10
ATOM 10868 C C . LEU A 1 59 ? -9.034 -4.815 -2.820 1.00 0.00 59 LEU A C 10
ATOM 10869 O O . LEU A 1 59 ? -8.658 -4.766 -1.644 1.00 0.00 59 LEU A O 10
ATOM 10885 N N . THR A 1 60 ? -10.195 -5.360 -3.192 1.00 0.00 60 THR A N 10
ATOM 10886 C CA . THR A 1 60 ? -11.106 -6.042 -2.254 1.00 0.00 60 THR A CA 10
ATOM 10887 C C . THR A 1 60 ? -10.983 -7.577 -2.436 1.00 0.00 60 THR A C 10
ATOM 10888 O O . THR A 1 60 ? -11.504 -8.119 -3.422 1.00 0.00 60 THR A O 10
ATOM 10899 N N . PRO A 1 61 ? -10.249 -8.299 -1.517 1.00 0.00 61 PRO A N 10
ATOM 10900 C CA . PRO A 1 61 ? -10.017 -9.756 -1.647 1.00 0.00 61 PRO A CA 10
ATOM 10901 C C . PRO A 1 61 ? -11.332 -10.548 -1.476 1.00 0.00 61 PRO A C 10
ATOM 10902 O O . PRO A 1 61 ? -12.107 -10.284 -0.550 1.00 0.00 61 PRO A O 10
ATOM 10913 N N . ARG A 1 62 ? -11.575 -11.501 -2.388 1.00 0.00 62 ARG A N 10
ATOM 10914 C CA . ARG A 1 62 ? -12.809 -12.304 -2.402 1.00 0.00 62 ARG A CA 10
ATOM 10915 C C . ARG A 1 62 ? -12.759 -13.387 -1.313 1.00 0.00 62 ARG A C 10
ATOM 10916 O O . ARG A 1 62 ? -13.814 -13.809 -0.817 1.00 0.00 62 ARG A O 10
ATOM 10937 N N . GLN A 1 63 ? -11.518 -13.847 -0.996 1.00 0.00 63 GLN A N 10
ATOM 10938 C CA . GLN A 1 63 ? -11.170 -14.646 0.206 1.00 0.00 63 GLN A CA 10
ATOM 10939 C C . GLN A 1 63 ? -11.512 -16.130 -0.012 1.00 0.00 63 GLN A C 10
ATOM 10940 O O . GLN A 1 63 ? -10.615 -16.986 -0.009 1.00 0.00 63 GLN A O 10
ATOM 10954 N N . GLY A 1 64 ? -12.805 -16.422 -0.216 1.00 0.00 64 GLY A N 10
ATOM 10955 C CA . GLY A 1 64 ? -13.242 -17.740 -0.657 1.00 0.00 64 GLY A CA 10
ATOM 10956 C C . GLY A 1 64 ? -13.106 -17.874 -2.171 1.00 0.00 64 GLY A C 10
ATOM 10957 O O . GLY A 1 64 ? -14.113 -17.825 -2.886 1.00 0.00 64 GLY A O 10
ATOM 10961 N N . GLY A 1 65 ? -11.837 -17.998 -2.644 1.00 0.00 65 GLY A N 10
ATOM 10962 C CA . GLY A 1 65 ? -11.498 -18.040 -4.074 1.00 0.00 65 GLY A CA 10
ATOM 10963 C C . GLY A 1 65 ? -12.246 -19.105 -4.880 1.00 0.00 65 GLY A C 10
ATOM 10964 O O . GLY A 1 65 ? -11.807 -20.259 -4.950 1.00 0.00 65 GLY A O 10
ATOM 10968 N N . LEU A 1 66 ? -13.390 -18.699 -5.466 1.00 0.00 66 LEU A N 10
ATOM 10969 C CA . LEU A 1 66 ? -14.198 -19.545 -6.368 1.00 0.00 66 LEU A CA 10
ATOM 10970 C C . LEU A 1 66 ? -14.925 -18.665 -7.431 1.00 0.00 66 LEU A C 10
ATOM 10971 O O . LEU A 1 66 ? -15.663 -19.191 -8.281 1.00 0.00 66 LEU A O 10
ATOM 10987 N N . GLU A 1 67 ? -14.679 -17.328 -7.395 1.00 0.00 67 GLU A N 10
ATOM 10988 C CA . GLU A 1 67 ? -15.303 -16.343 -8.312 1.00 0.00 67 GLU A CA 10
ATOM 10989 C C . GLU A 1 67 ? -14.960 -16.676 -9.778 1.00 0.00 67 GLU A C 10
ATOM 10990 O O . GLU A 1 67 ? -15.823 -16.645 -10.664 1.00 0.00 67 GLU A O 10
ATOM 11002 N N . HIS A 1 68 ? -13.680 -17.006 -9.999 1.00 0.00 68 HIS A N 10
ATOM 11003 C CA . HIS A 1 68 ? -13.149 -17.466 -11.297 1.00 0.00 68 HIS A CA 10
ATOM 11004 C C . HIS A 1 68 ? -12.259 -18.700 -11.075 1.00 0.00 68 HIS A C 10
ATOM 11005 O O . HIS A 1 68 ? -11.977 -19.075 -9.932 1.00 0.00 68 HIS A O 10
ATOM 11020 N N . HIS A 1 69 ? -11.834 -19.339 -12.182 1.00 0.00 69 HIS A N 10
ATOM 11021 C CA . HIS A 1 69 ? -10.854 -20.449 -12.149 1.00 0.00 69 HIS A CA 10
ATOM 11022 C C . HIS A 1 69 ? -9.425 -19.878 -12.048 1.00 0.00 69 HIS A C 10
ATOM 11023 O O . HIS A 1 69 ? -9.234 -18.654 -12.083 1.00 0.00 69 HIS A O 10
ATOM 11038 N N . HIS A 1 70 ? -8.431 -20.773 -11.935 1.00 0.00 70 HIS A N 10
ATOM 11039 C CA . HIS A 1 70 ? -7.014 -20.395 -11.803 1.00 0.00 70 HIS A CA 10
ATOM 11040 C C . HIS A 1 70 ? -6.488 -19.851 -13.147 1.00 0.00 70 HIS A C 10
ATOM 11041 O O . HIS A 1 70 ? -6.026 -20.617 -14.001 1.00 0.00 70 HIS A O 10
ATOM 11056 N N . HIS A 1 71 ? -6.624 -18.529 -13.344 1.00 0.00 71 HIS A N 10
ATOM 11057 C CA . HIS A 1 71 ? -6.149 -17.836 -14.556 1.00 0.00 71 HIS A CA 10
ATOM 11058 C C . HIS A 1 71 ? -4.702 -17.357 -14.354 1.00 0.00 71 HIS A C 10
ATOM 11059 O O . HIS A 1 71 ? -4.456 -16.231 -13.910 1.00 0.00 71 HIS A O 10
ATOM 11074 N N . HIS A 1 72 ? -3.755 -18.283 -14.640 1.00 0.00 72 HIS A N 10
ATOM 11075 C CA . HIS A 1 72 ? -2.285 -18.067 -14.545 1.00 0.00 72 HIS A CA 10
ATOM 11076 C C . HIS A 1 72 ? -1.812 -17.929 -13.074 1.00 0.00 72 HIS A C 10
ATOM 11077 O O . HIS A 1 72 ? -2.627 -17.851 -12.145 1.00 0.00 72 HIS A O 10
ATOM 11092 N N . HIS A 1 73 ? -0.475 -17.909 -12.884 1.00 0.00 73 HIS A N 10
ATOM 11093 C CA . HIS A 1 73 ? 0.176 -17.690 -11.577 1.00 0.00 73 HIS A CA 10
ATOM 11094 C C . HIS A 1 73 ? 1.659 -17.328 -11.834 1.00 0.00 73 HIS A C 10
ATOM 11095 O O . HIS A 1 73 ? 2.458 -18.235 -12.147 1.00 0.00 73 HIS A O 10
ATOM 11111 N N . MET A 1 1 ? 6.575 11.289 -0.865 1.00 0.00 1 MET A N 11
ATOM 11112 C CA . MET A 1 1 ? 7.140 10.760 -2.120 1.00 0.00 1 MET A CA 11
ATOM 11113 C C . MET A 1 1 ? 6.029 10.160 -2.993 1.00 0.00 1 MET A C 11
ATOM 11114 O O . MET A 1 1 ? 5.041 9.620 -2.477 1.00 0.00 1 MET A O 11
ATOM 11130 N N . LEU A 1 2 ? 6.217 10.256 -4.317 1.00 0.00 2 LEU A N 11
ATOM 11131 C CA . LEU A 1 2 ? 5.237 9.831 -5.313 1.00 0.00 2 LEU A CA 11
ATOM 11132 C C . LEU A 1 2 ? 5.293 8.299 -5.501 1.00 0.00 2 LEU A C 11
ATOM 11133 O O . LEU A 1 2 ? 6.333 7.748 -5.873 1.00 0.00 2 LEU A O 11
ATOM 11149 N N . VAL A 1 3 ? 4.167 7.635 -5.212 1.00 0.00 3 VAL A N 11
ATOM 11150 C CA . VAL A 1 3 ? 3.985 6.178 -5.400 1.00 0.00 3 VAL A CA 11
ATOM 11151 C C . VAL A 1 3 ? 2.765 5.936 -6.314 1.00 0.00 3 VAL A C 11
ATOM 11152 O O . VAL A 1 3 ? 1.948 6.844 -6.509 1.00 0.00 3 VAL A O 11
ATOM 11165 N N . THR A 1 4 ? 2.644 4.723 -6.883 1.00 0.00 4 THR A N 11
ATOM 11166 C CA . THR A 1 4 ? 1.528 4.377 -7.789 1.00 0.00 4 THR A CA 11
ATOM 11167 C C . THR A 1 4 ? 0.519 3.470 -7.058 1.00 0.00 4 THR A C 11
ATOM 11168 O O . THR A 1 4 ? 0.732 2.264 -6.937 1.00 0.00 4 THR A O 11
ATOM 11179 N N . ILE A 1 5 ? -0.581 4.069 -6.582 1.00 0.00 5 ILE A N 11
ATOM 11180 C CA . ILE A 1 5 ? -1.618 3.374 -5.807 1.00 0.00 5 ILE A CA 11
ATOM 11181 C C . ILE A 1 5 ? -2.815 3.069 -6.719 1.00 0.00 5 ILE A C 11
ATOM 11182 O O . ILE A 1 5 ? -3.520 3.996 -7.129 1.00 0.00 5 ILE A O 11
ATOM 11198 N N . ASN A 1 6 ? -3.006 1.780 -7.053 1.00 0.00 6 ASN A N 11
ATOM 11199 C CA . ASN A 1 6 ? -4.132 1.290 -7.902 1.00 0.00 6 ASN A CA 11
ATOM 11200 C C . ASN A 1 6 ? -4.091 1.848 -9.336 1.00 0.00 6 ASN A C 11
ATOM 11201 O O . ASN A 1 6 ? -5.111 1.838 -10.043 1.00 0.00 6 ASN A O 11
ATOM 11212 N N . GLY A 1 7 ? -2.897 2.267 -9.777 1.00 0.00 7 GLY A N 11
ATOM 11213 C CA . GLY A 1 7 ? -2.723 2.895 -11.090 1.00 0.00 7 GLY A CA 11
ATOM 11214 C C . GLY A 1 7 ? -2.931 4.407 -11.070 1.00 0.00 7 GLY A C 11
ATOM 11215 O O . GLY A 1 7 ? -2.998 5.047 -12.129 1.00 0.00 7 GLY A O 11
ATOM 11219 N N . GLU A 1 8 ? -3.057 4.969 -9.860 1.00 0.00 8 GLU A N 11
ATOM 11220 C CA . GLU A 1 8 ? -3.106 6.424 -9.635 1.00 0.00 8 GLU A CA 11
ATOM 11221 C C . GLU A 1 8 ? -1.756 6.884 -9.084 1.00 0.00 8 GLU A C 11
ATOM 11222 O O . GLU A 1 8 ? -1.234 6.278 -8.152 1.00 0.00 8 GLU A O 11
ATOM 11234 N N . GLN A 1 9 ? -1.190 7.941 -9.665 1.00 0.00 9 GLN A N 11
ATOM 11235 C CA . GLN A 1 9 ? 0.012 8.582 -9.128 1.00 0.00 9 GLN A CA 11
ATOM 11236 C C . GLN A 1 9 ? -0.398 9.505 -7.967 1.00 0.00 9 GLN A C 11
ATOM 11237 O O . GLN A 1 9 ? -1.118 10.491 -8.171 1.00 0.00 9 GLN A O 11
ATOM 11251 N N . ARG A 1 10 ? 0.035 9.159 -6.742 1.00 0.00 10 ARG A N 11
ATOM 11252 C CA . ARG A 1 10 ? -0.277 9.933 -5.530 1.00 0.00 10 ARG A CA 11
ATOM 11253 C C . ARG A 1 10 ? 0.971 10.058 -4.644 1.00 0.00 10 ARG A C 11
ATOM 11254 O O . ARG A 1 10 ? 1.652 9.067 -4.363 1.00 0.00 10 ARG A O 11
ATOM 11275 N N . GLU A 1 11 ? 1.257 11.294 -4.225 1.00 0.00 11 GLU A N 11
ATOM 11276 C CA . GLU A 1 11 ? 2.329 11.599 -3.274 1.00 0.00 11 GLU A CA 11
ATOM 11277 C C . GLU A 1 11 ? 1.828 11.367 -1.830 1.00 0.00 11 GLU A C 11
ATOM 11278 O O . GLU A 1 11 ? 0.740 11.825 -1.444 1.00 0.00 11 GLU A O 11
ATOM 11290 N N . VAL A 1 12 ? 2.611 10.607 -1.051 1.00 0.00 12 VAL A N 11
ATOM 11291 C CA . VAL A 1 12 ? 2.273 10.234 0.338 1.00 0.00 12 VAL A CA 11
ATOM 11292 C C . VAL A 1 12 ? 3.505 10.415 1.252 1.00 0.00 12 VAL A C 11
ATOM 11293 O O . VAL A 1 12 ? 4.640 10.435 0.776 1.00 0.00 12 VAL A O 11
ATOM 11306 N N . GLN A 1 13 ? 3.266 10.529 2.559 1.00 0.00 13 GLN A N 11
ATOM 11307 C CA . GLN A 1 13 ? 4.326 10.745 3.580 1.00 0.00 13 GLN A CA 11
ATOM 11308 C C . GLN A 1 13 ? 4.461 9.512 4.477 1.00 0.00 13 GLN A C 11
ATOM 11309 O O . GLN A 1 13 ? 5.428 9.389 5.243 1.00 0.00 13 GLN A O 11
ATOM 11323 N N . SER A 1 14 ? 3.477 8.610 4.379 1.00 0.00 14 SER A N 11
ATOM 11324 C CA . SER A 1 14 ? 3.402 7.397 5.173 1.00 0.00 14 SER A CA 11
ATOM 11325 C C . SER A 1 14 ? 4.554 6.434 4.820 1.00 0.00 14 SER A C 11
ATOM 11326 O O . SER A 1 14 ? 4.560 5.817 3.746 1.00 0.00 14 SER A O 11
ATOM 11334 N N . ALA A 1 15 ? 5.542 6.357 5.726 1.00 0.00 15 ALA A N 11
ATOM 11335 C CA . ALA A 1 15 ? 6.689 5.445 5.610 1.00 0.00 15 ALA A CA 11
ATOM 11336 C C . ALA A 1 15 ? 6.280 3.978 5.856 1.00 0.00 15 ALA A C 11
ATOM 11337 O O . ALA A 1 15 ? 7.019 3.067 5.504 1.00 0.00 15 ALA A O 11
ATOM 11344 N N . SER A 1 16 ? 5.105 3.774 6.476 1.00 0.00 16 SER A N 11
ATOM 11345 C CA . SER A 1 16 ? 4.543 2.442 6.759 1.00 0.00 16 SER A CA 11
ATOM 11346 C C . SER A 1 16 ? 3.395 2.139 5.792 1.00 0.00 16 SER A C 11
ATOM 11347 O O . SER A 1 16 ? 2.626 3.049 5.437 1.00 0.00 16 SER A O 11
ATOM 11355 N N . VAL A 1 17 ? 3.277 0.863 5.364 1.00 0.00 17 VAL A N 11
ATOM 11356 C CA . VAL A 1 17 ? 2.144 0.402 4.543 1.00 0.00 17 VAL A CA 11
ATOM 11357 C C . VAL A 1 17 ? 0.850 0.424 5.380 1.00 0.00 17 VAL A C 11
ATOM 11358 O O . VAL A 1 17 ? -0.204 0.743 4.853 1.00 0.00 17 VAL A O 11
ATOM 11371 N N . ALA A 1 18 ? 0.958 0.145 6.697 1.00 0.00 18 ALA A N 11
ATOM 11372 C CA . ALA A 1 18 ? -0.193 0.221 7.634 1.00 0.00 18 ALA A CA 11
ATOM 11373 C C . ALA A 1 18 ? -0.721 1.658 7.721 1.00 0.00 18 ALA A C 11
ATOM 11374 O O . ALA A 1 18 ? -1.932 1.889 7.662 1.00 0.00 18 ALA A O 11
ATOM 11381 N N . ALA A 1 19 ? 0.225 2.607 7.835 1.00 0.00 19 ALA A N 11
ATOM 11382 C CA . ALA A 1 19 ? -0.077 4.051 7.878 1.00 0.00 19 ALA A CA 11
ATOM 11383 C C . ALA A 1 19 ? -0.668 4.530 6.549 1.00 0.00 19 ALA A C 11
ATOM 11384 O O . ALA A 1 19 ? -1.523 5.412 6.538 1.00 0.00 19 ALA A O 11
ATOM 11391 N N . LEU A 1 20 ? -0.191 3.941 5.439 1.00 0.00 20 LEU A N 11
ATOM 11392 C CA . LEU A 1 20 ? -0.691 4.255 4.088 1.00 0.00 20 LEU A CA 11
ATOM 11393 C C . LEU A 1 20 ? -2.125 3.734 3.905 1.00 0.00 20 LEU A C 11
ATOM 11394 O O . LEU A 1 20 ? -2.984 4.431 3.363 1.00 0.00 20 LEU A O 11
ATOM 11410 N N . MET A 1 21 ? -2.375 2.506 4.378 1.00 0.00 21 MET A N 11
ATOM 11411 C CA . MET A 1 21 ? -3.706 1.879 4.313 1.00 0.00 21 MET A CA 11
ATOM 11412 C C . MET A 1 21 ? -4.689 2.631 5.235 1.00 0.00 21 MET A C 11
ATOM 11413 O O . MET A 1 21 ? -5.878 2.672 4.967 1.00 0.00 21 MET A O 11
ATOM 11427 N N . THR A 1 22 ? -4.177 3.239 6.321 1.00 0.00 22 THR A N 11
ATOM 11428 C CA . THR A 1 22 ? -4.994 4.076 7.228 1.00 0.00 22 THR A CA 11
ATOM 11429 C C . THR A 1 22 ? -5.194 5.489 6.634 1.00 0.00 22 THR A C 11
ATOM 11430 O O . THR A 1 22 ? -6.222 6.130 6.869 1.00 0.00 22 THR A O 11
ATOM 11441 N N . GLU A 1 23 ? -4.211 5.937 5.838 1.00 0.00 23 GLU A N 11
ATOM 11442 C CA . GLU A 1 23 ? -4.260 7.226 5.120 1.00 0.00 23 GLU A CA 11
ATOM 11443 C C . GLU A 1 23 ? -5.332 7.172 4.018 1.00 0.00 23 GLU A C 11
ATOM 11444 O O . GLU A 1 23 ? -6.045 8.144 3.768 1.00 0.00 23 GLU A O 11
ATOM 11456 N N . LEU A 1 24 ? -5.429 6.001 3.384 1.00 0.00 24 LEU A N 11
ATOM 11457 C CA . LEU A 1 24 ? -6.357 5.732 2.276 1.00 0.00 24 LEU A CA 11
ATOM 11458 C C . LEU A 1 24 ? -7.621 5.016 2.782 1.00 0.00 24 LEU A C 11
ATOM 11459 O O . LEU A 1 24 ? -8.408 4.548 1.971 1.00 0.00 24 LEU A O 11
ATOM 11475 N N . ASP A 1 25 ? -7.775 4.911 4.127 1.00 0.00 25 ASP A N 11
ATOM 11476 C CA . ASP A 1 25 ? -8.926 4.255 4.830 1.00 0.00 25 ASP A CA 11
ATOM 11477 C C . ASP A 1 25 ? -9.227 2.825 4.315 1.00 0.00 25 ASP A C 11
ATOM 11478 O O . ASP A 1 25 ? -10.319 2.277 4.533 1.00 0.00 25 ASP A O 11
ATOM 11487 N N . CYS A 1 26 ? -8.202 2.190 3.729 1.00 0.00 26 CYS A N 11
ATOM 11488 C CA . CYS A 1 26 ? -8.254 0.816 3.211 1.00 0.00 26 CYS A CA 11
ATOM 11489 C C . CYS A 1 26 ? -7.898 -0.205 4.328 1.00 0.00 26 CYS A C 11
ATOM 11490 O O . CYS A 1 26 ? -7.518 -1.344 4.045 1.00 0.00 26 CYS A O 11
ATOM 11498 N N . THR A 1 27 ? -8.024 0.213 5.600 1.00 0.00 27 THR A N 11
ATOM 11499 C CA . THR A 1 27 ? -7.850 -0.665 6.764 1.00 0.00 27 THR A CA 11
ATOM 11500 C C . THR A 1 27 ? -9.213 -1.194 7.214 1.00 0.00 27 THR A C 11
ATOM 11501 O O . THR A 1 27 ? -9.381 -2.391 7.432 1.00 0.00 27 THR A O 11
ATOM 11512 N N . ASP A 1 28 ? -10.190 -0.274 7.335 1.00 0.00 28 ASP A N 11
ATOM 11513 C CA . ASP A 1 28 ? -11.545 -0.584 7.816 1.00 0.00 28 ASP A CA 11
ATOM 11514 C C . ASP A 1 28 ? -12.355 -1.258 6.712 1.00 0.00 28 ASP A C 11
ATOM 11515 O O . ASP A 1 28 ? -12.679 -0.624 5.705 1.00 0.00 28 ASP A O 11
ATOM 11524 N N . GLY A 1 29 ? -12.664 -2.543 6.909 1.00 0.00 29 GLY A N 11
ATOM 11525 C CA . GLY A 1 29 ? -13.469 -3.328 5.977 1.00 0.00 29 GLY A CA 11
ATOM 11526 C C . GLY A 1 29 ? -12.698 -4.463 5.335 1.00 0.00 29 GLY A C 11
ATOM 11527 O O . GLY A 1 29 ? -11.555 -4.750 5.728 1.00 0.00 29 GLY A O 11
ATOM 11531 N N . HIS A 1 30 ? -13.329 -5.128 4.361 1.00 0.00 30 HIS A N 11
ATOM 11532 C CA . HIS A 1 30 ? -12.702 -6.210 3.589 1.00 0.00 30 HIS A CA 11
ATOM 11533 C C . HIS A 1 30 ? -11.723 -5.602 2.570 1.00 0.00 30 HIS A C 11
ATOM 11534 O O . HIS A 1 30 ? -12.110 -5.320 1.430 1.00 0.00 30 HIS A O 11
ATOM 11549 N N . TYR A 1 31 ? -10.470 -5.348 2.997 1.00 0.00 31 TYR A N 11
ATOM 11550 C CA . TYR A 1 31 ? -9.411 -4.793 2.117 1.00 0.00 31 TYR A CA 11
ATOM 11551 C C . TYR A 1 31 ? -8.061 -5.490 2.363 1.00 0.00 31 TYR A C 11
ATOM 11552 O O . TYR A 1 31 ? -7.798 -6.025 3.443 1.00 0.00 31 TYR A O 11
ATOM 11570 N N . ALA A 1 32 ? -7.225 -5.438 1.328 1.00 0.00 32 ALA A N 11
ATOM 11571 C CA . ALA A 1 32 ? -5.869 -6.010 1.305 1.00 0.00 32 ALA A CA 11
ATOM 11572 C C . ALA A 1 32 ? -4.978 -5.134 0.410 1.00 0.00 32 ALA A C 11
ATOM 11573 O O . ALA A 1 32 ? -5.478 -4.277 -0.322 1.00 0.00 32 ALA A O 11
ATOM 11580 N N . VAL A 1 33 ? -3.662 -5.358 0.459 1.00 0.00 33 VAL A N 11
ATOM 11581 C CA . VAL A 1 33 ? -2.701 -4.620 -0.385 1.00 0.00 33 VAL A CA 11
ATOM 11582 C C . VAL A 1 33 ? -1.748 -5.607 -1.077 1.00 0.00 33 VAL A C 11
ATOM 11583 O O . VAL A 1 33 ? -1.455 -6.676 -0.540 1.00 0.00 33 VAL A O 11
ATOM 11596 N N . ALA A 1 34 ? -1.311 -5.246 -2.285 1.00 0.00 34 ALA A N 11
ATOM 11597 C CA . ALA A 1 34 ? -0.315 -5.985 -3.060 1.00 0.00 34 ALA A CA 11
ATOM 11598 C C . ALA A 1 34 ? 0.796 -5.026 -3.454 1.00 0.00 34 ALA A C 11
ATOM 11599 O O . ALA A 1 34 ? 0.615 -4.188 -4.342 1.00 0.00 34 ALA A O 11
ATOM 11606 N N . LEU A 1 35 ? 1.937 -5.142 -2.779 1.00 0.00 35 LEU A N 11
ATOM 11607 C CA . LEU A 1 35 ? 3.102 -4.313 -3.055 1.00 0.00 35 LEU A CA 11
ATOM 11608 C C . LEU A 1 35 ? 3.920 -5.018 -4.140 1.00 0.00 35 LEU A C 11
ATOM 11609 O O . LEU A 1 35 ? 4.472 -6.101 -3.902 1.00 0.00 35 LEU A O 11
ATOM 11625 N N . ASN A 1 36 ? 3.910 -4.414 -5.337 1.00 0.00 36 ASN A N 11
ATOM 11626 C CA . ASN A 1 36 ? 4.600 -4.918 -6.531 1.00 0.00 36 ASN A CA 11
ATOM 11627 C C . ASN A 1 36 ? 4.137 -6.344 -6.881 1.00 0.00 36 ASN A C 11
ATOM 11628 O O . ASN A 1 36 ? 4.947 -7.270 -7.007 1.00 0.00 36 ASN A O 11
ATOM 11639 N N . TYR A 1 37 ? 2.795 -6.498 -6.981 1.00 0.00 37 TYR A N 11
ATOM 11640 C CA . TYR A 1 37 ? 2.094 -7.761 -7.342 1.00 0.00 37 TYR A CA 11
ATOM 11641 C C . TYR A 1 37 ? 2.156 -8.823 -6.228 1.00 0.00 37 TYR A C 11
ATOM 11642 O O . TYR A 1 37 ? 1.584 -9.905 -6.383 1.00 0.00 37 TYR A O 11
ATOM 11660 N N . ASP A 1 38 ? 2.844 -8.523 -5.119 1.00 0.00 38 ASP A N 11
ATOM 11661 C CA . ASP A 1 38 ? 2.998 -9.439 -3.980 1.00 0.00 38 ASP A CA 11
ATOM 11662 C C . ASP A 1 38 ? 2.072 -8.987 -2.851 1.00 0.00 38 ASP A C 11
ATOM 11663 O O . ASP A 1 38 ? 2.308 -7.932 -2.249 1.00 0.00 38 ASP A O 11
ATOM 11672 N N . VAL A 1 39 ? 1.012 -9.775 -2.577 1.00 0.00 39 VAL A N 11
ATOM 11673 C CA . VAL A 1 39 ? -0.008 -9.420 -1.590 1.00 0.00 39 VAL A CA 11
ATOM 11674 C C . VAL A 1 39 ? 0.571 -9.494 -0.173 1.00 0.00 39 VAL A C 11
ATOM 11675 O O . VAL A 1 39 ? 0.970 -10.568 0.294 1.00 0.00 39 VAL A O 11
ATOM 11688 N N . VAL A 1 40 ? 0.620 -8.330 0.484 1.00 0.00 40 VAL A N 11
ATOM 11689 C CA . VAL A 1 40 ? 1.157 -8.170 1.828 1.00 0.00 40 VAL A CA 11
ATOM 11690 C C . VAL A 1 40 ? 0.027 -8.446 2.848 1.00 0.00 40 VAL A C 11
ATOM 11691 O O . VAL A 1 40 ? -1.034 -7.811 2.761 1.00 0.00 40 VAL A O 11
ATOM 11704 N N . PRO A 1 41 ? 0.206 -9.432 3.783 1.00 0.00 41 PRO A N 11
ATOM 11705 C CA . PRO A 1 41 ? -0.771 -9.695 4.872 1.00 0.00 41 PRO A CA 11
ATOM 11706 C C . PRO A 1 41 ? -0.752 -8.562 5.924 1.00 0.00 41 PRO A C 11
ATOM 11707 O O . PRO A 1 41 ? 0.241 -7.837 6.021 1.00 0.00 41 PRO A O 11
ATOM 11718 N N . ARG A 1 42 ? -1.845 -8.440 6.705 1.00 0.00 42 ARG A N 11
ATOM 11719 C CA . ARG A 1 42 ? -1.998 -7.357 7.702 1.00 0.00 42 ARG A CA 11
ATOM 11720 C C . ARG A 1 42 ? -0.907 -7.414 8.787 1.00 0.00 42 ARG A C 11
ATOM 11721 O O . ARG A 1 42 ? -0.427 -6.374 9.253 1.00 0.00 42 ARG A O 11
ATOM 11742 N N . GLY A 1 43 ? -0.489 -8.644 9.132 1.00 0.00 43 GLY A N 11
ATOM 11743 C CA . GLY A 1 43 ? 0.621 -8.872 10.061 1.00 0.00 43 GLY A CA 11
ATOM 11744 C C . GLY A 1 43 ? 1.975 -8.379 9.548 1.00 0.00 43 GLY A C 11
ATOM 11745 O O . GLY A 1 43 ? 2.959 -8.398 10.291 1.00 0.00 43 GLY A O 11
ATOM 11749 N N . LYS A 1 44 ? 2.028 -7.915 8.288 1.00 0.00 44 LYS A N 11
ATOM 11750 C CA . LYS A 1 44 ? 3.224 -7.303 7.686 1.00 0.00 44 LYS A CA 11
ATOM 11751 C C . LYS A 1 44 ? 2.989 -5.844 7.237 1.00 0.00 44 LYS A C 11
ATOM 11752 O O . LYS A 1 44 ? 3.956 -5.208 6.848 1.00 0.00 44 LYS A O 11
ATOM 11771 N N . TRP A 1 45 ? 1.743 -5.308 7.287 1.00 0.00 45 TRP A N 11
ATOM 11772 C CA . TRP A 1 45 ? 1.457 -3.911 6.818 1.00 0.00 45 TRP A CA 11
ATOM 11773 C C . TRP A 1 45 ? 2.353 -2.873 7.546 1.00 0.00 45 TRP A C 11
ATOM 11774 O O . TRP A 1 45 ? 2.948 -1.995 6.911 1.00 0.00 45 TRP A O 11
ATOM 11795 N N . ASP A 1 46 ? 2.449 -3.001 8.878 1.00 0.00 46 ASP A N 11
ATOM 11796 C CA . ASP A 1 46 ? 3.302 -2.120 9.709 1.00 0.00 46 ASP A CA 11
ATOM 11797 C C . ASP A 1 46 ? 4.786 -2.461 9.490 1.00 0.00 46 ASP A C 11
ATOM 11798 O O . ASP A 1 46 ? 5.633 -1.572 9.397 1.00 0.00 46 ASP A O 11
ATOM 11807 N N . GLU A 1 47 ? 5.068 -3.767 9.375 1.00 0.00 47 GLU A N 11
ATOM 11808 C CA . GLU A 1 47 ? 6.437 -4.299 9.201 1.00 0.00 47 GLU A CA 11
ATOM 11809 C C . GLU A 1 47 ? 7.049 -3.925 7.838 1.00 0.00 47 GLU A C 11
ATOM 11810 O O . GLU A 1 47 ? 8.277 -3.909 7.688 1.00 0.00 47 GLU A O 11
ATOM 11822 N N . THR A 1 48 ? 6.197 -3.615 6.850 1.00 0.00 48 THR A N 11
ATOM 11823 C CA . THR A 1 48 ? 6.622 -3.308 5.478 1.00 0.00 48 THR A CA 11
ATOM 11824 C C . THR A 1 48 ? 6.648 -1.777 5.274 1.00 0.00 48 THR A C 11
ATOM 11825 O O . THR A 1 48 ? 5.669 -1.097 5.614 1.00 0.00 48 THR A O 11
ATOM 11836 N N . PRO A 1 49 ? 7.783 -1.196 4.776 1.00 0.00 49 PRO A N 11
ATOM 11837 C CA . PRO A 1 49 ? 7.862 0.240 4.450 1.00 0.00 49 PRO A CA 11
ATOM 11838 C C . PRO A 1 49 ? 7.302 0.585 3.047 1.00 0.00 49 PRO A C 11
ATOM 11839 O O . PRO A 1 49 ? 7.043 -0.303 2.225 1.00 0.00 49 PRO A O 11
ATOM 11850 N N . VAL A 1 50 ? 7.104 1.895 2.808 1.00 0.00 50 VAL A N 11
ATOM 11851 C CA . VAL A 1 50 ? 6.675 2.447 1.509 1.00 0.00 50 VAL A CA 11
ATOM 11852 C C . VAL A 1 50 ? 7.806 3.330 0.961 1.00 0.00 50 VAL A C 11
ATOM 11853 O O . VAL A 1 50 ? 8.264 4.238 1.664 1.00 0.00 50 VAL A O 11
ATOM 11866 N N . THR A 1 51 ? 8.264 3.063 -0.273 1.00 0.00 51 THR A N 11
ATOM 11867 C CA . THR A 1 51 ? 9.249 3.913 -0.968 1.00 0.00 51 THR A CA 11
ATOM 11868 C C . THR A 1 51 ? 8.693 4.372 -2.314 1.00 0.00 51 THR A C 11
ATOM 11869 O O . THR A 1 51 ? 7.766 3.762 -2.863 1.00 0.00 51 THR A O 11
ATOM 11880 N N . ALA A 1 52 ? 9.302 5.441 -2.831 1.00 0.00 52 ALA A N 11
ATOM 11881 C CA . ALA A 1 52 ? 8.896 6.120 -4.061 1.00 0.00 52 ALA A CA 11
ATOM 11882 C C . ALA A 1 52 ? 9.040 5.228 -5.302 1.00 0.00 52 ALA A C 11
ATOM 11883 O O . ALA A 1 52 ? 9.996 4.457 -5.413 1.00 0.00 52 ALA A O 11
ATOM 11890 N N . GLY A 1 53 ? 8.078 5.348 -6.232 1.00 0.00 53 GLY A N 11
ATOM 11891 C CA . GLY A 1 53 ? 8.123 4.639 -7.508 1.00 0.00 53 GLY A CA 11
ATOM 11892 C C . GLY A 1 53 ? 7.517 3.245 -7.463 1.00 0.00 53 GLY A C 11
ATOM 11893 O O . GLY A 1 53 ? 7.279 2.646 -8.518 1.00 0.00 53 GLY A O 11
ATOM 11897 N N . ASP A 1 54 ? 7.265 2.710 -6.253 1.00 0.00 54 ASP A N 11
ATOM 11898 C CA . ASP A 1 54 ? 6.692 1.362 -6.082 1.00 0.00 54 ASP A CA 11
ATOM 11899 C C . ASP A 1 54 ? 5.191 1.332 -6.388 1.00 0.00 54 ASP A C 11
ATOM 11900 O O . ASP A 1 54 ? 4.458 2.296 -6.112 1.00 0.00 54 ASP A O 11
ATOM 11909 N N . GLU A 1 55 ? 4.751 0.204 -6.960 1.00 0.00 55 GLU A N 11
ATOM 11910 C CA . GLU A 1 55 ? 3.371 -0.014 -7.394 1.00 0.00 55 GLU A CA 11
ATOM 11911 C C . GLU A 1 55 ? 2.565 -0.699 -6.274 1.00 0.00 55 GLU A C 11
ATOM 11912 O O . GLU A 1 55 ? 2.657 -1.913 -6.060 1.00 0.00 55 GLU A O 11
ATOM 11924 N N . ILE A 1 56 ? 1.800 0.110 -5.547 1.00 0.00 56 ILE A N 11
ATOM 11925 C CA . ILE A 1 56 ? 0.986 -0.335 -4.416 1.00 0.00 56 ILE A CA 11
ATOM 11926 C C . ILE A 1 56 ? -0.463 -0.544 -4.895 1.00 0.00 56 ILE A C 11
ATOM 11927 O O . ILE A 1 56 ? -1.233 0.400 -5.025 1.00 0.00 56 ILE A O 11
ATOM 11943 N N . GLU A 1 57 ? -0.801 -1.792 -5.195 1.00 0.00 57 GLU A N 11
ATOM 11944 C CA . GLU A 1 57 ? -2.118 -2.176 -5.722 1.00 0.00 57 GLU A CA 11
ATOM 11945 C C . GLU A 1 57 ? -3.007 -2.666 -4.573 1.00 0.00 57 GLU A C 11
ATOM 11946 O O . GLU A 1 57 ? -2.787 -3.749 -4.052 1.00 0.00 57 GLU A O 11
ATOM 11958 N N . ILE A 1 58 ? -3.998 -1.861 -4.175 1.00 0.00 58 ILE A N 11
ATOM 11959 C CA . ILE A 1 58 ? -4.884 -2.185 -3.036 1.00 0.00 58 ILE A CA 11
ATOM 11960 C C . ILE A 1 58 ? -6.160 -2.863 -3.554 1.00 0.00 58 ILE A C 11
ATOM 11961 O O . ILE A 1 58 ? -6.973 -2.248 -4.249 1.00 0.00 58 ILE A O 11
ATOM 11977 N N . LEU A 1 59 ? -6.348 -4.130 -3.190 1.00 0.00 59 LEU A N 11
ATOM 11978 C CA . LEU A 1 59 ? -7.480 -4.948 -3.654 1.00 0.00 59 LEU A CA 11
ATOM 11979 C C . LEU A 1 59 ? -8.270 -5.488 -2.464 1.00 0.00 59 LEU A C 11
ATOM 11980 O O . LEU A 1 59 ? -7.733 -5.614 -1.372 1.00 0.00 59 LEU A O 11
ATOM 11996 N N . THR A 1 60 ? -9.544 -5.794 -2.684 1.00 0.00 60 THR A N 11
ATOM 11997 C CA . THR A 1 60 ? -10.397 -6.423 -1.675 1.00 0.00 60 THR A CA 11
ATOM 11998 C C . THR A 1 60 ? -10.192 -7.956 -1.733 1.00 0.00 60 THR A C 11
ATOM 11999 O O . THR A 1 60 ? -9.886 -8.476 -2.807 1.00 0.00 60 THR A O 11
ATOM 12010 N N . PRO A 1 61 ? -10.276 -8.709 -0.589 1.00 0.00 61 PRO A N 11
ATOM 12011 C CA . PRO A 1 61 ? -10.343 -10.190 -0.621 1.00 0.00 61 PRO A CA 11
ATOM 12012 C C . PRO A 1 61 ? -11.484 -10.662 -1.548 1.00 0.00 61 PRO A C 11
ATOM 12013 O O . PRO A 1 61 ? -12.601 -10.121 -1.476 1.00 0.00 61 PRO A O 11
ATOM 12024 N N . ARG A 1 62 ? -11.160 -11.638 -2.417 1.00 0.00 62 ARG A N 11
ATOM 12025 C CA . ARG A 1 62 ? -12.004 -12.079 -3.550 1.00 0.00 62 ARG A CA 11
ATOM 12026 C C . ARG A 1 62 ? -12.007 -10.958 -4.615 1.00 0.00 62 ARG A C 11
ATOM 12027 O O . ARG A 1 62 ? -12.941 -10.155 -4.687 1.00 0.00 62 ARG A O 11
ATOM 12048 N N . GLN A 1 63 ? -10.909 -10.888 -5.387 1.00 0.00 63 GLN A N 11
ATOM 12049 C CA . GLN A 1 63 ? -10.712 -9.880 -6.451 1.00 0.00 63 GLN A CA 11
ATOM 12050 C C . GLN A 1 63 ? -9.861 -10.493 -7.590 1.00 0.00 63 GLN A C 11
ATOM 12051 O O . GLN A 1 63 ? -9.173 -11.505 -7.380 1.00 0.00 63 GLN A O 11
ATOM 12065 N N . GLY A 1 64 ? -9.943 -9.889 -8.792 1.00 0.00 64 GLY A N 11
ATOM 12066 C CA . GLY A 1 64 ? -9.221 -10.361 -9.968 1.00 0.00 64 GLY A CA 11
ATOM 12067 C C . GLY A 1 64 ? -9.924 -9.927 -11.240 1.00 0.00 64 GLY A C 11
ATOM 12068 O O . GLY A 1 64 ? -10.214 -8.732 -11.406 1.00 0.00 64 GLY A O 11
ATOM 12072 N N . GLY A 1 65 ? -10.215 -10.885 -12.133 1.00 0.00 65 GLY A N 11
ATOM 12073 C CA . GLY A 1 65 ? -10.917 -10.610 -13.390 1.00 0.00 65 GLY A CA 11
ATOM 12074 C C . GLY A 1 65 ? -10.000 -10.670 -14.597 1.00 0.00 65 GLY A C 11
ATOM 12075 O O . GLY A 1 65 ? -8.772 -10.757 -14.454 1.00 0.00 65 GLY A O 11
ATOM 12079 N N . LEU A 1 66 ? -10.598 -10.645 -15.797 1.00 0.00 66 LEU A N 11
ATOM 12080 C CA . LEU A 1 66 ? -9.870 -10.713 -17.086 1.00 0.00 66 LEU A CA 11
ATOM 12081 C C . LEU A 1 66 ? -9.953 -9.372 -17.838 1.00 0.00 66 LEU A C 11
ATOM 12082 O O . LEU A 1 66 ? -9.538 -9.283 -19.000 1.00 0.00 66 LEU A O 11
ATOM 12098 N N . GLU A 1 67 ? -10.459 -8.323 -17.157 1.00 0.00 67 GLU A N 11
ATOM 12099 C CA . GLU A 1 67 ? -10.643 -6.984 -17.732 1.00 0.00 67 GLU A CA 11
ATOM 12100 C C . GLU A 1 67 ? -9.277 -6.343 -18.037 1.00 0.00 67 GLU A C 11
ATOM 12101 O O . GLU A 1 67 ? -8.544 -5.976 -17.111 1.00 0.00 67 GLU A O 11
ATOM 12113 N N . HIS A 1 68 ? -8.956 -6.226 -19.347 1.00 0.00 68 HIS A N 11
ATOM 12114 C CA . HIS A 1 68 ? -7.672 -5.689 -19.846 1.00 0.00 68 HIS A CA 11
ATOM 12115 C C . HIS A 1 68 ? -6.482 -6.510 -19.306 1.00 0.00 68 HIS A C 11
ATOM 12116 O O . HIS A 1 68 ? -5.399 -5.959 -19.067 1.00 0.00 68 HIS A O 11
ATOM 12131 N N . HIS A 1 69 ? -6.682 -7.837 -19.147 1.00 0.00 69 HIS A N 11
ATOM 12132 C CA . HIS A 1 69 ? -5.667 -8.728 -18.553 1.00 0.00 69 HIS A CA 11
ATOM 12133 C C . HIS A 1 69 ? -4.462 -8.882 -19.500 1.00 0.00 69 HIS A C 11
ATOM 12134 O O . HIS A 1 69 ? -4.462 -9.747 -20.382 1.00 0.00 69 HIS A O 11
ATOM 12149 N N . HIS A 1 70 ? -3.466 -8.006 -19.328 1.00 0.00 70 HIS A N 11
ATOM 12150 C CA . HIS A 1 70 ? -2.202 -8.038 -20.075 1.00 0.00 70 HIS A CA 11
ATOM 12151 C C . HIS A 1 70 ? -1.205 -8.964 -19.359 1.00 0.00 70 HIS A C 11
ATOM 12152 O O . HIS A 1 70 ? -0.916 -8.778 -18.170 1.00 0.00 70 HIS A O 11
ATOM 12167 N N . HIS A 1 71 ? -0.721 -9.986 -20.075 1.00 0.00 71 HIS A N 11
ATOM 12168 C CA . HIS A 1 71 ? 0.276 -10.935 -19.555 1.00 0.00 71 HIS A CA 11
ATOM 12169 C C . HIS A 1 71 ? 1.650 -10.254 -19.459 1.00 0.00 71 HIS A C 11
ATOM 12170 O O . HIS A 1 71 ? 1.932 -9.330 -20.234 1.00 0.00 71 HIS A O 11
ATOM 12185 N N . HIS A 1 72 ? 2.492 -10.682 -18.509 1.00 0.00 72 HIS A N 11
ATOM 12186 C CA . HIS A 1 72 ? 3.868 -10.175 -18.410 1.00 0.00 72 HIS A CA 11
ATOM 12187 C C . HIS A 1 72 ? 4.766 -10.970 -19.367 1.00 0.00 72 HIS A C 11
ATOM 12188 O O . HIS A 1 72 ? 4.710 -12.204 -19.406 1.00 0.00 72 HIS A O 11
ATOM 12203 N N . HIS A 1 73 ? 5.562 -10.246 -20.149 1.00 0.00 73 HIS A N 11
ATOM 12204 C CA . HIS A 1 73 ? 6.553 -10.809 -21.067 1.00 0.00 73 HIS A CA 11
ATOM 12205 C C . HIS A 1 73 ? 7.862 -11.061 -20.291 1.00 0.00 73 HIS A C 11
ATOM 12206 O O . HIS A 1 73 ? 8.450 -10.083 -19.774 1.00 0.00 73 HIS A O 11
ATOM 12222 N N . MET A 1 1 ? 6.853 10.832 -0.639 1.00 0.00 1 MET A N 12
ATOM 12223 C CA . MET A 1 1 ? 7.084 10.055 -1.874 1.00 0.00 1 MET A CA 12
ATOM 12224 C C . MET A 1 1 ? 5.777 9.918 -2.682 1.00 0.00 1 MET A C 12
ATOM 12225 O O . MET A 1 1 ? 4.730 9.573 -2.130 1.00 0.00 1 MET A O 12
ATOM 12241 N N . LEU A 1 2 ? 5.849 10.217 -3.986 1.00 0.00 2 LEU A N 12
ATOM 12242 C CA . LEU A 1 2 ? 4.749 9.982 -4.933 1.00 0.00 2 LEU A CA 12
ATOM 12243 C C . LEU A 1 2 ? 4.799 8.500 -5.348 1.00 0.00 2 LEU A C 12
ATOM 12244 O O . LEU A 1 2 ? 5.755 8.079 -5.988 1.00 0.00 2 LEU A O 12
ATOM 12260 N N . VAL A 1 3 ? 3.788 7.720 -4.938 1.00 0.00 3 VAL A N 12
ATOM 12261 C CA . VAL A 1 3 ? 3.704 6.263 -5.206 1.00 0.00 3 VAL A CA 12
ATOM 12262 C C . VAL A 1 3 ? 2.590 5.977 -6.229 1.00 0.00 3 VAL A C 12
ATOM 12263 O O . VAL A 1 3 ? 1.768 6.847 -6.494 1.00 0.00 3 VAL A O 12
ATOM 12276 N N . THR A 1 4 ? 2.574 4.760 -6.804 1.00 0.00 4 THR A N 12
ATOM 12277 C CA . THR A 1 4 ? 1.576 4.363 -7.817 1.00 0.00 4 THR A CA 12
ATOM 12278 C C . THR A 1 4 ? 0.638 3.290 -7.235 1.00 0.00 4 THR A C 12
ATOM 12279 O O . THR A 1 4 ? 0.999 2.122 -7.152 1.00 0.00 4 THR A O 12
ATOM 12290 N N . ILE A 1 5 ? -0.561 3.717 -6.820 1.00 0.00 5 ILE A N 12
ATOM 12291 C CA . ILE A 1 5 ? -1.584 2.847 -6.219 1.00 0.00 5 ILE A CA 12
ATOM 12292 C C . ILE A 1 5 ? -2.742 2.656 -7.223 1.00 0.00 5 ILE A C 12
ATOM 12293 O O . ILE A 1 5 ? -3.380 3.637 -7.621 1.00 0.00 5 ILE A O 12
ATOM 12309 N N . ASN A 1 6 ? -2.968 1.388 -7.648 1.00 0.00 6 ASN A N 12
ATOM 12310 C CA . ASN A 1 6 ? -4.081 0.987 -8.550 1.00 0.00 6 ASN A CA 12
ATOM 12311 C C . ASN A 1 6 ? -3.952 1.601 -9.965 1.00 0.00 6 ASN A C 12
ATOM 12312 O O . ASN A 1 6 ? -4.945 1.725 -10.688 1.00 0.00 6 ASN A O 12
ATOM 12323 N N . GLY A 1 7 ? -2.715 1.942 -10.358 1.00 0.00 7 GLY A N 12
ATOM 12324 C CA . GLY A 1 7 ? -2.444 2.559 -11.664 1.00 0.00 7 GLY A CA 12
ATOM 12325 C C . GLY A 1 7 ? -2.524 4.084 -11.636 1.00 0.00 7 GLY A C 12
ATOM 12326 O O . GLY A 1 7 ? -2.252 4.746 -12.646 1.00 0.00 7 GLY A O 12
ATOM 12330 N N . GLU A 1 8 ? -2.887 4.633 -10.464 1.00 0.00 8 GLU A N 12
ATOM 12331 C CA . GLU A 1 8 ? -2.972 6.082 -10.209 1.00 0.00 8 GLU A CA 12
ATOM 12332 C C . GLU A 1 8 ? -1.771 6.494 -9.338 1.00 0.00 8 GLU A C 12
ATOM 12333 O O . GLU A 1 8 ? -1.228 5.664 -8.620 1.00 0.00 8 GLU A O 12
ATOM 12345 N N . GLN A 1 9 ? -1.355 7.762 -9.400 1.00 0.00 9 GLN A N 12
ATOM 12346 C CA . GLN A 1 9 ? -0.245 8.273 -8.572 1.00 0.00 9 GLN A CA 12
ATOM 12347 C C . GLN A 1 9 ? -0.795 9.145 -7.433 1.00 0.00 9 GLN A C 12
ATOM 12348 O O . GLN A 1 9 ? -1.682 9.970 -7.658 1.00 0.00 9 GLN A O 12
ATOM 12362 N N . ARG A 1 10 ? -0.252 8.946 -6.220 1.00 0.00 10 ARG A N 12
ATOM 12363 C CA . ARG A 1 10 ? -0.663 9.660 -5.000 1.00 0.00 10 ARG A CA 12
ATOM 12364 C C . ARG A 1 10 ? 0.578 9.976 -4.147 1.00 0.00 10 ARG A C 12
ATOM 12365 O O . ARG A 1 10 ? 1.399 9.092 -3.897 1.00 0.00 10 ARG A O 12
ATOM 12386 N N . GLU A 1 11 ? 0.699 11.242 -3.707 1.00 0.00 11 GLU A N 12
ATOM 12387 C CA . GLU A 1 11 ? 1.788 11.690 -2.825 1.00 0.00 11 GLU A CA 12
ATOM 12388 C C . GLU A 1 11 ? 1.443 11.310 -1.366 1.00 0.00 11 GLU A C 12
ATOM 12389 O O . GLU A 1 11 ? 0.351 11.616 -0.869 1.00 0.00 11 GLU A O 12
ATOM 12401 N N . VAL A 1 12 ? 2.361 10.576 -0.716 1.00 0.00 12 VAL A N 12
ATOM 12402 C CA . VAL A 1 12 ? 2.198 10.074 0.665 1.00 0.00 12 VAL A CA 12
ATOM 12403 C C . VAL A 1 12 ? 3.492 10.281 1.477 1.00 0.00 12 VAL A C 12
ATOM 12404 O O . VAL A 1 12 ? 4.567 10.482 0.905 1.00 0.00 12 VAL A O 12
ATOM 12417 N N . GLN A 1 13 ? 3.356 10.221 2.810 1.00 0.00 13 GLN A N 12
ATOM 12418 C CA . GLN A 1 13 ? 4.472 10.294 3.775 1.00 0.00 13 GLN A CA 12
ATOM 12419 C C . GLN A 1 13 ? 4.336 9.134 4.785 1.00 0.00 13 GLN A C 12
ATOM 12420 O O . GLN A 1 13 ? 4.882 9.175 5.895 1.00 0.00 13 GLN A O 12
ATOM 12434 N N . SER A 1 14 ? 3.640 8.080 4.336 1.00 0.00 14 SER A N 12
ATOM 12435 C CA . SER A 1 14 ? 3.214 6.938 5.161 1.00 0.00 14 SER A CA 12
ATOM 12436 C C . SER A 1 14 ? 4.378 6.231 5.892 1.00 0.00 14 SER A C 12
ATOM 12437 O O . SER A 1 14 ? 4.280 5.954 7.096 1.00 0.00 14 SER A O 12
ATOM 12445 N N . ALA A 1 15 ? 5.447 5.940 5.125 1.00 0.00 15 ALA A N 12
ATOM 12446 C CA . ALA A 1 15 ? 6.661 5.208 5.564 1.00 0.00 15 ALA A CA 12
ATOM 12447 C C . ALA A 1 15 ? 6.408 3.686 5.658 1.00 0.00 15 ALA A C 12
ATOM 12448 O O . ALA A 1 15 ? 7.163 2.889 5.098 1.00 0.00 15 ALA A O 12
ATOM 12455 N N . SER A 1 16 ? 5.326 3.302 6.350 1.00 0.00 16 SER A N 12
ATOM 12456 C CA . SER A 1 16 ? 4.880 1.901 6.475 1.00 0.00 16 SER A CA 12
ATOM 12457 C C . SER A 1 16 ? 3.614 1.700 5.651 1.00 0.00 16 SER A C 12
ATOM 12458 O O . SER A 1 16 ? 2.835 2.643 5.456 1.00 0.00 16 SER A O 12
ATOM 12466 N N . VAL A 1 17 ? 3.425 0.463 5.180 1.00 0.00 17 VAL A N 12
ATOM 12467 C CA . VAL A 1 17 ? 2.249 0.063 4.391 1.00 0.00 17 VAL A CA 12
ATOM 12468 C C . VAL A 1 17 ? 0.955 0.125 5.258 1.00 0.00 17 VAL A C 12
ATOM 12469 O O . VAL A 1 17 ? -0.137 0.320 4.734 1.00 0.00 17 VAL A O 12
ATOM 12482 N N . ALA A 1 18 ? 1.110 -0.001 6.598 1.00 0.00 18 ALA A N 12
ATOM 12483 C CA . ALA A 1 18 ? 0.012 0.186 7.574 1.00 0.00 18 ALA A CA 12
ATOM 12484 C C . ALA A 1 18 ? -0.518 1.622 7.517 1.00 0.00 18 ALA A C 12
ATOM 12485 O O . ALA A 1 18 ? -1.708 1.857 7.268 1.00 0.00 18 ALA A O 12
ATOM 12492 N N . ALA A 1 19 ? 0.412 2.574 7.726 1.00 0.00 19 ALA A N 12
ATOM 12493 C CA . ALA A 1 19 ? 0.135 4.016 7.683 1.00 0.00 19 ALA A CA 12
ATOM 12494 C C . ALA A 1 19 ? -0.420 4.442 6.313 1.00 0.00 19 ALA A C 12
ATOM 12495 O O . ALA A 1 19 ? -1.207 5.388 6.221 1.00 0.00 19 ALA A O 12
ATOM 12502 N N . LEU A 1 20 ? 0.008 3.710 5.259 1.00 0.00 20 LEU A N 12
ATOM 12503 C CA . LEU A 1 20 ? -0.481 3.892 3.888 1.00 0.00 20 LEU A CA 12
ATOM 12504 C C . LEU A 1 20 ? -1.975 3.547 3.794 1.00 0.00 20 LEU A C 12
ATOM 12505 O O . LEU A 1 20 ? -2.767 4.386 3.395 1.00 0.00 20 LEU A O 12
ATOM 12521 N N . MET A 1 21 ? -2.350 2.323 4.230 1.00 0.00 21 MET A N 12
ATOM 12522 C CA . MET A 1 21 ? -3.747 1.830 4.151 1.00 0.00 21 MET A CA 12
ATOM 12523 C C . MET A 1 21 ? -4.695 2.665 5.044 1.00 0.00 21 MET A C 12
ATOM 12524 O O . MET A 1 21 ? -5.889 2.763 4.767 1.00 0.00 21 MET A O 12
ATOM 12538 N N . THR A 1 22 ? -4.136 3.272 6.109 1.00 0.00 22 THR A N 12
ATOM 12539 C CA . THR A 1 22 ? -4.872 4.174 7.016 1.00 0.00 22 THR A CA 12
ATOM 12540 C C . THR A 1 22 ? -5.112 5.550 6.352 1.00 0.00 22 THR A C 12
ATOM 12541 O O . THR A 1 22 ? -6.191 6.137 6.498 1.00 0.00 22 THR A O 12
ATOM 12552 N N . GLU A 1 23 ? -4.100 6.026 5.601 1.00 0.00 23 GLU A N 12
ATOM 12553 C CA . GLU A 1 23 ? -4.185 7.269 4.803 1.00 0.00 23 GLU A CA 12
ATOM 12554 C C . GLU A 1 23 ? -5.275 7.088 3.725 1.00 0.00 23 GLU A C 12
ATOM 12555 O O . GLU A 1 23 ? -6.148 7.937 3.551 1.00 0.00 23 GLU A O 12
ATOM 12567 N N . LEU A 1 24 ? -5.231 5.918 3.075 1.00 0.00 24 LEU A N 12
ATOM 12568 C CA . LEU A 1 24 ? -6.160 5.522 2.005 1.00 0.00 24 LEU A CA 12
ATOM 12569 C C . LEU A 1 24 ? -7.568 5.192 2.558 1.00 0.00 24 LEU A C 12
ATOM 12570 O O . LEU A 1 24 ? -8.512 5.030 1.779 1.00 0.00 24 LEU A O 12
ATOM 12586 N N . ASP A 1 25 ? -7.669 5.060 3.906 1.00 0.00 25 ASP A N 12
ATOM 12587 C CA . ASP A 1 25 ? -8.907 4.665 4.634 1.00 0.00 25 ASP A CA 12
ATOM 12588 C C . ASP A 1 25 ? -9.354 3.235 4.262 1.00 0.00 25 ASP A C 12
ATOM 12589 O O . ASP A 1 25 ? -10.450 2.798 4.620 1.00 0.00 25 ASP A O 12
ATOM 12598 N N . CYS A 1 26 ? -8.440 2.494 3.618 1.00 0.00 26 CYS A N 12
ATOM 12599 C CA . CYS A 1 26 ? -8.639 1.109 3.184 1.00 0.00 26 CYS A CA 12
ATOM 12600 C C . CYS A 1 26 ? -8.033 0.158 4.237 1.00 0.00 26 CYS A C 12
ATOM 12601 O O . CYS A 1 26 ? -7.457 -0.879 3.909 1.00 0.00 26 CYS A O 12
ATOM 12609 N N . THR A 1 27 ? -8.181 0.527 5.513 1.00 0.00 27 THR A N 12
ATOM 12610 C CA . THR A 1 27 ? -7.730 -0.291 6.648 1.00 0.00 27 THR A CA 12
ATOM 12611 C C . THR A 1 27 ? -8.937 -0.791 7.467 1.00 0.00 27 THR A C 12
ATOM 12612 O O . THR A 1 27 ? -8.883 -1.861 8.068 1.00 0.00 27 THR A O 12
ATOM 12623 N N . ASP A 1 28 ? -10.038 -0.014 7.453 1.00 0.00 28 ASP A N 12
ATOM 12624 C CA . ASP A 1 28 ? -11.246 -0.313 8.247 1.00 0.00 28 ASP A CA 12
ATOM 12625 C C . ASP A 1 28 ? -12.111 -1.371 7.527 1.00 0.00 28 ASP A C 12
ATOM 12626 O O . ASP A 1 28 ? -13.005 -1.036 6.743 1.00 0.00 28 ASP A O 12
ATOM 12635 N N . GLY A 1 29 ? -11.777 -2.653 7.742 1.00 0.00 29 GLY A N 12
ATOM 12636 C CA . GLY A 1 29 ? -12.531 -3.775 7.175 1.00 0.00 29 GLY A CA 12
ATOM 12637 C C . GLY A 1 29 ? -11.626 -4.835 6.565 1.00 0.00 29 GLY A C 12
ATOM 12638 O O . GLY A 1 29 ? -10.420 -4.868 6.845 1.00 0.00 29 GLY A O 12
ATOM 12642 N N . HIS A 1 30 ? -12.222 -5.695 5.717 1.00 0.00 30 HIS A N 12
ATOM 12643 C CA . HIS A 1 30 ? -11.520 -6.803 5.046 1.00 0.00 30 HIS A CA 12
ATOM 12644 C C . HIS A 1 30 ? -10.838 -6.277 3.768 1.00 0.00 30 HIS A C 12
ATOM 12645 O O . HIS A 1 30 ? -11.395 -6.378 2.672 1.00 0.00 30 HIS A O 12
ATOM 12660 N N . TYR A 1 31 ? -9.665 -5.656 3.922 1.00 0.00 31 TYR A N 12
ATOM 12661 C CA . TYR A 1 31 ? -8.867 -5.158 2.787 1.00 0.00 31 TYR A CA 12
ATOM 12662 C C . TYR A 1 31 ? -7.501 -5.842 2.737 1.00 0.00 31 TYR A C 12
ATOM 12663 O O . TYR A 1 31 ? -7.004 -6.361 3.737 1.00 0.00 31 TYR A O 12
ATOM 12681 N N . ALA A 1 32 ? -6.916 -5.826 1.553 1.00 0.00 32 ALA A N 12
ATOM 12682 C CA . ALA A 1 32 ? -5.568 -6.316 1.298 1.00 0.00 32 ALA A CA 12
ATOM 12683 C C . ALA A 1 32 ? -4.835 -5.259 0.475 1.00 0.00 32 ALA A C 12
ATOM 12684 O O . ALA A 1 32 ? -5.451 -4.445 -0.227 1.00 0.00 32 ALA A O 12
ATOM 12691 N N . VAL A 1 33 ? -3.528 -5.260 0.593 1.00 0.00 33 VAL A N 12
ATOM 12692 C CA . VAL A 1 33 ? -2.649 -4.395 -0.185 1.00 0.00 33 VAL A CA 12
ATOM 12693 C C . VAL A 1 33 ? -1.660 -5.280 -0.931 1.00 0.00 33 VAL A C 12
ATOM 12694 O O . VAL A 1 33 ? -1.330 -6.386 -0.480 1.00 0.00 33 VAL A O 12
ATOM 12707 N N . ALA A 1 34 ? -1.222 -4.810 -2.079 1.00 0.00 34 ALA A N 12
ATOM 12708 C CA . ALA A 1 34 ? -0.255 -5.508 -2.904 1.00 0.00 34 ALA A CA 12
ATOM 12709 C C . ALA A 1 34 ? 0.906 -4.561 -3.218 1.00 0.00 34 ALA A C 12
ATOM 12710 O O . ALA A 1 34 ? 0.812 -3.729 -4.119 1.00 0.00 34 ALA A O 12
ATOM 12717 N N . LEU A 1 35 ? 2.002 -4.708 -2.467 1.00 0.00 35 LEU A N 12
ATOM 12718 C CA . LEU A 1 35 ? 3.219 -3.898 -2.633 1.00 0.00 35 LEU A CA 12
ATOM 12719 C C . LEU A 1 35 ? 4.107 -4.642 -3.639 1.00 0.00 35 LEU A C 12
ATOM 12720 O O . LEU A 1 35 ? 4.425 -5.817 -3.422 1.00 0.00 35 LEU A O 12
ATOM 12736 N N . ASN A 1 36 ? 4.440 -3.971 -4.765 1.00 0.00 36 ASN A N 12
ATOM 12737 C CA . ASN A 1 36 ? 5.112 -4.582 -5.949 1.00 0.00 36 ASN A CA 12
ATOM 12738 C C . ASN A 1 36 ? 4.129 -5.576 -6.622 1.00 0.00 36 ASN A C 12
ATOM 12739 O O . ASN A 1 36 ? 4.548 -6.482 -7.345 1.00 0.00 36 ASN A O 12
ATOM 12750 N N . TYR A 1 37 ? 2.811 -5.349 -6.370 1.00 0.00 37 TYR A N 12
ATOM 12751 C CA . TYR A 1 37 ? 1.686 -6.246 -6.744 1.00 0.00 37 TYR A CA 12
ATOM 12752 C C . TYR A 1 37 ? 1.673 -7.566 -5.943 1.00 0.00 37 TYR A C 12
ATOM 12753 O O . TYR A 1 37 ? 0.800 -8.405 -6.161 1.00 0.00 37 TYR A O 12
ATOM 12771 N N . ASP A 1 38 ? 2.595 -7.716 -4.974 1.00 0.00 38 ASP A N 12
ATOM 12772 C CA . ASP A 1 38 ? 2.656 -8.897 -4.089 1.00 0.00 38 ASP A CA 12
ATOM 12773 C C . ASP A 1 38 ? 1.850 -8.620 -2.814 1.00 0.00 38 ASP A C 12
ATOM 12774 O O . ASP A 1 38 ? 2.088 -7.610 -2.139 1.00 0.00 38 ASP A O 12
ATOM 12783 N N . VAL A 1 39 ? 0.915 -9.531 -2.487 1.00 0.00 39 VAL A N 12
ATOM 12784 C CA . VAL A 1 39 ? -0.029 -9.369 -1.369 1.00 0.00 39 VAL A CA 12
ATOM 12785 C C . VAL A 1 39 ? 0.706 -9.383 -0.021 1.00 0.00 39 VAL A C 12
ATOM 12786 O O . VAL A 1 39 ? 1.281 -10.407 0.377 1.00 0.00 39 VAL A O 12
ATOM 12799 N N . VAL A 1 40 ? 0.668 -8.234 0.660 1.00 0.00 40 VAL A N 12
ATOM 12800 C CA . VAL A 1 40 ? 1.253 -8.064 1.991 1.00 0.00 40 VAL A CA 12
ATOM 12801 C C . VAL A 1 40 ? 0.194 -8.470 3.046 1.00 0.00 40 VAL A C 12
ATOM 12802 O O . VAL A 1 40 ? -0.898 -7.884 3.061 1.00 0.00 40 VAL A O 12
ATOM 12815 N N . PRO A 1 41 ? 0.486 -9.495 3.915 1.00 0.00 41 PRO A N 12
ATOM 12816 C CA . PRO A 1 41 ? -0.413 -9.896 5.028 1.00 0.00 41 PRO A CA 12
ATOM 12817 C C . PRO A 1 41 ? -0.631 -8.719 6.007 1.00 0.00 41 PRO A C 12
ATOM 12818 O O . PRO A 1 41 ? 0.299 -7.933 6.240 1.00 0.00 41 PRO A O 12
ATOM 12829 N N . ARG A 1 42 ? -1.864 -8.600 6.553 1.00 0.00 42 ARG A N 12
ATOM 12830 C CA . ARG A 1 42 ? -2.278 -7.432 7.357 1.00 0.00 42 ARG A CA 12
ATOM 12831 C C . ARG A 1 42 ? -1.366 -7.208 8.580 1.00 0.00 42 ARG A C 12
ATOM 12832 O O . ARG A 1 42 ? -1.016 -6.065 8.901 1.00 0.00 42 ARG A O 12
ATOM 12853 N N . GLY A 1 43 ? -0.978 -8.315 9.226 1.00 0.00 43 GLY A N 12
ATOM 12854 C CA . GLY A 1 43 ? -0.082 -8.284 10.381 1.00 0.00 43 GLY A CA 12
ATOM 12855 C C . GLY A 1 43 ? 1.301 -7.691 10.087 1.00 0.00 43 GLY A C 12
ATOM 12856 O O . GLY A 1 43 ? 1.976 -7.197 10.997 1.00 0.00 43 GLY A O 12
ATOM 12860 N N . LYS A 1 44 ? 1.729 -7.737 8.808 1.00 0.00 44 LYS A N 12
ATOM 12861 C CA . LYS A 1 44 ? 3.048 -7.217 8.377 1.00 0.00 44 LYS A CA 12
ATOM 12862 C C . LYS A 1 44 ? 2.954 -5.854 7.665 1.00 0.00 44 LYS A C 12
ATOM 12863 O O . LYS A 1 44 ? 3.985 -5.344 7.227 1.00 0.00 44 LYS A O 12
ATOM 12882 N N . TRP A 1 45 ? 1.738 -5.274 7.557 1.00 0.00 45 TRP A N 12
ATOM 12883 C CA . TRP A 1 45 ? 1.541 -3.914 6.973 1.00 0.00 45 TRP A CA 12
ATOM 12884 C C . TRP A 1 45 ? 2.501 -2.877 7.633 1.00 0.00 45 TRP A C 12
ATOM 12885 O O . TRP A 1 45 ? 3.107 -2.046 6.947 1.00 0.00 45 TRP A O 12
ATOM 12906 N N . ASP A 1 46 ? 2.644 -2.974 8.966 1.00 0.00 46 ASP A N 12
ATOM 12907 C CA . ASP A 1 46 ? 3.551 -2.112 9.757 1.00 0.00 46 ASP A CA 12
ATOM 12908 C C . ASP A 1 46 ? 5.022 -2.423 9.435 1.00 0.00 46 ASP A C 12
ATOM 12909 O O . ASP A 1 46 ? 5.807 -1.518 9.130 1.00 0.00 46 ASP A O 12
ATOM 12918 N N . GLU A 1 47 ? 5.358 -3.730 9.472 1.00 0.00 47 GLU A N 12
ATOM 12919 C CA . GLU A 1 47 ? 6.745 -4.228 9.339 1.00 0.00 47 GLU A CA 12
ATOM 12920 C C . GLU A 1 47 ? 7.318 -3.951 7.934 1.00 0.00 47 GLU A C 12
ATOM 12921 O O . GLU A 1 47 ? 8.535 -3.809 7.764 1.00 0.00 47 GLU A O 12
ATOM 12933 N N . THR A 1 48 ? 6.418 -3.844 6.951 1.00 0.00 48 THR A N 12
ATOM 12934 C CA . THR A 1 48 ? 6.776 -3.685 5.540 1.00 0.00 48 THR A CA 12
ATOM 12935 C C . THR A 1 48 ? 6.757 -2.178 5.185 1.00 0.00 48 THR A C 12
ATOM 12936 O O . THR A 1 48 ? 5.727 -1.522 5.374 1.00 0.00 48 THR A O 12
ATOM 12947 N N . PRO A 1 49 ? 7.915 -1.585 4.739 1.00 0.00 49 PRO A N 12
ATOM 12948 C CA . PRO A 1 49 ? 7.978 -0.166 4.304 1.00 0.00 49 PRO A CA 12
ATOM 12949 C C . PRO A 1 49 ? 7.406 0.071 2.882 1.00 0.00 49 PRO A C 12
ATOM 12950 O O . PRO A 1 49 ? 7.144 -0.876 2.132 1.00 0.00 49 PRO A O 12
ATOM 12961 N N . VAL A 1 50 ? 7.207 1.359 2.546 1.00 0.00 50 VAL A N 12
ATOM 12962 C CA . VAL A 1 50 ? 6.763 1.821 1.211 1.00 0.00 50 VAL A CA 12
ATOM 12963 C C . VAL A 1 50 ? 7.970 2.423 0.450 1.00 0.00 50 VAL A C 12
ATOM 12964 O O . VAL A 1 50 ? 8.847 3.030 1.076 1.00 0.00 50 VAL A O 12
ATOM 12977 N N . THR A 1 51 ? 8.010 2.250 -0.888 1.00 0.00 51 THR A N 12
ATOM 12978 C CA . THR A 1 51 ? 9.091 2.783 -1.752 1.00 0.00 51 THR A CA 12
ATOM 12979 C C . THR A 1 51 ? 8.549 3.956 -2.600 1.00 0.00 51 THR A C 12
ATOM 12980 O O . THR A 1 51 ? 7.366 3.972 -2.950 1.00 0.00 51 THR A O 12
ATOM 12991 N N . ALA A 1 52 ? 9.420 4.934 -2.916 1.00 0.00 52 ALA A N 12
ATOM 12992 C CA . ALA A 1 52 ? 9.076 6.097 -3.751 1.00 0.00 52 ALA A CA 12
ATOM 12993 C C . ALA A 1 52 ? 8.753 5.659 -5.187 1.00 0.00 52 ALA A C 12
ATOM 12994 O O . ALA A 1 52 ? 9.635 5.163 -5.895 1.00 0.00 52 ALA A O 12
ATOM 13001 N N . GLY A 1 53 ? 7.494 5.862 -5.609 1.00 0.00 53 GLY A N 12
ATOM 13002 C CA . GLY A 1 53 ? 7.040 5.451 -6.941 1.00 0.00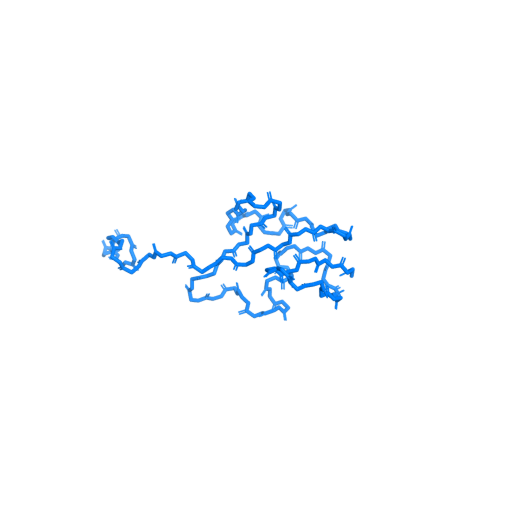 53 GLY A CA 12
ATOM 13003 C C . GLY A 1 53 ? 6.950 3.948 -7.085 1.00 0.00 53 GLY A C 12
ATOM 13004 O O . GLY A 1 53 ? 7.342 3.392 -8.115 1.00 0.00 53 GLY A O 12
ATOM 13008 N N . ASP A 1 54 ? 6.445 3.297 -6.030 1.00 0.00 54 ASP A N 12
ATOM 13009 C CA . ASP A 1 54 ? 6.296 1.833 -5.985 1.00 0.00 54 ASP A CA 12
ATOM 13010 C C . ASP A 1 54 ? 5.011 1.404 -6.709 1.00 0.00 54 ASP A C 12
ATOM 13011 O O . ASP A 1 54 ? 4.019 2.138 -6.712 1.00 0.00 54 ASP A O 12
ATOM 13020 N N . GLU A 1 55 ? 5.040 0.202 -7.305 1.00 0.00 55 GLU A N 12
ATOM 13021 C CA . GLU A 1 55 ? 3.893 -0.380 -8.005 1.00 0.00 55 GLU A CA 12
ATOM 13022 C C . GLU A 1 55 ? 2.973 -1.100 -6.986 1.00 0.00 55 GLU A C 12
ATOM 13023 O O . GLU A 1 55 ? 3.061 -2.315 -6.772 1.00 0.00 55 GLU A O 12
ATOM 13035 N N . ILE A 1 56 ? 2.133 -0.302 -6.324 1.00 0.00 56 ILE A N 12
ATOM 13036 C CA . ILE A 1 56 ? 1.195 -0.752 -5.276 1.00 0.00 56 ILE A CA 12
ATOM 13037 C C . ILE A 1 56 ? -0.219 -0.926 -5.883 1.00 0.00 56 ILE A C 12
ATOM 13038 O O . ILE A 1 56 ? -0.551 -0.282 -6.878 1.00 0.00 56 ILE A O 12
ATOM 13054 N N . GLU A 1 57 ? -1.035 -1.803 -5.281 1.00 0.00 57 GLU A N 12
ATOM 13055 C CA . GLU A 1 57 ? -2.434 -2.024 -5.689 1.00 0.00 57 GLU A CA 12
ATOM 13056 C C . GLU A 1 57 ? -3.249 -2.471 -4.469 1.00 0.00 57 GLU A C 12
ATOM 13057 O O . GLU A 1 57 ? -2.888 -3.443 -3.814 1.00 0.00 57 GLU A O 12
ATOM 13069 N N . ILE A 1 58 ? -4.343 -1.759 -4.164 1.00 0.00 58 ILE A N 12
ATOM 13070 C CA . ILE A 1 58 ? -5.251 -2.136 -3.069 1.00 0.00 58 ILE A CA 12
ATOM 13071 C C . ILE A 1 58 ? -6.182 -3.245 -3.566 1.00 0.00 58 ILE A C 12
ATOM 13072 O O . ILE A 1 58 ? -7.084 -2.994 -4.367 1.00 0.00 58 ILE A O 12
ATOM 13088 N N . LEU A 1 59 ? -5.917 -4.469 -3.115 1.00 0.00 59 LEU A N 12
ATOM 13089 C CA . LEU A 1 59 ? -6.768 -5.625 -3.385 1.00 0.00 59 LEU A CA 12
ATOM 13090 C C . LEU A 1 59 ? -7.913 -5.645 -2.373 1.00 0.00 59 LEU A C 12
ATOM 13091 O O . LEU A 1 59 ? -7.672 -5.724 -1.179 1.00 0.00 59 LEU A O 12
ATOM 13107 N N . THR A 1 60 ? -9.159 -5.535 -2.843 1.00 0.00 60 THR A N 12
ATOM 13108 C CA . THR A 1 60 ? -10.329 -5.740 -1.994 1.00 0.00 60 THR A CA 12
ATOM 13109 C C . THR A 1 60 ? -10.738 -7.219 -2.149 1.00 0.00 60 THR A C 12
ATOM 13110 O O . THR A 1 60 ? -11.343 -7.581 -3.165 1.00 0.00 60 THR A O 12
ATOM 13121 N N . PRO A 1 61 ? -10.347 -8.117 -1.181 1.00 0.00 61 PRO A N 12
ATOM 13122 C CA . PRO A 1 61 ? -10.527 -9.581 -1.323 1.00 0.00 61 PRO A CA 12
ATOM 13123 C C . PRO A 1 61 ? -12.012 -9.968 -1.470 1.00 0.00 61 PRO A C 12
ATOM 13124 O O . PRO A 1 61 ? -12.842 -9.697 -0.599 1.00 0.00 61 PRO A O 12
ATOM 13135 N N . ARG A 1 62 ? -12.315 -10.559 -2.626 1.00 0.00 62 ARG A N 12
ATOM 13136 C CA . ARG A 1 62 ? -13.675 -10.874 -3.069 1.00 0.00 62 ARG A CA 12
ATOM 13137 C C . ARG A 1 62 ? -14.136 -12.217 -2.467 1.00 0.00 62 ARG A C 12
ATOM 13138 O O . ARG A 1 62 ? -15.246 -12.309 -1.916 1.00 0.00 62 ARG A O 12
ATOM 13159 N N . GLN A 1 63 ? -13.272 -13.253 -2.631 1.00 0.00 63 GLN A N 12
ATOM 13160 C CA . GLN A 1 63 ? -13.399 -14.594 -2.004 1.00 0.00 63 GLN A CA 12
ATOM 13161 C C . GLN A 1 63 ? -14.352 -15.516 -2.797 1.00 0.00 63 GLN A C 12
ATOM 13162 O O . GLN A 1 63 ? -13.956 -16.619 -3.198 1.00 0.00 63 GLN A O 12
ATOM 13176 N N . GLY A 1 64 ? -15.607 -15.068 -3.002 1.00 0.00 64 GLY A N 12
ATOM 13177 C CA . GLY A 1 64 ? -16.582 -15.797 -3.831 1.00 0.00 64 GLY A CA 12
ATOM 13178 C C . GLY A 1 64 ? -16.265 -15.645 -5.315 1.00 0.00 64 GLY A C 12
ATOM 13179 O O . GLY A 1 64 ? -16.935 -14.893 -6.031 1.00 0.00 64 GLY A O 12
ATOM 13183 N N . GLY A 1 65 ? -15.230 -16.371 -5.767 1.00 0.00 65 GLY A N 12
ATOM 13184 C CA . GLY A 1 65 ? -14.592 -16.130 -7.059 1.00 0.00 65 GLY A CA 12
ATOM 13185 C C . GLY A 1 65 ? -13.330 -15.297 -6.873 1.00 0.00 65 GLY A C 12
ATOM 13186 O O . GLY A 1 65 ? -13.399 -14.181 -6.339 1.00 0.00 65 GLY A O 12
ATOM 13190 N N . LEU A 1 66 ? -12.179 -15.832 -7.302 1.00 0.00 66 LEU A N 12
ATOM 13191 C CA . LEU A 1 66 ? -10.866 -15.191 -7.129 1.00 0.00 66 LEU A CA 12
ATOM 13192 C C . LEU A 1 66 ? -10.069 -15.375 -8.429 1.00 0.00 66 LEU A C 12
ATOM 13193 O O . LEU A 1 66 ? -9.675 -16.502 -8.765 1.00 0.00 66 LEU A O 12
ATOM 13209 N N . GLU A 1 67 ? -9.869 -14.275 -9.174 1.00 0.00 67 GLU A N 12
ATOM 13210 C CA . GLU A 1 67 ? -8.966 -14.245 -10.338 1.00 0.00 67 GLU A CA 12
ATOM 13211 C C . GLU A 1 67 ? -7.567 -13.809 -9.886 1.00 0.00 67 GLU A C 12
ATOM 13212 O O . GLU A 1 67 ? -7.429 -13.044 -8.928 1.00 0.00 67 GLU A O 12
ATOM 13224 N N . HIS A 1 68 ? -6.536 -14.290 -10.594 1.00 0.00 68 HIS A N 12
ATOM 13225 C CA . HIS A 1 68 ? -5.124 -14.036 -10.237 1.00 0.00 68 HIS A CA 12
ATOM 13226 C C . HIS A 1 68 ? -4.596 -12.729 -10.881 1.00 0.00 68 HIS A C 12
ATOM 13227 O O . HIS A 1 68 ? -3.534 -12.233 -10.481 1.00 0.00 68 HIS A O 12
ATOM 13242 N N . HIS A 1 69 ? -5.375 -12.188 -11.851 1.00 0.00 69 HIS A N 12
ATOM 13243 C CA . HIS A 1 69 ? -4.972 -11.086 -12.762 1.00 0.00 69 HIS A CA 12
ATOM 13244 C C . HIS A 1 69 ? -3.953 -11.611 -13.793 1.00 0.00 69 HIS A C 12
ATOM 13245 O O . HIS A 1 69 ? -2.869 -12.065 -13.416 1.00 0.00 69 HIS A O 12
ATOM 13260 N N . HIS A 1 70 ? -4.332 -11.564 -15.087 1.00 0.00 70 HIS A N 12
ATOM 13261 C CA . HIS A 1 70 ? -3.451 -11.939 -16.215 1.00 0.00 70 HIS A CA 12
ATOM 13262 C C . HIS A 1 70 ? -2.229 -11.010 -16.258 1.00 0.00 70 HIS A C 12
ATOM 13263 O O . HIS A 1 70 ? -2.381 -9.801 -16.064 1.00 0.00 70 HIS A O 12
ATOM 13278 N N . HIS A 1 71 ? -1.027 -11.575 -16.501 1.00 0.00 71 HIS A N 12
ATOM 13279 C CA . HIS A 1 71 ? 0.220 -10.790 -16.562 1.00 0.00 71 HIS A CA 12
ATOM 13280 C C . HIS A 1 71 ? 0.204 -9.860 -17.798 1.00 0.00 71 HIS A C 12
ATOM 13281 O O . HIS A 1 71 ? 0.622 -10.253 -18.899 1.00 0.00 71 HIS A O 12
ATOM 13296 N N . HIS A 1 72 ? -0.331 -8.647 -17.600 1.00 0.00 72 HIS A N 12
ATOM 13297 C CA . HIS A 1 72 ? -0.311 -7.573 -18.602 1.00 0.00 72 HIS A CA 12
ATOM 13298 C C . HIS A 1 72 ? 1.111 -6.980 -18.678 1.00 0.00 72 HIS A C 12
ATOM 13299 O O . HIS A 1 72 ? 1.784 -6.842 -17.652 1.00 0.00 72 HIS A O 12
ATOM 13314 N N . HIS A 1 73 ? 1.548 -6.637 -19.893 1.00 0.00 73 HIS A N 12
ATOM 13315 C CA . HIS A 1 73 ? 2.881 -6.073 -20.155 1.00 0.00 73 HIS A CA 12
ATOM 13316 C C . HIS A 1 73 ? 2.827 -5.215 -21.437 1.00 0.00 73 HIS A C 12
ATOM 13317 O O . HIS A 1 73 ? 2.229 -5.662 -22.440 1.00 0.00 73 HIS A O 12
ATOM 13333 N N . MET A 1 1 ? 6.604 10.875 -1.087 1.00 0.00 1 MET A N 13
ATOM 13334 C CA . MET A 1 1 ? 7.102 9.855 -2.042 1.00 0.00 1 MET A CA 13
ATOM 13335 C C . MET A 1 1 ? 6.047 9.587 -3.115 1.00 0.00 1 MET A C 13
ATOM 13336 O O . MET A 1 1 ? 4.941 9.146 -2.786 1.00 0.00 1 MET A O 13
ATOM 13352 N N . LEU A 1 2 ? 6.393 9.831 -4.399 1.00 0.00 2 LEU A N 13
ATOM 13353 C CA . LEU A 1 2 ? 5.467 9.602 -5.519 1.00 0.00 2 LEU A CA 13
ATOM 13354 C C . LEU A 1 2 ? 5.449 8.097 -5.860 1.00 0.00 2 LEU A C 13
ATOM 13355 O O . LEU A 1 2 ? 6.401 7.565 -6.440 1.00 0.00 2 LEU A O 13
ATOM 13371 N N . VAL A 1 3 ? 4.375 7.428 -5.431 1.00 0.00 3 VAL A N 13
ATOM 13372 C CA . VAL A 1 3 ? 4.131 5.994 -5.683 1.00 0.00 3 VAL A CA 13
ATOM 13373 C C . VAL A 1 3 ? 2.819 5.837 -6.475 1.00 0.00 3 VAL A C 13
ATOM 13374 O O . VAL A 1 3 ? 1.939 6.687 -6.393 1.00 0.00 3 VAL A O 13
ATOM 13387 N N . THR A 1 4 ? 2.714 4.769 -7.264 1.00 0.00 4 THR A N 13
ATOM 13388 C CA . THR A 1 4 ? 1.500 4.446 -8.018 1.00 0.00 4 THR A CA 13
ATOM 13389 C C . THR A 1 4 ? 0.541 3.626 -7.128 1.00 0.00 4 THR A C 13
ATOM 13390 O O . THR A 1 4 ? 0.798 2.455 -6.844 1.00 0.00 4 THR A O 13
ATOM 13401 N N . ILE A 1 5 ? -0.547 4.262 -6.664 1.00 0.00 5 ILE A N 13
ATOM 13402 C CA . ILE A 1 5 ? -1.549 3.612 -5.796 1.00 0.00 5 ILE A CA 13
ATOM 13403 C C . ILE A 1 5 ? -2.783 3.180 -6.615 1.00 0.00 5 ILE A C 13
ATOM 13404 O O . ILE A 1 5 ? -3.575 4.030 -7.039 1.00 0.00 5 ILE A O 13
ATOM 13420 N N . ASN A 1 6 ? -2.903 1.850 -6.851 1.00 0.00 6 ASN A N 13
ATOM 13421 C CA . ASN A 1 6 ? -4.061 1.213 -7.522 1.00 0.00 6 ASN A CA 13
ATOM 13422 C C . ASN A 1 6 ? -4.143 1.652 -9.013 1.00 0.00 6 ASN A C 13
ATOM 13423 O O . ASN A 1 6 ? -5.183 1.542 -9.659 1.00 0.00 6 ASN A O 13
ATOM 13434 N N . GLY A 1 7 ? -2.981 2.072 -9.567 1.00 0.00 7 GLY A N 13
ATOM 13435 C CA . GLY A 1 7 ? -2.900 2.634 -10.920 1.00 0.00 7 GLY A CA 13
ATOM 13436 C C . GLY A 1 7 ? -2.927 4.162 -10.944 1.00 0.00 7 GLY A C 13
ATOM 13437 O O . GLY A 1 7 ? -2.562 4.768 -11.952 1.00 0.00 7 GLY A O 13
ATOM 13441 N N . GLU A 1 8 ? -3.337 4.784 -9.824 1.00 0.00 8 GLU A N 13
ATOM 13442 C CA . GLU A 1 8 ? -3.389 6.254 -9.683 1.00 0.00 8 GLU A CA 13
ATOM 13443 C C . GLU A 1 8 ? -2.132 6.738 -8.950 1.00 0.00 8 GLU A C 13
ATOM 13444 O O . GLU A 1 8 ? -1.980 6.478 -7.752 1.00 0.00 8 GLU A O 13
ATOM 13456 N N . GLN A 1 9 ? -1.233 7.436 -9.663 1.00 0.00 9 GLN A N 13
ATOM 13457 C CA . GLN A 1 9 ? 0.038 7.906 -9.075 1.00 0.00 9 GLN A CA 13
ATOM 13458 C C . GLN A 1 9 ? -0.228 9.064 -8.090 1.00 0.00 9 GLN A C 13
ATOM 13459 O O . GLN A 1 9 ? -0.664 10.147 -8.491 1.00 0.00 9 GLN A O 13
ATOM 13473 N N . ARG A 1 10 ? 0.048 8.813 -6.812 1.00 0.00 10 ARG A N 13
ATOM 13474 C CA . ARG A 1 10 ? -0.199 9.750 -5.711 1.00 0.00 10 ARG A CA 13
ATOM 13475 C C . ARG A 1 10 ? 1.070 9.857 -4.839 1.00 0.00 10 ARG A C 13
ATOM 13476 O O . ARG A 1 10 ? 1.780 8.862 -4.639 1.00 0.00 10 ARG A O 13
ATOM 13497 N N . GLU A 1 11 ? 1.347 11.064 -4.321 1.00 0.00 11 GLU A N 13
ATOM 13498 C CA . GLU A 1 11 ? 2.422 11.278 -3.345 1.00 0.00 11 GLU A CA 13
ATOM 13499 C C . GLU A 1 11 ? 1.894 10.882 -1.947 1.00 0.00 11 GLU A C 13
ATOM 13500 O O . GLU A 1 11 ? 0.732 11.152 -1.617 1.00 0.00 11 GLU A O 13
ATOM 13512 N N . VAL A 1 12 ? 2.719 10.187 -1.147 1.00 0.00 12 VAL A N 13
ATOM 13513 C CA . VAL A 1 12 ? 2.321 9.710 0.197 1.00 0.00 12 VAL A CA 13
ATOM 13514 C C . VAL A 1 12 ? 3.140 10.392 1.292 1.00 0.00 12 VAL A C 13
ATOM 13515 O O . VAL A 1 12 ? 4.264 10.841 1.050 1.00 0.00 12 VAL A O 13
ATOM 13528 N N . GLN A 1 13 ? 2.537 10.491 2.487 1.00 0.00 13 GLN A N 13
ATOM 13529 C CA . GLN A 1 13 ? 3.229 10.895 3.720 1.00 0.00 13 GLN A CA 13
ATOM 13530 C C . GLN A 1 13 ? 3.712 9.623 4.438 1.00 0.00 13 GLN A C 13
ATOM 13531 O O . GLN A 1 13 ? 4.808 9.589 5.001 1.00 0.00 13 GLN A O 13
ATOM 13545 N N . SER A 1 14 ? 2.863 8.575 4.390 1.00 0.00 14 SER A N 13
ATOM 13546 C CA . SER A 1 14 ? 3.132 7.269 5.017 1.00 0.00 14 SER A CA 13
ATOM 13547 C C . SER A 1 14 ? 4.311 6.543 4.345 1.00 0.00 14 SER A C 13
ATOM 13548 O O . SER A 1 14 ? 4.268 6.264 3.139 1.00 0.00 14 SER A O 13
ATOM 13556 N N . ALA A 1 15 ? 5.354 6.260 5.137 1.00 0.00 15 ALA A N 13
ATOM 13557 C CA . ALA A 1 15 ? 6.512 5.451 4.711 1.00 0.00 15 ALA A CA 13
ATOM 13558 C C . ALA A 1 15 ? 6.349 3.969 5.118 1.00 0.00 15 ALA A C 13
ATOM 13559 O O . ALA A 1 15 ? 7.228 3.155 4.832 1.00 0.00 15 ALA A O 13
ATOM 13566 N N . SER A 1 16 ? 5.231 3.625 5.795 1.00 0.00 16 SER A N 13
ATOM 13567 C CA . SER A 1 16 ? 4.866 2.232 6.140 1.00 0.00 16 SER A CA 13
ATOM 13568 C C . SER A 1 16 ? 3.491 1.911 5.542 1.00 0.00 16 SER A C 13
ATOM 13569 O O . SER A 1 16 ? 2.644 2.807 5.425 1.00 0.00 16 SER A O 13
ATOM 13577 N N . VAL A 1 17 ? 3.288 0.633 5.166 1.00 0.00 17 VAL A N 13
ATOM 13578 C CA . VAL A 1 17 ? 2.052 0.164 4.509 1.00 0.00 17 VAL A CA 13
ATOM 13579 C C . VAL A 1 17 ? 0.841 0.203 5.481 1.00 0.00 17 VAL A C 13
ATOM 13580 O O . VAL A 1 17 ? -0.276 0.435 5.045 1.00 0.00 17 VAL A O 13
ATOM 13593 N N . ALA A 1 18 ? 1.082 -0.007 6.798 1.00 0.00 18 ALA A N 13
ATOM 13594 C CA . ALA A 1 18 ? 0.018 0.072 7.838 1.00 0.00 18 ALA A CA 13
ATOM 13595 C C . ALA A 1 18 ? -0.596 1.476 7.886 1.00 0.00 18 ALA A C 13
ATOM 13596 O O . ALA A 1 18 ? -1.819 1.640 7.769 1.00 0.00 18 ALA A O 13
ATOM 13603 N N . ALA A 1 19 ? 0.292 2.482 8.020 1.00 0.00 19 ALA A N 13
ATOM 13604 C CA . ALA A 1 19 ? -0.090 3.900 8.042 1.00 0.00 19 ALA A CA 13
ATOM 13605 C C . ALA A 1 19 ? -0.690 4.331 6.701 1.00 0.00 19 ALA A C 13
ATOM 13606 O O . ALA A 1 19 ? -1.547 5.208 6.664 1.00 0.00 19 ALA A O 13
ATOM 13613 N N . LEU A 1 20 ? -0.223 3.683 5.609 1.00 0.00 20 LEU A N 13
ATOM 13614 C CA . LEU A 1 20 ? -0.665 3.981 4.238 1.00 0.00 20 LEU A CA 13
ATOM 13615 C C . LEU A 1 20 ? -2.099 3.509 3.997 1.00 0.00 20 LEU A C 13
ATOM 13616 O O . LEU A 1 20 ? -2.906 4.243 3.446 1.00 0.00 20 LEU A O 13
ATOM 13632 N N . MET A 1 21 ? -2.414 2.285 4.441 1.00 0.00 21 MET A N 13
ATOM 13633 C CA . MET A 1 21 ? -3.757 1.700 4.279 1.00 0.00 21 MET A CA 13
ATOM 13634 C C . MET A 1 21 ? -4.777 2.421 5.181 1.00 0.00 21 MET A C 13
ATOM 13635 O O . MET A 1 21 ? -5.971 2.414 4.898 1.00 0.00 21 MET A O 13
ATOM 13649 N N . THR A 1 22 ? -4.285 3.041 6.273 1.00 0.00 22 THR A N 13
ATOM 13650 C CA . THR A 1 22 ? -5.091 3.953 7.103 1.00 0.00 22 THR A CA 13
ATOM 13651 C C . THR A 1 22 ? -5.291 5.308 6.379 1.00 0.00 22 THR A C 13
ATOM 13652 O O . THR A 1 22 ? -6.404 5.833 6.328 1.00 0.00 22 THR A O 13
ATOM 13663 N N . GLU A 1 23 ? -4.199 5.810 5.771 1.00 0.00 23 GLU A N 13
ATOM 13664 C CA . GLU A 1 23 ? -4.151 7.113 5.058 1.00 0.00 23 GLU A CA 13
ATOM 13665 C C . GLU A 1 23 ? -5.120 7.119 3.856 1.00 0.00 23 GLU A C 13
ATOM 13666 O O . GLU A 1 23 ? -5.780 8.116 3.574 1.00 0.00 23 GLU A O 13
ATOM 13678 N N . LEU A 1 24 ? -5.200 5.968 3.180 1.00 0.00 24 LEU A N 13
ATOM 13679 C CA . LEU A 1 24 ? -6.056 5.756 1.999 1.00 0.00 24 LEU A CA 13
ATOM 13680 C C . LEU A 1 24 ? -7.466 5.280 2.405 1.00 0.00 24 LEU A C 13
ATOM 13681 O O . LEU A 1 24 ? -8.358 5.187 1.555 1.00 0.00 24 LEU A O 13
ATOM 13697 N N . ASP A 1 25 ? -7.631 4.984 3.714 1.00 0.00 25 ASP A N 13
ATOM 13698 C CA . ASP A 1 25 ? -8.901 4.539 4.331 1.00 0.00 25 ASP A CA 13
ATOM 13699 C C . ASP A 1 25 ? -9.400 3.224 3.683 1.00 0.00 25 ASP A C 13
ATOM 13700 O O . ASP A 1 25 ? -10.588 3.043 3.396 1.00 0.00 25 ASP A O 13
ATOM 13709 N N . CYS A 1 26 ? -8.449 2.309 3.463 1.00 0.00 26 CYS A N 13
ATOM 13710 C CA . CYS A 1 26 ? -8.700 0.962 2.927 1.00 0.00 26 CYS A CA 13
ATOM 13711 C C . CYS A 1 26 ? -8.204 -0.114 3.904 1.00 0.00 26 CYS A C 13
ATOM 13712 O O . CYS A 1 26 ? -7.728 -1.174 3.498 1.00 0.00 26 CYS A O 13
ATOM 13720 N N . THR A 1 27 ? -8.349 0.162 5.201 1.00 0.00 27 THR A N 13
ATOM 13721 C CA . THR A 1 27 ? -7.974 -0.780 6.275 1.00 0.00 27 THR A CA 13
ATOM 13722 C C . THR A 1 27 ? -9.203 -1.119 7.151 1.00 0.00 27 THR A C 13
ATOM 13723 O O . THR A 1 27 ? -9.099 -1.900 8.087 1.00 0.00 27 THR A O 13
ATOM 13734 N N . ASP A 1 28 ? -10.379 -0.558 6.786 1.00 0.00 28 ASP A N 13
ATOM 13735 C CA . ASP A 1 28 ? -11.601 -0.587 7.622 1.00 0.00 28 ASP A CA 13
ATOM 13736 C C . ASP A 1 28 ? -12.099 -2.020 7.875 1.00 0.00 28 ASP A C 13
ATOM 13737 O O . ASP A 1 28 ? -12.138 -2.470 9.017 1.00 0.00 28 ASP A O 13
ATOM 13746 N N . GLY A 1 29 ? -12.457 -2.733 6.792 1.00 0.00 29 GLY A N 13
ATOM 13747 C CA . GLY A 1 29 ? -13.011 -4.089 6.894 1.00 0.00 29 GLY A CA 13
ATOM 13748 C C . GLY A 1 29 ? -12.119 -5.134 6.248 1.00 0.00 29 GLY A C 13
ATOM 13749 O O . GLY A 1 29 ? -10.908 -5.146 6.487 1.00 0.00 29 GLY A O 13
ATOM 13753 N N . HIS A 1 30 ? -12.720 -6.003 5.412 1.00 0.00 30 HIS A N 13
ATOM 13754 C CA . HIS A 1 30 ? -12.020 -7.096 4.735 1.00 0.00 30 HIS A CA 13
ATOM 13755 C C . HIS A 1 30 ? -11.239 -6.532 3.528 1.00 0.00 30 HIS A C 13
ATOM 13756 O O . HIS A 1 30 ? -11.770 -6.443 2.411 1.00 0.00 30 HIS A O 13
ATOM 13771 N N . TYR A 1 31 ? -9.996 -6.084 3.787 1.00 0.00 31 TYR A N 13
ATOM 13772 C CA . TYR A 1 31 ? -9.111 -5.486 2.768 1.00 0.00 31 TYR A CA 13
ATOM 13773 C C . TYR A 1 31 ? -7.688 -6.031 2.893 1.00 0.00 31 TYR A C 13
ATOM 13774 O O . TYR A 1 31 ? -7.243 -6.434 3.978 1.00 0.00 31 TYR A O 13
ATOM 13792 N N . ALA A 1 32 ? -7.008 -6.022 1.758 1.00 0.00 32 ALA A N 13
ATOM 13793 C CA . ALA A 1 32 ? -5.611 -6.411 1.607 1.00 0.00 32 ALA A CA 13
ATOM 13794 C C . ALA A 1 32 ? -4.920 -5.378 0.710 1.00 0.00 32 ALA A C 13
ATOM 13795 O O . ALA A 1 32 ? -5.536 -4.389 0.286 1.00 0.00 32 ALA A O 13
ATOM 13802 N N . VAL A 1 33 ? -3.643 -5.611 0.434 1.00 0.00 33 VAL A N 13
ATOM 13803 C CA . VAL A 1 33 ? -2.834 -4.737 -0.424 1.00 0.00 33 VAL A CA 13
ATOM 13804 C C . VAL A 1 33 ? -1.768 -5.572 -1.133 1.00 0.00 33 VAL A C 13
ATOM 13805 O O . VAL A 1 33 ? -1.448 -6.673 -0.685 1.00 0.00 33 VAL A O 13
ATOM 13818 N N . ALA A 1 34 ? -1.233 -5.050 -2.234 1.00 0.00 34 ALA A N 13
ATOM 13819 C CA . ALA A 1 34 ? -0.118 -5.667 -2.946 1.00 0.00 34 ALA A CA 13
ATOM 13820 C C . ALA A 1 34 ? 0.940 -4.606 -3.270 1.00 0.00 34 ALA A C 13
ATOM 13821 O O . ALA A 1 34 ? 0.720 -3.722 -4.105 1.00 0.00 34 ALA A O 13
ATOM 13828 N N . LEU A 1 35 ? 2.088 -4.705 -2.581 1.00 0.00 35 LEU A N 13
ATOM 13829 C CA . LEU A 1 35 ? 3.230 -3.792 -2.760 1.00 0.00 35 LEU A CA 13
ATOM 13830 C C . LEU A 1 35 ? 4.111 -4.366 -3.869 1.00 0.00 35 LEU A C 13
ATOM 13831 O O . LEU A 1 35 ? 4.690 -5.448 -3.703 1.00 0.00 35 LEU A O 13
ATOM 13847 N N . ASN A 1 36 ? 4.169 -3.642 -5.011 1.00 0.00 36 ASN A N 13
ATOM 13848 C CA . ASN A 1 36 ? 4.830 -4.103 -6.257 1.00 0.00 36 ASN A CA 13
ATOM 13849 C C . ASN A 1 36 ? 4.188 -5.408 -6.760 1.00 0.00 36 ASN A C 13
ATOM 13850 O O . ASN A 1 36 ? 4.875 -6.282 -7.295 1.00 0.00 36 ASN A O 13
ATOM 13861 N N . TYR A 1 37 ? 2.844 -5.492 -6.576 1.00 0.00 37 TYR A N 13
ATOM 13862 C CA . TYR A 1 37 ? 1.993 -6.640 -6.996 1.00 0.00 37 TYR A CA 13
ATOM 13863 C C . TYR A 1 37 ? 2.220 -7.897 -6.107 1.00 0.00 37 TYR A C 13
ATOM 13864 O O . TYR A 1 37 ? 1.751 -8.988 -6.440 1.00 0.00 37 TYR A O 13
ATOM 13882 N N . ASP A 1 38 ? 2.902 -7.718 -4.961 1.00 0.00 38 ASP A N 13
ATOM 13883 C CA . ASP A 1 38 ? 3.098 -8.775 -3.942 1.00 0.00 38 ASP A CA 13
ATOM 13884 C C . ASP A 1 38 ? 2.133 -8.541 -2.782 1.00 0.00 38 ASP A C 13
ATOM 13885 O O . ASP A 1 38 ? 2.295 -7.556 -2.047 1.00 0.00 38 ASP A O 13
ATOM 13894 N N . VAL A 1 39 ? 1.147 -9.447 -2.620 1.00 0.00 39 VAL A N 13
ATOM 13895 C CA . VAL A 1 39 ? 0.100 -9.318 -1.597 1.00 0.00 39 VAL A CA 13
ATOM 13896 C C . VAL A 1 39 ? 0.708 -9.355 -0.191 1.00 0.00 39 VAL A C 13
ATOM 13897 O O . VAL A 1 39 ? 1.209 -10.393 0.251 1.00 0.00 39 VAL A O 13
ATOM 13910 N N . VAL A 1 40 ? 0.663 -8.210 0.494 1.00 0.00 40 VAL A N 13
ATOM 13911 C CA . VAL A 1 40 ? 1.174 -8.074 1.858 1.00 0.00 40 VAL A CA 13
ATOM 13912 C C . VAL A 1 40 ? 0.026 -8.387 2.844 1.00 0.00 40 VAL A C 13
ATOM 13913 O O . VAL A 1 40 ? -1.025 -7.742 2.766 1.00 0.00 40 VAL A O 13
ATOM 13926 N N . PRO A 1 41 ? 0.180 -9.409 3.752 1.00 0.00 41 PRO A N 13
ATOM 13927 C CA . PRO A 1 41 ? -0.814 -9.685 4.820 1.00 0.00 41 PRO A CA 13
ATOM 13928 C C . PRO A 1 41 ? -0.828 -8.552 5.872 1.00 0.00 41 PRO A C 13
ATOM 13929 O O . PRO A 1 41 ? 0.196 -7.877 6.080 1.00 0.00 41 PRO A O 13
ATOM 13940 N N . ARG A 1 42 ? -1.997 -8.356 6.518 1.00 0.00 42 ARG A N 13
ATOM 13941 C CA . ARG A 1 42 ? -2.254 -7.221 7.439 1.00 0.00 42 ARG A CA 13
ATOM 13942 C C . ARG A 1 42 ? -1.271 -7.167 8.614 1.00 0.00 42 ARG A C 13
ATOM 13943 O O . ARG A 1 42 ? -0.833 -6.082 9.008 1.00 0.00 42 ARG A O 13
ATOM 13964 N N . GLY A 1 43 ? -0.909 -8.353 9.140 1.00 0.00 43 GLY A N 13
ATOM 13965 C CA . GLY A 1 43 ? 0.040 -8.473 10.254 1.00 0.00 43 GLY A CA 13
ATOM 13966 C C . GLY A 1 43 ? 1.493 -8.190 9.883 1.00 0.00 43 GLY A C 13
ATOM 13967 O O . GLY A 1 43 ? 2.392 -8.348 10.716 1.00 0.00 43 GLY A O 13
ATOM 13971 N N . LYS A 1 44 ? 1.733 -7.797 8.622 1.00 0.00 44 LYS A N 13
ATOM 13972 C CA . LYS A 1 44 ? 3.055 -7.384 8.130 1.00 0.00 44 LYS A CA 13
ATOM 13973 C C . LYS A 1 44 ? 3.040 -5.954 7.569 1.00 0.00 44 LYS A C 13
ATOM 13974 O O . LYS A 1 44 ? 4.105 -5.425 7.281 1.00 0.00 44 LYS A O 13
ATOM 13993 N N . TRP A 1 45 ? 1.837 -5.345 7.399 1.00 0.00 45 TRP A N 13
ATOM 13994 C CA . TRP A 1 45 ? 1.691 -3.966 6.839 1.00 0.00 45 TRP A CA 13
ATOM 13995 C C . TRP A 1 45 ? 2.629 -2.942 7.543 1.00 0.00 45 TRP A C 13
ATOM 13996 O O . TRP A 1 45 ? 3.219 -2.068 6.899 1.00 0.00 45 TRP A O 13
ATOM 14017 N N . ASP A 1 46 ? 2.752 -3.087 8.873 1.00 0.00 46 ASP A N 13
ATOM 14018 C CA . ASP A 1 46 ? 3.634 -2.249 9.713 1.00 0.00 46 ASP A CA 13
ATOM 14019 C C . ASP A 1 46 ? 5.108 -2.564 9.438 1.00 0.00 46 ASP A C 13
ATOM 14020 O O . ASP A 1 46 ? 5.930 -1.657 9.298 1.00 0.00 46 ASP A O 13
ATOM 14029 N N . GLU A 1 47 ? 5.416 -3.865 9.326 1.00 0.00 47 GLU A N 13
ATOM 14030 C CA . GLU A 1 47 ? 6.786 -4.361 9.074 1.00 0.00 47 GLU A CA 13
ATOM 14031 C C . GLU A 1 47 ? 7.244 -4.104 7.624 1.00 0.00 47 GLU A C 13
ATOM 14032 O O . GLU A 1 47 ? 8.434 -4.215 7.317 1.00 0.00 47 GLU A O 13
ATOM 14044 N N . THR A 1 48 ? 6.293 -3.772 6.741 1.00 0.00 48 THR A N 13
ATOM 14045 C CA . THR A 1 48 ? 6.550 -3.577 5.310 1.00 0.00 48 THR A CA 13
ATOM 14046 C C . THR A 1 48 ? 6.649 -2.061 5.009 1.00 0.00 48 THR A C 13
ATOM 14047 O O . THR A 1 48 ? 5.704 -1.321 5.306 1.00 0.00 48 THR A O 13
ATOM 14058 N N . PRO A 1 49 ? 7.811 -1.568 4.473 1.00 0.00 49 PRO A N 13
ATOM 14059 C CA . PRO A 1 49 ? 7.992 -0.140 4.119 1.00 0.00 49 PRO A CA 13
ATOM 14060 C C . PRO A 1 49 ? 7.437 0.219 2.714 1.00 0.00 49 PRO A C 13
ATOM 14061 O O . PRO A 1 49 ? 7.114 -0.656 1.907 1.00 0.00 49 PRO A O 13
ATOM 14072 N N . VAL A 1 50 ? 7.325 1.534 2.461 1.00 0.00 50 VAL A N 13
ATOM 14073 C CA . VAL A 1 50 ? 6.911 2.115 1.171 1.00 0.00 50 VAL A CA 13
ATOM 14074 C C . VAL A 1 50 ? 8.019 3.074 0.709 1.00 0.00 50 VAL A C 13
ATOM 14075 O O . VAL A 1 50 ? 8.452 3.927 1.485 1.00 0.00 50 VAL A O 13
ATOM 14088 N N . THR A 1 51 ? 8.480 2.925 -0.540 1.00 0.00 51 THR A N 13
ATOM 14089 C CA . THR A 1 51 ? 9.495 3.812 -1.153 1.00 0.00 51 THR A CA 13
ATOM 14090 C C . THR A 1 51 ? 8.934 4.368 -2.466 1.00 0.00 51 THR A C 13
ATOM 14091 O O . THR A 1 51 ? 8.121 3.708 -3.123 1.00 0.00 51 THR A O 13
ATOM 14102 N N . ALA A 1 52 ? 9.366 5.590 -2.821 1.00 0.00 52 ALA A N 13
ATOM 14103 C CA . ALA A 1 52 ? 8.945 6.285 -4.054 1.00 0.00 52 ALA A CA 13
ATOM 14104 C C . ALA A 1 52 ? 9.274 5.456 -5.305 1.00 0.00 52 ALA A C 13
ATOM 14105 O O . ALA A 1 52 ? 10.427 5.039 -5.495 1.00 0.00 52 ALA A O 13
ATOM 14112 N N . GLY A 1 53 ? 8.254 5.230 -6.150 1.00 0.00 53 GLY A N 13
ATOM 14113 C CA . GLY A 1 53 ? 8.384 4.401 -7.354 1.00 0.00 53 GLY A CA 13
ATOM 14114 C C . GLY A 1 53 ? 7.728 3.033 -7.219 1.00 0.00 53 GLY A C 13
ATOM 14115 O O . GLY A 1 53 ? 7.708 2.269 -8.188 1.00 0.00 53 GLY A O 13
ATOM 14119 N N . ASP A 1 54 ? 7.193 2.713 -6.016 1.00 0.00 54 ASP A N 13
ATOM 14120 C CA . ASP A 1 54 ? 6.459 1.447 -5.787 1.00 0.00 54 ASP A CA 13
ATOM 14121 C C . ASP A 1 54 ? 5.037 1.519 -6.344 1.00 0.00 54 ASP A C 13
ATOM 14122 O O . ASP A 1 54 ? 4.450 2.596 -6.444 1.00 0.00 54 ASP A O 13
ATOM 14131 N N . GLU A 1 55 ? 4.483 0.346 -6.673 1.00 0.00 55 GLU A N 13
ATOM 14132 C CA . GLU A 1 55 ? 3.108 0.202 -7.157 1.00 0.00 55 GLU A CA 13
ATOM 14133 C C . GLU A 1 55 ? 2.256 -0.497 -6.078 1.00 0.00 55 GLU A C 13
ATOM 14134 O O . GLU A 1 55 ? 2.190 -1.730 -6.012 1.00 0.00 55 GLU A O 13
ATOM 14146 N N . ILE A 1 56 ? 1.636 0.326 -5.202 1.00 0.00 56 ILE A N 13
ATOM 14147 C CA . ILE A 1 56 ? 0.771 -0.134 -4.103 1.00 0.00 56 ILE A CA 13
ATOM 14148 C C . ILE A 1 56 ? -0.664 -0.261 -4.644 1.00 0.00 56 ILE A C 13
ATOM 14149 O O . ILE A 1 56 ? -1.381 0.733 -4.743 1.00 0.00 56 ILE A O 13
ATOM 14165 N N . GLU A 1 57 ? -1.080 -1.467 -5.023 1.00 0.00 57 GLU A N 13
ATOM 14166 C CA . GLU A 1 57 ? -2.463 -1.707 -5.468 1.00 0.00 57 GLU A CA 13
ATOM 14167 C C . GLU A 1 57 ? -3.266 -2.298 -4.315 1.00 0.00 57 GLU A C 13
ATOM 14168 O O . GLU A 1 57 ? -2.889 -3.301 -3.713 1.00 0.00 57 GLU A O 13
ATOM 14180 N N . ILE A 1 58 ? -4.369 -1.646 -4.009 1.00 0.00 58 ILE A N 13
ATOM 14181 C CA . ILE A 1 58 ? -5.245 -2.020 -2.896 1.00 0.00 58 ILE A CA 13
ATOM 14182 C C . ILE A 1 58 ? -6.217 -3.105 -3.356 1.00 0.00 58 ILE A C 13
ATOM 14183 O O . ILE A 1 58 ? -6.916 -2.938 -4.359 1.00 0.00 58 ILE A O 13
ATOM 14199 N N . LEU A 1 59 ? -6.238 -4.205 -2.613 1.00 0.00 59 LEU A N 13
ATOM 14200 C CA . LEU A 1 59 ? -7.064 -5.369 -2.914 1.00 0.00 59 LEU A CA 13
ATOM 14201 C C . LEU A 1 59 ? -8.275 -5.396 -1.984 1.00 0.00 59 LEU A C 13
ATOM 14202 O O . LEU A 1 59 ? -8.142 -5.211 -0.778 1.00 0.00 59 LEU A O 13
ATOM 14218 N N . THR A 1 60 ? -9.456 -5.558 -2.570 1.00 0.00 60 THR A N 13
ATOM 14219 C CA . THR A 1 60 ? -10.660 -5.956 -1.858 1.00 0.00 60 THR A CA 13
ATOM 14220 C C . THR A 1 60 ? -10.855 -7.451 -2.177 1.00 0.00 60 THR A C 13
ATOM 14221 O O . THR A 1 60 ? -11.389 -7.784 -3.240 1.00 0.00 60 THR A O 13
ATOM 14232 N N . PRO A 1 61 ? -10.340 -8.383 -1.305 1.00 0.00 61 PRO A N 13
ATOM 14233 C CA . PRO A 1 61 ? -10.283 -9.827 -1.626 1.00 0.00 61 PRO A CA 13
ATOM 14234 C C . PRO A 1 61 ? -11.686 -10.454 -1.638 1.00 0.00 61 PRO A C 13
ATOM 14235 O O . PRO A 1 61 ? -12.370 -10.508 -0.609 1.00 0.00 61 PRO A O 13
ATOM 14246 N N . ARG A 1 62 ? -12.096 -10.906 -2.818 1.00 0.00 62 ARG A N 13
ATOM 14247 C CA . ARG A 1 62 ? -13.400 -11.521 -3.066 1.00 0.00 62 ARG A CA 13
ATOM 14248 C C . ARG A 1 62 ? -13.154 -13.008 -3.386 1.00 0.00 62 ARG A C 13
ATOM 14249 O O . ARG A 1 62 ? -13.307 -13.873 -2.514 1.00 0.00 62 ARG A O 13
ATOM 14270 N N . GLN A 1 63 ? -12.736 -13.292 -4.638 1.00 0.00 63 GLN A N 13
ATOM 14271 C CA . GLN A 1 63 ? -12.211 -14.601 -5.052 1.00 0.00 63 GLN A CA 13
ATOM 14272 C C . GLN A 1 63 ? -10.746 -14.399 -5.464 1.00 0.00 63 GLN A C 13
ATOM 14273 O O . GLN A 1 63 ? -10.456 -14.125 -6.635 1.00 0.00 63 GLN A O 13
ATOM 14287 N N . GLY A 1 64 ? -9.843 -14.426 -4.468 1.00 0.00 64 GLY A N 13
ATOM 14288 C CA . GLY A 1 64 ? -8.406 -14.219 -4.689 1.00 0.00 64 GLY A CA 13
ATOM 14289 C C . GLY A 1 64 ? -7.576 -15.450 -4.346 1.00 0.00 64 GLY A C 13
ATOM 14290 O O . GLY A 1 64 ? -6.871 -15.990 -5.207 1.00 0.00 64 GLY A O 13
ATOM 14294 N N . GLY A 1 65 ? -7.672 -15.899 -3.077 1.00 0.00 65 GLY A N 13
ATOM 14295 C CA . GLY A 1 65 ? -6.908 -17.051 -2.585 1.00 0.00 65 GLY A CA 13
ATOM 14296 C C . GLY A 1 65 ? -7.463 -18.371 -3.105 1.00 0.00 65 GLY A C 13
ATOM 14297 O O . GLY A 1 65 ? -6.718 -19.339 -3.303 1.00 0.00 65 GLY A O 13
ATOM 14301 N N . LEU A 1 66 ? -8.794 -18.397 -3.317 1.00 0.00 66 LEU A N 13
ATOM 14302 C CA . LEU A 1 66 ? -9.505 -19.520 -3.945 1.00 0.00 66 LEU A CA 13
ATOM 14303 C C . LEU A 1 66 ? -10.258 -18.985 -5.176 1.00 0.00 66 LEU A C 13
ATOM 14304 O O . LEU A 1 66 ? -11.408 -18.536 -5.074 1.00 0.00 66 LEU A O 13
ATOM 14320 N N . GLU A 1 67 ? -9.581 -18.983 -6.328 1.00 0.00 67 GLU A N 13
ATOM 14321 C CA . GLU A 1 67 ? -10.178 -18.582 -7.615 1.00 0.00 67 GLU A CA 13
ATOM 14322 C C . GLU A 1 67 ? -9.678 -19.502 -8.738 1.00 0.00 67 GLU A C 13
ATOM 14323 O O . GLU A 1 67 ? -9.037 -20.522 -8.475 1.00 0.00 67 GLU A O 13
ATOM 14335 N N . HIS A 1 68 ? -10.022 -19.154 -9.988 1.00 0.00 68 HIS A N 13
ATOM 14336 C CA . HIS A 1 68 ? -9.425 -19.758 -11.198 1.00 0.00 68 HIS A CA 13
ATOM 14337 C C . HIS A 1 68 ? -9.081 -18.633 -12.203 1.00 0.00 68 HIS A C 13
ATOM 14338 O O . HIS A 1 68 ? -8.776 -18.895 -13.369 1.00 0.00 68 HIS A O 13
ATOM 14353 N N . HIS A 1 69 ? -9.093 -17.381 -11.695 1.00 0.00 69 HIS A N 13
ATOM 14354 C CA . HIS A 1 69 ? -8.863 -16.154 -12.467 1.00 0.00 69 HIS A CA 13
ATOM 14355 C C . HIS A 1 69 ? -9.871 -16.014 -13.628 1.00 0.00 69 HIS A C 13
ATOM 14356 O O . HIS A 1 69 ? -10.916 -15.387 -13.446 1.00 0.00 69 HIS A O 13
ATOM 14371 N N . HIS A 1 70 ? -9.589 -16.678 -14.784 1.00 0.00 70 HIS A N 13
ATOM 14372 C CA . HIS A 1 70 ? -10.329 -16.465 -16.061 1.00 0.00 70 HIS A CA 13
ATOM 14373 C C . HIS A 1 70 ? -10.114 -15.002 -16.521 1.00 0.00 70 HIS A C 13
ATOM 14374 O O . HIS A 1 70 ? -9.075 -14.413 -16.194 1.00 0.00 70 HIS A O 13
ATOM 14389 N N . HIS A 1 71 ? -11.056 -14.416 -17.299 1.00 0.00 71 HIS A N 13
ATOM 14390 C CA . HIS A 1 71 ? -11.053 -12.959 -17.525 1.00 0.00 71 HIS A CA 13
ATOM 14391 C C . HIS A 1 71 ? -11.509 -12.265 -16.222 1.00 0.00 71 HIS A C 13
ATOM 14392 O O . HIS A 1 71 ? -12.708 -12.077 -15.984 1.00 0.00 71 HIS A O 13
ATOM 14407 N N . HIS A 1 72 ? -10.518 -11.987 -15.364 1.00 0.00 72 HIS A N 13
ATOM 14408 C CA . HIS A 1 72 ? -10.695 -11.343 -14.059 1.00 0.00 72 HIS A CA 13
ATOM 14409 C C . HIS A 1 72 ? -9.332 -10.829 -13.589 1.00 0.00 72 HIS A C 13
ATOM 14410 O O . HIS A 1 72 ? -8.322 -11.535 -13.692 1.00 0.00 72 HIS A O 13
ATOM 14425 N N . HIS A 1 73 ? -9.330 -9.600 -13.069 1.00 0.00 73 HIS A N 13
ATOM 14426 C CA . HIS A 1 73 ? -8.152 -8.969 -12.459 1.00 0.00 73 HIS A CA 13
ATOM 14427 C C . HIS A 1 73 ? -8.572 -8.350 -11.110 1.00 0.00 73 HIS A C 13
ATOM 14428 O O . HIS A 1 73 ? -8.464 -9.035 -10.073 1.00 0.00 73 HIS A O 13
ATOM 14444 N N . MET A 1 1 ? 6.912 11.120 -1.141 1.00 0.00 1 MET A N 14
ATOM 14445 C CA . MET A 1 1 ? 7.144 9.863 -1.891 1.00 0.00 1 MET A CA 14
ATOM 14446 C C . MET A 1 1 ? 6.006 9.640 -2.892 1.00 0.00 1 MET A C 14
ATOM 14447 O O . MET A 1 1 ? 4.916 9.198 -2.511 1.00 0.00 1 MET A O 14
ATOM 14463 N N . LEU A 1 2 ? 6.263 9.941 -4.171 1.00 0.00 2 LEU A N 14
ATOM 14464 C CA . LEU A 1 2 ? 5.271 9.790 -5.241 1.00 0.00 2 LEU A CA 14
ATOM 14465 C C . LEU A 1 2 ? 5.200 8.304 -5.645 1.00 0.00 2 LEU A C 14
ATOM 14466 O O . LEU A 1 2 ? 6.036 7.807 -6.406 1.00 0.00 2 LEU A O 14
ATOM 14482 N N . VAL A 1 3 ? 4.215 7.602 -5.073 1.00 0.00 3 VAL A N 14
ATOM 14483 C CA . VAL A 1 3 ? 4.018 6.148 -5.244 1.00 0.00 3 VAL A CA 14
ATOM 14484 C C . VAL A 1 3 ? 2.760 5.893 -6.089 1.00 0.00 3 VAL A C 14
ATOM 14485 O O . VAL A 1 3 ? 1.745 6.578 -5.919 1.00 0.00 3 VAL A O 14
ATOM 14498 N N . THR A 1 4 ? 2.829 4.922 -7.009 1.00 0.00 4 THR A N 14
ATOM 14499 C CA . THR A 1 4 ? 1.720 4.629 -7.918 1.00 0.00 4 THR A CA 14
ATOM 14500 C C . THR A 1 4 ? 0.723 3.687 -7.227 1.00 0.00 4 THR A C 14
ATOM 14501 O O . THR A 1 4 ? 0.945 2.486 -7.158 1.00 0.00 4 THR A O 14
ATOM 14512 N N . ILE A 1 5 ? -0.370 4.264 -6.705 1.00 0.00 5 ILE A N 14
ATOM 14513 C CA . ILE A 1 5 ? -1.405 3.527 -5.964 1.00 0.00 5 ILE A CA 14
ATOM 14514 C C . ILE A 1 5 ? -2.593 3.215 -6.900 1.00 0.00 5 ILE A C 14
ATOM 14515 O O . ILE A 1 5 ? -3.327 4.130 -7.287 1.00 0.00 5 ILE A O 14
ATOM 14531 N N . ASN A 1 6 ? -2.744 1.916 -7.280 1.00 0.00 6 ASN A N 14
ATOM 14532 C CA . ASN A 1 6 ? -3.865 1.396 -8.115 1.00 0.00 6 ASN A CA 14
ATOM 14533 C C . ASN A 1 6 ? -3.782 1.948 -9.553 1.00 0.00 6 ASN A C 14
ATOM 14534 O O . ASN A 1 6 ? -4.804 2.163 -10.214 1.00 0.00 6 ASN A O 14
ATOM 14545 N N . GLY A 1 7 ? -2.537 2.138 -10.037 1.00 0.00 7 GLY A N 14
ATOM 14546 C CA . GLY A 1 7 ? -2.283 2.749 -11.352 1.00 0.00 7 GLY A CA 14
ATOM 14547 C C . GLY A 1 7 ? -2.486 4.265 -11.368 1.00 0.00 7 GLY A C 14
ATOM 14548 O O . GLY A 1 7 ? -2.494 4.880 -12.438 1.00 0.00 7 GLY A O 14
ATOM 14552 N N . GLU A 1 8 ? -2.652 4.856 -10.175 1.00 0.00 8 GLU A N 14
ATOM 14553 C CA . GLU A 1 8 ? -2.841 6.298 -9.981 1.00 0.00 8 GLU A CA 14
ATOM 14554 C C . GLU A 1 8 ? -1.780 6.793 -8.981 1.00 0.00 8 GLU A C 14
ATOM 14555 O O . GLU A 1 8 ? -1.825 6.420 -7.812 1.00 0.00 8 GLU A O 14
ATOM 14567 N N . GLN A 1 9 ? -0.807 7.594 -9.446 1.00 0.00 9 GLN A N 14
ATOM 14568 C CA . GLN A 1 9 ? 0.268 8.119 -8.579 1.00 0.00 9 GLN A CA 14
ATOM 14569 C C . GLN A 1 9 ? -0.285 9.091 -7.533 1.00 0.00 9 GLN A C 14
ATOM 14570 O O . GLN A 1 9 ? -1.224 9.846 -7.804 1.00 0.00 9 GLN A O 14
ATOM 14584 N N . ARG A 1 10 ? 0.310 9.040 -6.341 1.00 0.00 10 ARG A N 14
ATOM 14585 C CA . ARG A 1 10 ? -0.064 9.853 -5.187 1.00 0.00 10 ARG A CA 14
ATOM 14586 C C . ARG A 1 10 ? 1.179 10.064 -4.314 1.00 0.00 10 ARG A C 14
ATOM 14587 O O . ARG A 1 10 ? 1.871 9.100 -3.963 1.00 0.00 10 ARG A O 14
ATOM 14608 N N . GLU A 1 11 ? 1.459 11.326 -3.984 1.00 0.00 11 GLU A N 14
ATOM 14609 C CA . GLU A 1 11 ? 2.597 11.706 -3.137 1.00 0.00 11 GLU A CA 14
ATOM 14610 C C . GLU A 1 11 ? 2.201 11.539 -1.655 1.00 0.00 11 GLU A C 14
ATOM 14611 O O . GLU A 1 11 ? 1.269 12.169 -1.165 1.00 0.00 11 GLU A O 14
ATOM 14623 N N . VAL A 1 12 ? 2.880 10.631 -0.958 1.00 0.00 12 VAL A N 14
ATOM 14624 C CA . VAL A 1 12 ? 2.594 10.276 0.446 1.00 0.00 12 VAL A CA 14
ATOM 14625 C C . VAL A 1 12 ? 3.874 10.404 1.280 1.00 0.00 12 VAL A C 14
ATOM 14626 O O . VAL A 1 12 ? 4.984 10.296 0.758 1.00 0.00 12 VAL A O 14
ATOM 14639 N N . GLN A 1 13 ? 3.700 10.610 2.581 1.00 0.00 13 GLN A N 14
ATOM 14640 C CA . GLN A 1 13 ? 4.808 10.700 3.556 1.00 0.00 13 GLN A CA 14
ATOM 14641 C C . GLN A 1 13 ? 4.804 9.447 4.458 1.00 0.00 13 GLN A C 14
ATOM 14642 O O . GLN A 1 13 ? 5.774 9.198 5.192 1.00 0.00 13 GLN A O 14
ATOM 14656 N N . SER A 1 14 ? 3.691 8.682 4.380 1.00 0.00 14 SER A N 14
ATOM 14657 C CA . SER A 1 14 ? 3.490 7.422 5.110 1.00 0.00 14 SER A CA 14
ATOM 14658 C C . SER A 1 14 ? 4.606 6.414 4.773 1.00 0.00 14 SER A C 14
ATOM 14659 O O . SER A 1 14 ? 4.580 5.789 3.715 1.00 0.00 14 SER A O 14
ATOM 14667 N N . ALA A 1 15 ? 5.592 6.307 5.674 1.00 0.00 15 ALA A N 14
ATOM 14668 C CA . ALA A 1 15 ? 6.769 5.428 5.500 1.00 0.00 15 ALA A CA 14
ATOM 14669 C C . ALA A 1 15 ? 6.428 3.949 5.765 1.00 0.00 15 ALA A C 14
ATOM 14670 O O . ALA A 1 15 ? 7.216 3.065 5.435 1.00 0.00 15 ALA A O 14
ATOM 14677 N N . SER A 1 16 ? 5.260 3.706 6.376 1.00 0.00 16 SER A N 14
ATOM 14678 C CA . SER A 1 16 ? 4.725 2.360 6.640 1.00 0.00 16 SER A CA 14
ATOM 14679 C C . SER A 1 16 ? 3.444 2.150 5.823 1.00 0.00 16 SER A C 14
ATOM 14680 O O . SER A 1 16 ? 2.653 3.087 5.666 1.00 0.00 16 SER A O 14
ATOM 14688 N N . VAL A 1 17 ? 3.255 0.921 5.298 1.00 0.00 17 VAL A N 14
ATOM 14689 C CA . VAL A 1 17 ? 2.054 0.542 4.522 1.00 0.00 17 VAL A CA 14
ATOM 14690 C C . VAL A 1 17 ? 0.819 0.474 5.441 1.00 0.00 17 VAL A C 14
ATOM 14691 O O . VAL A 1 17 ? -0.309 0.688 4.990 1.00 0.00 17 VAL A O 14
ATOM 14704 N N . ALA A 1 18 ? 1.047 0.193 6.743 1.00 0.00 18 ALA A N 14
ATOM 14705 C CA . ALA A 1 18 ? -0.013 0.253 7.764 1.00 0.00 18 ALA A CA 14
ATOM 14706 C C . ALA A 1 18 ? -0.550 1.685 7.870 1.00 0.00 18 ALA A C 14
ATOM 14707 O O . ALA A 1 18 ? -1.744 1.917 7.689 1.00 0.00 18 ALA A O 14
ATOM 14714 N N . ALA A 1 19 ? 0.366 2.648 8.096 1.00 0.00 19 ALA A N 14
ATOM 14715 C CA . ALA A 1 19 ? 0.026 4.080 8.187 1.00 0.00 19 ALA A CA 14
ATOM 14716 C C . ALA A 1 19 ? -0.578 4.602 6.867 1.00 0.00 19 ALA A C 14
ATOM 14717 O O . ALA A 1 19 ? -1.427 5.500 6.880 1.00 0.00 19 ALA A O 14
ATOM 14724 N N . LEU A 1 20 ? -0.128 4.013 5.742 1.00 0.00 20 LEU A N 14
ATOM 14725 C CA . LEU A 1 20 ? -0.601 4.366 4.398 1.00 0.00 20 LEU A CA 14
ATOM 14726 C C . LEU A 1 20 ? -2.071 3.969 4.205 1.00 0.00 20 LEU A C 14
ATOM 14727 O O . LEU A 1 20 ? -2.877 4.796 3.807 1.00 0.00 20 LEU A O 14
ATOM 14743 N N . MET A 1 21 ? -2.409 2.702 4.498 1.00 0.00 21 MET A N 14
ATOM 14744 C CA . MET A 1 21 ? -3.776 2.172 4.302 1.00 0.00 21 MET A CA 14
ATOM 14745 C C . MET A 1 21 ? -4.743 2.689 5.390 1.00 0.00 21 MET A C 14
ATOM 14746 O O . MET A 1 21 ? -5.957 2.633 5.213 1.00 0.00 21 MET A O 14
ATOM 14760 N N . THR A 1 22 ? -4.189 3.177 6.522 1.00 0.00 22 THR A N 14
ATOM 14761 C CA . THR A 1 22 ? -4.950 3.956 7.518 1.00 0.00 22 THR A CA 14
ATOM 14762 C C . THR A 1 22 ? -5.363 5.309 6.902 1.00 0.00 22 THR A C 14
ATOM 14763 O O . THR A 1 22 ? -6.519 5.729 7.012 1.00 0.00 22 THR A O 14
ATOM 14774 N N . GLU A 1 23 ? -4.392 5.952 6.223 1.00 0.00 23 GLU A N 14
ATOM 14775 C CA . GLU A 1 23 ? -4.561 7.267 5.578 1.00 0.00 23 GLU A CA 14
ATOM 14776 C C . GLU A 1 23 ? -5.538 7.195 4.392 1.00 0.00 23 GLU A C 14
ATOM 14777 O O . GLU A 1 23 ? -6.383 8.077 4.220 1.00 0.00 23 GLU A O 14
ATOM 14789 N N . LEU A 1 24 ? -5.422 6.120 3.608 1.00 0.00 24 LEU A N 14
ATOM 14790 C CA . LEU A 1 24 ? -6.271 5.868 2.430 1.00 0.00 24 LEU A CA 14
ATOM 14791 C C . LEU A 1 24 ? -7.638 5.280 2.859 1.00 0.00 24 LEU A C 14
ATOM 14792 O O . LEU A 1 24 ? -8.568 5.193 2.048 1.00 0.00 24 LEU A O 14
ATOM 14808 N N . ASP A 1 25 ? -7.716 4.880 4.157 1.00 0.00 25 ASP A N 14
ATOM 14809 C CA . ASP A 1 25 ? -8.930 4.340 4.811 1.00 0.00 25 ASP A CA 14
ATOM 14810 C C . ASP A 1 25 ? -9.372 3.019 4.143 1.00 0.00 25 ASP A C 14
ATOM 14811 O O . ASP A 1 25 ? -10.549 2.689 4.046 1.00 0.00 25 ASP A O 14
ATOM 14820 N N . CYS A 1 26 ? -8.364 2.254 3.719 1.00 0.00 26 CYS A N 14
ATOM 14821 C CA . CYS A 1 26 ? -8.517 0.967 3.028 1.00 0.00 26 CYS A CA 14
ATOM 14822 C C . CYS A 1 26 ? -8.402 -0.218 4.012 1.00 0.00 26 CYS A C 14
ATOM 14823 O O . CYS A 1 26 ? -7.760 -1.229 3.720 1.00 0.00 26 CYS A O 14
ATOM 14831 N N . THR A 1 27 ? -9.003 -0.064 5.202 1.00 0.00 27 THR A N 14
ATOM 14832 C CA . THR A 1 27 ? -9.003 -1.108 6.251 1.00 0.00 27 THR A CA 14
ATOM 14833 C C . THR A 1 27 ? -10.419 -1.702 6.472 1.00 0.00 27 THR A C 14
ATOM 14834 O O . THR A 1 27 ? -10.609 -2.518 7.380 1.00 0.00 27 THR A O 14
ATOM 14845 N N . ASP A 1 28 ? -11.396 -1.298 5.620 1.00 0.00 28 ASP A N 14
ATOM 14846 C CA . ASP A 1 28 ? -12.823 -1.705 5.737 1.00 0.00 28 ASP A CA 14
ATOM 14847 C C . ASP A 1 28 ? -13.003 -3.241 5.704 1.00 0.00 28 ASP A C 14
ATOM 14848 O O . ASP A 1 28 ? -12.813 -3.864 4.661 1.00 0.00 28 ASP A O 14
ATOM 14857 N N . GLY A 1 29 ? -13.357 -3.830 6.858 1.00 0.00 29 GLY A N 14
ATOM 14858 C CA . GLY A 1 29 ? -13.644 -5.262 6.963 1.00 0.00 29 GLY A CA 14
ATOM 14859 C C . GLY A 1 29 ? -12.390 -6.123 6.820 1.00 0.00 29 GLY A C 14
ATOM 14860 O O . GLY A 1 29 ? -11.701 -6.385 7.815 1.00 0.00 29 GLY A O 14
ATOM 14864 N N . HIS A 1 30 ? -12.071 -6.532 5.569 1.00 0.00 30 HIS A N 14
ATOM 14865 C CA . HIS A 1 30 ? -10.914 -7.396 5.291 1.00 0.00 30 HIS A CA 14
ATOM 14866 C C . HIS A 1 30 ? -10.329 -7.054 3.903 1.00 0.00 30 HIS A C 14
ATOM 14867 O O . HIS A 1 30 ? -10.616 -7.715 2.900 1.00 0.00 30 HIS A O 14
ATOM 14882 N N . TYR A 1 31 ? -9.570 -5.945 3.864 1.00 0.00 31 TYR A N 14
ATOM 14883 C CA . TYR A 1 31 ? -8.824 -5.470 2.673 1.00 0.00 31 TYR A CA 14
ATOM 14884 C C . TYR A 1 31 ? -7.371 -5.984 2.684 1.00 0.00 31 TYR A C 14
ATOM 14885 O O . TYR A 1 31 ? -6.903 -6.567 3.665 1.00 0.00 31 TYR A O 14
ATOM 14903 N N . ALA A 1 32 ? -6.668 -5.710 1.577 1.00 0.00 32 ALA A N 14
ATOM 14904 C CA . ALA A 1 32 ? -5.263 -6.085 1.383 1.00 0.00 32 ALA A CA 14
ATOM 14905 C C . ALA A 1 32 ? -4.585 -5.118 0.403 1.00 0.00 32 ALA A C 14
ATOM 14906 O O . ALA A 1 32 ? -5.248 -4.310 -0.265 1.00 0.00 32 ALA A O 14
ATOM 14913 N N . VAL A 1 33 ? -3.260 -5.221 0.328 1.00 0.00 33 VAL A N 14
ATOM 14914 C CA . VAL A 1 33 ? -2.421 -4.409 -0.563 1.00 0.00 33 VAL A CA 14
ATOM 14915 C C . VAL A 1 33 ? -1.506 -5.338 -1.363 1.00 0.00 33 VAL A C 14
ATOM 14916 O O . VAL A 1 33 ? -1.011 -6.311 -0.824 1.00 0.00 33 VAL A O 14
ATOM 14929 N N . ALA A 1 34 ? -1.318 -5.059 -2.656 1.00 0.00 34 ALA A N 14
ATOM 14930 C CA . ALA A 1 34 ? -0.335 -5.750 -3.491 1.00 0.00 34 ALA A CA 14
ATOM 14931 C C . ALA A 1 34 ? 0.811 -4.785 -3.774 1.00 0.00 34 ALA A C 14
ATOM 14932 O O . ALA A 1 34 ? 0.659 -3.847 -4.552 1.00 0.00 34 ALA A O 14
ATOM 14939 N N . LEU A 1 35 ? 1.938 -4.985 -3.093 1.00 0.00 35 LEU A N 14
ATOM 14940 C CA . LEU A 1 35 ? 3.156 -4.226 -3.361 1.00 0.00 35 LEU A CA 14
ATOM 14941 C C . LEU A 1 35 ? 3.960 -4.990 -4.422 1.00 0.00 35 LEU A C 14
ATOM 14942 O O . LEU A 1 35 ? 4.507 -6.060 -4.128 1.00 0.00 35 LEU A O 14
ATOM 14958 N N . ASN A 1 36 ? 3.968 -4.442 -5.658 1.00 0.00 36 ASN A N 14
ATOM 14959 C CA . ASN A 1 36 ? 4.660 -5.023 -6.833 1.00 0.00 36 ASN A CA 14
ATOM 14960 C C . ASN A 1 36 ? 4.068 -6.406 -7.177 1.00 0.00 36 ASN A C 14
ATOM 14961 O O . ASN A 1 36 ? 4.787 -7.340 -7.544 1.00 0.00 36 ASN A O 14
ATOM 14972 N N . TYR A 1 37 ? 2.726 -6.489 -7.015 1.00 0.00 37 TYR A N 14
ATOM 14973 C CA . TYR A 1 37 ? 1.888 -7.677 -7.285 1.00 0.00 37 TYR A CA 14
ATOM 14974 C C . TYR A 1 37 ? 2.085 -8.796 -6.247 1.00 0.00 37 TYR A C 14
ATOM 14975 O O . TYR A 1 37 ? 1.595 -9.913 -6.432 1.00 0.00 37 TYR A O 14
ATOM 14993 N N . ASP A 1 38 ? 2.766 -8.472 -5.140 1.00 0.00 38 ASP A N 14
ATOM 14994 C CA . ASP A 1 38 ? 2.879 -9.356 -3.967 1.00 0.00 38 ASP A CA 14
ATOM 14995 C C . ASP A 1 38 ? 1.964 -8.813 -2.867 1.00 0.00 38 ASP A C 14
ATOM 14996 O O . ASP A 1 38 ? 2.237 -7.747 -2.294 1.00 0.00 38 ASP A O 14
ATOM 15005 N N . VAL A 1 39 ? 0.868 -9.536 -2.599 1.00 0.00 39 VAL A N 14
ATOM 15006 C CA . VAL A 1 39 ? -0.111 -9.155 -1.585 1.00 0.00 39 VAL A CA 14
ATOM 15007 C C . VAL A 1 39 ? 0.487 -9.348 -0.179 1.00 0.00 39 VAL A C 14
ATOM 15008 O O . VAL A 1 39 ? 0.906 -10.452 0.174 1.00 0.00 39 VAL A O 14
ATOM 15021 N N . VAL A 1 40 ? 0.506 -8.267 0.602 1.00 0.00 40 VAL A N 14
ATOM 15022 C CA . VAL A 1 40 ? 1.083 -8.231 1.945 1.00 0.00 40 VAL A CA 14
ATOM 15023 C C . VAL A 1 40 ? -0.026 -8.518 2.987 1.00 0.00 40 VAL A C 14
ATOM 15024 O O . VAL A 1 40 ? -1.089 -7.869 2.938 1.00 0.00 40 VAL A O 14
ATOM 15037 N N . PRO A 1 41 ? 0.181 -9.520 3.910 1.00 0.00 41 PRO A N 14
ATOM 15038 C CA . PRO A 1 41 ? -0.711 -9.743 5.082 1.00 0.00 41 PRO A CA 14
ATOM 15039 C C . PRO A 1 41 ? -0.876 -8.463 5.954 1.00 0.00 41 PRO A C 14
ATOM 15040 O O . PRO A 1 41 ? 0.074 -7.686 6.092 1.00 0.00 41 PRO A O 14
ATOM 15051 N N . ARG A 1 42 ? -2.083 -8.279 6.539 1.00 0.00 42 ARG A N 14
ATOM 15052 C CA . ARG A 1 42 ? -2.459 -7.057 7.290 1.00 0.00 42 ARG A CA 14
ATOM 15053 C C . ARG A 1 42 ? -1.544 -6.812 8.499 1.00 0.00 42 ARG A C 14
ATOM 15054 O O . ARG A 1 42 ? -1.101 -5.682 8.730 1.00 0.00 42 ARG A O 14
ATOM 15075 N N . GLY A 1 43 ? -1.224 -7.889 9.230 1.00 0.00 43 GLY A N 14
ATOM 15076 C CA . GLY A 1 43 ? -0.330 -7.827 10.395 1.00 0.00 43 GLY A CA 14
ATOM 15077 C C . GLY A 1 43 ? 1.146 -7.702 10.014 1.00 0.00 43 GLY A C 14
ATOM 15078 O O . GLY A 1 43 ? 2.020 -7.887 10.862 1.00 0.00 43 GLY A O 14
ATOM 15082 N N . LYS A 1 44 ? 1.420 -7.422 8.724 1.00 0.00 44 LYS A N 14
ATOM 15083 C CA . LYS A 1 44 ? 2.775 -7.227 8.190 1.00 0.00 44 LYS A CA 14
ATOM 15084 C C . LYS A 1 44 ? 2.877 -5.876 7.444 1.00 0.00 44 LYS A C 14
ATOM 15085 O O . LYS A 1 44 ? 3.969 -5.480 7.056 1.00 0.00 44 LYS A O 14
ATOM 15104 N N . TRP A 1 45 ? 1.727 -5.167 7.264 1.00 0.00 45 TRP A N 14
ATOM 15105 C CA . TRP A 1 45 ? 1.693 -3.807 6.648 1.00 0.00 45 TRP A CA 14
ATOM 15106 C C . TRP A 1 45 ? 2.652 -2.830 7.381 1.00 0.00 45 TRP A C 14
ATOM 15107 O O . TRP A 1 45 ? 3.243 -1.938 6.763 1.00 0.00 45 TRP A O 14
ATOM 15128 N N . ASP A 1 46 ? 2.780 -3.026 8.703 1.00 0.00 46 ASP A N 14
ATOM 15129 C CA . ASP A 1 46 ? 3.690 -2.245 9.571 1.00 0.00 46 ASP A CA 14
ATOM 15130 C C . ASP A 1 46 ? 5.157 -2.622 9.291 1.00 0.00 46 ASP A C 14
ATOM 15131 O O . ASP A 1 46 ? 6.035 -1.755 9.259 1.00 0.00 46 ASP A O 14
ATOM 15140 N N . GLU A 1 47 ? 5.395 -3.926 9.075 1.00 0.00 47 GLU A N 14
ATOM 15141 C CA . GLU A 1 47 ? 6.720 -4.479 8.720 1.00 0.00 47 GLU A CA 14
ATOM 15142 C C . GLU A 1 47 ? 7.141 -4.083 7.288 1.00 0.00 47 GLU A C 14
ATOM 15143 O O . GLU A 1 47 ? 8.323 -4.176 6.939 1.00 0.00 47 GLU A O 14
ATOM 15155 N N . THR A 1 48 ? 6.165 -3.655 6.468 1.00 0.00 48 THR A N 14
ATOM 15156 C CA . THR A 1 48 ? 6.407 -3.263 5.074 1.00 0.00 48 THR A CA 14
ATOM 15157 C C . THR A 1 48 ? 6.576 -1.728 4.982 1.00 0.00 48 THR A C 14
ATOM 15158 O O . THR A 1 48 ? 5.641 -0.989 5.321 1.00 0.00 48 THR A O 14
ATOM 15169 N N . PRO A 1 49 ? 7.794 -1.213 4.606 1.00 0.00 49 PRO A N 14
ATOM 15170 C CA . PRO A 1 49 ? 7.975 0.219 4.261 1.00 0.00 49 PRO A CA 14
ATOM 15171 C C . PRO A 1 49 ? 7.347 0.583 2.886 1.00 0.00 49 PRO A C 14
ATOM 15172 O O . PRO A 1 49 ? 7.161 -0.284 2.023 1.00 0.00 49 PRO A O 14
ATOM 15183 N N . VAL A 1 50 ? 7.012 1.873 2.716 1.00 0.00 50 VAL A N 14
ATOM 15184 C CA . VAL A 1 50 ? 6.550 2.452 1.441 1.00 0.00 50 VAL A CA 14
ATOM 15185 C C . VAL A 1 50 ? 7.732 3.194 0.800 1.00 0.00 50 VAL A C 14
ATOM 15186 O O . VAL A 1 50 ? 8.384 4.003 1.471 1.00 0.00 50 VAL A O 14
ATOM 15199 N N . THR A 1 51 ? 8.018 2.916 -0.481 1.00 0.00 51 THR A N 14
ATOM 15200 C CA . THR A 1 51 ? 9.114 3.567 -1.221 1.00 0.00 51 THR A CA 14
ATOM 15201 C C . THR A 1 51 ? 8.578 4.158 -2.532 1.00 0.00 51 THR A C 14
ATOM 15202 O O . THR A 1 51 ? 7.791 3.511 -3.241 1.00 0.00 51 THR A O 14
ATOM 15213 N N . ALA A 1 52 ? 9.009 5.400 -2.824 1.00 0.00 52 ALA A N 14
ATOM 15214 C CA . ALA A 1 52 ? 8.565 6.190 -3.988 1.00 0.00 52 ALA A CA 14
ATOM 15215 C C . ALA A 1 52 ? 8.845 5.479 -5.329 1.00 0.00 52 ALA A C 14
ATOM 15216 O O . ALA A 1 52 ? 9.952 4.976 -5.547 1.00 0.00 52 ALA A O 14
ATOM 15223 N N . GLY A 1 53 ? 7.831 5.468 -6.216 1.00 0.00 53 GLY A N 14
ATOM 15224 C CA . GLY A 1 53 ? 7.953 4.888 -7.557 1.00 0.00 53 GLY A CA 14
ATOM 15225 C C . GLY A 1 53 ? 7.487 3.441 -7.661 1.00 0.00 53 GLY A C 14
ATOM 15226 O O . GLY A 1 53 ? 7.469 2.890 -8.763 1.00 0.00 53 GLY A O 14
ATOM 15230 N N . ASP A 1 54 ? 7.138 2.806 -6.520 1.00 0.00 54 ASP A N 14
ATOM 15231 C CA . ASP A 1 54 ? 6.644 1.399 -6.502 1.00 0.00 54 ASP A CA 14
ATOM 15232 C C . ASP A 1 54 ? 5.120 1.320 -6.661 1.00 0.00 54 ASP A C 14
ATOM 15233 O O . ASP A 1 54 ? 4.405 2.320 -6.498 1.00 0.00 54 ASP A O 14
ATOM 15242 N N . GLU A 1 55 ? 4.653 0.102 -6.984 1.00 0.00 55 GLU A N 14
ATOM 15243 C CA . GLU A 1 55 ? 3.261 -0.185 -7.363 1.00 0.00 55 GLU A CA 14
ATOM 15244 C C . GLU A 1 55 ? 2.484 -0.700 -6.134 1.00 0.00 55 GLU A C 14
ATOM 15245 O O . GLU A 1 55 ? 2.728 -1.799 -5.649 1.00 0.00 55 GLU A O 14
ATOM 15257 N N . ILE A 1 56 ? 1.580 0.133 -5.612 1.00 0.00 56 ILE A N 14
ATOM 15258 C CA . ILE A 1 56 ? 0.755 -0.183 -4.440 1.00 0.00 56 ILE A CA 14
ATOM 15259 C C . ILE A 1 56 ? -0.713 -0.342 -4.872 1.00 0.00 56 ILE A C 14
ATOM 15260 O O . ILE A 1 56 ? -1.450 0.629 -5.010 1.00 0.00 56 ILE A O 14
ATOM 15276 N N . GLU A 1 57 ? -1.125 -1.593 -5.084 1.00 0.00 57 GLU A N 14
ATOM 15277 C CA . GLU A 1 57 ? -2.511 -1.941 -5.454 1.00 0.00 57 GLU A CA 14
ATOM 15278 C C . GLU A 1 57 ? -3.319 -2.217 -4.182 1.00 0.00 57 GLU A C 14
ATOM 15279 O O . GLU A 1 57 ? -2.778 -2.685 -3.195 1.00 0.00 57 GLU A O 14
ATOM 15291 N N . ILE A 1 58 ? -4.603 -1.854 -4.197 1.00 0.00 58 ILE A N 14
ATOM 15292 C CA . ILE A 1 58 ? -5.519 -2.083 -3.067 1.00 0.00 58 ILE A CA 14
ATOM 15293 C C . ILE A 1 58 ? -6.678 -2.948 -3.548 1.00 0.00 58 ILE A C 14
ATOM 15294 O O . ILE A 1 58 ? -7.461 -2.540 -4.413 1.00 0.00 58 ILE A O 14
ATOM 15310 N N . LEU A 1 59 ? -6.746 -4.161 -2.994 1.00 0.00 59 LEU A N 14
ATOM 15311 C CA . LEU A 1 59 ? -7.700 -5.201 -3.388 1.00 0.00 59 LEU A CA 14
ATOM 15312 C C . LEU A 1 59 ? -8.275 -5.841 -2.124 1.00 0.00 59 LEU A C 14
ATOM 15313 O O . LEU A 1 59 ? -7.644 -5.813 -1.071 1.00 0.00 59 LEU A O 14
ATOM 15329 N N . THR A 1 60 ? -9.475 -6.414 -2.221 1.00 0.00 60 THR A N 14
ATOM 15330 C CA . THR A 1 60 ? -10.159 -7.045 -1.082 1.00 0.00 60 THR A CA 14
ATOM 15331 C C . THR A 1 60 ? -10.539 -8.515 -1.434 1.00 0.00 60 THR A C 14
ATOM 15332 O O . THR A 1 60 ? -11.591 -8.766 -2.045 1.00 0.00 60 THR A O 14
ATOM 15343 N N . PRO A 1 61 ? -9.652 -9.517 -1.099 1.00 0.00 61 PRO A N 14
ATOM 15344 C CA . PRO A 1 61 ? -9.887 -10.931 -1.463 1.00 0.00 61 PRO A CA 14
ATOM 15345 C C . PRO A 1 61 ? -11.060 -11.529 -0.663 1.00 0.00 61 PRO A C 14
ATOM 15346 O O . PRO A 1 61 ? -10.992 -11.621 0.567 1.00 0.00 61 PRO A O 14
ATOM 15357 N N . ARG A 1 62 ? -12.129 -11.925 -1.376 1.00 0.00 62 ARG A N 14
ATOM 15358 C CA . ARG A 1 62 ? -13.361 -12.455 -0.761 1.00 0.00 62 ARG A CA 14
ATOM 15359 C C . ARG A 1 62 ? -13.113 -13.814 -0.067 1.00 0.00 62 ARG A C 14
ATOM 15360 O O . ARG A 1 62 ? -13.576 -14.019 1.059 1.00 0.00 62 ARG A O 14
ATOM 15381 N N . GLN A 1 63 ? -12.348 -14.721 -0.723 1.00 0.00 63 GLN A N 14
ATOM 15382 C CA . GLN A 1 63 ? -11.916 -15.998 -0.097 1.00 0.00 63 GLN A CA 14
ATOM 15383 C C . GLN A 1 63 ? -10.838 -15.755 0.978 1.00 0.00 63 GLN A C 14
ATOM 15384 O O . GLN A 1 63 ? -10.708 -16.529 1.931 1.00 0.00 63 GLN A O 14
ATOM 15398 N N . GLY A 1 64 ? -10.080 -14.653 0.823 1.00 0.00 64 GLY A N 14
ATOM 15399 C CA . GLY A 1 64 ? -8.940 -14.353 1.692 1.00 0.00 64 GLY A CA 14
ATOM 15400 C C . GLY A 1 64 ? -9.329 -13.553 2.935 1.00 0.00 64 GLY A C 14
ATOM 15401 O O . GLY A 1 64 ? -8.581 -12.675 3.361 1.00 0.00 64 GLY A O 14
ATOM 15405 N N . GLY A 1 65 ? -10.532 -13.844 3.487 1.00 0.00 65 GLY A N 14
ATOM 15406 C CA . GLY A 1 65 ? -10.986 -13.276 4.761 1.00 0.00 65 GLY A CA 14
ATOM 15407 C C . GLY A 1 65 ? -10.396 -13.989 5.977 1.00 0.00 65 GLY A C 14
ATOM 15408 O O . GLY A 1 65 ? -9.178 -13.961 6.185 1.00 0.00 65 GLY A O 14
ATOM 15412 N N . LEU A 1 66 ? -11.260 -14.642 6.771 1.00 0.00 66 LEU A N 14
ATOM 15413 C CA . LEU A 1 66 ? -10.870 -15.340 8.010 1.00 0.00 66 LEU A CA 14
ATOM 15414 C C . LEU A 1 66 ? -11.915 -16.418 8.318 1.00 0.00 66 LEU A C 14
ATOM 15415 O O . LEU A 1 66 ? -12.856 -16.201 9.101 1.00 0.00 66 LEU A O 14
ATOM 15431 N N . GLU A 1 67 ? -11.780 -17.554 7.623 1.00 0.00 67 GLU A N 14
ATOM 15432 C CA . GLU A 1 67 ? -12.630 -18.735 7.822 1.00 0.00 67 GLU A CA 14
ATOM 15433 C C . GLU A 1 67 ? -12.042 -19.951 7.098 1.00 0.00 67 GLU A C 14
ATOM 15434 O O . GLU A 1 67 ? -11.448 -19.827 6.020 1.00 0.00 67 GLU A O 14
ATOM 15446 N N . HIS A 1 68 ? -12.195 -21.118 7.729 1.00 0.00 68 HIS A N 14
ATOM 15447 C CA . HIS A 1 68 ? -11.862 -22.425 7.141 1.00 0.00 68 HIS A CA 14
ATOM 15448 C C . HIS A 1 68 ? -13.112 -23.342 7.154 1.00 0.00 68 HIS A C 14
ATOM 15449 O O . HIS A 1 68 ? -13.057 -24.489 6.698 1.00 0.00 68 HIS A O 14
ATOM 15464 N N . HIS A 1 69 ? -14.270 -22.807 7.618 1.00 0.00 69 HIS A N 14
ATOM 15465 C CA . HIS A 1 69 ? -15.531 -23.585 7.725 1.00 0.00 69 HIS A CA 14
ATOM 15466 C C . HIS A 1 69 ? -16.291 -23.605 6.368 1.00 0.00 69 HIS A C 14
ATOM 15467 O O . HIS A 1 69 ? -17.510 -23.406 6.305 1.00 0.00 69 HIS A O 14
ATOM 15482 N N . HIS A 1 70 ? -15.529 -23.850 5.291 1.00 0.00 70 HIS A N 14
ATOM 15483 C CA . HIS A 1 70 ? -16.014 -24.083 3.926 1.00 0.00 70 HIS A CA 14
ATOM 15484 C C . HIS A 1 70 ? -14.931 -24.888 3.200 1.00 0.00 70 HIS A C 14
ATOM 15485 O O . HIS A 1 70 ? -13.806 -24.402 3.037 1.00 0.00 70 HIS A O 14
ATOM 15500 N N . HIS A 1 71 ? -15.268 -26.120 2.801 1.00 0.00 71 HIS A N 14
ATOM 15501 C CA . HIS A 1 71 ? -14.358 -27.034 2.102 1.00 0.00 71 HIS A CA 14
ATOM 15502 C C . HIS A 1 71 ? -15.129 -27.754 0.984 1.00 0.00 71 HIS A C 14
ATOM 15503 O O . HIS A 1 71 ? -16.207 -28.308 1.218 1.00 0.00 71 HIS A O 14
ATOM 15518 N N . HIS A 1 72 ? -14.579 -27.714 -0.239 1.00 0.00 72 HIS A N 14
ATOM 15519 C CA . HIS A 1 72 ? -15.188 -28.366 -1.420 1.00 0.00 72 HIS A CA 14
ATOM 15520 C C . HIS A 1 72 ? -14.798 -29.851 -1.465 1.00 0.00 72 HIS A C 14
ATOM 15521 O O . HIS A 1 72 ? -15.594 -30.702 -1.885 1.00 0.00 72 HIS A O 14
ATOM 15536 N N . HIS A 1 73 ? -13.567 -30.150 -1.017 1.00 0.00 73 HIS A N 14
ATOM 15537 C CA . HIS A 1 73 ? -13.114 -31.524 -0.761 1.00 0.00 73 HIS A CA 14
ATOM 15538 C C . HIS A 1 73 ? -13.484 -31.881 0.694 1.00 0.00 73 HIS A C 14
ATOM 15539 O O . HIS A 1 73 ? -12.848 -31.347 1.621 1.00 0.00 73 HIS A O 14
ATOM 15555 N N . MET A 1 1 ? 6.633 10.293 -0.491 1.00 0.00 1 MET A N 15
ATOM 15556 C CA . MET A 1 1 ? 7.016 9.545 -1.699 1.00 0.00 1 MET A CA 15
ATOM 15557 C C . MET A 1 1 ? 5.811 9.405 -2.650 1.00 0.00 1 MET A C 15
ATOM 15558 O O . MET A 1 1 ? 4.698 9.075 -2.222 1.00 0.00 1 MET A O 15
ATOM 15574 N N . LEU A 1 2 ? 6.049 9.671 -3.937 1.00 0.00 2 LEU A N 15
ATOM 15575 C CA . LEU A 1 2 ? 5.049 9.517 -4.998 1.00 0.00 2 LEU A CA 15
ATOM 15576 C C . LEU A 1 2 ? 5.094 8.049 -5.457 1.00 0.00 2 LEU A C 15
ATOM 15577 O O . LEU A 1 2 ? 6.117 7.583 -5.968 1.00 0.00 2 LEU A O 15
ATOM 15593 N N . VAL A 1 3 ? 3.994 7.324 -5.216 1.00 0.00 3 VAL A N 15
ATOM 15594 C CA . VAL A 1 3 ? 3.897 5.857 -5.427 1.00 0.00 3 VAL A CA 15
ATOM 15595 C C . VAL A 1 3 ? 2.609 5.505 -6.187 1.00 0.00 3 VAL A C 15
ATOM 15596 O O . VAL A 1 3 ? 1.560 6.085 -5.913 1.00 0.00 3 VAL A O 15
ATOM 15609 N N . THR A 1 4 ? 2.695 4.553 -7.138 1.00 0.00 4 THR A N 15
ATOM 15610 C CA . THR A 1 4 ? 1.531 4.068 -7.893 1.00 0.00 4 THR A CA 15
ATOM 15611 C C . THR A 1 4 ? 0.588 3.292 -6.945 1.00 0.00 4 THR A C 15
ATOM 15612 O O . THR A 1 4 ? 0.854 2.139 -6.601 1.00 0.00 4 THR A O 15
ATOM 15623 N N . ILE A 1 5 ? -0.492 3.960 -6.498 1.00 0.00 5 ILE A N 15
ATOM 15624 C CA . ILE A 1 5 ? -1.500 3.367 -5.596 1.00 0.00 5 ILE A CA 15
ATOM 15625 C C . ILE A 1 5 ? -2.763 3.025 -6.400 1.00 0.00 5 ILE A C 15
ATOM 15626 O O . ILE A 1 5 ? -3.522 3.927 -6.773 1.00 0.00 5 ILE A O 15
ATOM 15642 N N . ASN A 1 6 ? -2.950 1.710 -6.678 1.00 0.00 6 ASN A N 15
ATOM 15643 C CA . ASN A 1 6 ? -4.108 1.173 -7.436 1.00 0.00 6 ASN A CA 15
ATOM 15644 C C . ASN A 1 6 ? -4.116 1.743 -8.884 1.00 0.00 6 ASN A C 15
ATOM 15645 O O . ASN A 1 6 ? -5.154 1.900 -9.524 1.00 0.00 6 ASN A O 15
ATOM 15656 N N . GLY A 1 7 ? -2.910 2.010 -9.418 1.00 0.00 7 GLY A N 15
ATOM 15657 C CA . GLY A 1 7 ? -2.759 2.593 -10.760 1.00 0.00 7 GLY A CA 15
ATOM 15658 C C . GLY A 1 7 ? -2.798 4.112 -10.766 1.00 0.00 7 GLY A C 15
ATOM 15659 O O . GLY A 1 7 ? -2.558 4.735 -11.806 1.00 0.00 7 GLY A O 15
ATOM 15663 N N . GLU A 1 8 ? -3.095 4.702 -9.602 1.00 0.00 8 GLU A N 15
ATOM 15664 C CA . GLU A 1 8 ? -3.192 6.150 -9.431 1.00 0.00 8 GLU A CA 15
ATOM 15665 C C . GLU A 1 8 ? -1.958 6.628 -8.661 1.00 0.00 8 GLU A C 15
ATOM 15666 O O . GLU A 1 8 ? -1.850 6.376 -7.456 1.00 0.00 8 GLU A O 15
ATOM 15678 N N . GLN A 1 9 ? -1.011 7.277 -9.361 1.00 0.00 9 GLN A N 15
ATOM 15679 C CA . GLN A 1 9 ? 0.219 7.804 -8.735 1.00 0.00 9 GLN A CA 15
ATOM 15680 C C . GLN A 1 9 ? -0.156 8.846 -7.674 1.00 0.00 9 GLN A C 15
ATOM 15681 O O . GLN A 1 9 ? -0.592 9.948 -8.004 1.00 0.00 9 GLN A O 15
ATOM 15695 N N . ARG A 1 10 ? -0.001 8.457 -6.414 1.00 0.00 10 ARG A N 15
ATOM 15696 C CA . ARG A 1 10 ? -0.501 9.189 -5.261 1.00 0.00 10 ARG A CA 15
ATOM 15697 C C . ARG A 1 10 ? 0.713 9.585 -4.395 1.00 0.00 10 ARG A C 15
ATOM 15698 O O . ARG A 1 10 ? 1.480 8.718 -3.971 1.00 0.00 10 ARG A O 15
ATOM 15719 N N . GLU A 1 11 ? 0.876 10.898 -4.175 1.00 0.00 11 GLU A N 15
ATOM 15720 C CA . GLU A 1 11 ? 1.940 11.462 -3.336 1.00 0.00 11 GLU A CA 15
ATOM 15721 C C . GLU A 1 11 ? 1.516 11.369 -1.856 1.00 0.00 11 GLU A C 15
ATOM 15722 O O . GLU A 1 11 ? 0.543 12.009 -1.439 1.00 0.00 11 GLU A O 15
ATOM 15734 N N . VAL A 1 12 ? 2.231 10.530 -1.091 1.00 0.00 12 VAL A N 15
ATOM 15735 C CA . VAL A 1 12 ? 1.960 10.259 0.344 1.00 0.00 12 VAL A CA 15
ATOM 15736 C C . VAL A 1 12 ? 3.224 10.534 1.175 1.00 0.00 12 VAL A C 15
ATOM 15737 O O . VAL A 1 12 ? 4.298 10.710 0.615 1.00 0.00 12 VAL A O 15
ATOM 15750 N N . GLN A 1 13 ? 3.091 10.544 2.519 1.00 0.00 13 GLN A N 15
ATOM 15751 C CA . GLN A 1 13 ? 4.244 10.700 3.459 1.00 0.00 13 GLN A CA 15
ATOM 15752 C C . GLN A 1 13 ? 4.224 9.597 4.542 1.00 0.00 13 GLN A C 15
ATOM 15753 O O . GLN A 1 13 ? 4.891 9.714 5.582 1.00 0.00 13 GLN A O 15
ATOM 15767 N N . SER A 1 14 ? 3.472 8.518 4.281 1.00 0.00 14 SER A N 15
ATOM 15768 C CA . SER A 1 14 ? 3.434 7.333 5.146 1.00 0.00 14 SER A CA 15
ATOM 15769 C C . SER A 1 14 ? 4.428 6.291 4.622 1.00 0.00 14 SER A C 15
ATOM 15770 O O . SER A 1 14 ? 4.218 5.710 3.556 1.00 0.00 14 SER A O 15
ATOM 15778 N N . ALA A 1 15 ? 5.528 6.109 5.366 1.00 0.00 15 ALA A N 15
ATOM 15779 C CA . ALA A 1 15 ? 6.585 5.118 5.048 1.00 0.00 15 ALA A CA 15
ATOM 15780 C C . ALA A 1 15 ? 6.223 3.705 5.549 1.00 0.00 15 ALA A C 15
ATOM 15781 O O . ALA A 1 15 ? 6.998 2.765 5.370 1.00 0.00 15 ALA A O 15
ATOM 15788 N N . SER A 1 16 ? 5.052 3.580 6.184 1.00 0.00 16 SER A N 15
ATOM 15789 C CA . SER A 1 16 ? 4.471 2.292 6.602 1.00 0.00 16 SER A CA 15
ATOM 15790 C C . SER A 1 16 ? 3.242 2.000 5.741 1.00 0.00 16 SER A C 15
ATOM 15791 O O . SER A 1 16 ? 2.436 2.900 5.502 1.00 0.00 16 SER A O 15
ATOM 15799 N N . VAL A 1 17 ? 3.121 0.744 5.266 1.00 0.00 17 VAL A N 15
ATOM 15800 C CA . VAL A 1 17 ? 1.958 0.287 4.475 1.00 0.00 17 VAL A CA 15
ATOM 15801 C C . VAL A 1 17 ? 0.688 0.231 5.362 1.00 0.00 17 VAL A C 15
ATOM 15802 O O . VAL A 1 17 ? -0.433 0.390 4.864 1.00 0.00 17 VAL A O 15
ATOM 15815 N N . ALA A 1 18 ? 0.881 0.036 6.686 1.00 0.00 18 ALA A N 15
ATOM 15816 C CA . ALA A 1 18 ? -0.208 0.114 7.679 1.00 0.00 18 ALA A CA 15
ATOM 15817 C C . ALA A 1 18 ? -0.746 1.541 7.753 1.00 0.00 18 ALA A C 15
ATOM 15818 O O . ALA A 1 18 ? -1.941 1.773 7.554 1.00 0.00 18 ALA A O 15
ATOM 15825 N N . ALA A 1 19 ? 0.176 2.492 8.010 1.00 0.00 19 ALA A N 15
ATOM 15826 C CA . ALA A 1 19 ? -0.132 3.930 8.079 1.00 0.00 19 ALA A CA 15
ATOM 15827 C C . ALA A 1 19 ? -0.704 4.451 6.753 1.00 0.00 19 ALA A C 15
ATOM 15828 O O . ALA A 1 19 ? -1.490 5.402 6.740 1.00 0.00 19 ALA A O 15
ATOM 15835 N N . LEU A 1 20 ? -0.276 3.816 5.651 1.00 0.00 20 LEU A N 15
ATOM 15836 C CA . LEU A 1 20 ? -0.724 4.143 4.299 1.00 0.00 20 LEU A CA 15
ATOM 15837 C C . LEU A 1 20 ? -2.193 3.752 4.101 1.00 0.00 20 LEU A C 15
ATOM 15838 O O . LEU A 1 20 ? -3.002 4.593 3.727 1.00 0.00 20 LEU A O 15
ATOM 15854 N N . MET A 1 21 ? -2.536 2.482 4.365 1.00 0.00 21 MET A N 15
ATOM 15855 C CA . MET A 1 21 ? -3.916 1.989 4.179 1.00 0.00 21 MET A CA 15
ATOM 15856 C C . MET A 1 21 ? -4.877 2.589 5.227 1.00 0.00 21 MET A C 15
ATOM 15857 O O . MET A 1 21 ? -6.080 2.620 5.010 1.00 0.00 21 MET A O 15
ATOM 15871 N N . THR A 1 22 ? -4.333 3.063 6.364 1.00 0.00 22 THR A N 15
ATOM 15872 C CA . THR A 1 22 ? -5.113 3.819 7.366 1.00 0.00 22 THR A CA 15
ATOM 15873 C C . THR A 1 22 ? -5.374 5.257 6.859 1.00 0.00 22 THR A C 15
ATOM 15874 O O . THR A 1 22 ? -6.470 5.802 7.044 1.00 0.00 22 THR A O 15
ATOM 15885 N N . GLU A 1 23 ? -4.361 5.838 6.180 1.00 0.00 23 GLU A N 15
ATOM 15886 C CA . GLU A 1 23 ? -4.457 7.166 5.532 1.00 0.00 23 GLU A CA 15
ATOM 15887 C C . GLU A 1 23 ? -5.527 7.146 4.422 1.00 0.00 23 GLU A C 15
ATOM 15888 O O . GLU A 1 23 ? -6.317 8.085 4.268 1.00 0.00 23 GLU A O 15
ATOM 15900 N N . LEU A 1 24 ? -5.536 6.035 3.671 1.00 0.00 24 LEU A N 15
ATOM 15901 C CA . LEU A 1 24 ? -6.426 5.826 2.518 1.00 0.00 24 LEU A CA 15
ATOM 15902 C C . LEU A 1 24 ? -7.791 5.236 2.957 1.00 0.00 24 LEU A C 15
ATOM 15903 O O . LEU A 1 24 ? -8.678 5.037 2.115 1.00 0.00 24 LEU A O 15
ATOM 15919 N N . ASP A 1 25 ? -7.926 4.937 4.279 1.00 0.00 25 ASP A N 15
ATOM 15920 C CA . ASP A 1 25 ? -9.138 4.326 4.906 1.00 0.00 25 ASP A CA 15
ATOM 15921 C C . ASP A 1 25 ? -9.461 2.926 4.338 1.00 0.00 25 ASP A C 15
ATOM 15922 O O . ASP A 1 25 ? -10.560 2.396 4.538 1.00 0.00 25 ASP A O 15
ATOM 15931 N N . CYS A 1 26 ? -8.447 2.300 3.717 1.00 0.00 26 CYS A N 15
ATOM 15932 C CA . CYS A 1 26 ? -8.528 0.964 3.103 1.00 0.00 26 CYS A CA 15
ATOM 15933 C C . CYS A 1 26 ? -8.229 -0.152 4.142 1.00 0.00 26 CYS A C 15
ATOM 15934 O O . CYS A 1 26 ? -7.879 -1.275 3.787 1.00 0.00 26 CYS A O 15
ATOM 15942 N N . THR A 1 27 ? -8.383 0.180 5.426 1.00 0.00 27 THR A N 15
ATOM 15943 C CA . THR A 1 27 ? -8.262 -0.759 6.550 1.00 0.00 27 THR A CA 15
ATOM 15944 C C . THR A 1 27 ? -9.665 -1.193 7.018 1.00 0.00 27 THR A C 15
ATOM 15945 O O . THR A 1 27 ? -9.820 -2.223 7.686 1.00 0.00 27 THR A O 15
ATOM 15956 N N . ASP A 1 28 ? -10.679 -0.386 6.650 1.00 0.00 28 ASP A N 15
ATOM 15957 C CA . ASP A 1 28 ? -12.085 -0.620 7.007 1.00 0.00 28 ASP A CA 15
ATOM 15958 C C . ASP A 1 28 ? -12.752 -1.474 5.934 1.00 0.00 28 ASP A C 15
ATOM 15959 O O . ASP A 1 28 ? -12.708 -1.121 4.759 1.00 0.00 28 ASP A O 15
ATOM 15968 N N . GLY A 1 29 ? -13.382 -2.583 6.343 1.00 0.00 29 GLY A N 15
ATOM 15969 C CA . GLY A 1 29 ? -13.953 -3.547 5.400 1.00 0.00 29 GLY A CA 15
ATOM 15970 C C . GLY A 1 29 ? -12.918 -4.536 4.891 1.00 0.00 29 GLY A C 15
ATOM 15971 O O . GLY A 1 29 ? -11.773 -4.534 5.354 1.00 0.00 29 GLY A O 15
ATOM 15975 N N . HIS A 1 30 ? -13.312 -5.386 3.930 1.00 0.00 30 HIS A N 15
ATOM 15976 C CA . HIS A 1 30 ? -12.401 -6.394 3.354 1.00 0.00 30 HIS A CA 15
ATOM 15977 C C . HIS A 1 30 ? -11.544 -5.780 2.223 1.00 0.00 30 HIS A C 15
ATOM 15978 O O . HIS A 1 30 ? -11.945 -5.747 1.051 1.00 0.00 30 HIS A O 15
ATOM 15993 N N . TYR A 1 31 ? -10.379 -5.226 2.609 1.00 0.00 31 TYR A N 15
ATOM 15994 C CA . TYR A 1 31 ? -9.381 -4.681 1.661 1.00 0.00 31 TYR A CA 15
ATOM 15995 C C . TYR A 1 31 ? -7.997 -5.259 1.962 1.00 0.00 31 TYR A C 15
ATOM 15996 O O . TYR A 1 31 ? -7.650 -5.508 3.121 1.00 0.00 31 TYR A O 15
ATOM 16014 N N . ALA A 1 32 ? -7.214 -5.435 0.898 1.00 0.00 32 ALA A N 15
ATOM 16015 C CA . ALA A 1 32 ? -5.853 -5.958 0.952 1.00 0.00 32 ALA A CA 15
ATOM 16016 C C . ALA A 1 32 ? -4.948 -5.112 0.049 1.00 0.00 32 ALA A C 15
ATOM 16017 O O . ALA A 1 32 ? -5.432 -4.402 -0.841 1.00 0.00 32 ALA A O 15
ATOM 16024 N N . VAL A 1 33 ? -3.639 -5.182 0.302 1.00 0.00 33 VAL A N 15
ATOM 16025 C CA . VAL A 1 33 ? -2.618 -4.463 -0.483 1.00 0.00 33 VAL A CA 15
ATOM 16026 C C . VAL A 1 33 ? -1.661 -5.464 -1.147 1.00 0.00 33 VAL A C 15
ATOM 16027 O O . VAL A 1 33 ? -1.402 -6.543 -0.604 1.00 0.00 33 VAL A O 15
ATOM 16040 N N . ALA A 1 34 ? -1.154 -5.097 -2.329 1.00 0.00 34 ALA A N 15
ATOM 16041 C CA . ALA A 1 34 ? -0.147 -5.866 -3.049 1.00 0.00 34 ALA A CA 15
ATOM 16042 C C . ALA A 1 34 ? 1.020 -4.956 -3.464 1.00 0.00 34 ALA A C 15
ATOM 16043 O O . ALA A 1 34 ? 0.910 -4.192 -4.419 1.00 0.00 34 ALA A O 15
ATOM 16050 N N . LEU A 1 35 ? 2.138 -5.041 -2.724 1.00 0.00 35 LEU A N 15
ATOM 16051 C CA . LEU A 1 35 ? 3.355 -4.276 -3.033 1.00 0.00 35 LEU A CA 15
ATOM 16052 C C . LEU A 1 35 ? 4.234 -5.107 -3.984 1.00 0.00 35 LEU A C 15
ATOM 16053 O O . LEU A 1 35 ? 4.560 -6.258 -3.681 1.00 0.00 35 LEU A O 15
ATOM 16069 N N . ASN A 1 36 ? 4.550 -4.510 -5.157 1.00 0.00 36 ASN A N 15
ATOM 16070 C CA . ASN A 1 36 ? 5.375 -5.130 -6.220 1.00 0.00 36 ASN A CA 15
ATOM 16071 C C . ASN A 1 36 ? 4.678 -6.368 -6.810 1.00 0.00 36 ASN A C 15
ATOM 16072 O O . ASN A 1 36 ? 5.330 -7.375 -7.128 1.00 0.00 36 ASN A O 15
ATOM 16083 N N . TYR A 1 37 ? 3.337 -6.248 -6.967 1.00 0.00 37 TYR A N 15
ATOM 16084 C CA . TYR A 1 37 ? 2.439 -7.289 -7.527 1.00 0.00 37 TYR A CA 15
ATOM 16085 C C . TYR A 1 37 ? 2.352 -8.532 -6.612 1.00 0.00 37 TYR A C 15
ATOM 16086 O O . TYR A 1 37 ? 1.932 -9.611 -7.050 1.00 0.00 37 TYR A O 15
ATOM 16104 N N . ASP A 1 38 ? 2.687 -8.339 -5.328 1.00 0.00 38 ASP A N 15
ATOM 16105 C CA . ASP A 1 38 ? 2.717 -9.412 -4.313 1.00 0.00 38 ASP A CA 15
ATOM 16106 C C . ASP A 1 38 ? 1.968 -8.926 -3.061 1.00 0.00 38 ASP A C 15
ATOM 16107 O O . ASP A 1 38 ? 2.309 -7.875 -2.507 1.00 0.00 38 ASP A O 15
ATOM 16116 N N . VAL A 1 39 ? 0.939 -9.684 -2.632 1.00 0.00 39 VAL A N 15
ATOM 16117 C CA . VAL A 1 39 ? 0.075 -9.309 -1.497 1.00 0.00 39 VAL A CA 15
ATOM 16118 C C . VAL A 1 39 ? 0.870 -9.310 -0.168 1.00 0.00 39 VAL A C 15
ATOM 16119 O O . VAL A 1 39 ? 1.529 -10.302 0.174 1.00 0.00 39 VAL A O 15
ATOM 16132 N N . VAL A 1 40 ? 0.808 -8.176 0.552 1.00 0.00 40 VAL A N 15
ATOM 16133 C CA . VAL A 1 40 ? 1.469 -7.989 1.855 1.00 0.00 40 VAL A CA 15
ATOM 16134 C C . VAL A 1 40 ? 0.515 -8.450 2.975 1.00 0.00 40 VAL A C 15
ATOM 16135 O O . VAL A 1 40 ? -0.626 -7.980 3.006 1.00 0.00 40 VAL A O 15
ATOM 16148 N N . PRO A 1 41 ? 0.946 -9.384 3.894 1.00 0.00 41 PRO A N 15
ATOM 16149 C CA . PRO A 1 41 ? 0.124 -9.795 5.067 1.00 0.00 41 PRO A CA 15
ATOM 16150 C C . PRO A 1 41 ? -0.115 -8.625 6.045 1.00 0.00 41 PRO A C 15
ATOM 16151 O O . PRO A 1 41 ? 0.761 -7.764 6.195 1.00 0.00 41 PRO A O 15
ATOM 16162 N N . ARG A 1 42 ? -1.300 -8.600 6.704 1.00 0.00 42 ARG A N 15
ATOM 16163 C CA . ARG A 1 42 ? -1.686 -7.507 7.642 1.00 0.00 42 ARG A CA 15
ATOM 16164 C C . ARG A 1 42 ? -0.711 -7.372 8.818 1.00 0.00 42 ARG A C 15
ATOM 16165 O O . ARG A 1 42 ? -0.397 -6.253 9.242 1.00 0.00 42 ARG A O 15
ATOM 16186 N N . GLY A 1 43 ? -0.247 -8.521 9.332 1.00 0.00 43 GLY A N 15
ATOM 16187 C CA . GLY A 1 43 ? 0.756 -8.562 10.397 1.00 0.00 43 GLY A CA 15
ATOM 16188 C C . GLY A 1 43 ? 2.109 -7.986 9.969 1.00 0.00 43 GLY A C 15
ATOM 16189 O O . GLY A 1 43 ? 2.972 -7.744 10.817 1.00 0.00 43 GLY A O 15
ATOM 16193 N N . LYS A 1 44 ? 2.310 -7.809 8.644 1.00 0.00 44 LYS A N 15
ATOM 16194 C CA . LYS A 1 44 ? 3.532 -7.208 8.079 1.00 0.00 44 LYS A CA 15
ATOM 16195 C C . LYS A 1 44 ? 3.315 -5.767 7.599 1.00 0.00 44 LYS A C 15
ATOM 16196 O O . LYS A 1 44 ? 4.308 -5.069 7.421 1.00 0.00 44 LYS A O 15
ATOM 16215 N N . TRP A 1 45 ? 2.039 -5.318 7.407 1.00 0.00 45 TRP A N 15
ATOM 16216 C CA . TRP A 1 45 ? 1.729 -3.952 6.863 1.00 0.00 45 TRP A CA 15
ATOM 16217 C C . TRP A 1 45 ? 2.568 -2.845 7.562 1.00 0.00 45 TRP A C 15
ATOM 16218 O O . TRP A 1 45 ? 3.108 -1.938 6.913 1.00 0.00 45 TRP A O 15
ATOM 16239 N N . ASP A 1 46 ? 2.674 -2.966 8.895 1.00 0.00 46 ASP A N 15
ATOM 16240 C CA . ASP A 1 46 ? 3.383 -2.012 9.768 1.00 0.00 46 ASP A CA 15
ATOM 16241 C C . ASP A 1 46 ? 4.910 -2.023 9.521 1.00 0.00 46 ASP A C 15
ATOM 16242 O O . ASP A 1 46 ? 5.544 -0.965 9.472 1.00 0.00 46 ASP A O 15
ATOM 16251 N N . GLU A 1 47 ? 5.495 -3.231 9.367 1.00 0.00 47 GLU A N 15
ATOM 16252 C CA . GLU A 1 47 ? 6.962 -3.401 9.171 1.00 0.00 47 GLU A CA 15
ATOM 16253 C C . GLU A 1 47 ? 7.362 -3.375 7.675 1.00 0.00 47 GLU A C 15
ATOM 16254 O O . GLU A 1 47 ? 8.565 -3.438 7.356 1.00 0.00 47 GLU A O 15
ATOM 16266 N N . THR A 1 48 ? 6.375 -3.271 6.770 1.00 0.00 48 THR A N 15
ATOM 16267 C CA . THR A 1 48 ? 6.621 -3.190 5.323 1.00 0.00 48 THR A CA 15
ATOM 16268 C C . THR A 1 48 ? 6.782 -1.702 4.943 1.00 0.00 48 THR A C 15
ATOM 16269 O O . THR A 1 48 ? 5.831 -0.923 5.131 1.00 0.00 48 THR A O 15
ATOM 16280 N N . PRO A 1 49 ? 7.989 -1.264 4.461 1.00 0.00 49 PRO A N 15
ATOM 16281 C CA . PRO A 1 49 ? 8.233 0.149 4.106 1.00 0.00 49 PRO A CA 15
ATOM 16282 C C . PRO A 1 49 ? 7.599 0.545 2.747 1.00 0.00 49 PRO A C 15
ATOM 16283 O O . PRO A 1 49 ? 7.373 -0.309 1.876 1.00 0.00 49 PRO A O 15
ATOM 16294 N N . VAL A 1 50 ? 7.295 1.843 2.601 1.00 0.00 50 VAL A N 15
ATOM 16295 C CA . VAL A 1 50 ? 6.792 2.449 1.355 1.00 0.00 50 VAL A CA 15
ATOM 16296 C C . VAL A 1 50 ? 7.932 3.260 0.702 1.00 0.00 50 VAL A C 15
ATOM 16297 O O . VAL A 1 50 ? 8.461 4.196 1.318 1.00 0.00 50 VAL A O 15
ATOM 16310 N N . THR A 1 51 ? 8.322 2.882 -0.527 1.00 0.00 51 THR A N 15
ATOM 16311 C CA . THR A 1 51 ? 9.378 3.568 -1.304 1.00 0.00 51 THR A CA 15
ATOM 16312 C C . THR A 1 51 ? 8.801 4.080 -2.629 1.00 0.00 51 THR A C 15
ATOM 16313 O O . THR A 1 51 ? 7.910 3.450 -3.209 1.00 0.00 51 THR A O 15
ATOM 16324 N N . ALA A 1 52 ? 9.353 5.210 -3.101 1.00 0.00 52 ALA A N 15
ATOM 16325 C CA . ALA A 1 52 ? 8.832 5.965 -4.246 1.00 0.00 52 ALA A CA 15
ATOM 16326 C C . ALA A 1 52 ? 8.892 5.157 -5.564 1.00 0.00 52 ALA A C 15
ATOM 16327 O O . ALA A 1 52 ? 9.936 4.587 -5.902 1.00 0.00 52 ALA A O 15
ATOM 16334 N N . GLY A 1 53 ? 7.768 5.147 -6.302 1.00 0.00 53 GLY A N 15
ATOM 16335 C CA . GLY A 1 53 ? 7.688 4.509 -7.619 1.00 0.00 53 GLY A CA 15
ATOM 16336 C C . GLY A 1 53 ? 7.304 3.038 -7.596 1.00 0.00 53 GLY A C 15
ATOM 16337 O O . GLY A 1 53 ? 7.227 2.415 -8.664 1.00 0.00 53 GLY A O 15
ATOM 16341 N N . ASP A 1 54 ? 7.089 2.467 -6.396 1.00 0.00 54 ASP A N 15
ATOM 16342 C CA . ASP A 1 54 ? 6.668 1.052 -6.250 1.00 0.00 54 ASP A CA 15
ATOM 16343 C C . ASP A 1 54 ? 5.148 0.892 -6.435 1.00 0.00 54 ASP A C 15
ATOM 16344 O O . ASP A 1 54 ? 4.373 1.836 -6.227 1.00 0.00 54 ASP A O 15
ATOM 16353 N N . GLU A 1 55 ? 4.757 -0.330 -6.831 1.00 0.00 55 GLU A N 15
ATOM 16354 C CA . GLU A 1 55 ? 3.380 -0.687 -7.198 1.00 0.00 55 GLU A CA 15
ATOM 16355 C C . GLU A 1 55 ? 2.617 -1.115 -5.937 1.00 0.00 55 GLU A C 15
ATOM 16356 O O . GLU A 1 55 ? 2.676 -2.279 -5.531 1.00 0.00 55 GLU A O 15
ATOM 16368 N N . ILE A 1 56 ? 1.943 -0.153 -5.305 1.00 0.00 56 ILE A N 15
ATOM 16369 C CA . ILE A 1 56 ? 1.121 -0.402 -4.122 1.00 0.00 56 ILE A CA 15
ATOM 16370 C C . ILE A 1 56 ? -0.331 -0.534 -4.582 1.00 0.00 56 ILE A C 15
ATOM 16371 O O . ILE A 1 56 ? -1.024 0.454 -4.792 1.00 0.00 56 ILE A O 15
ATOM 16387 N N . GLU A 1 57 ? -0.770 -1.771 -4.748 1.00 0.00 57 GLU A N 15
ATOM 16388 C CA . GLU A 1 57 ? -2.091 -2.068 -5.300 1.00 0.00 57 GLU A CA 15
ATOM 16389 C C . GLU A 1 57 ? -3.082 -2.224 -4.156 1.00 0.00 57 GLU A C 15
ATOM 16390 O O . GLU A 1 57 ? -2.923 -3.105 -3.329 1.00 0.00 57 GLU A O 15
ATOM 16402 N N . ILE A 1 58 ? -4.079 -1.346 -4.099 1.00 0.00 58 ILE A N 15
ATOM 16403 C CA . ILE A 1 58 ? -5.158 -1.457 -3.101 1.00 0.00 58 ILE A CA 15
ATOM 16404 C C . ILE A 1 58 ? -6.341 -2.131 -3.795 1.00 0.00 58 ILE A C 15
ATOM 16405 O O . ILE A 1 58 ? -6.856 -1.601 -4.774 1.00 0.00 58 ILE A O 15
ATOM 16421 N N . LEU A 1 59 ? -6.748 -3.307 -3.312 1.00 0.00 59 LEU A N 15
ATOM 16422 C CA . LEU A 1 59 ? -7.850 -4.080 -3.901 1.00 0.00 59 LEU A CA 15
ATOM 16423 C C . LEU A 1 59 ? -8.798 -4.566 -2.797 1.00 0.00 59 LEU A C 15
ATOM 16424 O O . LEU A 1 59 ? -8.465 -4.506 -1.611 1.00 0.00 59 LEU A O 15
ATOM 16440 N N . THR A 1 60 ? -9.991 -5.018 -3.197 1.00 0.00 60 THR A N 15
ATOM 16441 C CA . THR A 1 60 ? -10.998 -5.587 -2.291 1.00 0.00 60 THR A CA 15
ATOM 16442 C C . THR A 1 60 ? -11.171 -7.099 -2.611 1.00 0.00 60 THR A C 15
ATOM 16443 O O . THR A 1 60 ? -11.834 -7.453 -3.594 1.00 0.00 60 THR A O 15
ATOM 16454 N N . PRO A 1 61 ? -10.526 -8.017 -1.815 1.00 0.00 61 PRO A N 15
ATOM 16455 C CA . PRO A 1 61 ? -10.598 -9.480 -2.062 1.00 0.00 61 PRO A CA 15
ATOM 16456 C C . PRO A 1 61 ? -12.023 -10.041 -1.865 1.00 0.00 61 PRO A C 15
ATOM 16457 O O . PRO A 1 61 ? -12.679 -9.718 -0.872 1.00 0.00 61 PRO A O 15
ATOM 16468 N N . ARG A 1 62 ? -12.477 -10.856 -2.843 1.00 0.00 62 ARG A N 15
ATOM 16469 C CA . ARG A 1 62 ? -13.801 -11.513 -2.845 1.00 0.00 62 ARG A CA 15
ATOM 16470 C C . ARG A 1 62 ? -14.926 -10.441 -2.807 1.00 0.00 62 ARG A C 15
ATOM 16471 O O . ARG A 1 62 ? -15.518 -10.162 -1.752 1.00 0.00 62 ARG A O 15
ATOM 16492 N N . GLN A 1 63 ? -15.168 -9.824 -3.965 1.00 0.00 63 GLN A N 15
ATOM 16493 C CA . GLN A 1 63 ? -16.181 -8.771 -4.143 1.00 0.00 63 GLN A CA 15
ATOM 16494 C C . GLN A 1 63 ? -16.796 -8.904 -5.543 1.00 0.00 63 GLN A C 15
ATOM 16495 O O . GLN A 1 63 ? -18.024 -8.919 -5.692 1.00 0.00 63 GLN A O 15
ATOM 16509 N N . GLY A 1 64 ? -15.912 -9.012 -6.556 1.00 0.00 64 GLY A N 15
ATOM 16510 C CA . GLY A 1 64 ? -16.309 -9.247 -7.945 1.00 0.00 64 GLY A CA 15
ATOM 16511 C C . GLY A 1 64 ? -16.803 -7.997 -8.683 1.00 0.00 64 GLY A C 15
ATOM 16512 O O . GLY A 1 64 ? -16.265 -7.637 -9.743 1.00 0.00 64 GLY A O 15
ATOM 16516 N N . GLY A 1 65 ? -17.817 -7.335 -8.115 1.00 0.00 65 GLY A N 15
ATOM 16517 C CA . GLY A 1 65 ? -18.503 -6.224 -8.764 1.00 0.00 65 GLY A CA 15
ATOM 16518 C C . GLY A 1 65 ? -19.792 -5.886 -8.037 1.00 0.00 65 GLY A C 15
ATOM 16519 O O . GLY A 1 65 ? -20.236 -4.734 -8.054 1.00 0.00 65 GLY A O 15
ATOM 16523 N N . LEU A 1 66 ? -20.396 -6.906 -7.388 1.00 0.00 66 LEU A N 15
ATOM 16524 C CA . LEU A 1 66 ? -21.595 -6.744 -6.568 1.00 0.00 66 LEU A CA 15
ATOM 16525 C C . LEU A 1 66 ? -21.197 -6.273 -5.160 1.00 0.00 66 LEU A C 15
ATOM 16526 O O . LEU A 1 66 ? -20.506 -6.996 -4.419 1.00 0.00 66 LEU A O 15
ATOM 16542 N N . GLU A 1 67 ? -21.578 -5.028 -4.850 1.00 0.00 67 GLU A N 15
ATOM 16543 C CA . GLU A 1 67 ? -21.467 -4.436 -3.503 1.00 0.00 67 GLU A CA 15
ATOM 16544 C C . GLU A 1 67 ? -22.174 -5.330 -2.466 1.00 0.00 67 GLU A C 15
ATOM 16545 O O . GLU A 1 67 ? -23.389 -5.238 -2.281 1.00 0.00 67 GLU A O 15
ATOM 16557 N N . HIS A 1 68 ? -21.410 -6.237 -1.844 1.00 0.00 68 HIS A N 15
ATOM 16558 C CA . HIS A 1 68 ? -21.934 -7.195 -0.857 1.00 0.00 68 HIS A CA 15
ATOM 16559 C C . HIS A 1 68 ? -22.374 -6.497 0.451 1.00 0.00 68 HIS A C 15
ATOM 16560 O O . HIS A 1 68 ? -23.345 -6.928 1.091 1.00 0.00 68 HIS A O 15
ATOM 16575 N N . HIS A 1 69 ? -21.659 -5.414 0.824 1.00 0.00 69 HIS A N 15
ATOM 16576 C CA . HIS A 1 69 ? -21.950 -4.623 2.038 1.00 0.00 69 HIS A CA 15
ATOM 16577 C C . HIS A 1 69 ? -21.221 -3.266 1.958 1.00 0.00 69 HIS A C 15
ATOM 16578 O O . HIS A 1 69 ? -19.997 -3.199 2.120 1.00 0.00 69 HIS A O 15
ATOM 16593 N N . HIS A 1 70 ? -21.981 -2.198 1.670 1.00 0.00 70 HIS A N 15
ATOM 16594 C CA . HIS A 1 70 ? -21.467 -0.811 1.589 1.00 0.00 70 HIS A CA 15
ATOM 16595 C C . HIS A 1 70 ? -22.497 0.172 2.173 1.00 0.00 70 HIS A C 15
ATOM 16596 O O . HIS A 1 70 ? -23.686 -0.154 2.273 1.00 0.00 70 HIS A O 15
ATOM 16611 N N . HIS A 1 71 ? -22.021 1.372 2.563 1.00 0.00 71 HIS A N 15
ATOM 16612 C CA . HIS A 1 71 ? -22.858 2.432 3.154 1.00 0.00 71 HIS A CA 15
ATOM 16613 C C . HIS A 1 71 ? -23.594 3.202 2.042 1.00 0.00 71 HIS A C 15
ATOM 16614 O O . HIS A 1 71 ? -23.105 4.221 1.541 1.00 0.00 71 HIS A O 15
ATOM 16629 N N . HIS A 1 72 ? -24.743 2.646 1.620 1.00 0.00 72 HIS A N 15
ATOM 16630 C CA . HIS A 1 72 ? -25.659 3.296 0.660 1.00 0.00 72 HIS A CA 15
ATOM 16631 C C . HIS A 1 72 ? -26.422 4.420 1.378 1.00 0.00 72 HIS A C 15
ATOM 16632 O O . HIS A 1 72 ? -26.449 5.570 0.911 1.00 0.00 72 HIS A O 15
ATOM 16647 N N . HIS A 1 73 ? -27.014 4.060 2.536 1.00 0.00 73 HIS A N 15
ATOM 16648 C CA . HIS A 1 73 ? -27.717 5.000 3.431 1.00 0.00 73 HIS A CA 15
ATOM 16649 C C . HIS A 1 73 ? -27.711 4.423 4.877 1.00 0.00 73 HIS A C 15
ATOM 16650 O O . HIS A 1 73 ? -27.008 4.966 5.756 1.00 0.00 73 HIS A O 15
ATOM 16666 N N . MET A 1 1 ? 6.327 11.105 -0.816 1.00 0.00 1 MET A N 16
ATOM 16667 C CA . MET A 1 1 ? 7.009 10.250 -1.811 1.00 0.00 1 MET A CA 16
ATOM 16668 C C . MET A 1 1 ? 6.009 9.820 -2.901 1.00 0.00 1 MET A C 16
ATOM 16669 O O . MET A 1 1 ? 4.942 9.274 -2.593 1.00 0.00 1 MET A O 16
ATOM 16685 N N . LEU A 1 2 ? 6.356 10.084 -4.183 1.00 0.00 2 LEU A N 16
ATOM 16686 C CA . LEU A 1 2 ? 5.467 9.785 -5.318 1.00 0.00 2 LEU A CA 16
ATOM 16687 C C . LEU A 1 2 ? 5.548 8.289 -5.652 1.00 0.00 2 LEU A C 16
ATOM 16688 O O . LEU A 1 2 ? 6.563 7.804 -6.162 1.00 0.00 2 LEU A O 16
ATOM 16704 N N . VAL A 1 3 ? 4.480 7.571 -5.306 1.00 0.00 3 VAL A N 16
ATOM 16705 C CA . VAL A 1 3 ? 4.306 6.148 -5.628 1.00 0.00 3 VAL A CA 16
ATOM 16706 C C . VAL A 1 3 ? 3.182 6.007 -6.670 1.00 0.00 3 VAL A C 16
ATOM 16707 O O . VAL A 1 3 ? 2.603 7.006 -7.100 1.00 0.00 3 VAL A O 16
ATOM 16720 N N . THR A 1 4 ? 2.898 4.773 -7.090 1.00 0.00 4 THR A N 16
ATOM 16721 C CA . THR A 1 4 ? 1.809 4.473 -8.037 1.00 0.00 4 THR A CA 16
ATOM 16722 C C . THR A 1 4 ? 0.761 3.593 -7.337 1.00 0.00 4 THR A C 16
ATOM 16723 O O . THR A 1 4 ? 1.048 2.448 -7.019 1.00 0.00 4 THR A O 16
ATOM 16734 N N . ILE A 1 5 ? -0.437 4.147 -7.068 1.00 0.00 5 ILE A N 16
ATOM 16735 C CA . ILE A 1 5 ? -1.524 3.428 -6.372 1.00 0.00 5 ILE A CA 16
ATOM 16736 C C . ILE A 1 5 ? -2.630 3.064 -7.379 1.00 0.00 5 ILE A C 16
ATOM 16737 O O . ILE A 1 5 ? -3.261 3.953 -7.958 1.00 0.00 5 ILE A O 16
ATOM 16753 N N . ASN A 1 6 ? -2.805 1.744 -7.604 1.00 0.00 6 ASN A N 16
ATOM 16754 C CA . ASN A 1 6 ? -3.866 1.158 -8.464 1.00 0.00 6 ASN A CA 16
ATOM 16755 C C . ASN A 1 6 ? -3.680 1.555 -9.954 1.00 0.00 6 ASN A C 16
ATOM 16756 O O . ASN A 1 6 ? -4.629 1.566 -10.746 1.00 0.00 6 ASN A O 16
ATOM 16767 N N . GLY A 1 7 ? -2.415 1.827 -10.335 1.00 0.00 7 GLY A N 16
ATOM 16768 C CA . GLY A 1 7 ? -2.074 2.231 -11.707 1.00 0.00 7 GLY A CA 16
ATOM 16769 C C . GLY A 1 7 ? -2.134 3.745 -11.920 1.00 0.00 7 GLY A C 16
ATOM 16770 O O . GLY A 1 7 ? -1.937 4.231 -13.039 1.00 0.00 7 GLY A O 16
ATOM 16774 N N . GLU A 1 8 ? -2.405 4.489 -10.834 1.00 0.00 8 GLU A N 16
ATOM 16775 C CA . GLU A 1 8 ? -2.477 5.956 -10.835 1.00 0.00 8 GLU A CA 16
ATOM 16776 C C . GLU A 1 8 ? -1.481 6.511 -9.811 1.00 0.00 8 GLU A C 16
ATOM 16777 O O . GLU A 1 8 ? -1.623 6.270 -8.602 1.00 0.00 8 GLU A O 16
ATOM 16789 N N . GLN A 1 9 ? -0.461 7.236 -10.301 1.00 0.00 9 GLN A N 16
ATOM 16790 C CA . GLN A 1 9 ? 0.592 7.802 -9.452 1.00 0.00 9 GLN A CA 16
ATOM 16791 C C . GLN A 1 9 ? 0.036 8.912 -8.541 1.00 0.00 9 GLN A C 16
ATOM 16792 O O . GLN A 1 9 ? -0.673 9.820 -8.999 1.00 0.00 9 GLN A O 16
ATOM 16806 N N . ARG A 1 10 ? 0.352 8.795 -7.248 1.00 0.00 10 ARG A N 16
ATOM 16807 C CA . ARG A 1 10 ? -0.063 9.743 -6.209 1.00 0.00 10 ARG A CA 16
ATOM 16808 C C . ARG A 1 10 ? 0.998 9.758 -5.088 1.00 0.00 10 ARG A C 16
ATOM 16809 O O . ARG A 1 10 ? 1.567 8.712 -4.751 1.00 0.00 10 ARG A O 16
ATOM 16830 N N . GLU A 1 11 ? 1.265 10.950 -4.531 1.00 0.00 11 GLU A N 16
ATOM 16831 C CA . GLU A 1 11 ? 2.266 11.132 -3.466 1.00 0.00 11 GLU A CA 16
ATOM 16832 C C . GLU A 1 11 ? 1.653 10.733 -2.113 1.00 0.00 11 GLU A C 16
ATOM 16833 O O . GLU A 1 11 ? 0.486 11.036 -1.848 1.00 0.00 11 GLU A O 16
ATOM 16845 N N . VAL A 1 12 ? 2.423 10.018 -1.281 1.00 0.00 12 VAL A N 16
ATOM 16846 C CA . VAL A 1 12 ? 1.987 9.624 0.071 1.00 0.00 12 VAL A CA 16
ATOM 16847 C C . VAL A 1 12 ? 2.997 10.118 1.119 1.00 0.00 12 VAL A C 16
ATOM 16848 O O . VAL A 1 12 ? 4.209 10.151 0.873 1.00 0.00 12 VAL A O 16
ATOM 16861 N N . GLN A 1 13 ? 2.474 10.503 2.285 1.00 0.00 13 GLN A N 16
ATOM 16862 C CA . GLN A 1 13 ? 3.264 11.007 3.427 1.00 0.00 13 GLN A CA 16
ATOM 16863 C C . GLN A 1 13 ? 3.594 9.832 4.365 1.00 0.00 13 GLN A C 16
ATOM 16864 O O . GLN A 1 13 ? 4.563 9.881 5.130 1.00 0.00 13 GLN A O 16
ATOM 16878 N N . SER A 1 14 ? 2.761 8.781 4.275 1.00 0.00 14 SER A N 16
ATOM 16879 C CA . SER A 1 14 ? 2.936 7.537 5.018 1.00 0.00 14 SER A CA 16
ATOM 16880 C C . SER A 1 14 ? 4.047 6.693 4.367 1.00 0.00 14 SER A C 16
ATOM 16881 O O . SER A 1 14 ? 3.873 6.176 3.252 1.00 0.00 14 SER A O 16
ATOM 16889 N N . ALA A 1 15 ? 5.183 6.581 5.068 1.00 0.00 15 ALA A N 16
ATOM 16890 C CA . ALA A 1 15 ? 6.341 5.784 4.628 1.00 0.00 15 ALA A CA 16
ATOM 16891 C C . ALA A 1 15 ? 6.259 4.340 5.177 1.00 0.00 15 ALA A C 16
ATOM 16892 O O . ALA A 1 15 ? 7.281 3.670 5.332 1.00 0.00 15 ALA A O 16
ATOM 16899 N N . SER A 1 16 ? 5.024 3.870 5.450 1.00 0.00 16 SER A N 16
ATOM 16900 C CA . SER A 1 16 ? 4.742 2.476 5.846 1.00 0.00 16 SER A CA 16
ATOM 16901 C C . SER A 1 16 ? 3.370 2.046 5.292 1.00 0.00 16 SER A C 16
ATOM 16902 O O . SER A 1 16 ? 2.466 2.877 5.172 1.00 0.00 16 SER A O 16
ATOM 16910 N N . VAL A 1 17 ? 3.229 0.739 4.993 1.00 0.00 17 VAL A N 16
ATOM 16911 C CA . VAL A 1 17 ? 2.029 0.159 4.352 1.00 0.00 17 VAL A CA 16
ATOM 16912 C C . VAL A 1 17 ? 0.808 0.156 5.303 1.00 0.00 17 VAL A C 16
ATOM 16913 O O . VAL A 1 17 ? -0.317 0.387 4.854 1.00 0.00 17 VAL A O 16
ATOM 16926 N N . ALA A 1 18 ? 1.035 -0.084 6.609 1.00 0.00 18 ALA A N 16
ATOM 16927 C CA . ALA A 1 18 ? -0.048 -0.032 7.627 1.00 0.00 18 ALA A CA 16
ATOM 16928 C C . ALA A 1 18 ? -0.631 1.379 7.717 1.00 0.00 18 ALA A C 16
ATOM 16929 O O . ALA A 1 18 ? -1.840 1.574 7.559 1.00 0.00 18 ALA A O 16
ATOM 16936 N N . ALA A 1 19 ? 0.274 2.349 7.943 1.00 0.00 19 ALA A N 16
ATOM 16937 C CA . ALA A 1 19 ? -0.068 3.782 8.039 1.00 0.00 19 ALA A CA 16
ATOM 16938 C C . ALA A 1 19 ? -0.721 4.295 6.737 1.00 0.00 19 ALA A C 16
ATOM 16939 O O . ALA A 1 19 ? -1.578 5.179 6.770 1.00 0.00 19 ALA A O 16
ATOM 16946 N N . LEU A 1 20 ? -0.308 3.700 5.602 1.00 0.00 20 LEU A N 16
ATOM 16947 C CA . LEU A 1 20 ? -0.855 4.006 4.270 1.00 0.00 20 LEU A CA 16
ATOM 16948 C C . LEU A 1 20 ? -2.316 3.554 4.155 1.00 0.00 20 LEU A C 16
ATOM 16949 O O . LEU A 1 20 ? -3.185 4.348 3.809 1.00 0.00 20 LEU A O 16
ATOM 16965 N N . MET A 1 21 ? -2.575 2.273 4.468 1.00 0.00 21 MET A N 16
ATOM 16966 C CA . MET A 1 21 ? -3.923 1.683 4.339 1.00 0.00 21 MET A CA 16
ATOM 16967 C C . MET A 1 21 ? -4.883 2.261 5.387 1.00 0.00 21 MET A C 16
ATOM 16968 O O . MET A 1 21 ? -6.088 2.247 5.196 1.00 0.00 21 MET A O 16
ATOM 16982 N N . THR A 1 22 ? -4.338 2.774 6.494 1.00 0.00 22 THR A N 16
ATOM 16983 C CA . THR A 1 22 ? -5.133 3.510 7.492 1.00 0.00 22 THR A CA 16
ATOM 16984 C C . THR A 1 22 ? -5.451 4.929 6.973 1.00 0.00 22 THR A C 16
ATOM 16985 O O . THR A 1 22 ? -6.549 5.447 7.186 1.00 0.00 22 THR A O 16
ATOM 16996 N N . GLU A 1 23 ? -4.495 5.518 6.233 1.00 0.00 23 GLU A N 16
ATOM 16997 C CA . GLU A 1 23 ? -4.642 6.865 5.640 1.00 0.00 23 GLU A CA 16
ATOM 16998 C C . GLU A 1 23 ? -5.683 6.850 4.497 1.00 0.00 23 GLU A C 16
ATOM 16999 O O . GLU A 1 23 ? -6.405 7.830 4.291 1.00 0.00 23 GLU A O 16
ATOM 17011 N N . LEU A 1 24 ? -5.766 5.707 3.785 1.00 0.00 24 LEU A N 16
ATOM 17012 C CA . LEU A 1 24 ? -6.686 5.523 2.642 1.00 0.00 24 LEU A CA 16
ATOM 17013 C C . LEU A 1 24 ? -8.042 4.939 3.082 1.00 0.00 24 LEU A C 16
ATOM 17014 O O . LEU A 1 24 ? -8.891 4.662 2.228 1.00 0.00 24 LEU A O 16
ATOM 17030 N N . ASP A 1 25 ? -8.225 4.740 4.412 1.00 0.00 25 ASP A N 16
ATOM 17031 C CA . ASP A 1 25 ? -9.461 4.169 5.022 1.00 0.00 25 ASP A CA 16
ATOM 17032 C C . ASP A 1 25 ? -9.685 2.704 4.600 1.00 0.00 25 ASP A C 16
ATOM 17033 O O . ASP A 1 25 ? -10.783 2.161 4.726 1.00 0.00 25 ASP A O 16
ATOM 17042 N N . CYS A 1 26 ? -8.601 2.057 4.179 1.00 0.00 26 CYS A N 16
ATOM 17043 C CA . CYS A 1 26 ? -8.596 0.681 3.679 1.00 0.00 26 CYS A CA 16
ATOM 17044 C C . CYS A 1 26 ? -8.295 -0.311 4.821 1.00 0.00 26 CYS A C 16
ATOM 17045 O O . CYS A 1 26 ? -7.622 -1.326 4.614 1.00 0.00 26 CYS A O 16
ATOM 17053 N N . THR A 1 27 ? -8.816 -0.019 6.022 1.00 0.00 27 THR A N 16
ATOM 17054 C CA . THR A 1 27 ? -8.577 -0.841 7.218 1.00 0.00 27 THR A CA 16
ATOM 17055 C C . THR A 1 27 ? -9.855 -0.984 8.074 1.00 0.00 27 THR A C 16
ATOM 17056 O O . THR A 1 27 ? -9.877 -1.798 9.002 1.00 0.00 27 THR A O 16
ATOM 17067 N N . ASP A 1 28 ? -10.916 -0.208 7.742 1.00 0.00 28 ASP A N 16
ATOM 17068 C CA . ASP A 1 28 ? -12.174 -0.178 8.528 1.00 0.00 28 ASP A CA 16
ATOM 17069 C C . ASP A 1 28 ? -12.896 -1.543 8.500 1.00 0.00 28 ASP A C 16
ATOM 17070 O O . ASP A 1 28 ? -13.471 -1.976 9.509 1.00 0.00 28 ASP A O 16
ATOM 17079 N N . GLY A 1 29 ? -12.842 -2.212 7.332 1.00 0.00 29 GLY A N 16
ATOM 17080 C CA . GLY A 1 29 ? -13.377 -3.559 7.159 1.00 0.00 29 GLY A CA 16
ATOM 17081 C C . GLY A 1 29 ? -12.257 -4.552 6.881 1.00 0.00 29 GLY A C 16
ATOM 17082 O O . GLY A 1 29 ? -11.255 -4.581 7.608 1.00 0.00 29 GLY A O 16
ATOM 17086 N N . HIS A 1 30 ? -12.417 -5.347 5.809 1.00 0.00 30 HIS A N 16
ATOM 17087 C CA . HIS A 1 30 ? -11.467 -6.393 5.394 1.00 0.00 30 HIS A CA 16
ATOM 17088 C C . HIS A 1 30 ? -10.911 -6.044 4.001 1.00 0.00 30 HIS A C 16
ATOM 17089 O O . HIS A 1 30 ? -11.609 -6.198 2.994 1.00 0.00 30 HIS A O 16
ATOM 17104 N N . TYR A 1 31 ? -9.674 -5.517 3.970 1.00 0.00 31 TYR A N 16
ATOM 17105 C CA . TYR A 1 31 ? -8.968 -5.123 2.731 1.00 0.00 31 TYR A CA 16
ATOM 17106 C C . TYR A 1 31 ? -7.556 -5.725 2.735 1.00 0.00 31 TYR A C 16
ATOM 17107 O O . TYR A 1 31 ? -7.010 -6.051 3.796 1.00 0.00 31 TYR A O 16
ATOM 17125 N N . ALA A 1 32 ? -6.985 -5.879 1.542 1.00 0.00 32 ALA A N 16
ATOM 17126 C CA . ALA A 1 32 ? -5.608 -6.360 1.345 1.00 0.00 32 ALA A CA 16
ATOM 17127 C C . ALA A 1 32 ? -4.845 -5.331 0.502 1.00 0.00 32 ALA A C 16
ATOM 17128 O O . ALA A 1 32 ? -5.431 -4.362 0.004 1.00 0.00 32 ALA A O 16
ATOM 17135 N N . VAL A 1 33 ? -3.539 -5.533 0.372 1.00 0.00 33 VAL A N 16
ATOM 17136 C CA . VAL A 1 33 ? -2.661 -4.669 -0.428 1.00 0.00 33 VAL A CA 16
ATOM 17137 C C . VAL A 1 33 ? -1.728 -5.553 -1.264 1.00 0.00 33 VAL A C 16
ATOM 17138 O O . VAL A 1 33 ? -1.288 -6.603 -0.799 1.00 0.00 33 VAL A O 16
ATOM 17151 N N . ALA A 1 34 ? -1.487 -5.147 -2.516 1.00 0.00 34 ALA A N 16
ATOM 17152 C CA . ALA A 1 34 ? -0.480 -5.742 -3.391 1.00 0.00 34 ALA A CA 16
ATOM 17153 C C . ALA A 1 34 ? 0.646 -4.721 -3.585 1.00 0.00 34 ALA A C 16
ATOM 17154 O O . ALA A 1 34 ? 0.455 -3.695 -4.251 1.00 0.00 34 ALA A O 16
ATOM 17161 N N . LEU A 1 35 ? 1.787 -4.967 -2.928 1.00 0.00 35 LEU A N 16
ATOM 17162 C CA . LEU A 1 35 ? 3.005 -4.172 -3.108 1.00 0.00 35 LEU A CA 16
ATOM 17163 C C . LEU A 1 35 ? 3.862 -4.843 -4.193 1.00 0.00 35 LEU A C 16
ATOM 17164 O O . LEU A 1 35 ? 4.296 -5.996 -4.026 1.00 0.00 35 LEU A O 16
ATOM 17180 N N . ASN A 1 36 ? 4.036 -4.122 -5.311 1.00 0.00 36 ASN A N 16
ATOM 17181 C CA . ASN A 1 36 ? 4.836 -4.546 -6.472 1.00 0.00 36 ASN A CA 16
ATOM 17182 C C . ASN A 1 36 ? 4.332 -5.886 -7.056 1.00 0.00 36 ASN A C 16
ATOM 17183 O O . ASN A 1 36 ? 5.124 -6.705 -7.529 1.00 0.00 36 ASN A O 16
ATOM 17194 N N . TYR A 1 37 ? 2.989 -6.051 -7.056 1.00 0.00 37 TYR A N 16
ATOM 17195 C CA . TYR A 1 37 ? 2.276 -7.223 -7.626 1.00 0.00 37 TYR A CA 16
ATOM 17196 C C . TYR A 1 37 ? 2.451 -8.494 -6.757 1.00 0.00 37 TYR A C 16
ATOM 17197 O O . TYR A 1 37 ? 2.427 -9.616 -7.273 1.00 0.00 37 TYR A O 16
ATOM 17215 N N . ASP A 1 38 ? 2.602 -8.302 -5.426 1.00 0.00 38 ASP A N 16
ATOM 17216 C CA . ASP A 1 38 ? 2.550 -9.398 -4.423 1.00 0.00 38 ASP A CA 16
ATOM 17217 C C . ASP A 1 38 ? 1.735 -8.942 -3.210 1.00 0.00 38 ASP A C 16
ATOM 17218 O O . ASP A 1 38 ? 1.998 -7.867 -2.654 1.00 0.00 38 ASP A O 16
ATOM 17227 N N . VAL A 1 39 ? 0.744 -9.768 -2.808 1.00 0.00 39 VAL A N 16
ATOM 17228 C CA . VAL A 1 39 ? -0.165 -9.449 -1.704 1.00 0.00 39 VAL A CA 16
ATOM 17229 C C . VAL A 1 39 ? 0.561 -9.550 -0.350 1.00 0.00 39 VAL A C 16
ATOM 17230 O O . VAL A 1 39 ? 1.011 -10.628 0.055 1.00 0.00 39 VAL A O 16
ATOM 17243 N N . VAL A 1 40 ? 0.647 -8.408 0.332 1.00 0.00 40 VAL A N 16
ATOM 17244 C CA . VAL A 1 40 ? 1.255 -8.289 1.653 1.00 0.00 40 VAL A CA 16
ATOM 17245 C C . VAL A 1 40 ? 0.162 -8.607 2.701 1.00 0.00 40 VAL A C 16
ATOM 17246 O O . VAL A 1 40 ? -0.899 -7.962 2.689 1.00 0.00 40 VAL A O 16
ATOM 17259 N N . PRO A 1 41 ? 0.364 -9.649 3.566 1.00 0.00 41 PRO A N 16
ATOM 17260 C CA . PRO A 1 41 ? -0.540 -9.930 4.701 1.00 0.00 41 PRO A CA 16
ATOM 17261 C C . PRO A 1 41 ? -0.438 -8.833 5.785 1.00 0.00 41 PRO A C 16
ATOM 17262 O O . PRO A 1 41 ? 0.594 -8.152 5.893 1.00 0.00 41 PRO A O 16
ATOM 17273 N N . ARG A 1 42 ? -1.518 -8.691 6.578 1.00 0.00 42 ARG A N 16
ATOM 17274 C CA . ARG A 1 42 ? -1.672 -7.614 7.577 1.00 0.00 42 ARG A CA 16
ATOM 17275 C C . ARG A 1 42 ? -0.572 -7.635 8.650 1.00 0.00 42 ARG A C 16
ATOM 17276 O O . ARG A 1 42 ? -0.163 -6.577 9.149 1.00 0.00 42 ARG A O 16
ATOM 17297 N N . GLY A 1 43 ? -0.093 -8.851 8.973 1.00 0.00 43 GLY A N 16
ATOM 17298 C CA . GLY A 1 43 ? 0.986 -9.066 9.947 1.00 0.00 43 GLY A CA 16
ATOM 17299 C C . GLY A 1 43 ? 2.347 -8.515 9.518 1.00 0.00 43 GLY A C 16
ATOM 17300 O O . GLY A 1 43 ? 3.316 -8.573 10.289 1.00 0.00 43 GLY A O 16
ATOM 17304 N N . LYS A 1 44 ? 2.431 -8.003 8.276 1.00 0.00 44 LYS A N 16
ATOM 17305 C CA . LYS A 1 44 ? 3.646 -7.374 7.730 1.00 0.00 44 LYS A CA 16
ATOM 17306 C C . LYS A 1 44 ? 3.482 -5.857 7.584 1.00 0.00 44 LYS A C 16
ATOM 17307 O O . LYS A 1 44 ? 4.478 -5.159 7.653 1.00 0.00 44 LYS A O 16
ATOM 17326 N N . TRP A 1 45 ? 2.227 -5.358 7.425 1.00 0.00 45 TRP A N 16
ATOM 17327 C CA . TRP A 1 45 ? 1.949 -3.947 7.009 1.00 0.00 45 TRP A CA 16
ATOM 17328 C C . TRP A 1 45 ? 2.751 -2.891 7.816 1.00 0.00 45 TRP A C 16
ATOM 17329 O O . TRP A 1 45 ? 3.303 -1.946 7.230 1.00 0.00 45 TRP A O 16
ATOM 17350 N N . ASP A 1 46 ? 2.784 -3.053 9.156 1.00 0.00 46 ASP A N 16
ATOM 17351 C CA . ASP A 1 46 ? 3.533 -2.144 10.065 1.00 0.00 46 ASP A CA 16
ATOM 17352 C C . ASP A 1 46 ? 5.031 -2.233 9.789 1.00 0.00 46 ASP A C 16
ATOM 17353 O O . ASP A 1 46 ? 5.706 -1.218 9.634 1.00 0.00 46 ASP A O 16
ATOM 17362 N N . GLU A 1 47 ? 5.516 -3.474 9.704 1.00 0.00 47 GLU A N 16
ATOM 17363 C CA . GLU A 1 47 ? 6.939 -3.797 9.508 1.00 0.00 47 GLU A CA 16
ATOM 17364 C C . GLU A 1 47 ? 7.401 -3.556 8.054 1.00 0.00 47 GLU A C 16
ATOM 17365 O O . GLU A 1 47 ? 8.600 -3.581 7.776 1.00 0.00 47 GLU A O 16
ATOM 17377 N N . THR A 1 48 ? 6.442 -3.328 7.137 1.00 0.00 48 THR A N 16
ATOM 17378 C CA . THR A 1 48 ? 6.715 -3.116 5.709 1.00 0.00 48 THR A CA 16
ATOM 17379 C C . THR A 1 48 ? 6.634 -1.607 5.406 1.00 0.00 48 THR A C 16
ATOM 17380 O O . THR A 1 48 ? 5.557 -1.017 5.526 1.00 0.00 48 THR A O 16
ATOM 17391 N N . PRO A 1 49 ? 7.781 -0.940 5.059 1.00 0.00 49 PRO A N 16
ATOM 17392 C CA . PRO A 1 49 ? 7.770 0.478 4.662 1.00 0.00 49 PRO A CA 16
ATOM 17393 C C . PRO A 1 49 ? 7.278 0.698 3.212 1.00 0.00 49 PRO A C 16
ATOM 17394 O O . PRO A 1 49 ? 7.040 -0.249 2.454 1.00 0.00 49 PRO A O 16
ATOM 17405 N N . VAL A 1 50 ? 7.084 1.978 2.878 1.00 0.00 50 VAL A N 16
ATOM 17406 C CA . VAL A 1 50 ? 6.773 2.462 1.522 1.00 0.00 50 VAL A CA 16
ATOM 17407 C C . VAL A 1 50 ? 7.894 3.411 1.095 1.00 0.00 50 VAL A C 16
ATOM 17408 O O . VAL A 1 50 ? 8.269 4.302 1.867 1.00 0.00 50 VAL A O 16
ATOM 17421 N N . THR A 1 51 ? 8.437 3.203 -0.106 1.00 0.00 51 THR A N 16
ATOM 17422 C CA . THR A 1 51 ? 9.421 4.105 -0.728 1.00 0.00 51 THR A CA 16
ATOM 17423 C C . THR A 1 51 ? 8.850 4.625 -2.060 1.00 0.00 51 THR A C 16
ATOM 17424 O O . THR A 1 51 ? 7.973 3.982 -2.651 1.00 0.00 51 THR A O 16
ATOM 17435 N N . ALA A 1 52 ? 9.351 5.789 -2.514 1.00 0.00 52 ALA A N 16
ATOM 17436 C CA . ALA A 1 52 ? 8.936 6.416 -3.780 1.00 0.00 52 ALA A CA 16
ATOM 17437 C C . ALA A 1 52 ? 9.127 5.467 -4.973 1.00 0.00 52 ALA A C 16
ATOM 17438 O O . ALA A 1 52 ? 10.152 4.783 -5.071 1.00 0.00 52 ALA A O 16
ATOM 17445 N N . GLY A 1 53 ? 8.113 5.416 -5.848 1.00 0.00 53 GLY A N 16
ATOM 17446 C CA . GLY A 1 53 ? 8.168 4.616 -7.071 1.00 0.00 53 GLY A CA 16
ATOM 17447 C C . GLY A 1 53 ? 7.432 3.281 -6.965 1.00 0.00 53 GLY A C 16
ATOM 17448 O O . GLY A 1 53 ? 7.140 2.672 -8.004 1.00 0.00 53 GLY A O 16
ATOM 17452 N N . ASP A 1 54 ? 7.125 2.826 -5.721 1.00 0.00 54 ASP A N 16
ATOM 17453 C CA . ASP A 1 54 ? 6.457 1.521 -5.479 1.00 0.00 54 ASP A CA 16
ATOM 17454 C C . ASP A 1 54 ? 5.074 1.448 -6.151 1.00 0.00 54 ASP A C 16
ATOM 17455 O O . ASP A 1 54 ? 4.232 2.331 -5.956 1.00 0.00 54 ASP A O 16
ATOM 17464 N N . GLU A 1 55 ? 4.858 0.381 -6.937 1.00 0.00 55 GLU A N 16
ATOM 17465 C CA . GLU A 1 55 ? 3.559 0.083 -7.535 1.00 0.00 55 GLU A CA 16
ATOM 17466 C C . GLU A 1 55 ? 2.675 -0.584 -6.470 1.00 0.00 55 GLU A C 16
ATOM 17467 O O . GLU A 1 55 ? 2.671 -1.802 -6.314 1.00 0.00 55 GLU A O 16
ATOM 17479 N N . ILE A 1 56 ? 1.999 0.261 -5.690 1.00 0.00 56 ILE A N 16
ATOM 17480 C CA . ILE A 1 56 ? 1.102 -0.142 -4.603 1.00 0.00 56 ILE A CA 16
ATOM 17481 C C . ILE A 1 56 ? -0.313 -0.322 -5.168 1.00 0.00 56 ILE A C 16
ATOM 17482 O O . ILE A 1 56 ? -0.690 0.340 -6.131 1.00 0.00 56 ILE A O 16
ATOM 17498 N N . GLU A 1 57 ? -1.079 -1.224 -4.567 1.00 0.00 57 GLU A N 16
ATOM 17499 C CA . GLU A 1 57 ? -2.465 -1.496 -4.961 1.00 0.00 57 GLU A CA 16
ATOM 17500 C C . GLU A 1 57 ? -3.267 -1.884 -3.725 1.00 0.00 57 GLU A C 16
ATOM 17501 O O . GLU A 1 57 ? -2.771 -2.632 -2.895 1.00 0.00 57 GLU A O 16
ATOM 17513 N N . ILE A 1 58 ? -4.492 -1.360 -3.592 1.00 0.00 58 ILE A N 16
ATOM 17514 C CA . ILE A 1 58 ? -5.397 -1.742 -2.497 1.00 0.00 58 ILE A CA 16
ATOM 17515 C C . ILE A 1 58 ? -6.472 -2.700 -3.033 1.00 0.00 58 ILE A C 16
ATOM 17516 O O . ILE A 1 58 ? -7.320 -2.316 -3.848 1.00 0.00 58 ILE A O 16
ATOM 17532 N N . LEU A 1 59 ? -6.387 -3.954 -2.600 1.00 0.00 59 LEU A N 16
ATOM 17533 C CA . LEU A 1 59 ? -7.398 -4.978 -2.870 1.00 0.00 59 LEU A CA 16
ATOM 17534 C C . LEU A 1 59 ? -8.593 -4.814 -1.920 1.00 0.00 59 LEU A C 16
ATOM 17535 O O . LEU A 1 59 ? -8.421 -4.542 -0.725 1.00 0.00 59 LEU A O 16
ATOM 17551 N N . THR A 1 60 ? -9.797 -4.949 -2.474 1.00 0.00 60 THR A N 16
ATOM 17552 C CA . THR A 1 60 ? -11.044 -5.047 -1.712 1.00 0.00 60 THR A CA 16
ATOM 17553 C C . THR A 1 60 ? -11.586 -6.477 -1.915 1.00 0.00 60 THR A C 16
ATOM 17554 O O . THR A 1 60 ? -12.322 -6.729 -2.884 1.00 0.00 60 THR A O 16
ATOM 17565 N N . PRO A 1 61 ? -11.148 -7.473 -1.061 1.00 0.00 61 PRO A N 16
ATOM 17566 C CA . PRO A 1 61 ? -11.534 -8.889 -1.232 1.00 0.00 61 PRO A CA 16
ATOM 17567 C C . PRO A 1 61 ? -13.051 -9.085 -1.015 1.00 0.00 61 PRO A C 16
ATOM 17568 O O . PRO A 1 61 ? -13.554 -8.878 0.096 1.00 0.00 61 PRO A O 16
ATOM 17579 N N . ARG A 1 62 ? -13.757 -9.470 -2.086 1.00 0.00 62 ARG A N 16
ATOM 17580 C CA . ARG A 1 62 ? -15.227 -9.589 -2.085 1.00 0.00 62 ARG A CA 16
ATOM 17581 C C . ARG A 1 62 ? -15.695 -10.592 -3.169 1.00 0.00 62 ARG A C 16
ATOM 17582 O O . ARG A 1 62 ? -16.892 -10.875 -3.299 1.00 0.00 62 ARG A O 16
ATOM 17603 N N . GLN A 1 63 ? -14.727 -11.155 -3.913 1.00 0.00 63 GLN A N 16
ATOM 17604 C CA . GLN A 1 63 ? -14.970 -12.049 -5.065 1.00 0.00 63 GLN A CA 16
ATOM 17605 C C . GLN A 1 63 ? -14.024 -13.265 -5.004 1.00 0.00 63 GLN A C 16
ATOM 17606 O O . GLN A 1 63 ? -13.956 -14.057 -5.951 1.00 0.00 63 GLN A O 16
ATOM 17620 N N . GLY A 1 64 ? -13.293 -13.396 -3.879 1.00 0.00 64 GLY A N 16
ATOM 17621 C CA . GLY A 1 64 ? -12.365 -14.500 -3.652 1.00 0.00 64 GLY A CA 16
ATOM 17622 C C . GLY A 1 64 ? -13.015 -15.647 -2.905 1.00 0.00 64 GLY A C 16
ATOM 17623 O O . GLY A 1 64 ? -13.993 -15.438 -2.169 1.00 0.00 64 GLY A O 16
ATOM 17627 N N . GLY A 1 65 ? -12.479 -16.861 -3.103 1.00 0.00 65 GLY A N 16
ATOM 17628 C CA . GLY A 1 65 ? -12.954 -18.042 -2.399 1.00 0.00 65 GLY A CA 16
ATOM 17629 C C . GLY A 1 65 ? -12.588 -17.999 -0.919 1.00 0.00 65 GLY A C 16
ATOM 17630 O O . GLY A 1 65 ? -11.409 -17.833 -0.582 1.00 0.00 65 GLY A O 16
ATOM 17634 N N . LEU A 1 66 ? -13.601 -18.111 -0.044 1.00 0.00 66 LEU A N 16
ATOM 17635 C CA . LEU A 1 66 ? -13.417 -18.079 1.418 1.00 0.00 66 LEU A CA 16
ATOM 17636 C C . LEU A 1 66 ? -12.632 -19.317 1.892 1.00 0.00 66 LEU A C 16
ATOM 17637 O O . LEU A 1 66 ? -11.605 -19.199 2.576 1.00 0.00 66 LEU A O 16
ATOM 17653 N N . GLU A 1 67 ? -13.142 -20.496 1.524 1.00 0.00 67 GLU A N 16
ATOM 17654 C CA . GLU A 1 67 ? -12.463 -21.778 1.760 1.00 0.00 67 GLU A CA 16
ATOM 17655 C C . GLU A 1 67 ? -11.485 -22.073 0.603 1.00 0.00 67 GLU A C 16
ATOM 17656 O O . GLU A 1 67 ? -10.375 -22.577 0.828 1.00 0.00 67 GLU A O 16
ATOM 17668 N N . HIS A 1 68 ? -11.930 -21.742 -0.631 1.00 0.00 68 HIS A N 16
ATOM 17669 C CA . HIS A 1 68 ? -11.132 -21.869 -1.864 1.00 0.00 68 HIS A CA 16
ATOM 17670 C C . HIS A 1 68 ? -9.929 -20.909 -1.811 1.00 0.00 68 HIS A C 16
ATOM 17671 O O . HIS A 1 68 ? -10.042 -19.736 -2.161 1.00 0.00 68 HIS A O 16
ATOM 17686 N N . HIS A 1 69 ? -8.797 -21.408 -1.298 1.00 0.00 69 HIS A N 16
ATOM 17687 C CA . HIS A 1 69 ? -7.534 -20.648 -1.236 1.00 0.00 69 HIS A CA 16
ATOM 17688 C C . HIS A 1 69 ? -6.679 -20.956 -2.468 1.00 0.00 69 HIS A C 16
ATOM 17689 O O . HIS A 1 69 ? -6.884 -21.977 -3.142 1.00 0.00 69 HIS A O 16
ATOM 17704 N N . HIS A 1 70 ? -5.723 -20.065 -2.758 1.00 0.00 70 HIS A N 16
ATOM 17705 C CA . HIS A 1 70 ? -4.839 -20.188 -3.927 1.00 0.00 70 HIS A CA 16
ATOM 17706 C C . HIS A 1 70 ? -3.858 -21.354 -3.715 1.00 0.00 70 HIS A C 16
ATOM 17707 O O . HIS A 1 70 ? -3.147 -21.392 -2.704 1.00 0.00 70 HIS A O 16
ATOM 17722 N N . HIS A 1 71 ? -3.828 -22.307 -4.673 1.00 0.00 71 HIS A N 16
ATOM 17723 C CA . HIS A 1 71 ? -3.006 -23.535 -4.562 1.00 0.00 71 HIS A CA 16
ATOM 17724 C C . HIS A 1 71 ? -1.488 -23.228 -4.590 1.00 0.00 71 HIS A C 16
ATOM 17725 O O . HIS A 1 71 ? -0.682 -24.058 -4.156 1.00 0.00 71 HIS A O 16
ATOM 17740 N N . HIS A 1 72 ? -1.121 -22.037 -5.109 1.00 0.00 72 HIS A N 16
ATOM 17741 C CA . HIS A 1 72 ? 0.270 -21.540 -5.124 1.00 0.00 72 HIS A CA 16
ATOM 17742 C C . HIS A 1 72 ? 0.482 -20.599 -3.926 1.00 0.00 72 HIS A C 16
ATOM 17743 O O . HIS A 1 72 ? 1.177 -20.964 -2.972 1.00 0.00 72 HIS A O 16
ATOM 17758 N N . HIS A 1 73 ? -0.161 -19.408 -3.956 1.00 0.00 73 HIS A N 16
ATOM 17759 C CA . HIS A 1 73 ? -0.079 -18.409 -2.865 1.00 0.00 73 HIS A CA 16
ATOM 17760 C C . HIS A 1 73 ? -1.102 -17.265 -3.100 1.00 0.00 73 HIS A C 16
ATOM 17761 O O . HIS A 1 73 ? -1.000 -16.578 -4.136 1.00 0.00 73 HIS A O 16
ATOM 17777 N N . MET A 1 1 ? 7.177 10.379 -0.434 1.00 0.00 1 MET A N 17
ATOM 17778 C CA . MET A 1 1 ? 7.554 9.771 -1.728 1.00 0.00 1 MET A CA 17
ATOM 17779 C C . MET A 1 1 ? 6.347 9.713 -2.692 1.00 0.00 1 MET A C 17
ATOM 17780 O O . MET A 1 1 ? 5.215 9.474 -2.259 1.00 0.00 1 MET A O 17
ATOM 17796 N N . LEU A 1 2 ? 6.588 9.942 -3.993 1.00 0.00 2 LEU A N 17
ATOM 17797 C CA . LEU A 1 2 ? 5.561 9.781 -5.027 1.00 0.00 2 LEU A CA 17
ATOM 17798 C C . LEU A 1 2 ? 5.487 8.283 -5.391 1.00 0.00 2 LEU A C 17
ATOM 17799 O O . LEU A 1 2 ? 6.441 7.718 -5.917 1.00 0.00 2 LEU A O 17
ATOM 17815 N N . VAL A 1 3 ? 4.347 7.672 -5.060 1.00 0.00 3 VAL A N 17
ATOM 17816 C CA . VAL A 1 3 ? 4.052 6.241 -5.288 1.00 0.00 3 VAL A CA 17
ATOM 17817 C C . VAL A 1 3 ? 3.003 6.077 -6.400 1.00 0.00 3 VAL A C 17
ATOM 17818 O O . VAL A 1 3 ? 2.556 7.067 -6.987 1.00 0.00 3 VAL A O 17
ATOM 17831 N N . THR A 1 4 ? 2.636 4.821 -6.706 1.00 0.00 4 THR A N 17
ATOM 17832 C CA . THR A 1 4 ? 1.606 4.505 -7.702 1.00 0.00 4 THR A CA 17
ATOM 17833 C C . THR A 1 4 ? 0.577 3.532 -7.095 1.00 0.00 4 THR A C 17
ATOM 17834 O O . THR A 1 4 ? 0.840 2.338 -6.960 1.00 0.00 4 THR A O 17
ATOM 17845 N N . ILE A 1 5 ? -0.589 4.073 -6.702 1.00 0.00 5 ILE A N 17
ATOM 17846 C CA . ILE A 1 5 ? -1.679 3.300 -6.087 1.00 0.00 5 ILE A CA 17
ATOM 17847 C C . ILE A 1 5 ? -2.789 3.066 -7.135 1.00 0.00 5 ILE A C 17
ATOM 17848 O O . ILE A 1 5 ? -3.325 4.034 -7.692 1.00 0.00 5 ILE A O 17
ATOM 17864 N N . ASN A 1 6 ? -3.081 1.768 -7.418 1.00 0.00 6 ASN A N 17
ATOM 17865 C CA . ASN A 1 6 ? -4.109 1.320 -8.396 1.00 0.00 6 ASN A CA 17
ATOM 17866 C C . ASN A 1 6 ? -3.794 1.798 -9.833 1.00 0.00 6 ASN A C 17
ATOM 17867 O O . ASN A 1 6 ? -4.703 1.984 -10.657 1.00 0.00 6 ASN A O 17
ATOM 17878 N N . GLY A 1 7 ? -2.488 1.939 -10.140 1.00 0.00 7 GLY A N 17
ATOM 17879 C CA . GLY A 1 7 ? -2.028 2.370 -11.469 1.00 0.00 7 GLY A CA 17
ATOM 17880 C C . GLY A 1 7 ? -1.997 3.888 -11.643 1.00 0.00 7 GLY A C 17
ATOM 17881 O O . GLY A 1 7 ? -1.584 4.386 -12.697 1.00 0.00 7 GLY A O 17
ATOM 17885 N N . GLU A 1 8 ? -2.418 4.625 -10.596 1.00 0.00 8 GLU A N 17
ATOM 17886 C CA . GLU A 1 8 ? -2.492 6.097 -10.589 1.00 0.00 8 GLU A CA 17
ATOM 17887 C C . GLU A 1 8 ? -1.460 6.628 -9.577 1.00 0.00 8 GLU A C 17
ATOM 17888 O O . GLU A 1 8 ? -1.383 6.134 -8.453 1.00 0.00 8 GLU A O 17
ATOM 17900 N N . GLN A 1 9 ? -0.665 7.626 -9.991 1.00 0.00 9 GLN A N 17
ATOM 17901 C CA . GLN A 1 9 ? 0.437 8.168 -9.180 1.00 0.00 9 GLN A CA 17
ATOM 17902 C C . GLN A 1 9 ? -0.091 9.159 -8.118 1.00 0.00 9 GLN A C 17
ATOM 17903 O O . GLN A 1 9 ? -0.738 10.146 -8.466 1.00 0.00 9 GLN A O 17
ATOM 17917 N N . ARG A 1 10 ? 0.190 8.869 -6.832 1.00 0.00 10 ARG A N 17
ATOM 17918 C CA . ARG A 1 10 ? -0.127 9.757 -5.681 1.00 0.00 10 ARG A CA 17
ATOM 17919 C C . ARG A 1 10 ? 1.143 9.943 -4.862 1.00 0.00 10 ARG A C 17
ATOM 17920 O O . ARG A 1 10 ? 1.927 9.021 -4.754 1.00 0.00 10 ARG A O 17
ATOM 17941 N N . GLU A 1 11 ? 1.327 11.123 -4.271 1.00 0.00 11 GLU A N 17
ATOM 17942 C CA . GLU A 1 11 ? 2.439 11.370 -3.336 1.00 0.00 11 GLU A CA 17
ATOM 17943 C C . GLU A 1 11 ? 1.965 11.107 -1.899 1.00 0.00 11 GLU A C 17
ATOM 17944 O O . GLU A 1 11 ? 1.040 11.768 -1.419 1.00 0.00 11 GLU A O 17
ATOM 17956 N N . VAL A 1 12 ? 2.583 10.119 -1.236 1.00 0.00 12 VAL A N 17
ATOM 17957 C CA . VAL A 1 12 ? 2.340 9.809 0.186 1.00 0.00 12 VAL A CA 17
ATOM 17958 C C . VAL A 1 12 ? 3.608 10.105 1.015 1.00 0.00 12 VAL A C 17
ATOM 17959 O O . VAL A 1 12 ? 4.655 10.457 0.458 1.00 0.00 12 VAL A O 17
ATOM 17972 N N . GLN A 1 13 ? 3.484 9.981 2.336 1.00 0.00 13 GLN A N 17
ATOM 17973 C CA . GLN A 1 13 ? 4.599 10.143 3.288 1.00 0.00 13 GLN A CA 17
ATOM 17974 C C . GLN A 1 13 ? 4.358 9.256 4.523 1.00 0.00 13 GLN A C 17
ATOM 17975 O O . GLN A 1 13 ? 4.990 9.438 5.567 1.00 0.00 13 GLN A O 17
ATOM 17989 N N . SER A 1 14 ? 3.465 8.266 4.368 1.00 0.00 14 SER A N 17
ATOM 17990 C CA . SER A 1 14 ? 3.023 7.375 5.455 1.00 0.00 14 SER A CA 17
ATOM 17991 C C . SER A 1 14 ? 4.169 6.500 6.010 1.00 0.00 14 SER A C 17
ATOM 17992 O O . SER A 1 14 ? 4.158 6.141 7.194 1.00 0.00 14 SER A O 17
ATOM 18000 N N . ALA A 1 15 ? 5.129 6.148 5.118 1.00 0.00 15 ALA A N 17
ATOM 18001 C CA . ALA A 1 15 ? 6.339 5.332 5.422 1.00 0.00 15 ALA A CA 17
ATOM 18002 C C . ALA A 1 15 ? 6.013 3.828 5.576 1.00 0.00 15 ALA A C 17
ATOM 18003 O O . ALA A 1 15 ? 6.720 2.983 5.026 1.00 0.00 15 ALA A O 17
ATOM 18010 N N . SER A 1 16 ? 4.959 3.509 6.340 1.00 0.00 16 SER A N 17
ATOM 18011 C CA . SER A 1 16 ? 4.475 2.136 6.546 1.00 0.00 16 SER A CA 17
ATOM 18012 C C . SER A 1 16 ? 3.214 1.896 5.709 1.00 0.00 16 SER A C 17
ATOM 18013 O O . SER A 1 16 ? 2.423 2.825 5.508 1.00 0.00 16 SER A O 17
ATOM 18021 N N . VAL A 1 17 ? 3.042 0.646 5.230 1.00 0.00 17 VAL A N 17
ATOM 18022 C CA . VAL A 1 17 ? 1.844 0.215 4.479 1.00 0.00 17 VAL A CA 17
ATOM 18023 C C . VAL A 1 17 ? 0.600 0.169 5.408 1.00 0.00 17 VAL A C 17
ATOM 18024 O O . VAL A 1 17 ? -0.524 0.414 4.958 1.00 0.00 17 VAL A O 17
ATOM 18037 N N . ALA A 1 18 ? 0.822 -0.124 6.709 1.00 0.00 18 ALA A N 17
ATOM 18038 C CA . ALA A 1 18 ? -0.236 -0.057 7.740 1.00 0.00 18 ALA A CA 17
ATOM 18039 C C . ALA A 1 18 ? -0.738 1.375 7.883 1.00 0.00 18 ALA A C 17
ATOM 18040 O O . ALA A 1 18 ? -1.924 1.638 7.689 1.00 0.00 18 ALA A O 17
ATOM 18047 N N . ALA A 1 19 ? 0.211 2.295 8.158 1.00 0.00 19 ALA A N 17
ATOM 18048 C CA . ALA A 1 19 ? -0.057 3.737 8.274 1.00 0.00 19 ALA A CA 17
ATOM 18049 C C . ALA A 1 19 ? -0.724 4.293 6.998 1.00 0.00 19 ALA A C 17
ATOM 18050 O O . ALA A 1 19 ? -1.566 5.188 7.073 1.00 0.00 19 ALA A O 17
ATOM 18057 N N . LEU A 1 20 ? -0.347 3.713 5.844 1.00 0.00 20 LEU A N 17
ATOM 18058 C CA . LEU A 1 20 ? -0.879 4.092 4.526 1.00 0.00 20 LEU A CA 17
ATOM 18059 C C . LEU A 1 20 ? -2.373 3.762 4.411 1.00 0.00 20 LEU A C 17
ATOM 18060 O O . LEU A 1 20 ? -3.192 4.659 4.233 1.00 0.00 20 LEU A O 17
ATOM 18076 N N . MET A 1 21 ? -2.715 2.467 4.563 1.00 0.00 21 MET A N 17
ATOM 18077 C CA . MET A 1 21 ? -4.094 1.976 4.372 1.00 0.00 21 MET A CA 17
ATOM 18078 C C . MET A 1 21 ? -5.030 2.450 5.506 1.00 0.00 21 MET A C 17
ATOM 18079 O O . MET A 1 21 ? -6.244 2.483 5.321 1.00 0.00 21 MET A O 17
ATOM 18093 N N . THR A 1 22 ? -4.449 2.816 6.670 1.00 0.00 22 THR A N 17
ATOM 18094 C CA . THR A 1 22 ? -5.192 3.457 7.780 1.00 0.00 22 THR A CA 17
ATOM 18095 C C . THR A 1 22 ? -5.600 4.897 7.386 1.00 0.00 22 THR A C 17
ATOM 18096 O O . THR A 1 22 ? -6.746 5.315 7.600 1.00 0.00 22 THR A O 17
ATOM 18107 N N . GLU A 1 23 ? -4.640 5.622 6.773 1.00 0.00 23 GLU A N 17
ATOM 18108 C CA . GLU A 1 23 ? -4.809 7.037 6.392 1.00 0.00 23 GLU A CA 17
ATOM 18109 C C . GLU A 1 23 ? -5.740 7.173 5.170 1.00 0.00 23 GLU A C 17
ATOM 18110 O O . GLU A 1 23 ? -6.476 8.154 5.045 1.00 0.00 23 GLU A O 17
ATOM 18122 N N . LEU A 1 24 ? -5.702 6.161 4.291 1.00 0.00 24 LEU A N 17
ATOM 18123 C CA . LEU A 1 24 ? -6.596 6.065 3.116 1.00 0.00 24 LEU A CA 17
ATOM 18124 C C . LEU A 1 24 ? -7.987 5.538 3.525 1.00 0.00 24 LEU A C 17
ATOM 18125 O O . LEU A 1 24 ? -8.928 5.566 2.718 1.00 0.00 24 LEU A O 17
ATOM 18141 N N . ASP A 1 25 ? -8.087 5.046 4.787 1.00 0.00 25 ASP A N 17
ATOM 18142 C CA . ASP A 1 25 ? -9.329 4.495 5.378 1.00 0.00 25 ASP A CA 17
ATOM 18143 C C . ASP A 1 25 ? -9.809 3.243 4.614 1.00 0.00 25 ASP A C 17
ATOM 18144 O O . ASP A 1 25 ? -11.007 2.963 4.545 1.00 0.00 25 ASP A O 17
ATOM 18153 N N . CYS A 1 26 ? -8.833 2.477 4.101 1.00 0.00 26 CYS A N 17
ATOM 18154 C CA . CYS A 1 26 ? -9.040 1.233 3.333 1.00 0.00 26 CYS A CA 17
ATOM 18155 C C . CYS A 1 26 ? -8.672 0.011 4.199 1.00 0.00 26 CYS A C 17
ATOM 18156 O O . CYS A 1 26 ? -8.112 -0.962 3.697 1.00 0.00 26 CYS A O 17
ATOM 18164 N N . THR A 1 27 ? -8.984 0.061 5.507 1.00 0.00 27 THR A N 17
ATOM 18165 C CA . THR A 1 27 ? -8.592 -1.004 6.461 1.00 0.00 27 THR A CA 17
ATOM 18166 C C . THR A 1 27 ? -9.797 -1.463 7.324 1.00 0.00 27 THR A C 17
ATOM 18167 O O . THR A 1 27 ? -9.620 -2.071 8.386 1.00 0.00 27 THR A O 17
ATOM 18178 N N . ASP A 1 28 ? -11.017 -1.238 6.792 1.00 0.00 28 ASP A N 17
ATOM 18179 C CA . ASP A 1 28 ? -12.303 -1.523 7.486 1.00 0.00 28 ASP A CA 17
ATOM 18180 C C . ASP A 1 28 ? -12.403 -3.008 7.896 1.00 0.00 28 ASP A C 17
ATOM 18181 O O . ASP A 1 28 ? -12.435 -3.338 9.082 1.00 0.00 28 ASP A O 17
ATOM 18190 N N . GLY A 1 29 ? -12.425 -3.889 6.883 1.00 0.00 29 GLY A N 17
ATOM 18191 C CA . GLY A 1 29 ? -12.571 -5.331 7.077 1.00 0.00 29 GLY A CA 17
ATOM 18192 C C . GLY A 1 29 ? -11.689 -6.111 6.120 1.00 0.00 29 GLY A C 17
ATOM 18193 O O . GLY A 1 29 ? -10.467 -6.130 6.289 1.00 0.00 29 GLY A O 17
ATOM 18197 N N . HIS A 1 30 ? -12.298 -6.706 5.081 1.00 0.00 30 HIS A N 17
ATOM 18198 C CA . HIS A 1 30 ? -11.591 -7.535 4.089 1.00 0.00 30 HIS A CA 17
ATOM 18199 C C . HIS A 1 30 ? -10.996 -6.644 2.985 1.00 0.00 30 HIS A C 17
ATOM 18200 O O . HIS A 1 30 ? -11.609 -6.438 1.932 1.00 0.00 30 HIS A O 17
ATOM 18215 N N . TYR A 1 31 ? -9.829 -6.053 3.292 1.00 0.00 31 TYR A N 17
ATOM 18216 C CA . TYR A 1 31 ? -9.065 -5.188 2.377 1.00 0.00 31 TYR A CA 17
ATOM 18217 C C . TYR A 1 31 ? -7.582 -5.568 2.479 1.00 0.00 31 TYR A C 17
ATOM 18218 O O . TYR A 1 31 ? -7.011 -5.541 3.576 1.00 0.00 31 TYR A O 17
ATOM 18236 N N . ALA A 1 32 ? -6.977 -5.924 1.348 1.00 0.00 32 ALA A N 17
ATOM 18237 C CA . ALA A 1 32 ? -5.555 -6.293 1.270 1.00 0.00 32 ALA A CA 17
ATOM 18238 C C . ALA A 1 32 ? -4.813 -5.289 0.379 1.00 0.00 32 ALA A C 17
ATOM 18239 O O . ALA A 1 32 ? -5.416 -4.348 -0.147 1.00 0.00 32 ALA A O 17
ATOM 18246 N N . VAL A 1 33 ? -3.508 -5.505 0.204 1.00 0.00 33 VAL A N 17
ATOM 18247 C CA . VAL A 1 33 ? -2.660 -4.655 -0.651 1.00 0.00 33 VAL A CA 17
ATOM 18248 C C . VAL A 1 33 ? -1.666 -5.529 -1.423 1.00 0.00 33 VAL A C 17
ATOM 18249 O O . VAL A 1 33 ? -1.220 -6.551 -0.911 1.00 0.00 33 VAL A O 17
ATOM 18262 N N . ALA A 1 34 ? -1.338 -5.127 -2.652 1.00 0.00 34 ALA A N 17
ATOM 18263 C CA . ALA A 1 34 ? -0.282 -5.749 -3.438 1.00 0.00 34 ALA A CA 17
ATOM 18264 C C . ALA A 1 34 ? 0.789 -4.689 -3.690 1.00 0.00 34 ALA A C 17
ATOM 18265 O O . ALA A 1 34 ? 0.637 -3.840 -4.567 1.00 0.00 34 ALA A O 17
ATOM 18272 N N . LEU A 1 35 ? 1.852 -4.732 -2.884 1.00 0.00 35 LEU A N 17
ATOM 18273 C CA . LEU A 1 35 ? 2.988 -3.806 -2.992 1.00 0.00 35 LEU A CA 17
ATOM 18274 C C . LEU A 1 35 ? 4.025 -4.432 -3.925 1.00 0.00 35 LEU A C 17
ATOM 18275 O O . LEU A 1 35 ? 4.525 -5.515 -3.628 1.00 0.00 35 LEU A O 17
ATOM 18291 N N . ASN A 1 36 ? 4.327 -3.753 -5.056 1.00 0.00 36 ASN A N 17
ATOM 18292 C CA . ASN A 1 36 ? 5.235 -4.269 -6.117 1.00 0.00 36 ASN A CA 17
ATOM 18293 C C . ASN A 1 36 ? 4.754 -5.638 -6.658 1.00 0.00 36 ASN A C 17
ATOM 18294 O O . ASN A 1 36 ? 5.573 -6.485 -7.039 1.00 0.00 36 ASN A O 17
ATOM 18305 N N . TYR A 1 37 ? 3.407 -5.813 -6.684 1.00 0.00 37 TYR A N 17
ATOM 18306 C CA . TYR A 1 37 ? 2.715 -7.062 -7.108 1.00 0.00 37 TYR A CA 17
ATOM 18307 C C . TYR A 1 37 ? 2.933 -8.223 -6.102 1.00 0.00 37 TYR A C 17
ATOM 18308 O O . TYR A 1 37 ? 2.663 -9.386 -6.411 1.00 0.00 37 TYR A O 17
ATOM 18326 N N . ASP A 1 38 ? 3.405 -7.890 -4.893 1.00 0.00 38 ASP A N 17
ATOM 18327 C CA . ASP A 1 38 ? 3.535 -8.832 -3.768 1.00 0.00 38 ASP A CA 17
ATOM 18328 C C . ASP A 1 38 ? 2.479 -8.468 -2.722 1.00 0.00 38 ASP A C 17
ATOM 18329 O O . ASP A 1 38 ? 2.520 -7.372 -2.153 1.00 0.00 38 ASP A O 17
ATOM 18338 N N . VAL A 1 39 ? 1.529 -9.379 -2.484 1.00 0.00 39 VAL A N 17
ATOM 18339 C CA . VAL A 1 39 ? 0.403 -9.143 -1.580 1.00 0.00 39 VAL A CA 17
ATOM 18340 C C . VAL A 1 39 ? 0.864 -9.271 -0.125 1.00 0.00 39 VAL A C 17
ATOM 18341 O O . VAL A 1 39 ? 1.355 -10.326 0.282 1.00 0.00 39 VAL A O 17
ATOM 18354 N N . VAL A 1 40 ? 0.691 -8.190 0.644 1.00 0.00 40 VAL A N 17
ATOM 18355 C CA . VAL A 1 40 ? 1.198 -8.083 2.020 1.00 0.00 40 VAL A CA 17
ATOM 18356 C C . VAL A 1 40 ? 0.034 -8.302 3.022 1.00 0.00 40 VAL A C 17
ATOM 18357 O O . VAL A 1 40 ? -1.018 -7.680 2.856 1.00 0.00 40 VAL A O 17
ATOM 18370 N N . PRO A 1 41 ? 0.187 -9.205 4.043 1.00 0.00 41 PRO A N 17
ATOM 18371 C CA . PRO A 1 41 ? -0.823 -9.386 5.122 1.00 0.00 41 PRO A CA 17
ATOM 18372 C C . PRO A 1 41 ? -0.729 -8.278 6.195 1.00 0.00 41 PRO A C 17
ATOM 18373 O O . PRO A 1 41 ? 0.316 -7.621 6.322 1.00 0.00 41 PRO A O 17
ATOM 18384 N N . ARG A 1 42 ? -1.829 -8.102 6.968 1.00 0.00 42 ARG A N 17
ATOM 18385 C CA . ARG A 1 42 ? -1.930 -7.075 8.034 1.00 0.00 42 ARG A CA 17
ATOM 18386 C C . ARG A 1 42 ? -0.758 -7.153 9.029 1.00 0.00 42 ARG A C 17
ATOM 18387 O O . ARG A 1 42 ? -0.172 -6.124 9.384 1.00 0.00 42 ARG A O 17
ATOM 18408 N N . GLY A 1 43 ? -0.409 -8.389 9.429 1.00 0.00 43 GLY A N 17
ATOM 18409 C CA . GLY A 1 43 ? 0.684 -8.643 10.377 1.00 0.00 43 GLY A CA 17
ATOM 18410 C C . GLY A 1 43 ? 2.041 -8.110 9.926 1.00 0.00 43 GLY A C 17
ATOM 18411 O O . GLY A 1 43 ? 2.926 -7.884 10.752 1.00 0.00 43 GLY A O 17
ATOM 18415 N N . LYS A 1 44 ? 2.202 -7.895 8.609 1.00 0.00 44 LYS A N 17
ATOM 18416 C CA . LYS A 1 44 ? 3.453 -7.389 8.015 1.00 0.00 44 LYS A CA 17
ATOM 18417 C C . LYS A 1 44 ? 3.358 -5.900 7.628 1.00 0.00 44 LYS A C 17
ATOM 18418 O O . LYS A 1 44 ? 4.397 -5.261 7.520 1.00 0.00 44 LYS A O 17
ATOM 18437 N N . TRP A 1 45 ? 2.114 -5.372 7.423 1.00 0.00 45 TRP A N 17
ATOM 18438 C CA . TRP A 1 45 ? 1.875 -3.976 6.921 1.00 0.00 45 TRP A CA 17
ATOM 18439 C C . TRP A 1 45 ? 2.743 -2.913 7.665 1.00 0.00 45 TRP A C 17
ATOM 18440 O O . TRP A 1 45 ? 3.279 -1.988 7.038 1.00 0.00 45 TRP A O 17
ATOM 18461 N N . ASP A 1 46 ? 2.840 -3.067 9.002 1.00 0.00 46 ASP A N 17
ATOM 18462 C CA . ASP A 1 46 ? 3.654 -2.192 9.880 1.00 0.00 46 ASP A CA 17
ATOM 18463 C C . ASP A 1 46 ? 5.143 -2.250 9.502 1.00 0.00 46 ASP A C 17
ATOM 18464 O O . ASP A 1 46 ? 5.790 -1.216 9.314 1.00 0.00 46 ASP A O 17
ATOM 18473 N N . GLU A 1 47 ? 5.664 -3.471 9.369 1.00 0.00 47 GLU A N 17
ATOM 18474 C CA . GLU A 1 47 ? 7.087 -3.729 9.079 1.00 0.00 47 GLU A CA 17
ATOM 18475 C C . GLU A 1 47 ? 7.422 -3.500 7.592 1.00 0.00 47 GLU A C 17
ATOM 18476 O O . GLU A 1 47 ? 8.596 -3.370 7.230 1.00 0.00 47 GLU A O 17
ATOM 18488 N N . THR A 1 48 ? 6.382 -3.424 6.742 1.00 0.00 48 THR A N 17
ATOM 18489 C CA . THR A 1 48 ? 6.540 -3.304 5.291 1.00 0.00 48 THR A CA 17
ATOM 18490 C C . THR A 1 48 ? 6.571 -1.806 4.917 1.00 0.00 48 THR A C 17
ATOM 18491 O O . THR A 1 48 ? 5.600 -1.093 5.200 1.00 0.00 48 THR A O 17
ATOM 18502 N N . PRO A 1 49 ? 7.706 -1.302 4.336 1.00 0.00 49 PRO A N 17
ATOM 18503 C CA . PRO A 1 49 ? 7.857 0.128 3.978 1.00 0.00 49 PRO A CA 17
ATOM 18504 C C . PRO A 1 49 ? 7.237 0.475 2.599 1.00 0.00 49 PRO A C 17
ATOM 18505 O O . PRO A 1 49 ? 7.054 -0.397 1.746 1.00 0.00 49 PRO A O 17
ATOM 18516 N N . VAL A 1 50 ? 6.927 1.767 2.404 1.00 0.00 50 VAL A N 17
ATOM 18517 C CA . VAL A 1 50 ? 6.405 2.311 1.139 1.00 0.00 50 VAL A CA 17
ATOM 18518 C C . VAL A 1 50 ? 7.558 3.036 0.410 1.00 0.00 50 VAL A C 17
ATOM 18519 O O . VAL A 1 50 ? 8.306 3.783 1.047 1.00 0.00 50 VAL A O 17
ATOM 18532 N N . THR 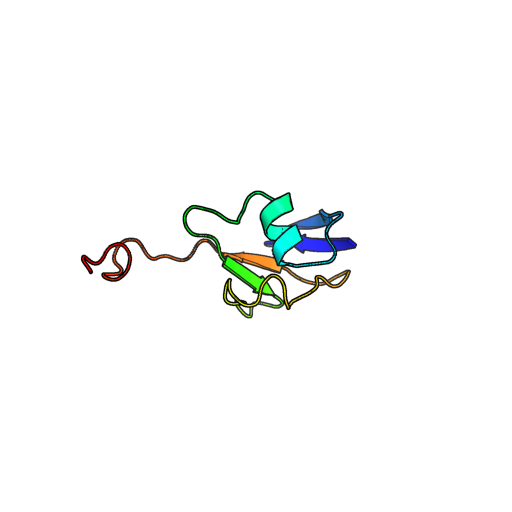A 1 51 ? 7.692 2.824 -0.907 1.00 0.00 51 THR A N 17
ATOM 18533 C CA . THR A 1 51 ? 8.873 3.247 -1.691 1.00 0.00 51 THR A CA 17
ATOM 18534 C C . THR A 1 51 ? 8.472 4.209 -2.832 1.00 0.00 51 THR A C 17
ATOM 18535 O O . THR A 1 51 ? 7.377 4.109 -3.375 1.00 0.00 51 THR A O 17
ATOM 18546 N N . ALA A 1 52 ? 9.365 5.154 -3.173 1.00 0.00 52 ALA A N 17
ATOM 18547 C CA . ALA A 1 52 ? 9.168 6.079 -4.296 1.00 0.00 52 ALA A CA 17
ATOM 18548 C C . ALA A 1 52 ? 9.109 5.323 -5.644 1.00 0.00 52 ALA A C 17
ATOM 18549 O O . ALA A 1 52 ? 10.108 4.727 -6.074 1.00 0.00 52 ALA A O 17
ATOM 18556 N N . GLY A 1 53 ? 7.929 5.354 -6.294 1.00 0.00 53 GLY A N 17
ATOM 18557 C CA . GLY A 1 53 ? 7.726 4.732 -7.606 1.00 0.00 53 GLY A CA 17
ATOM 18558 C C . GLY A 1 53 ? 7.501 3.233 -7.527 1.00 0.00 53 GLY A C 17
ATOM 18559 O O . GLY A 1 53 ? 7.907 2.495 -8.432 1.00 0.00 53 GLY A O 17
ATOM 18563 N N . ASP A 1 54 ? 6.861 2.777 -6.440 1.00 0.00 54 ASP A N 17
ATOM 18564 C CA . ASP A 1 54 ? 6.460 1.363 -6.280 1.00 0.00 54 ASP A CA 17
ATOM 18565 C C . ASP A 1 54 ? 5.144 1.075 -7.035 1.00 0.00 54 ASP A C 17
ATOM 18566 O O . ASP A 1 54 ? 4.520 1.995 -7.577 1.00 0.00 54 ASP A O 17
ATOM 18575 N N . GLU A 1 55 ? 4.719 -0.198 -7.050 1.00 0.00 55 GLU A N 17
ATOM 18576 C CA . GLU A 1 55 ? 3.453 -0.606 -7.686 1.00 0.00 55 GLU A CA 17
ATOM 18577 C C . GLU A 1 55 ? 2.453 -1.117 -6.621 1.00 0.00 55 GLU A C 17
ATOM 18578 O O . GLU A 1 55 ? 2.348 -2.325 -6.377 1.00 0.00 55 GLU A O 17
ATOM 18590 N N . ILE A 1 56 ? 1.744 -0.178 -5.971 1.00 0.00 56 ILE A N 17
ATOM 18591 C CA . ILE A 1 56 ? 0.708 -0.486 -4.965 1.00 0.00 56 ILE A CA 17
ATOM 18592 C C . ILE A 1 56 ? -0.635 -0.756 -5.685 1.00 0.00 56 ILE A C 17
ATOM 18593 O O . ILE A 1 56 ? -0.952 -0.109 -6.686 1.00 0.00 56 ILE A O 17
ATOM 18609 N N . GLU A 1 57 ? -1.393 -1.737 -5.183 1.00 0.00 57 GLU A N 17
ATOM 18610 C CA . GLU A 1 57 ? -2.745 -2.051 -5.656 1.00 0.00 57 GLU A CA 17
ATOM 18611 C C . GLU A 1 57 ? -3.589 -2.417 -4.429 1.00 0.00 57 GLU A C 17
ATOM 18612 O O . GLU A 1 57 ? -3.325 -3.428 -3.782 1.00 0.00 57 GLU A O 17
ATOM 18624 N N . ILE A 1 58 ? -4.575 -1.577 -4.077 1.00 0.00 58 ILE A N 17
ATOM 18625 C CA . ILE A 1 58 ? -5.456 -1.838 -2.933 1.00 0.00 58 ILE A CA 17
ATOM 18626 C C . ILE A 1 58 ? -6.485 -2.895 -3.348 1.00 0.00 58 ILE A C 17
ATOM 18627 O O . ILE A 1 58 ? -7.392 -2.625 -4.148 1.00 0.00 58 ILE A O 17
ATOM 18643 N N . LEU A 1 59 ? -6.274 -4.110 -2.845 1.00 0.00 59 LEU A N 17
ATOM 18644 C CA . LEU A 1 59 ? -7.157 -5.246 -3.084 1.00 0.00 59 LEU A CA 17
ATOM 18645 C C . LEU A 1 59 ? -8.391 -5.157 -2.179 1.00 0.00 59 LEU A C 17
ATOM 18646 O O . LEU A 1 59 ? -8.291 -4.794 -1.004 1.00 0.00 59 LEU A O 17
ATOM 18662 N N . THR A 1 60 ? -9.555 -5.464 -2.754 1.00 0.00 60 THR A N 17
ATOM 18663 C CA . THR A 1 60 ? -10.798 -5.691 -2.012 1.00 0.00 60 THR A CA 17
ATOM 18664 C C . THR A 1 60 ? -11.229 -7.150 -2.268 1.00 0.00 60 THR A C 17
ATOM 18665 O O . THR A 1 60 ? -11.978 -7.414 -3.213 1.00 0.00 60 THR A O 17
ATOM 18676 N N . PRO A 1 61 ? -10.679 -8.142 -1.489 1.00 0.00 61 PRO A N 17
ATOM 18677 C CA . PRO A 1 61 ? -10.998 -9.573 -1.690 1.00 0.00 61 PRO A CA 17
ATOM 18678 C C . PRO A 1 61 ? -12.502 -9.873 -1.479 1.00 0.00 61 PRO A C 17
ATOM 18679 O O . PRO A 1 61 ? -13.042 -9.674 -0.374 1.00 0.00 61 PRO A O 17
ATOM 18690 N N . ARG A 1 62 ? -13.156 -10.316 -2.567 1.00 0.00 62 ARG A N 17
ATOM 18691 C CA . ARG A 1 62 ? -14.553 -10.740 -2.574 1.00 0.00 62 ARG A CA 17
ATOM 18692 C C . ARG A 1 62 ? -14.825 -11.494 -3.892 1.00 0.00 62 ARG A C 17
ATOM 18693 O O . ARG A 1 62 ? -14.829 -12.734 -3.909 1.00 0.00 62 ARG A O 17
ATOM 18714 N N . GLN A 1 63 ? -15.031 -10.708 -4.992 1.00 0.00 63 GLN A N 17
ATOM 18715 C CA . GLN A 1 63 ? -15.232 -11.198 -6.377 1.00 0.00 63 GLN A CA 17
ATOM 18716 C C . GLN A 1 63 ? -16.618 -11.872 -6.516 1.00 0.00 63 GLN A C 17
ATOM 18717 O O . GLN A 1 63 ? -17.555 -11.287 -7.090 1.00 0.00 63 GLN A O 17
ATOM 18731 N N . GLY A 1 64 ? -16.730 -13.104 -5.978 1.00 0.00 64 GLY A N 17
ATOM 18732 C CA . GLY A 1 64 ? -17.986 -13.853 -5.963 1.00 0.00 64 GLY A CA 17
ATOM 18733 C C . GLY A 1 64 ? -18.502 -14.238 -7.356 1.00 0.00 64 GLY A C 17
ATOM 18734 O O . GLY A 1 64 ? -17.751 -14.213 -8.341 1.00 0.00 64 GLY A O 17
ATOM 18738 N N . GLY A 1 65 ? -19.785 -14.621 -7.419 1.00 0.00 65 GLY A N 17
ATOM 18739 C CA . GLY A 1 65 ? -20.472 -14.955 -8.666 1.00 0.00 65 GLY A CA 17
ATOM 18740 C C . GLY A 1 65 ? -21.240 -13.765 -9.192 1.00 0.00 65 GLY A C 17
ATOM 18741 O O . GLY A 1 65 ? -22.468 -13.702 -9.050 1.00 0.00 65 GLY A O 17
ATOM 18745 N N . LEU A 1 66 ? -20.494 -12.830 -9.806 1.00 0.00 66 LEU A N 17
ATOM 18746 C CA . LEU A 1 66 ? -20.991 -11.529 -10.257 1.00 0.00 66 LEU A CA 17
ATOM 18747 C C . LEU A 1 66 ? -21.494 -10.693 -9.061 1.00 0.00 66 LEU A C 17
ATOM 18748 O O . LEU A 1 66 ? -22.700 -10.673 -8.768 1.00 0.00 66 LEU A O 17
ATOM 18764 N N . GLU A 1 67 ? -20.536 -10.050 -8.361 1.00 0.00 67 GLU A N 17
ATOM 18765 C CA . GLU A 1 67 ? -20.792 -9.171 -7.206 1.00 0.00 67 GLU A CA 17
ATOM 18766 C C . GLU A 1 67 ? -21.873 -8.109 -7.532 1.00 0.00 67 GLU A C 17
ATOM 18767 O O . GLU A 1 67 ? -21.832 -7.468 -8.590 1.00 0.00 67 GLU A O 17
ATOM 18779 N N . HIS A 1 68 ? -22.833 -7.938 -6.612 1.00 0.00 68 HIS A N 17
ATOM 18780 C CA . HIS A 1 68 ? -24.023 -7.108 -6.834 1.00 0.00 68 HIS A CA 17
ATOM 18781 C C . HIS A 1 68 ? -23.689 -5.615 -6.647 1.00 0.00 68 HIS A C 17
ATOM 18782 O O . HIS A 1 68 ? -23.689 -5.096 -5.527 1.00 0.00 68 HIS A O 17
ATOM 18797 N N . HIS A 1 69 ? -23.325 -4.964 -7.755 1.00 0.00 69 HIS A N 17
ATOM 18798 C CA . HIS A 1 69 ? -23.160 -3.498 -7.843 1.00 0.00 69 HIS A CA 17
ATOM 18799 C C . HIS A 1 69 ? -24.195 -2.923 -8.845 1.00 0.00 69 HIS A C 17
ATOM 18800 O O . HIS A 1 69 ? -24.273 -1.704 -9.039 1.00 0.00 69 HIS A O 17
ATOM 18815 N N . HIS A 1 70 ? -25.012 -3.831 -9.446 1.00 0.00 70 HIS A N 17
ATOM 18816 C CA . HIS A 1 70 ? -26.024 -3.506 -10.478 1.00 0.00 70 HIS A CA 17
ATOM 18817 C C . HIS A 1 70 ? -25.351 -2.994 -11.774 1.00 0.00 70 HIS A C 17
ATOM 18818 O O . HIS A 1 70 ? -24.971 -1.815 -11.855 1.00 0.00 70 HIS A O 17
ATOM 18833 N N . HIS A 1 71 ? -25.207 -3.894 -12.768 1.00 0.00 71 HIS A N 17
ATOM 18834 C CA . HIS A 1 71 ? -24.611 -3.567 -14.076 1.00 0.00 71 HIS A CA 17
ATOM 18835 C C . HIS A 1 71 ? -25.463 -2.521 -14.816 1.00 0.00 71 HIS A C 17
ATOM 18836 O O . HIS A 1 71 ? -26.683 -2.677 -14.957 1.00 0.00 71 HIS A O 17
ATOM 18851 N N . HIS A 1 72 ? -24.787 -1.451 -15.254 1.00 0.00 72 HIS A N 17
ATOM 18852 C CA . HIS A 1 72 ? -25.390 -0.343 -16.010 1.00 0.00 72 HIS A CA 17
ATOM 18853 C C . HIS A 1 72 ? -25.534 -0.758 -17.486 1.00 0.00 72 HIS A C 17
ATOM 18854 O O . HIS A 1 72 ? -24.677 -0.454 -18.333 1.00 0.00 72 HIS A O 17
ATOM 18869 N N . HIS A 1 73 ? -26.602 -1.520 -17.755 1.00 0.00 73 HIS A N 17
ATOM 18870 C CA . HIS A 1 73 ? -26.882 -2.121 -19.068 1.00 0.00 73 HIS A CA 17
ATOM 18871 C C . HIS A 1 73 ? -28.409 -2.338 -19.204 1.00 0.00 73 HIS A C 17
ATOM 18872 O O . HIS A 1 73 ? -29.000 -2.963 -18.306 1.00 0.00 73 HIS A O 17
ATOM 18888 N N . MET A 1 1 ? 6.421 10.850 -0.781 1.00 0.00 1 MET A N 18
ATOM 18889 C CA . MET A 1 1 ? 6.846 9.881 -1.791 1.00 0.00 1 MET A CA 18
ATOM 18890 C C . MET A 1 1 ? 5.727 9.642 -2.818 1.00 0.00 1 MET A C 18
ATOM 18891 O O . MET A 1 1 ? 4.596 9.310 -2.458 1.00 0.00 1 MET A O 18
ATOM 18907 N N . LEU A 1 2 ? 6.063 9.819 -4.106 1.00 0.00 2 LEU A N 18
ATOM 18908 C CA . LEU A 1 2 ? 5.145 9.599 -5.233 1.00 0.00 2 LEU A CA 18
ATOM 18909 C C . LEU A 1 2 ? 5.081 8.094 -5.524 1.00 0.00 2 LEU A C 18
ATOM 18910 O O . LEU A 1 2 ? 5.971 7.551 -6.176 1.00 0.00 2 LEU A O 18
ATOM 18926 N N . VAL A 1 3 ? 4.051 7.421 -4.993 1.00 0.00 3 VAL A N 18
ATOM 18927 C CA . VAL A 1 3 ? 3.866 5.955 -5.120 1.00 0.00 3 VAL A CA 18
ATOM 18928 C C . VAL A 1 3 ? 2.662 5.659 -6.023 1.00 0.00 3 VAL A C 18
ATOM 18929 O O . VAL A 1 3 ? 1.692 6.410 -6.021 1.00 0.00 3 VAL A O 18
ATOM 18942 N N . THR A 1 4 ? 2.730 4.570 -6.804 1.00 0.00 4 THR A N 18
ATOM 18943 C CA . THR A 1 4 ? 1.682 4.230 -7.773 1.00 0.00 4 THR A CA 18
ATOM 18944 C C . THR A 1 4 ? 0.544 3.470 -7.063 1.00 0.00 4 THR A C 18
ATOM 18945 O O . THR A 1 4 ? 0.646 2.267 -6.832 1.00 0.00 4 THR A O 18
ATOM 18956 N N . ILE A 1 5 ? -0.546 4.189 -6.727 1.00 0.00 5 ILE A N 18
ATOM 18957 C CA . ILE A 1 5 ? -1.701 3.617 -6.002 1.00 0.00 5 ILE A CA 18
ATOM 18958 C C . ILE A 1 5 ? -2.778 3.204 -7.020 1.00 0.00 5 ILE A C 18
ATOM 18959 O O . ILE A 1 5 ? -3.396 4.067 -7.651 1.00 0.00 5 ILE A O 18
ATOM 18975 N N . ASN A 1 6 ? -2.942 1.874 -7.194 1.00 0.00 6 ASN A N 18
ATOM 18976 C CA . ASN A 1 6 ? -3.947 1.257 -8.093 1.00 0.00 6 ASN A CA 18
ATOM 18977 C C . ASN A 1 6 ? -3.723 1.685 -9.560 1.00 0.00 6 ASN A C 18
ATOM 18978 O O . ASN A 1 6 ? -4.671 1.851 -10.329 1.00 0.00 6 ASN A O 18
ATOM 18989 N N . GLY A 1 7 ? -2.438 1.829 -9.935 1.00 0.00 7 GLY A N 18
ATOM 18990 C CA . GLY A 1 7 ? -2.049 2.227 -11.294 1.00 0.00 7 GLY A CA 18
ATOM 18991 C C . GLY A 1 7 ? -2.008 3.742 -11.498 1.00 0.00 7 GLY A C 18
ATOM 18992 O O . GLY A 1 7 ? -1.609 4.212 -12.570 1.00 0.00 7 GLY A O 18
ATOM 18996 N N . GLU A 1 8 ? -2.402 4.503 -10.462 1.00 0.00 8 GLU A N 18
ATOM 18997 C CA . GLU A 1 8 ? -2.450 5.977 -10.491 1.00 0.00 8 GLU A CA 18
ATOM 18998 C C . GLU A 1 8 ? -1.483 6.523 -9.431 1.00 0.00 8 GLU A C 18
ATOM 18999 O O . GLU A 1 8 ? -1.724 6.355 -8.231 1.00 0.00 8 GLU A O 18
ATOM 19011 N N . GLN A 1 9 ? -0.387 7.149 -9.875 1.00 0.00 9 GLN A N 18
ATOM 19012 C CA . GLN A 1 9 ? 0.652 7.688 -8.983 1.00 0.00 9 GLN A CA 18
ATOM 19013 C C . GLN A 1 9 ? 0.098 8.855 -8.136 1.00 0.00 9 GLN A C 18
ATOM 19014 O O . GLN A 1 9 ? -0.347 9.872 -8.682 1.00 0.00 9 GLN A O 18
ATOM 19028 N N . ARG A 1 10 ? 0.118 8.666 -6.810 1.00 0.00 10 ARG A N 18
ATOM 19029 C CA . ARG A 1 10 ? -0.288 9.653 -5.803 1.00 0.00 10 ARG A CA 18
ATOM 19030 C C . ARG A 1 10 ? 0.895 9.914 -4.863 1.00 0.00 10 ARG A C 18
ATOM 19031 O O . ARG A 1 10 ? 1.613 8.979 -4.489 1.00 0.00 10 ARG A O 18
ATOM 19052 N N . GLU A 1 11 ? 1.085 11.180 -4.486 1.00 0.00 11 GLU A N 18
ATOM 19053 C CA . GLU A 1 11 ? 2.087 11.577 -3.498 1.00 0.00 11 GLU A CA 18
ATOM 19054 C C . GLU A 1 11 ? 1.489 11.338 -2.098 1.00 0.00 11 GLU A C 18
ATOM 19055 O O . GLU A 1 11 ? 0.391 11.821 -1.805 1.00 0.00 11 GLU A O 18
ATOM 19067 N N . VAL A 1 12 ? 2.197 10.563 -1.253 1.00 0.00 12 VAL A N 18
ATOM 19068 C CA . VAL A 1 12 ? 1.767 10.242 0.127 1.00 0.00 12 VAL A CA 18
ATOM 19069 C C . VAL A 1 12 ? 2.923 10.468 1.120 1.00 0.00 12 VAL A C 18
ATOM 19070 O O . VAL A 1 12 ? 4.094 10.390 0.749 1.00 0.00 12 VAL A O 18
ATOM 19083 N N . GLN A 1 13 ? 2.577 10.719 2.391 1.00 0.00 13 GLN A N 18
ATOM 19084 C CA . GLN A 1 13 ? 3.563 10.991 3.460 1.00 0.00 13 GLN A CA 18
ATOM 19085 C C . GLN A 1 13 ? 3.970 9.687 4.181 1.00 0.00 13 GLN A C 18
ATOM 19086 O O . GLN A 1 13 ? 5.079 9.586 4.725 1.00 0.00 13 GLN A O 18
ATOM 19100 N N . SER A 1 14 ? 3.070 8.690 4.151 1.00 0.00 14 SER A N 18
ATOM 19101 C CA . SER A 1 14 ? 3.253 7.419 4.867 1.00 0.00 14 SER A CA 18
ATOM 19102 C C . SER A 1 14 ? 4.353 6.547 4.222 1.00 0.00 14 SER A C 18
ATOM 19103 O O . SER A 1 14 ? 4.214 6.099 3.080 1.00 0.00 14 SER A O 18
ATOM 19111 N N . ALA A 1 15 ? 5.443 6.333 4.987 1.00 0.00 15 ALA A N 18
ATOM 19112 C CA . ALA A 1 15 ? 6.556 5.421 4.622 1.00 0.00 15 ALA A CA 18
ATOM 19113 C C . ALA A 1 15 ? 6.364 4.017 5.244 1.00 0.00 15 ALA A C 18
ATOM 19114 O O . ALA A 1 15 ? 7.285 3.200 5.249 1.00 0.00 15 ALA A O 18
ATOM 19121 N N . SER A 1 16 ? 5.152 3.757 5.756 1.00 0.00 16 SER A N 18
ATOM 19122 C CA . SER A 1 16 ? 4.716 2.445 6.276 1.00 0.00 16 SER A CA 18
ATOM 19123 C C . SER A 1 16 ? 3.391 2.079 5.611 1.00 0.00 16 SER A C 18
ATOM 19124 O O . SER A 1 16 ? 2.532 2.945 5.462 1.00 0.00 16 SER A O 18
ATOM 19132 N N . VAL A 1 17 ? 3.240 0.797 5.214 1.00 0.00 17 VAL A N 18
ATOM 19133 C CA . VAL A 1 17 ? 2.018 0.292 4.555 1.00 0.00 17 VAL A CA 18
ATOM 19134 C C . VAL A 1 17 ? 0.827 0.286 5.537 1.00 0.00 17 VAL A C 18
ATOM 19135 O O . VAL A 1 17 ? -0.314 0.527 5.126 1.00 0.00 17 VAL A O 18
ATOM 19148 N N . ALA A 1 18 ? 1.102 0.016 6.837 1.00 0.00 18 ALA A N 18
ATOM 19149 C CA . ALA A 1 18 ? 0.086 0.086 7.905 1.00 0.00 18 ALA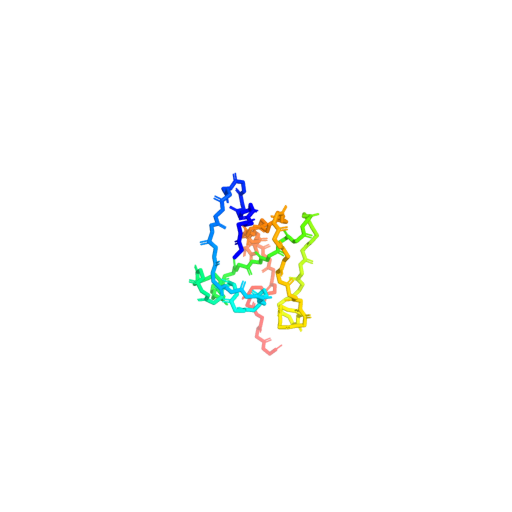 A CA 18
ATOM 19150 C C . ALA A 1 18 ? -0.522 1.490 7.972 1.00 0.00 18 ALA A C 18
ATOM 19151 O O . ALA A 1 18 ? -1.736 1.655 7.809 1.00 0.00 18 ALA A O 18
ATOM 19158 N N . ALA A 1 19 ? 0.363 2.494 8.157 1.00 0.00 19 ALA A N 18
ATOM 19159 C CA . ALA A 1 19 ? -0.024 3.911 8.236 1.00 0.00 19 ALA A CA 18
ATOM 19160 C C . ALA A 1 19 ? -0.648 4.398 6.920 1.00 0.00 19 ALA A C 18
ATOM 19161 O O . ALA A 1 19 ? -1.537 5.248 6.937 1.00 0.00 19 ALA A O 18
ATOM 19168 N N . LEU A 1 20 ? -0.163 3.843 5.789 1.00 0.00 20 LEU A N 18
ATOM 19169 C CA . LEU A 1 20 ? -0.624 4.217 4.447 1.00 0.00 20 LEU A CA 18
ATOM 19170 C C . LEU A 1 20 ? -2.092 3.846 4.276 1.00 0.00 20 LEU A C 18
ATOM 19171 O O . LEU A 1 20 ? -2.916 4.704 3.989 1.00 0.00 20 LEU A O 18
ATOM 19187 N N . MET A 1 21 ? -2.414 2.565 4.501 1.00 0.00 21 MET A N 18
ATOM 19188 C CA . MET A 1 21 ? -3.777 2.053 4.344 1.00 0.00 21 MET A CA 18
ATOM 19189 C C . MET A 1 21 ? -4.708 2.609 5.439 1.00 0.00 21 MET A C 18
ATOM 19190 O O . MET A 1 21 ? -5.901 2.712 5.223 1.00 0.00 21 MET A O 18
ATOM 19204 N N . THR A 1 22 ? -4.153 2.984 6.610 1.00 0.00 22 THR A N 18
ATOM 19205 C CA . THR A 1 22 ? -4.922 3.686 7.663 1.00 0.00 22 THR A CA 18
ATOM 19206 C C . THR A 1 22 ? -5.321 5.104 7.190 1.00 0.00 22 THR A C 18
ATOM 19207 O O . THR A 1 22 ? -6.454 5.553 7.417 1.00 0.00 22 THR A O 18
ATOM 19218 N N . GLU A 1 23 ? -4.380 5.766 6.485 1.00 0.00 23 GLU A N 18
ATOM 19219 C CA . GLU A 1 23 ? -4.563 7.117 5.931 1.00 0.00 23 GLU A CA 18
ATOM 19220 C C . GLU A 1 23 ? -5.590 7.097 4.779 1.00 0.00 23 GLU A C 18
ATOM 19221 O O . GLU A 1 23 ? -6.437 7.991 4.664 1.00 0.00 23 GLU A O 18
ATOM 19233 N N . LEU A 1 24 ? -5.521 6.029 3.957 1.00 0.00 24 LEU A N 18
ATOM 19234 C CA . LEU A 1 24 ? -6.341 5.869 2.734 1.00 0.00 24 LEU A CA 18
ATOM 19235 C C . LEU A 1 24 ? -7.718 5.215 3.038 1.00 0.00 24 LEU A C 18
ATOM 19236 O O . LEU A 1 24 ? -8.468 4.905 2.105 1.00 0.00 24 LEU A O 18
ATOM 19252 N N . ASP A 1 25 ? -8.020 5.006 4.349 1.00 0.00 25 ASP A N 18
ATOM 19253 C CA . ASP A 1 25 ? -9.303 4.420 4.833 1.00 0.00 25 ASP A CA 18
ATOM 19254 C C . ASP A 1 25 ? -9.531 3.009 4.225 1.00 0.00 25 ASP A C 18
ATOM 19255 O O . ASP A 1 25 ? -10.612 2.652 3.758 1.00 0.00 25 ASP A O 18
ATOM 19264 N N . CYS A 1 26 ? -8.450 2.234 4.242 1.00 0.00 26 CYS A N 18
ATOM 19265 C CA . CYS A 1 26 ? -8.384 0.850 3.748 1.00 0.00 26 CYS A CA 18
ATOM 19266 C C . CYS A 1 26 ? -7.893 -0.101 4.866 1.00 0.00 26 CYS A C 18
ATOM 19267 O O . CYS A 1 26 ? -7.462 -1.222 4.592 1.00 0.00 26 CYS A O 18
ATOM 19275 N N . THR A 1 27 ? -7.979 0.344 6.135 1.00 0.00 27 THR A N 18
ATOM 19276 C CA . THR A 1 27 ? -7.567 -0.469 7.308 1.00 0.00 27 THR A CA 18
ATOM 19277 C C . THR A 1 27 ? -8.814 -1.107 7.979 1.00 0.00 27 THR A C 18
ATOM 19278 O O . THR A 1 27 ? -8.799 -1.469 9.164 1.00 0.00 27 THR A O 18
ATOM 19289 N N . ASP A 1 28 ? -9.874 -1.289 7.167 1.00 0.00 28 ASP A N 18
ATOM 19290 C CA . ASP A 1 28 ? -11.160 -1.876 7.600 1.00 0.00 28 ASP A CA 18
ATOM 19291 C C . ASP A 1 28 ? -10.988 -3.341 8.046 1.00 0.00 28 ASP A C 18
ATOM 19292 O O . ASP A 1 28 ? -11.781 -3.844 8.841 1.00 0.00 28 ASP A O 18
ATOM 19301 N N . GLY A 1 29 ? -9.942 -4.005 7.517 1.00 0.00 29 GLY A N 18
ATOM 19302 C CA . GLY A 1 29 ? -9.602 -5.380 7.891 1.00 0.00 29 GLY A CA 18
ATOM 19303 C C . GLY A 1 29 ? -9.723 -6.335 6.721 1.00 0.00 29 GLY A C 18
ATOM 19304 O O . GLY A 1 29 ? -8.847 -7.169 6.492 1.00 0.00 29 GLY A O 18
ATOM 19308 N N . HIS A 1 30 ? -10.808 -6.181 5.949 1.00 0.00 30 HIS A N 18
ATOM 19309 C CA . HIS A 1 30 ? -11.123 -7.077 4.813 1.00 0.00 30 HIS A CA 18
ATOM 19310 C C . HIS A 1 30 ? -10.419 -6.607 3.525 1.00 0.00 30 HIS A C 18
ATOM 19311 O O . HIS A 1 30 ? -10.569 -7.231 2.471 1.00 0.00 30 HIS A O 18
ATOM 19326 N N . TYR A 1 31 ? -9.630 -5.517 3.639 1.00 0.00 31 TYR A N 18
ATOM 19327 C CA . TYR A 1 31 ? -8.784 -5.002 2.549 1.00 0.00 31 TYR A CA 18
ATOM 19328 C C . TYR A 1 31 ? -7.409 -5.674 2.604 1.00 0.00 31 TYR A C 18
ATOM 19329 O O . TYR A 1 31 ? -6.967 -6.146 3.659 1.00 0.00 31 TYR A O 18
ATOM 19347 N N . ALA A 1 32 ? -6.749 -5.687 1.454 1.00 0.00 32 ALA A N 18
ATOM 19348 C CA . ALA A 1 32 ? -5.371 -6.146 1.297 1.00 0.00 32 ALA A CA 18
ATOM 19349 C C . ALA A 1 32 ? -4.619 -5.135 0.431 1.00 0.00 32 ALA A C 18
ATOM 19350 O O . ALA A 1 32 ? -5.220 -4.215 -0.138 1.00 0.00 32 ALA A O 18
ATOM 19357 N N . VAL A 1 33 ? -3.313 -5.310 0.352 1.00 0.00 33 VAL A N 18
ATOM 19358 C CA . VAL A 1 33 ? -2.434 -4.490 -0.486 1.00 0.00 33 VAL A CA 18
ATOM 19359 C C . VAL A 1 33 ? -1.552 -5.422 -1.319 1.00 0.00 33 VAL A C 18
ATOM 19360 O O . VAL A 1 33 ? -1.288 -6.554 -0.917 1.00 0.00 33 VAL A O 18
ATOM 19373 N N . ALA A 1 34 ? -1.142 -4.949 -2.488 1.00 0.00 34 ALA A N 18
ATOM 19374 C CA . ALA A 1 34 ? -0.200 -5.645 -3.357 1.00 0.00 34 ALA A CA 18
ATOM 19375 C C . ALA A 1 34 ? 0.958 -4.694 -3.654 1.00 0.00 34 ALA A C 18
ATOM 19376 O O . ALA A 1 34 ? 0.839 -3.805 -4.492 1.00 0.00 34 ALA A O 18
ATOM 19383 N N . LEU A 1 35 ? 2.073 -4.885 -2.943 1.00 0.00 35 LEU A N 18
ATOM 19384 C CA . LEU A 1 35 ? 3.281 -4.082 -3.121 1.00 0.00 35 LEU A CA 18
ATOM 19385 C C . LEU A 1 35 ? 4.123 -4.760 -4.202 1.00 0.00 35 LEU A C 18
ATOM 19386 O O . LEU A 1 35 ? 4.655 -5.849 -3.968 1.00 0.00 35 LEU A O 18
ATOM 19402 N N . ASN A 1 36 ? 4.186 -4.121 -5.384 1.00 0.00 36 ASN A N 18
ATOM 19403 C CA . ASN A 1 36 ? 4.824 -4.669 -6.604 1.00 0.00 36 ASN A CA 18
ATOM 19404 C C . ASN A 1 36 ? 4.223 -6.051 -6.940 1.00 0.00 36 ASN A C 18
ATOM 19405 O O . ASN A 1 36 ? 4.953 -7.028 -7.146 1.00 0.00 36 ASN A O 18
ATOM 19416 N N . TYR A 1 37 ? 2.867 -6.113 -6.913 1.00 0.00 37 TYR A N 18
ATOM 19417 C CA . TYR A 1 37 ? 2.048 -7.322 -7.227 1.00 0.00 37 TYR A CA 18
ATOM 19418 C C . TYR A 1 37 ? 2.095 -8.404 -6.108 1.00 0.00 37 TYR A C 18
ATOM 19419 O O . TYR A 1 37 ? 1.304 -9.358 -6.142 1.00 0.00 37 TYR A O 18
ATOM 19437 N N . ASP A 1 38 ? 2.993 -8.245 -5.112 1.00 0.00 38 ASP A N 18
ATOM 19438 C CA . ASP A 1 38 ? 3.099 -9.169 -3.963 1.00 0.00 38 ASP A CA 18
ATOM 19439 C C . ASP A 1 38 ? 2.075 -8.765 -2.896 1.00 0.00 38 ASP A C 18
ATOM 19440 O O . ASP A 1 38 ? 2.169 -7.666 -2.339 1.00 0.00 38 ASP A O 18
ATOM 19449 N N . VAL A 1 39 ? 1.111 -9.655 -2.616 1.00 0.00 39 VAL A N 18
ATOM 19450 C CA . VAL A 1 39 ? 0.049 -9.398 -1.640 1.00 0.00 39 VAL A CA 18
ATOM 19451 C C . VAL A 1 39 ? 0.612 -9.481 -0.213 1.00 0.00 39 VAL A C 18
ATOM 19452 O O . VAL A 1 39 ? 1.083 -10.543 0.215 1.00 0.00 39 VAL A O 18
ATOM 19465 N N . VAL A 1 40 ? 0.548 -8.359 0.504 1.00 0.00 40 VAL A N 18
ATOM 19466 C CA . VAL A 1 40 ? 0.998 -8.246 1.893 1.00 0.00 40 VAL A CA 18
ATOM 19467 C C . VAL A 1 40 ? -0.244 -8.278 2.820 1.00 0.00 40 VAL A C 18
ATOM 19468 O O . VAL A 1 40 ? -1.143 -7.440 2.664 1.00 0.00 40 VAL A O 18
ATOM 19481 N N . PRO A 1 41 ? -0.344 -9.282 3.755 1.00 0.00 41 PRO A N 18
ATOM 19482 C CA . PRO A 1 41 ? -1.426 -9.337 4.777 1.00 0.00 41 PRO A CA 18
ATOM 19483 C C . PRO A 1 41 ? -1.204 -8.318 5.927 1.00 0.00 41 PRO A C 18
ATOM 19484 O O . PRO A 1 41 ? -0.100 -7.777 6.089 1.00 0.00 41 PRO A O 18
ATOM 19495 N N . ARG A 1 42 ? -2.278 -8.098 6.724 1.00 0.00 42 ARG A N 18
ATOM 19496 C CA . ARG A 1 42 ? -2.347 -7.062 7.790 1.00 0.00 42 ARG A CA 18
ATOM 19497 C C . ARG A 1 42 ? -1.179 -7.137 8.792 1.00 0.00 42 ARG A C 18
ATOM 19498 O O . ARG A 1 42 ? -0.628 -6.101 9.196 1.00 0.00 42 ARG A O 18
ATOM 19519 N N . GLY A 1 43 ? -0.823 -8.370 9.176 1.00 0.00 43 GLY A N 18
ATOM 19520 C CA . GLY A 1 43 ? 0.226 -8.628 10.165 1.00 0.00 43 GLY A CA 18
ATOM 19521 C C . GLY A 1 43 ? 1.613 -8.121 9.748 1.00 0.00 43 GLY A C 18
ATOM 19522 O O . GLY A 1 43 ? 2.488 -7.923 10.604 1.00 0.00 43 GLY A O 18
ATOM 19526 N N . LYS A 1 44 ? 1.824 -7.917 8.430 1.00 0.00 44 LYS A N 18
ATOM 19527 C CA . LYS A 1 44 ? 3.112 -7.444 7.891 1.00 0.00 44 LYS A CA 18
ATOM 19528 C C . LYS A 1 44 ? 3.026 -5.999 7.372 1.00 0.00 44 LYS A C 18
ATOM 19529 O O . LYS A 1 44 ? 4.062 -5.448 7.036 1.00 0.00 44 LYS A O 18
ATOM 19548 N N . TRP A 1 45 ? 1.809 -5.389 7.310 1.00 0.00 45 TRP A N 18
ATOM 19549 C CA . TRP A 1 45 ? 1.641 -3.969 6.859 1.00 0.00 45 TRP A CA 18
ATOM 19550 C C . TRP A 1 45 ? 2.580 -3.030 7.654 1.00 0.00 45 TRP A C 18
ATOM 19551 O O . TRP A 1 45 ? 3.188 -2.106 7.102 1.00 0.00 45 TRP A O 18
ATOM 19572 N N . ASP A 1 46 ? 2.667 -3.310 8.963 1.00 0.00 46 ASP A N 18
ATOM 19573 C CA . ASP A 1 46 ? 3.540 -2.599 9.922 1.00 0.00 46 ASP A CA 18
ATOM 19574 C C . ASP A 1 46 ? 5.028 -2.785 9.584 1.00 0.00 46 ASP A C 18
ATOM 19575 O O . ASP A 1 46 ? 5.826 -1.846 9.677 1.00 0.00 46 ASP A O 18
ATOM 19584 N N . GLU A 1 47 ? 5.373 -4.022 9.208 1.00 0.00 47 GLU A N 18
ATOM 19585 C CA . GLU A 1 47 ? 6.756 -4.451 8.923 1.00 0.00 47 GLU A CA 18
ATOM 19586 C C . GLU A 1 47 ? 7.191 -4.123 7.480 1.00 0.00 47 GLU A C 18
ATOM 19587 O O . GLU A 1 47 ? 8.381 -4.234 7.143 1.00 0.00 47 GLU A O 18
ATOM 19599 N N . THR A 1 48 ? 6.226 -3.726 6.638 1.00 0.00 48 THR A N 18
ATOM 19600 C CA . THR A 1 48 ? 6.456 -3.441 5.221 1.00 0.00 48 THR A CA 18
ATOM 19601 C C . THR A 1 48 ? 6.513 -1.915 5.024 1.00 0.00 48 THR A C 18
ATOM 19602 O O . THR A 1 48 ? 5.509 -1.235 5.265 1.00 0.00 48 THR A O 18
ATOM 19613 N N . PRO A 1 49 ? 7.707 -1.341 4.664 1.00 0.00 49 PRO A N 18
ATOM 19614 C CA . PRO A 1 49 ? 7.833 0.102 4.356 1.00 0.00 49 PRO A CA 18
ATOM 19615 C C . PRO A 1 49 ? 7.275 0.464 2.953 1.00 0.00 49 PRO A C 18
ATOM 19616 O O . PRO A 1 49 ? 6.864 -0.409 2.176 1.00 0.00 49 PRO A O 18
ATOM 19627 N N . VAL A 1 50 ? 7.245 1.775 2.672 1.00 0.00 50 VAL A N 18
ATOM 19628 C CA . VAL A 1 50 ? 6.791 2.355 1.392 1.00 0.00 50 VAL A CA 18
ATOM 19629 C C . VAL A 1 50 ? 7.916 3.246 0.828 1.00 0.00 50 VAL A C 18
ATOM 19630 O O . VAL A 1 50 ? 8.641 3.885 1.605 1.00 0.00 50 VAL A O 18
ATOM 19643 N N . THR A 1 51 ? 8.085 3.260 -0.507 1.00 0.00 51 THR A N 18
ATOM 19644 C CA . THR A 1 51 ? 9.045 4.143 -1.208 1.00 0.00 51 THR A CA 18
ATOM 19645 C C . THR A 1 51 ? 8.434 4.627 -2.539 1.00 0.00 51 THR A C 18
ATOM 19646 O O . THR A 1 51 ? 7.604 3.937 -3.140 1.00 0.00 51 THR A O 18
ATOM 19657 N N . ALA A 1 52 ? 8.825 5.847 -2.966 1.00 0.00 52 ALA A N 18
ATOM 19658 C CA . ALA A 1 52 ? 8.363 6.457 -4.229 1.00 0.00 52 ALA A CA 18
ATOM 19659 C C . ALA A 1 52 ? 8.666 5.536 -5.438 1.00 0.00 52 ALA A C 18
ATOM 19660 O O . ALA A 1 52 ? 9.814 5.117 -5.626 1.00 0.00 52 ALA A O 18
ATOM 19667 N N . GLY A 1 53 ? 7.628 5.236 -6.238 1.00 0.00 53 GLY A N 18
ATOM 19668 C CA . GLY A 1 53 ? 7.766 4.418 -7.447 1.00 0.00 53 GLY A CA 18
ATOM 19669 C C . GLY A 1 53 ? 7.078 3.063 -7.367 1.00 0.00 53 GLY A C 18
ATOM 19670 O O . GLY A 1 53 ? 6.774 2.485 -8.411 1.00 0.00 53 GLY A O 18
ATOM 19674 N N . ASP A 1 54 ? 6.827 2.550 -6.143 1.00 0.00 54 ASP A N 18
ATOM 19675 C CA . ASP A 1 54 ? 6.282 1.180 -5.958 1.00 0.00 54 ASP A CA 18
ATOM 19676 C C . ASP A 1 54 ? 4.828 1.056 -6.436 1.00 0.00 54 ASP A C 18
ATOM 19677 O O . ASP A 1 54 ? 4.016 1.973 -6.247 1.00 0.00 54 ASP A O 18
ATOM 19686 N N . GLU A 1 55 ? 4.537 -0.108 -7.045 1.00 0.00 55 GLU A N 18
ATOM 19687 C CA . GLU A 1 55 ? 3.211 -0.474 -7.563 1.00 0.00 55 GLU A CA 18
ATOM 19688 C C . GLU A 1 55 ? 2.330 -0.969 -6.404 1.00 0.00 55 GLU A C 18
ATOM 19689 O O . GLU A 1 55 ? 2.194 -2.177 -6.185 1.00 0.00 55 GLU A O 18
ATOM 19701 N N . ILE A 1 56 ? 1.768 -0.016 -5.654 1.00 0.00 56 ILE A N 18
ATOM 19702 C CA . ILE A 1 56 ? 0.923 -0.300 -4.493 1.00 0.00 56 ILE A CA 18
ATOM 19703 C C . ILE A 1 56 ? -0.542 -0.387 -4.956 1.00 0.00 56 ILE A C 18
ATOM 19704 O O . ILE A 1 56 ? -1.228 0.622 -5.110 1.00 0.00 56 ILE A O 18
ATOM 19720 N N . GLU A 1 57 ? -0.988 -1.617 -5.193 1.00 0.00 57 GLU A N 18
ATOM 19721 C CA . GLU A 1 57 ? -2.353 -1.925 -5.622 1.00 0.00 57 GLU A CA 18
ATOM 19722 C C . GLU A 1 57 ? -3.165 -2.358 -4.399 1.00 0.00 57 GLU A C 18
ATOM 19723 O O . GLU A 1 57 ? -2.980 -3.459 -3.892 1.00 0.00 57 GLU A O 18
ATOM 19735 N N . ILE A 1 58 ? -4.060 -1.486 -3.927 1.00 0.00 58 ILE A N 18
ATOM 19736 C CA . ILE A 1 58 ? -4.916 -1.792 -2.780 1.00 0.00 58 ILE A CA 18
ATOM 19737 C C . ILE A 1 58 ? -6.027 -2.728 -3.257 1.00 0.00 58 ILE A C 18
ATOM 19738 O O . ILE A 1 58 ? -6.925 -2.313 -3.999 1.00 0.00 58 ILE A O 18
ATOM 19754 N N . LEU A 1 59 ? -5.891 -4.002 -2.892 1.00 0.00 59 LEU A N 18
ATOM 19755 C CA . LEU A 1 59 ? -6.840 -5.048 -3.243 1.00 0.00 59 LEU A CA 18
ATOM 19756 C C . LEU A 1 59 ? -8.056 -5.029 -2.311 1.00 0.00 59 LEU A C 18
ATOM 19757 O O . LEU A 1 59 ? -7.944 -4.733 -1.117 1.00 0.00 59 LEU A O 18
ATOM 19773 N N . THR A 1 60 ? -9.218 -5.327 -2.884 1.00 0.00 60 THR A N 18
ATOM 19774 C CA . THR A 1 60 ? -10.400 -5.763 -2.151 1.00 0.00 60 THR A CA 18
ATOM 19775 C C . THR A 1 60 ? -10.640 -7.237 -2.530 1.00 0.00 60 THR A C 18
ATOM 19776 O O . THR A 1 60 ? -11.243 -7.514 -3.585 1.00 0.00 60 THR A O 18
ATOM 19787 N N . PRO A 1 61 ? -10.069 -8.206 -1.729 1.00 0.00 61 PRO A N 18
ATOM 19788 C CA . PRO A 1 61 ? -10.225 -9.663 -1.973 1.00 0.00 61 PRO A CA 18
ATOM 19789 C C . PRO A 1 61 ? -11.700 -10.077 -2.146 1.00 0.00 61 PRO A C 18
ATOM 19790 O O . PRO A 1 61 ? -12.535 -9.739 -1.294 1.00 0.00 61 PRO A O 18
ATOM 19801 N N . ARG A 1 62 ? -11.990 -10.794 -3.258 1.00 0.00 62 ARG A N 18
ATOM 19802 C CA . ARG A 1 62 ? -13.362 -11.202 -3.638 1.00 0.00 62 ARG A CA 18
ATOM 19803 C C . ARG A 1 62 ? -13.976 -12.067 -2.533 1.00 0.00 62 ARG A C 18
ATOM 19804 O O . ARG A 1 62 ? -15.106 -11.836 -2.111 1.00 0.00 62 ARG A O 18
ATOM 19825 N N . GLN A 1 63 ? -13.205 -13.068 -2.078 1.00 0.00 63 GLN A N 18
ATOM 19826 C CA . GLN A 1 63 ? -13.496 -13.823 -0.859 1.00 0.00 63 GLN A CA 18
ATOM 19827 C C . GLN A 1 63 ? -12.753 -13.147 0.306 1.00 0.00 63 GLN A C 18
ATOM 19828 O O . GLN A 1 63 ? -11.597 -13.471 0.593 1.00 0.00 63 GLN A O 18
ATOM 19842 N N . GLY A 1 64 ? -13.407 -12.154 0.921 1.00 0.00 64 GLY A N 18
ATOM 19843 C CA . GLY A 1 64 ? -12.838 -11.401 2.044 1.00 0.00 64 GLY A CA 18
ATOM 19844 C C . GLY A 1 64 ? -13.659 -11.559 3.317 1.00 0.00 64 GLY A C 18
ATOM 19845 O O . GLY A 1 64 ? -13.302 -10.992 4.355 1.00 0.00 64 GLY A O 18
ATOM 19849 N N . GLY A 1 65 ? -14.754 -12.345 3.240 1.00 0.00 65 GLY A N 18
ATOM 19850 C CA . GLY A 1 65 ? -15.658 -12.582 4.369 1.00 0.00 65 GLY A CA 18
ATOM 19851 C C . GLY A 1 65 ? -15.802 -14.070 4.646 1.00 0.00 65 GLY A C 18
ATOM 19852 O O . GLY A 1 65 ? -16.312 -14.808 3.799 1.00 0.00 65 GLY A O 18
ATOM 19856 N N . LEU A 1 66 ? -15.362 -14.504 5.839 1.00 0.00 66 LEU A N 18
ATOM 19857 C CA . LEU A 1 66 ? -15.259 -15.926 6.219 1.00 0.00 66 LEU A CA 18
ATOM 19858 C C . LEU A 1 66 ? -16.663 -16.540 6.442 1.00 0.00 66 LEU A C 18
ATOM 19859 O O . LEU A 1 66 ? -17.212 -16.472 7.548 1.00 0.00 66 LEU A O 18
ATOM 19875 N N . GLU A 1 67 ? -17.234 -17.093 5.351 1.00 0.00 67 GLU A N 18
ATOM 19876 C CA . GLU A 1 67 ? -18.623 -17.613 5.318 1.00 0.00 67 GLU A CA 18
ATOM 19877 C C . GLU A 1 67 ? -18.856 -18.740 6.343 1.00 0.00 67 GLU A C 18
ATOM 19878 O O . GLU A 1 67 ? -19.815 -18.672 7.122 1.00 0.00 67 GLU A O 18
ATOM 19890 N N . HIS A 1 68 ? -18.011 -19.795 6.302 1.00 0.00 68 HIS A N 18
ATOM 19891 C CA . HIS A 1 68 ? -18.104 -20.917 7.267 1.00 0.00 68 HIS A CA 18
ATOM 19892 C C . HIS A 1 68 ? -17.771 -20.425 8.707 1.00 0.00 68 HIS A C 18
ATOM 19893 O O . HIS A 1 68 ? -16.611 -20.201 9.073 1.00 0.00 68 HIS A O 18
ATOM 19908 N N . HIS A 1 69 ? -18.844 -20.206 9.483 1.00 0.00 69 HIS A N 18
ATOM 19909 C CA . HIS A 1 69 ? -18.797 -19.643 10.842 1.00 0.00 69 HIS A CA 18
ATOM 19910 C C . HIS A 1 69 ? -19.954 -20.235 11.657 1.00 0.00 69 HIS A C 18
ATOM 19911 O O . HIS A 1 69 ? -21.097 -19.773 11.546 1.00 0.00 69 HIS A O 18
ATOM 19926 N N . HIS A 1 70 ? -19.643 -21.294 12.430 1.00 0.00 70 HIS A N 18
ATOM 19927 C CA . HIS A 1 70 ? -20.610 -22.039 13.255 1.00 0.00 70 HIS A CA 18
ATOM 19928 C C . HIS A 1 70 ? -19.886 -23.107 14.109 1.00 0.00 70 HIS A C 18
ATOM 19929 O O . HIS A 1 70 ? -20.474 -24.139 14.441 1.00 0.00 70 HIS A O 18
ATOM 19944 N N . HIS A 1 71 ? -18.621 -22.839 14.506 1.00 0.00 71 HIS A N 18
ATOM 19945 C CA . HIS A 1 71 ? -17.797 -23.803 15.284 1.00 0.00 71 HIS A CA 18
ATOM 19946 C C . HIS A 1 71 ? -17.307 -23.177 16.612 1.00 0.00 71 HIS A C 18
ATOM 19947 O O . HIS A 1 71 ? -16.212 -23.494 17.101 1.00 0.00 71 HIS A O 18
ATOM 19962 N N . HIS A 1 72 ? -18.173 -22.320 17.212 1.00 0.00 72 HIS A N 18
ATOM 19963 C CA . HIS A 1 72 ? -17.929 -21.659 18.528 1.00 0.00 72 HIS A CA 18
ATOM 19964 C C . HIS A 1 72 ? -16.752 -20.651 18.458 1.00 0.00 72 HIS A C 18
ATOM 19965 O O . HIS A 1 72 ? -15.984 -20.514 19.418 1.00 0.00 72 HIS A O 18
ATOM 19980 N N . HIS A 1 73 ? -16.645 -19.922 17.331 1.00 0.00 73 HIS A N 18
ATOM 19981 C CA . HIS A 1 73 ? -15.563 -18.936 17.119 1.00 0.00 73 HIS A CA 18
ATOM 19982 C C . HIS A 1 73 ? -16.060 -17.814 16.165 1.00 0.00 73 HIS A C 18
ATOM 19983 O O . HIS A 1 73 ? -15.899 -17.937 14.932 1.00 0.00 73 HIS A O 18
ATOM 19999 N N . MET A 1 1 ? 6.937 10.140 -0.331 1.00 0.00 1 MET A N 19
ATOM 20000 C CA . MET A 1 1 ? 7.364 9.463 -1.576 1.00 0.00 1 MET A CA 19
ATOM 20001 C C . MET A 1 1 ? 6.190 9.338 -2.554 1.00 0.00 1 MET A C 19
ATOM 20002 O O . MET A 1 1 ? 5.074 9.018 -2.145 1.00 0.00 1 MET A O 19
ATOM 20018 N N . LEU A 1 2 ? 6.443 9.593 -3.851 1.00 0.00 2 LEU A N 19
ATOM 20019 C CA . LEU A 1 2 ? 5.418 9.442 -4.899 1.00 0.00 2 LEU A CA 19
ATOM 20020 C C . LEU A 1 2 ? 5.362 7.959 -5.316 1.00 0.00 2 LEU A C 19
ATOM 20021 O O . LEU A 1 2 ? 6.381 7.383 -5.702 1.00 0.00 2 LEU A O 19
ATOM 20037 N N . VAL A 1 3 ? 4.169 7.350 -5.194 1.00 0.00 3 VAL A N 19
ATOM 20038 C CA . VAL A 1 3 ? 3.938 5.919 -5.473 1.00 0.00 3 VAL A CA 19
ATOM 20039 C C . VAL A 1 3 ? 2.602 5.725 -6.219 1.00 0.00 3 VAL A C 19
ATOM 20040 O O . VAL A 1 3 ? 1.635 6.464 -5.989 1.00 0.00 3 VAL A O 19
ATOM 20053 N N . THR A 1 4 ? 2.572 4.738 -7.126 1.00 0.00 4 THR A N 19
ATOM 20054 C CA . THR A 1 4 ? 1.367 4.389 -7.890 1.00 0.00 4 THR A CA 19
ATOM 20055 C C . THR A 1 4 ? 0.414 3.550 -7.020 1.00 0.00 4 THR A C 19
ATOM 20056 O O . THR A 1 4 ? 0.649 2.365 -6.810 1.00 0.00 4 THR A O 19
ATOM 20067 N N . ILE A 1 5 ? -0.643 4.181 -6.494 1.00 0.00 5 ILE A N 19
ATOM 20068 C CA . ILE A 1 5 ? -1.619 3.517 -5.617 1.00 0.00 5 ILE A CA 19
ATOM 20069 C C . ILE A 1 5 ? -2.886 3.169 -6.412 1.00 0.00 5 ILE A C 19
ATOM 20070 O O . ILE A 1 5 ? -3.670 4.061 -6.767 1.00 0.00 5 ILE A O 19
ATOM 20086 N N . ASN A 1 6 ? -3.036 1.865 -6.719 1.00 0.00 6 ASN A N 19
ATOM 20087 C CA . ASN A 1 6 ? -4.244 1.285 -7.346 1.00 0.00 6 ASN A CA 19
ATOM 20088 C C . ASN A 1 6 ? -4.507 1.932 -8.735 1.00 0.00 6 ASN A C 19
ATOM 20089 O O . ASN A 1 6 ? -5.642 2.249 -9.116 1.00 0.00 6 ASN A O 19
ATOM 20100 N N . GLY A 1 7 ? -3.404 2.117 -9.485 1.00 0.00 7 GLY A N 19
ATOM 20101 C CA . GLY A 1 7 ? -3.445 2.676 -10.836 1.00 0.00 7 GLY A CA 19
ATOM 20102 C C . GLY A 1 7 ? -3.214 4.183 -10.892 1.00 0.00 7 GLY A C 19
ATOM 20103 O O . GLY A 1 7 ? -2.862 4.712 -11.952 1.00 0.00 7 GLY A O 19
ATOM 20107 N N . GLU A 1 8 ? -3.380 4.873 -9.749 1.00 0.00 8 GLU A N 19
ATOM 20108 C CA . GLU A 1 8 ? -3.247 6.342 -9.653 1.00 0.00 8 GLU A CA 19
ATOM 20109 C C . GLU A 1 8 ? -1.966 6.707 -8.888 1.00 0.00 8 GLU A C 19
ATOM 20110 O O . GLU A 1 8 ? -1.852 6.393 -7.712 1.00 0.00 8 GLU A O 19
ATOM 20122 N N . GLN A 1 9 ? -1.021 7.380 -9.568 1.00 0.00 9 GLN A N 19
ATOM 20123 C CA . GLN A 1 9 ? 0.207 7.900 -8.932 1.00 0.00 9 GLN A CA 19
ATOM 20124 C C . GLN A 1 9 ? -0.143 9.086 -8.016 1.00 0.00 9 GLN A C 19
ATOM 20125 O O . GLN A 1 9 ? -0.889 9.982 -8.423 1.00 0.00 9 GLN A O 19
ATOM 20139 N N . ARG A 1 10 ? 0.370 9.061 -6.777 1.00 0.00 10 ARG A N 19
ATOM 20140 C CA . ARG A 1 10 ? 0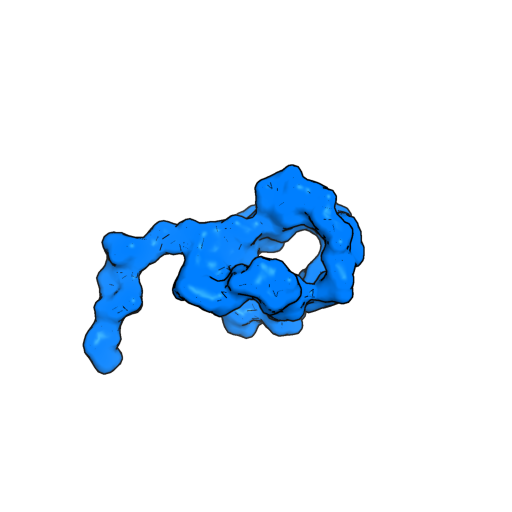.158 10.135 -5.791 1.00 0.00 10 ARG A CA 19
ATOM 20141 C C . ARG A 1 10 ? 1.334 10.174 -4.807 1.00 0.00 10 ARG A C 19
ATOM 20142 O O . ARG A 1 10 ? 1.856 9.118 -4.419 1.00 0.00 10 ARG A O 19
ATOM 20163 N N . GLU A 1 11 ? 1.736 11.392 -4.390 1.00 0.00 11 GLU A N 19
ATOM 20164 C CA . GLU A 1 11 ? 2.795 11.572 -3.390 1.00 0.00 11 GLU A CA 19
ATOM 20165 C C . GLU A 1 11 ? 2.196 11.442 -1.983 1.00 0.00 11 GLU A C 19
ATOM 20166 O O . GLU A 1 11 ? 1.210 12.113 -1.653 1.00 0.00 11 GLU A O 19
ATOM 20178 N N . VAL A 1 12 ? 2.796 10.560 -1.163 1.00 0.00 12 VAL A N 19
ATOM 20179 C CA . VAL A 1 12 ? 2.323 10.243 0.194 1.00 0.00 12 VAL A CA 19
ATOM 20180 C C . VAL A 1 12 ? 3.398 10.568 1.244 1.00 0.00 12 VAL A C 19
ATOM 20181 O O . VAL A 1 12 ? 4.577 10.764 0.921 1.00 0.00 12 VAL A O 19
ATOM 20194 N N . GLN A 1 13 ? 2.954 10.629 2.500 1.00 0.00 13 GLN A N 19
ATOM 20195 C CA . GLN A 1 13 ? 3.817 10.744 3.690 1.00 0.00 13 GLN A CA 19
ATOM 20196 C C . GLN A 1 13 ? 3.923 9.371 4.393 1.00 0.00 13 GLN A C 19
ATOM 20197 O O . GLN A 1 13 ? 4.613 9.237 5.411 1.00 0.00 13 GLN A O 19
ATOM 20211 N N . SER A 1 14 ? 3.207 8.369 3.835 1.00 0.00 14 SER A N 19
ATOM 20212 C CA . SER A 1 14 ? 3.204 6.985 4.321 1.00 0.00 14 SER A CA 19
ATOM 20213 C C . SER A 1 14 ? 4.578 6.324 4.112 1.00 0.00 14 SER A C 19
ATOM 20214 O O . SER A 1 14 ? 4.909 5.900 3.005 1.00 0.00 14 SER A O 19
ATOM 20222 N N . ALA A 1 15 ? 5.382 6.281 5.186 1.00 0.00 15 ALA A N 19
ATOM 20223 C CA . ALA A 1 15 ? 6.673 5.575 5.196 1.00 0.00 15 ALA A CA 19
ATOM 20224 C C . ALA A 1 15 ? 6.467 4.056 5.394 1.00 0.00 15 ALA A C 19
ATOM 20225 O O . ALA A 1 15 ? 7.391 3.271 5.183 1.00 0.00 15 ALA A O 19
ATOM 20232 N N . SER A 1 16 ? 5.247 3.660 5.820 1.00 0.00 16 SER A N 19
ATOM 20233 C CA . SER A 1 16 ? 4.852 2.251 6.002 1.00 0.00 16 SER A CA 19
ATOM 20234 C C . SER A 1 16 ? 3.545 1.976 5.243 1.00 0.00 16 SER A C 19
ATOM 20235 O O . SER A 1 16 ? 2.739 2.891 5.004 1.00 0.00 16 SER A O 19
ATOM 20243 N N . VAL A 1 17 ? 3.349 0.698 4.866 1.00 0.00 17 VAL A N 19
ATOM 20244 C CA . VAL A 1 17 ? 2.169 0.241 4.116 1.00 0.00 17 VAL A CA 19
ATOM 20245 C C . VAL A 1 17 ? 0.893 0.387 4.964 1.00 0.00 17 VAL A C 19
ATOM 20246 O O . VAL A 1 17 ? -0.148 0.800 4.449 1.00 0.00 17 VAL A O 19
ATOM 20259 N N . ALA A 1 18 ? 1.001 0.097 6.276 1.00 0.00 18 ALA A N 19
ATOM 20260 C CA . ALA A 1 18 ? -0.128 0.263 7.224 1.00 0.00 18 ALA A CA 19
ATOM 20261 C C . ALA A 1 18 ? -0.565 1.731 7.302 1.00 0.00 18 ALA A C 19
ATOM 20262 O O . ALA A 1 18 ? -1.759 2.027 7.336 1.00 0.00 18 ALA A O 19
ATOM 20269 N N . ALA A 1 19 ? 0.436 2.635 7.306 1.00 0.00 19 ALA A N 19
ATOM 20270 C CA . ALA A 1 19 ? 0.221 4.095 7.316 1.00 0.00 19 ALA A CA 19
ATOM 20271 C C . ALA A 1 19 ? -0.625 4.545 6.109 1.00 0.00 19 ALA A C 19
ATOM 20272 O O . ALA A 1 19 ? -1.524 5.388 6.252 1.00 0.00 19 ALA A O 19
ATOM 20279 N N . LEU A 1 20 ? -0.335 3.949 4.936 1.00 0.00 20 LEU A N 19
ATOM 20280 C CA . LEU A 1 20 ? -1.082 4.221 3.690 1.00 0.00 20 LEU A CA 19
ATOM 20281 C C . LEU A 1 20 ? -2.545 3.754 3.800 1.00 0.00 20 LEU A C 19
ATOM 20282 O O . LEU A 1 20 ? -3.476 4.497 3.461 1.00 0.00 20 LEU A O 19
ATOM 20298 N N . MET A 1 21 ? -2.725 2.531 4.320 1.00 0.00 21 MET A N 19
ATOM 20299 C CA . MET A 1 21 ? -4.058 1.914 4.488 1.00 0.00 21 MET A CA 19
ATOM 20300 C C . MET A 1 21 ? -4.876 2.662 5.571 1.00 0.00 21 MET A C 19
ATOM 20301 O O . MET A 1 21 ? -6.100 2.627 5.554 1.00 0.00 21 MET A O 19
ATOM 20315 N N . THR A 1 22 ? -4.187 3.338 6.513 1.00 0.00 22 THR A N 19
ATOM 20316 C CA . THR A 1 22 ? -4.841 4.178 7.540 1.00 0.00 22 THR A CA 19
ATOM 20317 C C . THR A 1 22 ? -5.337 5.504 6.926 1.00 0.00 22 THR A C 19
ATOM 20318 O O . THR A 1 22 ? -6.478 5.922 7.174 1.00 0.00 22 THR A O 19
ATOM 20329 N N . GLU A 1 23 ? -4.465 6.139 6.111 1.00 0.00 23 GLU A N 19
ATOM 20330 C CA . GLU A 1 23 ? -4.759 7.422 5.427 1.00 0.00 23 GLU A CA 19
ATOM 20331 C C . GLU A 1 23 ? -6.014 7.292 4.543 1.00 0.00 23 GLU A C 19
ATOM 20332 O O . GLU A 1 23 ? -6.928 8.128 4.591 1.00 0.00 23 GLU A O 19
ATOM 20344 N N . LEU A 1 24 ? -6.036 6.211 3.760 1.00 0.00 24 LEU A N 19
ATOM 20345 C CA . LEU A 1 24 ? -7.082 5.938 2.764 1.00 0.00 24 LEU A CA 19
ATOM 20346 C C . LEU A 1 24 ? -8.310 5.253 3.383 1.00 0.00 24 LEU A C 19
ATOM 20347 O O . LEU A 1 24 ? -9.253 4.918 2.657 1.00 0.00 24 LEU A O 19
ATOM 20363 N N . ASP A 1 25 ? -8.271 5.033 4.720 1.00 0.00 25 ASP A N 19
ATOM 20364 C CA . ASP A 1 25 ? -9.347 4.358 5.497 1.00 0.00 25 ASP A CA 19
ATOM 20365 C C . ASP A 1 25 ? -9.555 2.901 5.013 1.00 0.00 25 ASP A C 19
ATOM 20366 O O . ASP A 1 25 ? -10.566 2.258 5.310 1.00 0.00 25 ASP A O 19
ATOM 20375 N N . CYS A 1 26 ? -8.520 2.371 4.342 1.00 0.00 26 CYS A N 19
ATOM 20376 C CA . CYS A 1 26 ? -8.552 1.094 3.630 1.00 0.00 26 CYS A CA 19
ATOM 20377 C C . CYS A 1 26 ? -8.039 -0.060 4.522 1.00 0.00 26 CYS A C 19
ATOM 20378 O O . CYS A 1 26 ? -7.816 -1.174 4.042 1.00 0.00 26 CYS A O 19
ATOM 20386 N N . THR A 1 27 ? -7.863 0.213 5.823 1.00 0.00 27 THR A N 19
ATOM 20387 C CA . THR A 1 27 ? -7.420 -0.794 6.800 1.00 0.00 27 THR A CA 19
ATOM 20388 C C . THR A 1 27 ? -8.619 -1.334 7.593 1.00 0.00 27 THR A C 19
ATOM 20389 O O . THR A 1 27 ? -8.603 -2.482 8.048 1.00 0.00 27 THR A O 19
ATOM 20400 N N . ASP A 1 28 ? -9.662 -0.494 7.711 1.00 0.00 28 ASP A N 19
ATOM 20401 C CA . ASP A 1 28 ? -10.853 -0.769 8.535 1.00 0.00 28 ASP A CA 19
ATOM 20402 C C . ASP A 1 28 ? -11.622 -2.024 8.064 1.00 0.00 28 ASP A C 19
ATOM 20403 O O . ASP A 1 28 ? -11.768 -2.989 8.822 1.00 0.00 28 ASP A O 19
ATOM 20412 N N . GLY A 1 29 ? -12.122 -1.983 6.815 1.00 0.00 29 GLY A N 19
ATOM 20413 C CA . GLY A 1 29 ? -12.918 -3.078 6.250 1.00 0.00 29 GLY A CA 19
ATOM 20414 C C . GLY A 1 29 ? -12.065 -4.253 5.777 1.00 0.00 29 GLY A C 19
ATOM 20415 O O . GLY A 1 29 ? -10.864 -4.307 6.070 1.00 0.00 29 GLY A O 19
ATOM 20419 N N . HIS A 1 30 ? -12.675 -5.180 5.008 1.00 0.00 30 HIS A N 19
ATOM 20420 C CA . HIS A 1 30 ? -12.008 -6.424 4.544 1.00 0.00 30 HIS A CA 19
ATOM 20421 C C . HIS A 1 30 ? -11.241 -6.164 3.231 1.00 0.00 30 HIS A C 19
ATOM 20422 O O . HIS A 1 30 ? -11.574 -6.715 2.168 1.00 0.00 30 HIS A O 19
ATOM 20437 N N . TYR A 1 31 ? -10.230 -5.294 3.315 1.00 0.00 31 TYR A N 19
ATOM 20438 C CA . TYR A 1 31 ? -9.385 -4.925 2.170 1.00 0.00 31 TYR A CA 19
ATOM 20439 C C . TYR A 1 31 ? -8.002 -5.574 2.304 1.00 0.00 31 TYR A C 19
ATOM 20440 O O . TYR A 1 31 ? -7.644 -6.123 3.353 1.00 0.00 31 TYR A O 19
ATOM 20458 N N . ALA A 1 32 ? -7.233 -5.464 1.226 1.00 0.00 32 ALA A N 19
ATOM 20459 C CA . ALA A 1 32 ? -5.869 -5.984 1.122 1.00 0.00 32 ALA A CA 19
ATOM 20460 C C . ALA A 1 32 ? -5.024 -5.034 0.265 1.00 0.00 32 ALA A C 19
ATOM 20461 O O . ALA A 1 32 ? -5.546 -4.080 -0.330 1.00 0.00 32 ALA A O 19
ATOM 20468 N N . VAL A 1 33 ? -3.721 -5.305 0.196 1.00 0.00 33 VAL A N 19
ATOM 20469 C CA . VAL A 1 33 ? -2.774 -4.487 -0.566 1.00 0.00 33 VAL A CA 19
ATOM 20470 C C . VAL A 1 33 ? -1.763 -5.393 -1.284 1.00 0.00 33 VAL A C 19
ATOM 20471 O O . VAL A 1 33 ? -1.319 -6.399 -0.728 1.00 0.00 33 VAL A O 19
ATOM 20484 N N . ALA A 1 34 ? -1.418 -5.030 -2.522 1.00 0.00 34 ALA A N 19
ATOM 20485 C CA . ALA A 1 34 ? -0.448 -5.755 -3.354 1.00 0.00 34 ALA A CA 19
ATOM 20486 C C . ALA A 1 34 ? 0.726 -4.823 -3.655 1.00 0.00 34 ALA A C 19
ATOM 20487 O O . ALA A 1 34 ? 0.635 -3.941 -4.514 1.00 0.00 34 ALA A O 19
ATOM 20494 N N . LEU A 1 35 ? 1.816 -5.008 -2.908 1.00 0.00 35 LEU A N 19
ATOM 20495 C CA . LEU A 1 35 ? 3.054 -4.244 -3.071 1.00 0.00 35 LEU A CA 19
ATOM 20496 C C . LEU A 1 35 ? 3.975 -5.010 -4.026 1.00 0.00 35 LEU A C 19
ATOM 20497 O O . LEU A 1 35 ? 4.414 -6.124 -3.701 1.00 0.00 35 LEU A O 19
ATOM 20513 N N . ASN A 1 36 ? 4.220 -4.409 -5.214 1.00 0.00 36 ASN A N 19
ATOM 20514 C CA . ASN A 1 36 ? 5.068 -5.001 -6.277 1.00 0.00 36 ASN A CA 19
ATOM 20515 C C . ASN A 1 36 ? 4.426 -6.310 -6.815 1.00 0.00 36 ASN A C 19
ATOM 20516 O O . ASN A 1 36 ? 5.139 -7.263 -7.160 1.00 0.00 36 ASN A O 19
ATOM 20527 N N . TYR A 1 37 ? 3.062 -6.294 -6.904 1.00 0.00 37 TYR A N 19
ATOM 20528 C CA . TYR A 1 37 ? 2.178 -7.442 -7.291 1.00 0.00 37 TYR A CA 19
ATOM 20529 C C . TYR A 1 37 ? 1.948 -8.434 -6.133 1.00 0.00 37 TYR A C 19
ATOM 20530 O O . TYR A 1 37 ? 1.002 -9.228 -6.180 1.00 0.00 37 TYR A O 19
ATOM 20548 N N . ASP A 1 38 ? 2.792 -8.375 -5.094 1.00 0.00 38 ASP A N 19
ATOM 20549 C CA . ASP A 1 38 ? 2.800 -9.372 -4.007 1.00 0.00 38 ASP A CA 19
ATOM 20550 C C . ASP A 1 38 ? 1.971 -8.848 -2.826 1.00 0.00 38 ASP A C 19
ATOM 20551 O O . ASP A 1 38 ? 2.289 -7.787 -2.274 1.00 0.00 38 ASP A O 19
ATOM 20560 N N . VAL A 1 39 ? 0.903 -9.584 -2.450 1.00 0.00 39 VAL A N 19
ATOM 20561 C CA . VAL A 1 39 ? 0.013 -9.191 -1.350 1.00 0.00 39 VAL A CA 19
ATOM 20562 C C . VAL A 1 39 ? 0.754 -9.260 0.006 1.00 0.00 39 VAL A C 19
ATOM 20563 O O . VAL A 1 39 ? 1.384 -10.270 0.344 1.00 0.00 39 VAL A O 19
ATOM 20576 N N . VAL A 1 40 ? 0.710 -8.146 0.739 1.00 0.00 40 VAL A N 19
ATOM 20577 C CA . VAL A 1 40 ? 1.337 -8.010 2.062 1.00 0.00 40 VAL A CA 19
ATOM 20578 C C . VAL A 1 40 ? 0.267 -8.298 3.137 1.00 0.00 40 VAL A C 19
ATOM 20579 O O . VAL A 1 40 ? -0.745 -7.615 3.139 1.00 0.00 40 VAL A O 19
ATOM 20592 N N . PRO A 1 41 ? 0.435 -9.338 4.020 1.00 0.00 41 PRO A N 19
ATOM 20593 C CA . PRO A 1 41 ? -0.509 -9.588 5.152 1.00 0.00 41 PRO A CA 19
ATOM 20594 C C . PRO A 1 41 ? -0.582 -8.397 6.135 1.00 0.00 41 PRO A C 19
ATOM 20595 O O . PRO A 1 41 ? 0.362 -7.607 6.212 1.00 0.00 41 PRO A O 19
ATOM 20606 N N . ARG A 1 42 ? -1.704 -8.280 6.881 1.00 0.00 42 ARG A N 19
ATOM 20607 C CA . ARG A 1 42 ? -1.938 -7.156 7.822 1.00 0.00 42 ARG A CA 19
ATOM 20608 C C . ARG A 1 42 ? -0.872 -7.108 8.925 1.00 0.00 42 ARG A C 19
ATOM 20609 O O . ARG A 1 42 ? -0.405 -6.020 9.302 1.00 0.00 42 ARG A O 19
ATOM 20630 N N . GLY A 1 43 ? -0.479 -8.299 9.413 1.00 0.00 43 GLY A N 19
ATOM 20631 C CA . GLY A 1 43 ? 0.613 -8.435 10.386 1.00 0.00 43 GLY A CA 19
ATOM 20632 C C . GLY A 1 43 ? 1.956 -7.946 9.849 1.00 0.00 43 GLY A C 19
ATOM 20633 O O . GLY A 1 43 ? 2.874 -7.669 10.622 1.00 0.00 43 GLY A O 19
ATOM 20637 N N . LYS A 1 44 ? 2.073 -7.863 8.506 1.00 0.00 44 LYS A N 19
ATOM 20638 C CA . LYS A 1 44 ? 3.268 -7.349 7.810 1.00 0.00 44 LYS A CA 19
ATOM 20639 C C . LYS A 1 44 ? 3.080 -5.882 7.366 1.00 0.00 44 LYS A C 19
ATOM 20640 O O . LYS A 1 44 ? 4.083 -5.221 7.141 1.00 0.00 44 LYS A O 19
ATOM 20659 N N . TRP A 1 45 ? 1.809 -5.368 7.254 1.00 0.00 45 TRP A N 19
ATOM 20660 C CA . TRP A 1 45 ? 1.532 -3.967 6.774 1.00 0.00 45 TRP A CA 19
ATOM 20661 C C . TRP A 1 45 ? 2.402 -2.940 7.532 1.00 0.00 45 TRP A C 19
ATOM 20662 O O . TRP A 1 45 ? 3.033 -2.058 6.925 1.00 0.00 45 TRP A O 19
ATOM 20683 N N . ASP A 1 46 ? 2.418 -3.094 8.862 1.00 0.00 46 ASP A N 19
ATOM 20684 C CA . ASP A 1 46 ? 3.194 -2.245 9.779 1.00 0.00 46 ASP A CA 19
ATOM 20685 C C . ASP A 1 46 ? 4.705 -2.456 9.576 1.00 0.00 46 ASP A C 19
ATOM 20686 O O . ASP A 1 46 ? 5.479 -1.496 9.502 1.00 0.00 46 ASP A O 19
ATOM 20695 N N . GLU A 1 47 ? 5.088 -3.736 9.478 1.00 0.00 47 GLU A N 19
ATOM 20696 C CA . GLU A 1 47 ? 6.491 -4.183 9.373 1.00 0.00 47 GLU A CA 19
ATOM 20697 C C . GLU A 1 47 ? 7.116 -3.863 7.990 1.00 0.00 47 GLU A C 19
ATOM 20698 O O . GLU A 1 47 ? 8.338 -3.930 7.833 1.00 0.00 47 GLU A O 19
ATOM 20710 N N . THR A 1 48 ? 6.273 -3.536 6.995 1.00 0.00 48 THR A N 19
ATOM 20711 C CA . THR A 1 48 ? 6.710 -3.297 5.608 1.00 0.00 48 THR A CA 19
ATOM 20712 C C . THR A 1 48 ? 6.708 -1.782 5.299 1.00 0.00 48 THR A C 19
ATOM 20713 O O . THR A 1 48 ? 5.707 -1.103 5.577 1.00 0.00 48 THR A O 19
ATOM 20724 N N . PRO A 1 49 ? 7.832 -1.222 4.747 1.00 0.00 49 PRO A N 19
ATOM 20725 C CA . PRO A 1 49 ? 7.905 0.200 4.356 1.00 0.00 49 PRO A CA 19
ATOM 20726 C C . PRO A 1 49 ? 7.339 0.475 2.943 1.00 0.00 49 PRO A C 19
ATOM 20727 O O . PRO A 1 49 ? 6.956 -0.448 2.213 1.00 0.00 49 PRO A O 19
ATOM 20738 N N . VAL A 1 50 ? 7.286 1.767 2.594 1.00 0.00 50 VAL A N 19
ATOM 20739 C CA . VAL A 1 50 ? 6.924 2.258 1.250 1.00 0.00 50 VAL A CA 19
ATOM 20740 C C . VAL A 1 50 ? 8.128 3.024 0.660 1.00 0.00 50 VAL A C 19
ATOM 20741 O O . VAL A 1 50 ? 8.655 3.943 1.294 1.00 0.00 50 VAL A O 19
ATOM 20754 N N . THR A 1 51 ? 8.544 2.628 -0.554 1.00 0.00 51 THR A N 19
ATOM 20755 C CA . THR A 1 51 ? 9.683 3.222 -1.279 1.00 0.00 51 THR A CA 19
ATOM 20756 C C . THR A 1 51 ? 9.150 4.035 -2.470 1.00 0.00 51 THR A C 19
ATOM 20757 O O . THR A 1 51 ? 8.150 3.641 -3.077 1.00 0.00 51 THR A O 19
ATOM 20768 N N . ALA A 1 52 ? 9.819 5.158 -2.799 1.00 0.00 52 ALA A N 19
ATOM 20769 C CA . ALA A 1 52 ? 9.451 6.013 -3.938 1.00 0.00 52 ALA A CA 19
ATOM 20770 C C . ALA A 1 52 ? 9.494 5.230 -5.266 1.00 0.00 52 ALA A C 19
ATOM 20771 O O . ALA A 1 52 ? 10.552 4.725 -5.656 1.00 0.00 52 ALA A O 19
ATOM 20778 N N . GLY A 1 53 ? 8.330 5.127 -5.937 1.00 0.00 53 GLY A N 19
ATOM 20779 C CA . GLY A 1 53 ? 8.217 4.409 -7.216 1.00 0.00 53 GLY A CA 19
ATOM 20780 C C . GLY A 1 53 ? 7.454 3.091 -7.124 1.00 0.00 53 GLY A C 19
ATOM 20781 O O . GLY A 1 53 ? 7.268 2.421 -8.148 1.00 0.00 53 GLY A O 19
ATOM 20785 N N . ASP A 1 54 ? 7.010 2.709 -5.904 1.00 0.00 54 ASP A N 19
ATOM 20786 C CA . ASP A 1 54 ? 6.287 1.434 -5.676 1.00 0.00 54 ASP A CA 19
ATOM 20787 C C . ASP A 1 54 ? 4.883 1.443 -6.304 1.00 0.00 54 ASP A C 19
ATOM 20788 O O . ASP A 1 54 ? 4.111 2.389 -6.124 1.00 0.00 54 ASP A O 19
ATOM 20797 N N . GLU A 1 55 ? 4.580 0.369 -7.047 1.00 0.00 55 GLU A N 19
ATOM 20798 C CA . GLU A 1 55 ? 3.234 0.080 -7.548 1.00 0.00 55 GLU A CA 19
ATOM 20799 C C . GLU A 1 55 ? 2.471 -0.659 -6.435 1.00 0.00 55 GLU A C 19
ATOM 20800 O O . GLU A 1 55 ? 2.615 -1.879 -6.262 1.00 0.00 55 GLU A O 19
ATOM 20812 N N . ILE A 1 56 ? 1.757 0.124 -5.621 1.00 0.00 56 ILE A N 19
ATOM 20813 C CA . ILE A 1 56 ? 0.969 -0.362 -4.485 1.00 0.00 56 ILE A CA 19
ATOM 20814 C C . ILE A 1 56 ? -0.511 -0.431 -4.905 1.00 0.00 56 ILE A C 19
ATOM 20815 O O . ILE A 1 56 ? -1.220 0.567 -4.844 1.00 0.00 56 ILE A O 19
ATOM 20831 N N . GLU A 1 57 ? -0.986 -1.605 -5.331 1.00 0.00 57 GLU A N 19
ATOM 20832 C CA . GLU A 1 57 ? -2.377 -1.768 -5.784 1.00 0.00 57 GLU A CA 19
ATOM 20833 C C . GLU A 1 57 ? -3.229 -2.332 -4.660 1.00 0.00 57 GLU A C 19
ATOM 20834 O O . GLU A 1 57 ? -2.977 -3.435 -4.193 1.00 0.00 57 GLU A O 19
ATOM 20846 N N . ILE A 1 58 ? -4.266 -1.592 -4.254 1.00 0.00 58 ILE A N 19
ATOM 20847 C CA . ILE A 1 58 ? -5.201 -2.054 -3.231 1.00 0.00 58 ILE A CA 19
ATOM 20848 C C . ILE A 1 58 ? -6.145 -3.085 -3.863 1.00 0.00 58 ILE A C 19
ATOM 20849 O O . ILE A 1 58 ? -6.810 -2.804 -4.864 1.00 0.00 58 ILE A O 19
ATOM 20865 N N . LEU A 1 59 ? -6.154 -4.285 -3.293 1.00 0.00 59 LEU A N 19
ATOM 20866 C CA . LEU A 1 59 ? -7.027 -5.383 -3.725 1.00 0.00 59 LEU A CA 19
ATOM 20867 C C . LEU A 1 59 ? -8.050 -5.683 -2.641 1.00 0.00 59 LEU A C 19
ATOM 20868 O O . LEU A 1 59 ? -7.744 -5.601 -1.464 1.00 0.00 59 LEU A O 19
ATOM 20884 N N . THR A 1 60 ? -9.276 -6.006 -3.042 1.00 0.00 60 THR A N 19
ATOM 20885 C CA . THR A 1 60 ? -10.313 -6.482 -2.128 1.00 0.00 60 THR A CA 19
ATOM 20886 C C . THR A 1 60 ? -10.652 -7.926 -2.547 1.00 0.00 60 THR A C 19
ATOM 20887 O O . THR A 1 60 ? -11.535 -8.141 -3.385 1.00 0.00 60 THR A O 19
ATOM 20898 N N . PRO A 1 61 ? -9.897 -8.942 -2.000 1.00 0.00 61 PRO A N 19
ATOM 20899 C CA . PRO A 1 61 ? -9.905 -10.328 -2.542 1.00 0.00 61 PRO A CA 19
ATOM 20900 C C . PRO A 1 61 ? -11.221 -11.072 -2.248 1.00 0.00 61 PRO A C 19
ATOM 20901 O O . PRO A 1 61 ? -12.010 -10.625 -1.408 1.00 0.00 61 PRO A O 19
ATOM 20912 N N . ARG A 1 62 ? -11.437 -12.216 -2.940 1.00 0.00 62 ARG A N 19
ATOM 20913 C CA . ARG A 1 62 ? -12.702 -12.989 -2.883 1.00 0.00 62 ARG A CA 19
ATOM 20914 C C . ARG A 1 62 ? -12.979 -13.529 -1.460 1.00 0.00 62 ARG A C 19
ATOM 20915 O O . ARG A 1 62 ? -12.607 -14.658 -1.114 1.00 0.00 62 ARG A O 19
ATOM 20936 N N . GLN A 1 63 ? -13.634 -12.671 -0.665 1.00 0.00 63 GLN A N 19
ATOM 20937 C CA . GLN A 1 63 ? -13.865 -12.827 0.778 1.00 0.00 63 GLN A CA 19
ATOM 20938 C C . GLN A 1 63 ? -14.504 -11.518 1.246 1.00 0.00 63 GLN A C 19
ATOM 20939 O O . GLN A 1 63 ? -15.641 -11.491 1.715 1.00 0.00 63 GLN A O 19
ATOM 20953 N N . GLY A 1 64 ? -13.747 -10.422 1.072 1.00 0.00 64 GLY A N 19
ATOM 20954 C CA . GLY A 1 64 ? -14.260 -9.067 1.277 1.00 0.00 64 GLY A CA 19
ATOM 20955 C C . GLY A 1 64 ? -14.750 -8.436 -0.017 1.00 0.00 64 GLY A C 19
ATOM 20956 O O . GLY A 1 64 ? -15.474 -7.433 0.008 1.00 0.00 64 GLY A O 19
ATOM 20960 N N . GLY A 1 65 ? -14.372 -9.057 -1.157 1.00 0.00 65 GLY A N 19
ATOM 20961 C CA . GLY A 1 65 ? -14.718 -8.555 -2.495 1.00 0.00 65 GLY A CA 19
ATOM 20962 C C . GLY A 1 65 ? -16.089 -9.022 -2.971 1.00 0.00 65 GLY A C 19
ATOM 20963 O O . GLY A 1 65 ? -16.402 -8.954 -4.164 1.00 0.00 65 GLY A O 19
ATOM 20967 N N . LEU A 1 66 ? -16.896 -9.518 -2.023 1.00 0.00 66 LEU A N 19
ATOM 20968 C CA . LEU A 1 66 ? -18.286 -9.903 -2.246 1.00 0.00 66 LEU A CA 19
ATOM 20969 C C . LEU A 1 66 ? -19.177 -8.686 -1.965 1.00 0.00 66 LEU A C 19
ATOM 20970 O O . LEU A 1 66 ? -19.394 -8.337 -0.799 1.00 0.00 66 LEU A O 19
ATOM 20986 N N . GLU A 1 67 ? -19.602 -7.998 -3.046 1.00 0.00 67 GLU A N 19
ATOM 20987 C CA . GLU A 1 67 ? -20.482 -6.813 -2.970 1.00 0.00 67 GLU A CA 19
ATOM 20988 C C . GLU A 1 67 ? -21.876 -7.182 -2.404 1.00 0.00 67 GLU A C 19
ATOM 20989 O O . GLU A 1 67 ? -22.835 -7.425 -3.146 1.00 0.00 67 GLU A O 19
ATOM 21001 N N . HIS A 1 68 ? -21.930 -7.269 -1.072 1.00 0.00 68 HIS A N 19
ATOM 21002 C CA . HIS A 1 68 ? -23.140 -7.543 -0.285 1.00 0.00 68 HIS A CA 19
ATOM 21003 C C . HIS A 1 68 ? -22.939 -6.849 1.072 1.00 0.00 68 HIS A C 19
ATOM 21004 O O . HIS A 1 68 ? -21.795 -6.767 1.539 1.00 0.00 68 HIS A O 19
ATOM 21019 N N . HIS A 1 69 ? -24.027 -6.327 1.673 1.00 0.00 69 HIS A N 19
ATOM 21020 C CA . HIS A 1 69 ? -23.945 -5.424 2.849 1.00 0.00 69 HIS A CA 19
ATOM 21021 C C . HIS A 1 69 ? -23.300 -6.097 4.088 1.00 0.00 69 HIS A C 19
ATOM 21022 O O . HIS A 1 69 ? -23.977 -6.717 4.917 1.00 0.00 69 HIS A O 19
ATOM 21037 N N . HIS A 1 70 ? -21.959 -6.003 4.147 1.00 0.00 70 HIS A N 19
ATOM 21038 C CA . HIS A 1 70 ? -21.140 -6.359 5.316 1.00 0.00 70 HIS A CA 19
ATOM 21039 C C . HIS A 1 70 ? -21.021 -5.138 6.248 1.00 0.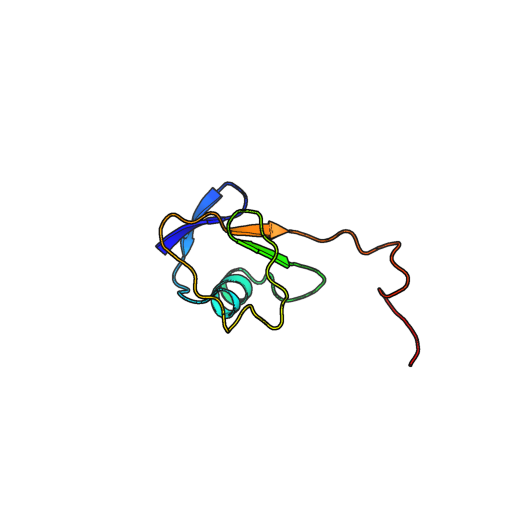00 70 HIS A C 19
ATOM 21040 O O . HIS A 1 70 ? -20.770 -5.283 7.452 1.00 0.00 70 HIS A O 19
ATOM 21055 N N . HIS A 1 71 ? -21.168 -3.927 5.654 1.00 0.00 71 HIS A N 19
ATOM 21056 C CA . HIS A 1 71 ? -20.996 -2.630 6.347 1.00 0.00 71 HIS A CA 19
ATOM 21057 C C . HIS A 1 71 ? -22.079 -1.625 5.906 1.00 0.00 71 HIS A C 19
ATOM 21058 O O . HIS A 1 71 ? -22.508 -1.641 4.743 1.00 0.00 71 HIS A O 19
ATOM 21073 N N . HIS A 1 72 ? -22.492 -0.759 6.866 1.00 0.00 72 HIS A N 19
ATOM 21074 C CA . HIS A 1 72 ? -23.463 0.344 6.662 1.00 0.00 72 HIS A CA 19
ATOM 21075 C C . HIS A 1 72 ? -23.659 1.099 7.986 1.00 0.00 72 HIS A C 19
ATOM 21076 O O . HIS A 1 72 ? -23.635 2.336 8.010 1.00 0.00 72 HIS A O 19
ATOM 21091 N N . HIS A 1 73 ? -23.859 0.308 9.072 1.00 0.00 73 HIS A N 19
ATOM 21092 C CA . HIS A 1 73 ? -24.192 0.798 10.420 1.00 0.00 73 HIS A CA 19
ATOM 21093 C C . HIS A 1 73 ? -25.599 1.452 10.394 1.00 0.00 73 HIS A C 19
ATOM 21094 O O . HIS A 1 73 ? -25.715 2.672 10.190 1.00 0.00 73 HIS A O 19
ATOM 21110 N N . MET A 1 1 ? 6.156 11.291 -1.069 1.00 0.00 1 MET A N 20
ATOM 21111 C CA . MET A 1 1 ? 6.518 9.950 -1.569 1.00 0.00 1 MET A CA 20
ATOM 21112 C C . MET A 1 1 ? 5.578 9.567 -2.722 1.00 0.00 1 MET A C 20
ATOM 21113 O O . MET A 1 1 ? 4.441 9.137 -2.495 1.00 0.00 1 MET A O 20
ATOM 21129 N N . LEU A 1 2 ? 6.060 9.766 -3.961 1.00 0.00 2 LEU A N 20
ATOM 21130 C CA . LEU A 1 2 ? 5.298 9.482 -5.182 1.00 0.00 2 LEU A CA 20
ATOM 21131 C C . LEU A 1 2 ? 5.345 7.971 -5.478 1.00 0.00 2 LEU A C 20
ATOM 21132 O O . LEU A 1 2 ? 6.389 7.441 -5.884 1.00 0.00 2 LEU A O 20
ATOM 21148 N N . VAL A 1 3 ? 4.227 7.292 -5.211 1.00 0.00 3 VAL A N 20
ATOM 21149 C CA . VAL A 1 3 ? 4.039 5.854 -5.493 1.00 0.00 3 VAL A CA 20
ATOM 21150 C C . VAL A 1 3 ? 2.782 5.656 -6.352 1.00 0.00 3 VAL A C 20
ATOM 21151 O O . VAL A 1 3 ? 1.762 6.328 -6.140 1.00 0.00 3 VAL A O 20
ATOM 21164 N N . THR A 1 4 ? 2.864 4.750 -7.338 1.00 0.00 4 THR A N 20
ATOM 21165 C CA . THR A 1 4 ? 1.733 4.415 -8.202 1.00 0.00 4 THR A CA 20
ATOM 21166 C C . THR A 1 4 ? 0.764 3.492 -7.435 1.00 0.00 4 THR A C 20
ATOM 21167 O O . THR A 1 4 ? 1.016 2.296 -7.311 1.00 0.00 4 THR A O 20
ATOM 21178 N N . ILE A 1 5 ? -0.325 4.075 -6.893 1.00 0.00 5 ILE A N 20
ATOM 21179 C CA . ILE A 1 5 ? -1.356 3.327 -6.160 1.00 0.00 5 ILE A CA 20
ATOM 21180 C C . ILE A 1 5 ? -2.536 3.018 -7.098 1.00 0.00 5 ILE A C 20
ATOM 21181 O O . ILE A 1 5 ? -3.206 3.939 -7.582 1.00 0.00 5 ILE A O 20
ATOM 21197 N N . ASN A 1 6 ? -2.732 1.711 -7.371 1.00 0.00 6 ASN A N 20
ATOM 21198 C CA . ASN A 1 6 ? -3.846 1.154 -8.170 1.00 0.00 6 ASN A CA 20
ATOM 21199 C C . ASN A 1 6 ? -3.848 1.718 -9.602 1.00 0.00 6 ASN A C 20
ATOM 21200 O O . ASN A 1 6 ? -4.902 1.924 -10.208 1.00 0.00 6 ASN A O 20
ATOM 21211 N N . GLY A 1 7 ? -2.636 1.941 -10.139 1.00 0.00 7 GLY A N 20
ATOM 21212 C CA . GLY A 1 7 ? -2.449 2.442 -11.501 1.00 0.00 7 GLY A CA 20
ATOM 21213 C C . GLY A 1 7 ? -2.414 3.957 -11.602 1.00 0.00 7 GLY A C 20
ATOM 21214 O O . GLY A 1 7 ? -2.218 4.484 -12.693 1.00 0.00 7 GLY A O 20
ATOM 21218 N N . GLU A 1 8 ? -2.623 4.657 -10.477 1.00 0.00 8 GLU A N 20
ATOM 21219 C CA . GLU A 1 8 ? -2.585 6.132 -10.424 1.00 0.00 8 GLU A CA 20
ATOM 21220 C C . GLU A 1 8 ? -1.332 6.613 -9.659 1.00 0.00 8 GLU A C 20
ATOM 21221 O O . GLU A 1 8 ? -1.072 6.149 -8.551 1.00 0.00 8 GLU A O 20
ATOM 21233 N N . GLN A 1 9 ? -0.585 7.570 -10.252 1.00 0.00 9 GLN A N 20
ATOM 21234 C CA . GLN A 1 9 ? 0.578 8.212 -9.602 1.00 0.00 9 GLN A CA 20
ATOM 21235 C C . GLN A 1 9 ? 0.079 9.113 -8.456 1.00 0.00 9 GLN A C 20
ATOM 21236 O O . GLN A 1 9 ? -0.443 10.210 -8.696 1.00 0.00 9 GLN A O 20
ATOM 21250 N N . ARG A 1 10 ? 0.227 8.622 -7.214 1.00 0.00 10 ARG A N 20
ATOM 21251 C CA . ARG A 1 10 ? -0.308 9.274 -6.010 1.00 0.00 10 ARG A CA 20
ATOM 21252 C C . ARG A 1 10 ? 0.829 9.570 -5.020 1.00 0.00 10 ARG A C 20
ATOM 21253 O O . ARG A 1 10 ? 1.551 8.659 -4.596 1.00 0.00 10 ARG A O 20
ATOM 21274 N N . GLU A 1 11 ? 0.983 10.851 -4.654 1.00 0.00 11 GLU A N 20
ATOM 21275 C CA . GLU A 1 11 ? 2.008 11.301 -3.707 1.00 0.00 11 GLU A CA 20
ATOM 21276 C C . GLU A 1 11 ? 1.429 11.208 -2.291 1.00 0.00 11 GLU A C 20
ATOM 21277 O O . GLU A 1 11 ? 0.567 12.004 -1.904 1.00 0.00 11 GLU A O 20
ATOM 21289 N N . VAL A 1 12 ? 1.867 10.186 -1.551 1.00 0.00 12 VAL A N 20
ATOM 21290 C CA . VAL A 1 12 ? 1.482 9.970 -0.142 1.00 0.00 12 VAL A CA 20
ATOM 21291 C C . VAL A 1 12 ? 2.659 10.318 0.782 1.00 0.00 12 VAL A C 20
ATOM 21292 O O . VAL A 1 12 ? 3.809 10.377 0.349 1.00 0.00 12 VAL A O 20
ATOM 21305 N N . GLN A 1 13 ? 2.358 10.560 2.062 1.00 0.00 13 GLN A N 20
ATOM 21306 C CA . GLN A 1 13 ? 3.373 10.926 3.084 1.00 0.00 13 GLN A CA 20
ATOM 21307 C C . GLN A 1 13 ? 3.660 9.741 4.027 1.00 0.00 13 GLN A C 20
ATOM 21308 O O . GLN A 1 13 ? 4.511 9.840 4.924 1.00 0.00 13 GLN A O 20
ATOM 21322 N N . SER A 1 14 ? 2.951 8.622 3.798 1.00 0.00 14 SER A N 20
ATOM 21323 C CA . SER A 1 14 ? 3.074 7.400 4.598 1.00 0.00 14 SER A CA 20
ATOM 21324 C C . SER A 1 14 ? 4.351 6.623 4.216 1.00 0.00 14 SER A C 20
ATOM 21325 O O . SER A 1 14 ? 4.508 6.197 3.070 1.00 0.00 14 SER A O 20
ATOM 21333 N N . ALA A 1 15 ? 5.260 6.484 5.187 1.00 0.00 15 ALA A N 20
ATOM 21334 C CA . ALA A 1 15 ? 6.489 5.667 5.059 1.00 0.00 15 ALA A CA 20
ATOM 21335 C C . ALA A 1 15 ? 6.267 4.225 5.544 1.00 0.00 15 ALA A C 20
ATOM 21336 O O . ALA A 1 15 ? 7.195 3.424 5.532 1.00 0.00 15 ALA A O 20
ATOM 21343 N N . SER A 1 16 ? 5.031 3.916 5.962 1.00 0.00 16 SER A N 20
ATOM 21344 C CA . SER A 1 16 ? 4.608 2.565 6.391 1.00 0.00 16 SER A CA 20
ATOM 21345 C C . SER A 1 16 ? 3.381 2.135 5.591 1.00 0.00 16 SER A C 20
ATOM 21346 O O . SER A 1 16 ? 2.521 2.965 5.293 1.00 0.00 16 SER A O 20
ATOM 21354 N N . VAL A 1 17 ? 3.312 0.835 5.248 1.00 0.00 17 VAL A N 20
ATOM 21355 C CA . VAL A 1 17 ? 2.167 0.249 4.522 1.00 0.00 17 VAL A CA 20
ATOM 21356 C C . VAL A 1 17 ? 0.931 0.162 5.446 1.00 0.00 17 VAL A C 20
ATOM 21357 O O . VAL A 1 17 ? -0.206 0.229 4.969 1.00 0.00 17 VAL A O 20
ATOM 21370 N N . ALA A 1 18 ? 1.160 0.034 6.770 1.00 0.00 18 ALA A N 20
ATOM 21371 C CA . ALA A 1 18 ? 0.087 0.110 7.775 1.00 0.00 18 ALA A CA 20
ATOM 21372 C C . ALA A 1 18 ? -0.565 1.489 7.750 1.00 0.00 18 ALA A C 20
ATOM 21373 O O . ALA A 1 18 ? -1.775 1.597 7.557 1.00 0.00 18 ALA A O 20
ATOM 21380 N N . ALA A 1 19 ? 0.271 2.538 7.892 1.00 0.00 19 ALA A N 20
ATOM 21381 C CA . ALA A 1 19 ? -0.178 3.939 7.878 1.00 0.00 19 ALA A CA 20
ATOM 21382 C C . ALA A 1 19 ? -0.679 4.361 6.487 1.00 0.00 19 ALA A C 20
ATOM 21383 O O . ALA A 1 19 ? -1.449 5.311 6.376 1.00 0.00 19 ALA A O 20
ATOM 21390 N N . LEU A 1 20 ? -0.211 3.656 5.434 1.00 0.00 20 LEU A N 20
ATOM 21391 C CA . LEU A 1 20 ? -0.708 3.825 4.058 1.00 0.00 20 LEU A CA 20
ATOM 21392 C C . LEU A 1 20 ? -2.190 3.460 4.019 1.00 0.00 20 LEU A C 20
ATOM 21393 O O . LEU A 1 20 ? -3.032 4.294 3.703 1.00 0.00 20 LEU A O 20
ATOM 21409 N N . MET A 1 21 ? -2.480 2.205 4.408 1.00 0.00 21 MET A N 20
ATOM 21410 C CA . MET A 1 21 ? -3.837 1.656 4.430 1.00 0.00 21 MET A CA 20
ATOM 21411 C C . MET A 1 21 ? -4.731 2.420 5.436 1.00 0.00 21 MET A C 20
ATOM 21412 O O . MET A 1 21 ? -5.915 2.564 5.202 1.00 0.00 21 MET A O 20
ATOM 21426 N N . THR A 1 22 ? -4.133 2.913 6.545 1.00 0.00 22 THR A N 20
ATOM 21427 C CA . THR A 1 22 ? -4.859 3.692 7.577 1.00 0.00 22 THR A CA 20
ATOM 21428 C C . THR A 1 22 ? -5.321 5.034 6.995 1.00 0.00 22 THR A C 20
ATOM 21429 O O . THR A 1 22 ? -6.482 5.427 7.159 1.00 0.00 22 THR A O 20
ATOM 21440 N N . GLU A 1 23 ? -4.404 5.691 6.266 1.00 0.00 23 GLU A N 20
ATOM 21441 C CA . GLU A 1 23 ? -4.619 7.024 5.683 1.00 0.00 23 GLU A CA 20
ATOM 21442 C C . GLU A 1 23 ? -5.643 6.948 4.531 1.00 0.00 23 GLU A C 20
ATOM 21443 O O . GLU A 1 23 ? -6.385 7.903 4.275 1.00 0.00 23 GLU A O 20
ATOM 21455 N N . LEU A 1 24 ? -5.658 5.791 3.840 1.00 0.00 24 LEU A N 20
ATOM 21456 C CA . LEU A 1 24 ? -6.592 5.509 2.735 1.00 0.00 24 LEU A CA 20
ATOM 21457 C C . LEU A 1 24 ? -7.876 4.808 3.253 1.00 0.00 24 LEU A C 20
ATOM 21458 O O . LEU A 1 24 ? -8.778 4.503 2.461 1.00 0.00 24 LEU A O 20
ATOM 21474 N N . ASP A 1 25 ? -7.926 4.562 4.588 1.00 0.00 25 ASP A N 20
ATOM 21475 C CA . ASP A 1 25 ? -9.124 4.067 5.324 1.00 0.00 25 ASP A CA 20
ATOM 21476 C C . ASP A 1 25 ? -9.562 2.655 4.880 1.00 0.00 25 ASP A C 20
ATOM 21477 O O . ASP A 1 25 ? -10.752 2.343 4.846 1.00 0.00 25 ASP A O 20
ATOM 21486 N N . CYS A 1 26 ? -8.570 1.795 4.621 1.00 0.00 26 CYS A N 20
ATOM 21487 C CA . CYS A 1 26 ? -8.751 0.384 4.220 1.00 0.00 26 CYS A CA 20
ATOM 21488 C C . CYS A 1 26 ? -8.108 -0.573 5.261 1.00 0.00 26 CYS A C 20
ATOM 21489 O O . CYS A 1 26 ? -7.729 -1.703 4.939 1.00 0.00 26 CYS A O 20
ATOM 21497 N N . THR A 1 27 ? -8.027 -0.117 6.524 1.00 0.00 27 THR A N 20
ATOM 21498 C CA . THR A 1 27 ? -7.531 -0.931 7.663 1.00 0.00 27 THR A CA 20
ATOM 21499 C C . THR A 1 27 ? -8.705 -1.566 8.437 1.00 0.00 27 THR A C 20
ATOM 21500 O O . THR A 1 27 ? -8.543 -1.969 9.600 1.00 0.00 27 THR A O 20
ATOM 21511 N N . ASP A 1 28 ? -9.876 -1.668 7.778 1.00 0.00 28 ASP A N 20
ATOM 21512 C CA . ASP A 1 28 ? -11.093 -2.272 8.365 1.00 0.00 28 ASP A CA 20
ATOM 21513 C C . ASP A 1 28 ? -10.853 -3.754 8.726 1.00 0.00 28 ASP A C 20
ATOM 21514 O O . ASP A 1 28 ? -11.369 -4.248 9.733 1.00 0.00 28 ASP A O 20
ATOM 21523 N N . GLY A 1 29 ? -10.068 -4.448 7.878 1.00 0.00 29 GLY A N 20
ATOM 21524 C CA . GLY A 1 29 ? -9.694 -5.846 8.111 1.00 0.00 29 GLY A CA 20
ATOM 21525 C C . GLY A 1 29 ? -9.774 -6.678 6.846 1.00 0.00 29 GLY A C 20
ATOM 21526 O O . GLY A 1 29 ? -8.782 -7.269 6.415 1.00 0.00 29 GLY A O 20
ATOM 21530 N N . HIS A 1 30 ? -10.960 -6.675 6.216 1.00 0.00 30 HIS A N 20
ATOM 21531 C CA . HIS A 1 30 ? -11.245 -7.478 5.000 1.00 0.00 30 HIS A CA 20
ATOM 21532 C C . HIS A 1 30 ? -10.663 -6.837 3.717 1.00 0.00 30 HIS A C 20
ATOM 21533 O O . HIS A 1 30 ? -11.028 -7.230 2.609 1.00 0.00 30 HIS A O 20
ATOM 21548 N N . TYR A 1 31 ? -9.759 -5.848 3.873 1.00 0.00 31 TYR A N 20
ATOM 21549 C CA . TYR A 1 31 ? -9.026 -5.228 2.751 1.00 0.00 31 TYR A CA 20
ATOM 21550 C C . TYR A 1 31 ? -7.568 -5.671 2.779 1.00 0.00 31 TYR A C 20
ATOM 21551 O O . TYR A 1 31 ? -7.002 -5.934 3.841 1.00 0.00 31 TYR A O 20
ATOM 21569 N N . ALA A 1 32 ? -6.968 -5.725 1.598 1.00 0.00 32 ALA A N 20
ATOM 21570 C CA . ALA A 1 32 ? -5.583 -6.127 1.401 1.00 0.00 32 ALA A CA 20
ATOM 21571 C C . ALA A 1 32 ? -4.861 -5.052 0.600 1.00 0.00 32 ALA A C 20
ATOM 21572 O O . ALA A 1 32 ? -5.487 -4.160 0.023 1.00 0.00 32 ALA A O 20
ATOM 21579 N N . VAL A 1 33 ? -3.546 -5.163 0.575 1.00 0.00 33 VAL A N 20
ATOM 21580 C CA . VAL A 1 33 ? -2.665 -4.264 -0.171 1.00 0.00 33 VAL A CA 20
ATOM 21581 C C . VAL A 1 33 ? -1.662 -5.126 -0.941 1.00 0.00 33 VAL A C 20
ATOM 21582 O O . VAL A 1 33 ? -1.316 -6.217 -0.495 1.00 0.00 33 VAL A O 20
ATOM 21595 N N . ALA A 1 34 ? -1.230 -4.660 -2.106 1.00 0.00 34 ALA A N 20
ATOM 21596 C CA . ALA A 1 34 ? -0.286 -5.400 -2.955 1.00 0.00 34 ALA A CA 20
ATOM 21597 C C . ALA A 1 34 ? 0.885 -4.502 -3.334 1.00 0.00 34 ALA A C 20
ATOM 21598 O O . ALA A 1 34 ? 0.742 -3.580 -4.131 1.00 0.00 34 ALA A O 20
ATOM 21605 N N . LEU A 1 35 ? 2.053 -4.807 -2.760 1.00 0.00 35 LEU A N 20
ATOM 21606 C CA . LEU A 1 35 ? 3.296 -4.098 -3.055 1.00 0.00 35 LEU A CA 20
ATOM 21607 C C . LEU A 1 35 ? 3.940 -4.796 -4.256 1.00 0.00 35 LEU A C 20
ATOM 21608 O O . LEU A 1 35 ? 4.369 -5.951 -4.144 1.00 0.00 35 LEU A O 20
ATOM 21624 N N . ASN A 1 36 ? 3.917 -4.091 -5.409 1.00 0.00 36 ASN A N 20
ATOM 21625 C CA . ASN A 1 36 ? 4.489 -4.573 -6.689 1.00 0.00 36 ASN A CA 20
ATOM 21626 C C . ASN A 1 36 ? 3.795 -5.872 -7.138 1.00 0.00 36 ASN A C 20
ATOM 21627 O O . ASN A 1 36 ? 4.452 -6.890 -7.391 1.00 0.00 36 ASN A O 20
ATOM 21638 N N . TYR A 1 37 ? 2.434 -5.820 -7.164 1.00 0.00 37 TYR A N 20
ATOM 21639 C CA . TYR A 1 37 ? 1.536 -6.909 -7.654 1.00 0.00 37 TYR A CA 20
ATOM 21640 C C . TYR A 1 37 ? 1.468 -8.136 -6.704 1.00 0.00 37 TYR A C 20
ATOM 21641 O O . TYR A 1 37 ? 0.836 -9.142 -7.048 1.00 0.00 37 TYR A O 20
ATOM 21659 N N . ASP A 1 38 ? 2.086 -8.044 -5.511 1.00 0.00 38 ASP A N 20
ATOM 21660 C CA . ASP A 1 38 ? 2.111 -9.150 -4.524 1.00 0.00 38 ASP A CA 20
ATOM 21661 C C . ASP A 1 38 ? 1.558 -8.665 -3.184 1.00 0.00 38 ASP A C 20
ATOM 21662 O O . ASP A 1 38 ? 2.033 -7.659 -2.640 1.00 0.00 38 ASP A O 20
ATOM 21671 N N . VAL A 1 39 ? 0.570 -9.411 -2.661 1.00 0.00 39 VAL A N 20
ATOM 21672 C CA . VAL A 1 39 ? -0.154 -9.060 -1.435 1.00 0.00 39 VAL A CA 20
ATOM 21673 C C . VAL A 1 39 ? 0.774 -9.070 -0.202 1.00 0.00 39 VAL A C 20
ATOM 21674 O O . VAL A 1 39 ? 1.599 -9.971 -0.034 1.00 0.00 39 VAL A O 20
ATOM 21687 N N . VAL A 1 40 ? 0.643 -8.034 0.625 1.00 0.00 40 VAL A N 20
ATOM 21688 C CA . VAL A 1 40 ? 1.302 -7.944 1.926 1.00 0.00 40 VAL A CA 20
ATOM 21689 C C . VAL A 1 40 ? 0.295 -8.422 2.997 1.00 0.00 40 VAL A C 20
ATOM 21690 O O . VAL A 1 40 ? -0.820 -7.886 3.045 1.00 0.00 40 VAL A O 20
ATOM 21703 N N . PRO A 1 41 ? 0.626 -9.472 3.821 1.00 0.00 41 PRO A N 20
ATOM 21704 C CA . PRO A 1 41 ? -0.246 -9.908 4.948 1.00 0.00 41 PRO A CA 20
ATOM 21705 C C . PRO A 1 41 ? -0.476 -8.784 5.994 1.00 0.00 41 PRO A C 20
ATOM 21706 O O . PRO A 1 41 ? 0.364 -7.901 6.154 1.00 0.00 41 PRO A O 20
ATOM 21717 N N . ARG A 1 42 ? -1.632 -8.851 6.692 1.00 0.00 42 ARG A N 20
ATOM 21718 C CA . ARG A 1 42 ? -2.136 -7.777 7.589 1.00 0.00 42 ARG A CA 20
ATOM 21719 C C . ARG A 1 42 ? -1.111 -7.355 8.661 1.00 0.00 42 ARG A C 20
ATOM 21720 O O . ARG A 1 42 ? -0.791 -6.168 8.792 1.00 0.00 42 ARG A O 20
ATOM 21741 N N . GLY A 1 43 ? -0.588 -8.339 9.406 1.00 0.00 43 GLY A N 20
ATOM 21742 C CA . GLY A 1 43 ? 0.379 -8.078 10.479 1.00 0.00 43 GLY A CA 20
ATOM 21743 C C . GLY A 1 43 ? 1.748 -7.615 9.962 1.00 0.00 43 GLY A C 20
ATOM 21744 O O . GLY A 1 43 ? 2.600 -7.173 10.740 1.00 0.00 43 GLY A O 20
ATOM 21748 N N . LYS A 1 44 ? 1.946 -7.699 8.639 1.00 0.00 44 LYS A N 20
ATOM 21749 C CA . LYS A 1 44 ? 3.206 -7.358 7.970 1.00 0.00 44 LYS A CA 20
ATOM 21750 C C . LYS A 1 44 ? 3.144 -5.911 7.428 1.00 0.00 44 LYS A C 20
ATOM 21751 O O . LYS A 1 44 ? 4.174 -5.352 7.093 1.00 0.00 44 LYS A O 20
ATOM 21770 N N . TRP A 1 45 ? 1.917 -5.323 7.346 1.00 0.00 45 TRP A N 20
ATOM 21771 C CA . TRP A 1 45 ? 1.712 -3.925 6.867 1.00 0.00 45 TRP A CA 20
ATOM 21772 C C . TRP A 1 45 ? 2.605 -2.931 7.645 1.00 0.00 45 TRP A C 20
ATOM 21773 O O . TRP A 1 45 ? 3.223 -2.038 7.061 1.00 0.00 45 TRP A O 20
ATOM 21794 N N . ASP A 1 46 ? 2.641 -3.111 8.974 1.00 0.00 46 ASP A N 20
ATOM 21795 C CA . ASP A 1 46 ? 3.461 -2.292 9.886 1.00 0.00 46 ASP A CA 20
ATOM 21796 C C . ASP A 1 46 ? 4.960 -2.563 9.673 1.00 0.00 46 ASP A C 20
ATOM 21797 O O . ASP A 1 46 ? 5.780 -1.640 9.739 1.00 0.00 46 ASP A O 20
ATOM 21806 N N . GLU A 1 47 ? 5.288 -3.836 9.425 1.00 0.00 47 GLU A N 20
ATOM 21807 C CA . GLU A 1 47 ? 6.673 -4.301 9.215 1.00 0.00 47 GLU A CA 20
ATOM 21808 C C . GLU A 1 47 ? 7.209 -3.916 7.821 1.00 0.00 47 GLU A C 20
ATOM 21809 O O . GLU A 1 47 ? 8.426 -3.851 7.617 1.00 0.00 47 GLU A O 20
ATOM 21821 N N . THR A 1 48 ? 6.295 -3.650 6.875 1.00 0.00 48 THR A N 20
ATOM 21822 C CA . THR A 1 48 ? 6.649 -3.296 5.493 1.00 0.00 48 THR A CA 20
ATOM 21823 C C . THR A 1 48 ? 6.541 -1.771 5.341 1.00 0.00 48 THR A C 20
ATOM 21824 O O . THR A 1 48 ? 5.465 -1.218 5.582 1.00 0.00 48 THR A O 20
ATOM 21835 N N . PRO A 1 49 ? 7.653 -1.049 5.026 1.00 0.00 49 PRO A N 20
ATOM 21836 C CA . PRO A 1 49 ? 7.586 0.389 4.688 1.00 0.00 49 PRO A CA 20
ATOM 21837 C C . PRO A 1 49 ? 7.068 0.639 3.250 1.00 0.00 49 PRO A C 20
ATOM 21838 O O . PRO A 1 49 ? 6.971 -0.292 2.443 1.00 0.00 49 PRO A O 20
ATOM 21849 N N . VAL A 1 50 ? 6.701 1.895 2.959 1.00 0.00 50 VAL A N 20
ATOM 21850 C CA . VAL A 1 50 ? 6.434 2.365 1.587 1.00 0.00 50 VAL A CA 20
ATOM 21851 C C . VAL A 1 50 ? 7.691 3.113 1.105 1.00 0.00 50 VAL A C 20
ATOM 21852 O O . VAL A 1 50 ? 8.338 3.804 1.907 1.00 0.00 50 VAL A O 20
ATOM 21865 N N . THR A 1 51 ? 8.057 2.944 -0.174 1.00 0.00 51 THR A N 20
ATOM 21866 C CA . THR A 1 51 ? 9.192 3.649 -0.795 1.00 0.00 51 THR A CA 20
ATOM 21867 C C . THR A 1 51 ? 8.757 4.182 -2.167 1.00 0.00 51 THR A C 20
ATOM 21868 O O . THR A 1 51 ? 8.034 3.503 -2.899 1.00 0.00 51 THR A O 20
ATOM 21879 N N . ALA A 1 52 ? 9.194 5.409 -2.495 1.00 0.00 52 ALA A N 20
ATOM 21880 C CA . ALA A 1 52 ? 8.839 6.093 -3.745 1.00 0.00 52 ALA A CA 20
ATOM 21881 C C . ALA A 1 52 ? 9.430 5.364 -4.961 1.00 0.00 52 ALA A C 20
ATOM 21882 O O . ALA A 1 52 ? 10.536 4.825 -4.887 1.00 0.00 52 ALA A O 20
ATOM 21889 N N . GLY A 1 53 ? 8.676 5.359 -6.071 1.00 0.00 53 GLY A N 20
ATOM 21890 C CA . GLY A 1 53 ? 9.083 4.665 -7.292 1.00 0.00 53 GLY A CA 20
ATOM 21891 C C . GLY A 1 53 ? 8.519 3.259 -7.388 1.00 0.00 53 GLY A C 20
ATOM 21892 O O . GLY A 1 53 ? 8.640 2.624 -8.442 1.00 0.00 53 GLY A O 20
ATOM 21896 N N . ASP A 1 54 ? 7.932 2.748 -6.284 1.00 0.00 54 ASP A N 20
ATOM 21897 C CA . ASP A 1 54 ? 7.246 1.436 -6.278 1.00 0.00 54 ASP A CA 20
ATOM 21898 C C . ASP A 1 54 ? 5.784 1.586 -6.701 1.00 0.00 54 ASP A C 20
ATOM 21899 O O . ASP A 1 54 ? 5.217 2.685 -6.679 1.00 0.00 54 ASP A O 20
ATOM 21908 N N . GLU A 1 55 ? 5.185 0.453 -7.080 1.00 0.00 55 GLU A N 20
ATOM 21909 C CA . GLU A 1 55 ? 3.826 0.391 -7.627 1.00 0.00 55 GLU A CA 20
ATOM 21910 C C . GLU A 1 55 ? 2.948 -0.516 -6.744 1.00 0.00 55 GLU A C 20
ATOM 21911 O O . GLU A 1 55 ? 3.000 -1.745 -6.834 1.00 0.00 55 GLU A O 20
ATOM 21923 N N . ILE A 1 56 ? 2.165 0.128 -5.879 1.00 0.00 56 ILE A N 20
ATOM 21924 C CA . ILE A 1 56 ? 1.295 -0.528 -4.883 1.00 0.00 56 ILE A CA 20
ATOM 21925 C C . ILE A 1 56 ? -0.166 -0.478 -5.376 1.00 0.00 56 ILE A C 20
ATOM 21926 O O . ILE A 1 56 ? -0.499 0.403 -6.131 1.00 0.00 56 ILE A O 20
ATOM 21942 N N . GLU A 1 57 ? -1.030 -1.419 -4.964 1.00 0.00 57 GLU A N 20
ATOM 21943 C CA . GLU A 1 57 ? -2.479 -1.384 -5.309 1.00 0.00 57 GLU A CA 20
ATOM 21944 C C . GLU A 1 57 ? -3.295 -1.973 -4.149 1.00 0.00 57 GLU A C 20
ATOM 21945 O O . GLU A 1 57 ? -2.885 -2.962 -3.545 1.00 0.00 57 GLU A O 20
ATOM 21957 N N . ILE A 1 58 ? -4.443 -1.359 -3.827 1.00 0.00 58 ILE A N 20
ATOM 21958 C CA . ILE A 1 58 ? -5.327 -1.870 -2.766 1.00 0.00 58 ILE A CA 20
ATOM 21959 C C . ILE A 1 58 ? -6.248 -2.938 -3.356 1.00 0.00 58 ILE A C 20
ATOM 21960 O O . ILE A 1 58 ? -6.979 -2.686 -4.323 1.00 0.00 58 ILE A O 20
ATOM 21976 N N . LEU A 1 59 ? -6.161 -4.137 -2.792 1.00 0.00 59 LEU A N 20
ATOM 21977 C CA . LEU A 1 59 ? -7.007 -5.266 -3.150 1.00 0.00 59 LEU A CA 20
ATOM 21978 C C . LEU A 1 59 ? -8.245 -5.279 -2.253 1.00 0.00 59 LEU A C 20
ATOM 21979 O O . LEU A 1 59 ? -8.131 -5.234 -1.028 1.00 0.00 59 LEU A O 20
ATOM 21995 N N . THR A 1 60 ? -9.426 -5.304 -2.871 1.00 0.00 60 THR A N 20
ATOM 21996 C CA . THR A 1 60 ? -10.705 -5.448 -2.187 1.00 0.00 60 THR A CA 20
ATOM 21997 C C . THR A 1 60 ? -11.240 -6.863 -2.516 1.00 0.00 60 THR A C 20
ATOM 21998 O O . THR A 1 60 ? -11.934 -7.044 -3.527 1.00 0.00 60 THR A O 20
ATOM 22009 N N . PRO A 1 61 ? -10.850 -7.908 -1.710 1.00 0.00 61 PRO A N 20
ATOM 22010 C CA . PRO A 1 61 ? -11.103 -9.334 -2.049 1.00 0.00 61 PRO A CA 20
ATOM 22011 C C . PRO A 1 61 ? -12.610 -9.658 -2.139 1.00 0.00 61 PRO A C 20
ATOM 22012 O O . PRO A 1 61 ? -13.351 -9.404 -1.187 1.00 0.00 61 PRO A O 20
ATOM 22023 N N . ARG A 1 62 ? -13.037 -10.155 -3.335 1.00 0.00 62 ARG A N 20
ATOM 22024 C CA . ARG A 1 62 ? -14.446 -10.527 -3.663 1.00 0.00 62 ARG A CA 20
ATOM 22025 C C . ARG A 1 62 ? -15.370 -9.291 -3.842 1.00 0.00 62 ARG A C 20
ATOM 22026 O O . ARG A 1 62 ? -16.551 -9.439 -4.169 1.00 0.00 62 ARG A O 20
ATOM 22047 N N . GLN A 1 63 ? -14.820 -8.087 -3.623 1.00 0.00 63 GLN A N 20
ATOM 22048 C CA . GLN A 1 63 ? -15.577 -6.816 -3.637 1.00 0.00 63 GLN A CA 20
ATOM 22049 C C . GLN A 1 63 ? -15.375 -6.080 -4.970 1.00 0.00 63 GLN A C 20
ATOM 22050 O O . GLN A 1 63 ? -14.376 -6.297 -5.667 1.00 0.00 63 GLN A O 20
ATOM 22064 N N . GLY A 1 64 ? -16.323 -5.189 -5.295 1.00 0.00 64 GLY A N 20
ATOM 22065 C CA . GLY A 1 64 ? -16.334 -4.491 -6.574 1.00 0.00 64 GLY A CA 20
ATOM 22066 C C . GLY A 1 64 ? -17.010 -5.345 -7.634 1.00 0.00 64 GLY A C 20
ATOM 22067 O O . GLY A 1 64 ? -18.191 -5.152 -7.919 1.00 0.00 64 GLY A O 20
ATOM 22071 N N . GLY A 1 65 ? -16.258 -6.327 -8.176 1.00 0.00 65 GLY A N 20
ATOM 22072 C CA . GLY A 1 65 ? -16.764 -7.243 -9.215 1.00 0.00 65 GLY A CA 20
ATOM 22073 C C . GLY A 1 65 ? -16.511 -6.684 -10.603 1.00 0.00 65 GLY A C 20
ATOM 22074 O O . GLY A 1 65 ? -16.952 -5.566 -10.889 1.00 0.00 65 GLY A O 20
ATOM 22078 N N . LEU A 1 66 ? -15.781 -7.447 -11.445 1.00 0.00 66 LEU A N 20
ATOM 22079 C CA . LEU A 1 66 ? -15.402 -7.030 -12.806 1.00 0.00 66 LEU A CA 20
ATOM 22080 C C . LEU A 1 66 ? -16.630 -6.670 -13.652 1.00 0.00 66 LEU A C 20
ATOM 22081 O O . LEU A 1 66 ? -16.860 -5.478 -13.903 1.00 0.00 66 LEU A O 20
ATOM 22097 N N . GLU A 1 67 ? -17.402 -7.701 -14.057 1.00 0.00 67 GLU A N 20
ATOM 22098 C CA . GLU A 1 67 ? -18.663 -7.549 -14.806 1.00 0.00 67 GLU A CA 20
ATOM 22099 C C . GLU A 1 67 ? -18.507 -6.559 -15.978 1.00 0.00 67 GLU A C 20
ATOM 22100 O O . GLU A 1 67 ? -19.175 -5.519 -16.003 1.00 0.00 67 GLU A O 20
ATOM 22112 N N . HIS A 1 68 ? -17.545 -6.882 -16.890 1.00 0.00 68 HIS A N 20
ATOM 22113 C CA . HIS A 1 68 ? -17.116 -6.002 -18.012 1.00 0.00 68 HIS A CA 20
ATOM 22114 C C . HIS A 1 68 ? -18.303 -5.271 -18.688 1.00 0.00 68 HIS A C 20
ATOM 22115 O O . HIS A 1 68 ? -19.043 -5.856 -19.493 1.00 0.00 68 HIS A O 20
ATOM 22130 N N . HIS A 1 69 ? -18.482 -3.986 -18.286 1.00 0.00 69 HIS A N 20
ATOM 22131 C CA . HIS A 1 69 ? -19.629 -3.151 -18.674 1.00 0.00 69 HIS A CA 20
ATOM 22132 C C . HIS A 1 69 ? -19.711 -3.044 -20.197 1.00 0.00 69 HIS A C 20
ATOM 22133 O O . HIS A 1 69 ? -18.828 -2.454 -20.820 1.00 0.00 69 HIS A O 20
ATOM 22148 N N . HIS A 1 70 ? -20.741 -3.674 -20.778 1.00 0.00 70 HIS A N 20
ATOM 22149 C CA . HIS A 1 70 ? -20.979 -3.661 -22.225 1.00 0.00 70 HIS A CA 20
ATOM 22150 C C . HIS A 1 70 ? -21.520 -2.280 -22.625 1.00 0.00 70 HIS A C 20
ATOM 22151 O O . HIS A 1 70 ? -22.652 -1.940 -22.288 1.00 0.00 70 HIS A O 20
ATOM 22166 N N . HIS A 1 71 ? -20.678 -1.478 -23.304 1.00 0.00 71 HIS A N 20
ATOM 22167 C CA . HIS A 1 71 ? -21.021 -0.105 -23.713 1.00 0.00 71 HIS A CA 20
ATOM 22168 C C . HIS A 1 71 ? -22.110 -0.109 -24.800 1.00 0.00 71 HIS A C 20
ATOM 22169 O O . HIS A 1 71 ? -23.025 0.716 -24.754 1.00 0.00 71 HIS A O 20
ATOM 22184 N N . HIS A 1 72 ? -21.977 -1.064 -25.752 1.00 0.00 72 HIS A N 20
ATOM 22185 C CA . HIS A 1 72 ? -22.854 -1.244 -26.934 1.00 0.00 72 HIS A CA 20
ATOM 22186 C C . HIS A 1 72 ? -22.589 -0.179 -28.013 1.00 0.00 72 HIS A C 20
ATOM 22187 O O . HIS A 1 72 ? -22.224 -0.532 -29.144 1.00 0.00 72 HIS A O 20
ATOM 22202 N N . HIS A 1 73 ? -22.784 1.109 -27.648 1.00 0.00 73 HIS A N 20
ATOM 22203 C CA . HIS A 1 73 ? -22.717 2.265 -28.571 1.00 0.00 73 HIS A CA 20
ATOM 22204 C C . HIS A 1 73 ? -23.943 2.229 -29.532 1.00 0.00 73 HIS A C 20
ATOM 22205 O O . HIS A 1 73 ? -23.887 1.551 -30.580 1.00 0.00 73 HIS A O 20
#

Radius of gyration: 13.13 Å; Cα contacts (8 Å, |Δi|>4): 117; chains: 1; bounding box: 28×32×29 Å

InterPro domains:
  IPR003749 Sulfur carrier ThiS/MoaD-like [PF02597] (3-65)
  IPR010035 ThiS, thiamine-biosynthesis [PTHR34472] (1-65)
  IPR010035 ThiS, thiamine-biosynthesis [TIGR01683] (3-65)
  IPR012675 Beta-grasp domain superfamily [G3DSA:3.10.20.30] (1-65)
  IPR016155 Molybdopterin synthase/thiamin biosynthesis sulphur carrier, beta-grasp [SSF54285] (3-64)

Organism: Rhodopseudomonas palustris (strain ATCC BAA-98 / CGA009) (NCBI:txid258594)

Foldseek 3Di:
DFEAEANRGDDDPFQFQLVVCVVVVNLPPQKWKAWQNHTDDNVCRRVDTDDHPTYMYIDNPVPPDCPPDDPPD

Secondary structure (DSSP, 8-state):
-EEEETTEEEE---SBHHHHHHHTTTTSSS-EEEETTEEEPGGGTTTPBP-TT-EEEEE----TT-GGGS---

Nearest PDB structures (foldseek):
  2lek-assembly1_A  TM=9.018E-01  e=4.334E-13  Rhodopseudomonas palustris
  1zud-assembly1_4  TM=8.580E-01  e=2.889E-05  Escherichia coli K-12
  3cwi-assembly1_A  TM=8.548E-01  e=3.311E-05  Geobacter metallireducens GS-15
  2htm-assembly3_H  TM=7.607E-01  e=5.919E-03  Thermus thermophilus
  1tyg-assembly1_G-2  TM=7.915E-01  e=1.539E-02  Bacillus subtilis

Sequence (73 aa):
MLVTINGEQREVQSASVAALMTELDCTDGHYAVALNYDVVPRGKWDETPVTAGDEIEILTPRQGGLEHHHHHHMLVTINGEQREVQSASVAALMTELDCTDGHYAVALNYDVVPRGKWDETPVTAGDEIEILTPRQGGLEHHHHHHMLVTINGEQREVQSASVAALMTELDCTDGHYAVALNYDVVPRGKWDETPVTAGDEIEILTPRQGGLEHHHHHHMLVTINGEQREVQSASVAALMTELDCTDGHYAVALNYDVVPRGKWDETPVTAGDEIEILTPRQGGLEHHHHHHMLVTINGEQREVQSASVAALMTELDCTDGHYAVALNYDVVPRGKWDETPVTAGDEIEILTPRQGGLEHHHHHHMLVTINGEQREVQSASVAALMTELDCTDGHYAVALNYDVVPRGKWDETPVTAGDEIEILTPRQGGLEHHHHHHMLVTINGEQREVQSASVAALMTELDCTDGHYAVALNYDVVPRGKWDETPVTAGDEIEILTPRQGGLEHHHHHHMLVTINGEQREVQSASVAALMTELDCTDGHYAVALNYDVVPRGKWDETPVTAGDEIEILTPRQGGLEHHHHHHMLVTINGEQREVQSASVAALMTELDCTDGHYAVALNYDVVPRGKWDETPVTAGDEIEILTPRQGGLEHHHHHHMLVTINGEQREVQSASVAALMTELDCTDGHYAVALNYDVVPRGKWDETPVTAGDEIEILTPRQGGLEHHHHHHMLVTINGEQREVQSASVAALMTELDCTDGHYAVALNYDVVPRGKWDETPVTAGDEIEILTPRQGGLEHHHHHHMLVTINGEQREVQSASVAALMTELDCTDGHYAVALNYDVVPRGKWDETPVTAGDEIEILTPRQGGLEHHHHHHMLVTINGEQREVQSASVAALMTELDCTDGHYAVALNYDVVPRGKWDETPVTAGDEIEILTPRQGGLEHHHHHHMLVTINGEQREVQSASVAALMTELDCTDGHYAVALNYDVVPRGKWDETPVTAGDEIEILTPRQGGLEHHHHHHMLVTINGEQREVQSASVAALMTELDCTDGHYAVALNYDVVPRGKWDETPVTAGDEIEILTPRQGGLEHHHHHHMLVTINGEQREVQSASVAALMTELDCTDGHYAVALNYDVVPRGKWDETPVTAGDEIEILTPRQGGLEHHHHHHMLVTINGEQREVQSASVAALMTELDCTDGHYAVALNYDVVPRGKWDETPVTAGDEIEILTPRQGGLEHHHHHHMLVTINGEQREVQSASVAALMTELDCTDGHYAVALNYDVVPRGKWDETPVTAGDEIEILTPRQGGLEHHHHHHMLVTINGEQREVQSASVAALMTELDCTDGHYAVALNYDVVPRGKWDETPVTAGDEIEILTPRQGGLEHHHHHHMLVTINGEQREVQSASVAALMTELDCTDGHYAVALNYDVVPRGKWDETPVTAGDEIEILTPRQGGLEHHHHHH